Protein AF-0000000071224621 (afdb_homodimer)

Secondary structure (DSSP, 8-state):
-HHHHHHHHHT--STT-TT-HHHHHHHHHHTT--SEEEE--GGGGGGHHHHHHHHHHHHTS-EEEE---SS-SSS--HHHHHHTT-SEEEEES--------SS-EEEE-------HHHHHHHHHHH---TTS-EEEEE-GGGHHHHHHHHHHHHTT-TTEEE-EESS-BS-GGGB---TTSEEETTEEE---TT--GGGSEEEEEB-SSHHHHHHHHHS--SEEEEEETTEEEEE--TT-HHHHHHHHHHHHHHH-SEEEEEE--SSSTTHHHHHHHHHHHHHHTT-EEEEEE-SS--HHHHHT-TT-SEEEEE--TT-GGGG-S--SS-EE-HHHHHHHHBTTS---S----SGGGGSTTSTT-----B----SB-TTT-SB----TTS------------SS------------TTS------------------------------------------/-HHHHHHHHHT--STT-TT-HHHHHHHHHHTT--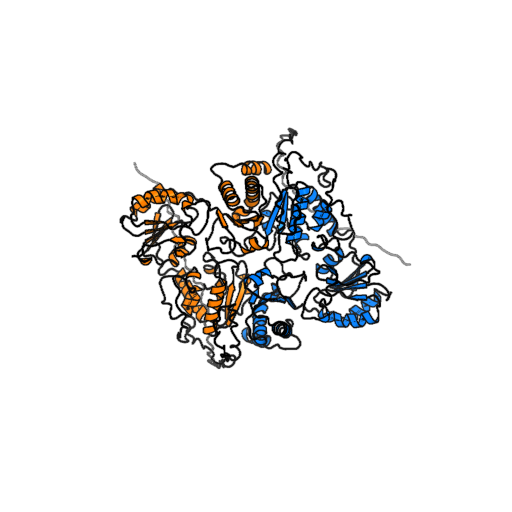SEEEE--GGGGGGHHHHHHHHHHHHTS-EEEE---SS-SSS--HHHHHHTT-SEEEEES----PPP-SS-EEEE-------HHHHHHHHHHH---TTS-EEEEE-GGGHHHHHHHHHHHHTT-TTEEE-EESS-BS-GGGB---TTSEEETTEEE---TT--GGGSEEEEEB-SSHHHHHHHHHS--SEEEEEETTEEEEE--TT-HHHHHHHHHHHHHHH-SEEEEEE--SSSTTHHHHHHHHHHHHHHTT-EEEEEE-SS--HHHHHT-TT-SEEEEE--TT-GGGG-S--SS-EE-HHHHHHHHBTTS---S----SGGGGSTTSTT-----B----SB-TTT--B------S------------SS----------S-TTS------------------------------S-----------

pLDDT: mean 77.57, std 27.31, range [17.22, 98.44]

Solvent-accessible surface area (backbone atoms only — not comparable to full-atom values): 54372 Å² total; per-residue (Å²): 115,72,66,62,53,46,53,61,58,53,66,49,76,50,100,74,45,86,73,42,52,66,60,51,32,50,54,36,60,77,65,69,62,68,36,39,27,37,38,48,33,80,93,46,41,61,52,43,62,58,52,47,51,42,32,24,69,67,60,44,40,61,59,33,37,44,63,54,69,65,52,48,72,36,59,77,62,58,59,67,36,47,69,74,64,33,65,28,36,39,39,40,43,69,61,53,37,64,60,72,87,85,55,58,58,40,35,38,57,43,83,53,90,74,62,62,66,59,52,51,51,52,48,48,70,71,50,69,63,43,71,49,42,33,37,41,43,63,43,65,36,43,49,84,51,42,64,63,51,47,60,58,48,52,73,64,24,76,41,56,42,72,48,25,34,49,47,48,46,79,44,63,88,40,27,54,84,62,88,82,40,50,74,55,84,23,33,26,46,77,74,58,90,90,56,58,64,51,69,21,34,34,37,32,48,38,56,90,44,71,69,44,52,52,48,60,37,38,46,60,41,60,42,40,34,31,37,48,93,91,38,80,43,78,57,76,74,75,88,32,72,66,56,53,52,50,52,51,47,32,53,49,50,67,68,39,56,28,36,30,38,34,38,33,59,84,51,59,71,62,52,68,57,52,52,52,51,52,52,49,52,41,48,73,69,72,34,48,72,43,43,30,37,30,61,57,79,48,51,70,66,60,59,38,43,76,81,43,51,25,32,36,47,46,56,64,68,82,56,62,69,75,75,52,83,74,47,92,49,52,70,36,48,65,48,42,53,41,68,57,38,21,59,66,56,68,94,57,92,49,47,52,58,50,58,63,32,54,32,92,92,24,92,61,42,69,74,82,34,77,48,76,74,75,37,53,32,90,84,78,65,42,66,53,74,74,69,75,47,24,55,54,54,64,83,69,74,80,75,71,83,56,93,68,91,82,77,82,83,70,73,58,22,75,76,51,48,74,74,69,87,76,82,72,81,68,81,79,85,77,86,85,78,78,83,79,77,88,78,79,85,80,92,79,86,88,77,94,93,90,74,90,81,88,75,90,86,81,92,85,132,116,71,66,60,55,48,56,58,59,53,67,50,76,49,99,74,44,86,72,42,50,66,60,52,33,52,53,36,60,76,65,68,63,66,37,39,28,38,38,50,33,81,92,48,40,62,50,43,62,57,52,47,50,40,34,25,68,67,59,48,40,65,61,33,37,42,63,54,68,65,51,45,71,37,58,76,62,58,58,67,36,47,70,74,62,32,64,29,36,38,40,40,44,69,62,52,37,65,62,72,86,85,55,58,60,39,34,38,54,42,84,53,89,74,64,62,66,59,50,52,51,54,47,50,69,72,49,68,64,44,70,50,41,34,38,40,44,62,42,62,36,43,48,84,50,42,64,63,50,47,59,58,48,52,74,66,25,78,40,56,42,70,48,25,34,48,48,48,45,78,45,63,86,40,27,53,83,60,87,83,40,49,74,55,82,22,33,26,46,77,73,58,90,89,55,57,63,52,67,21,35,33,37,31,48,36,57,90,44,71,72,44,51,51,48,59,37,38,47,59,40,61,42,42,32,32,37,48,93,93,37,80,44,79,56,74,76,75,88,34,73,64,56,53,52,51,53,52,46,31,54,50,50,66,66,38,57,28,37,30,38,33,37,31,57,84,51,59,71,63,52,70,56,51,51,50,51,53,52,49,53,40,47,74,69,71,34,48,73,42,43,30,36,30,58,57,80,49,51,70,66,60,59,36,43,77,80,42,51,25,33,37,45,48,56,63,69,82,55,62,68,76,74,54,83,72,48,91,51,50,69,36,48,66,47,42,54,42,67,56,38,20,60,64,55,66,92,58,90,50,47,52,60,51,58,64,32,56,32,92,90,24,91,61,43,68,73,83,36,78,49,77,73,76,38,53,32,91,86,76,66,43,66,53,74,76,67,74,53,24,59,53,62,65,88,68,74,79,76,74,80,58,91,68,90,80,77,82,84,67,75,54,25,77,76,43,48,76,71,70,85,67,85,66,86,68,86,82,83,84,82,83,80,77,84,83,82,86,79,84,84,75,89,75,82,88,70,85,79,82,63,67,85,75,80,88,72,86,92,79,141

InterPro domains:
  IPR010014 Diphthamide synthesis DHP2 [TIGR00272] (17-436)
  IPR016435 Diphthamide synthesis DPH1/DPH2 [PF01866] (40-347)
  IPR016435 Diphthamide synthesis DPH1/DPH2 [PTHR10762] (16-449)
  IPR016435 Diphthamide synthesis DPH1/DPH2 [SFLDS00032] (8-452)
  IPR016435 Diphthamide synthesis DPH1/DPH2 [TIGR00322] (19-341)
  IPR042263 Diphthamide synthesis DPH1/DPH2, domain 1 [G3DSA:3.40.50.11840] (21-112)
  IPR042265 Diphthamide synthesis DPH1/DPH2, domain 3 [G3DSA:3.40.50.11860] (241-341)

Radius of gyration: 35.36 Å; Cα contacts (8 Å, |Δi|>4): 1538; chains: 2; bounding box: 97×129×121 Å

Foldseek 3Di:
DVVVVLVVVLPCPDPDDQQPLLVVQVVCVVVVFAEEEEEAAPVCLVCVVSSQVSNCVSNVHHYHYDNDDWQDRADDDVPVCVVVPGQEYEYEEHHLQFDFDRHAYEYEYAADDDDLVLVLVQVCVVCVPLAAAAEEAEGSNHLQVVVVNCVVSVVRHVRYWYKAFDHHYPRNVRHDDDPPFDAASRITTDHDPVDDQQRYEYEYEDDCDLSNLLCPQAGNYVWYWYADPSHIDTDDPPPDPLVVVQVVQLLQVLLWQEEEEEESDDTRPCLVVLVVVLVVQCVVVVGHYYYHYHIPDDQVVCVVCVVGQAYEYRGRLSDCVQVDPSHPHHYHYSQSSCVNFAPQDDPDSHDNSPCQQCGVVHVNHDDGDGDPDFQARPVVRGGVPPQPPQAQVPPPPDPDPDPDDCPRDRDDGGPDSPDDDPPPDPDDPDDDDDDDDDDDPDDDDDDDDDDDDDDDDDDDD/DVVVVLVVVLPCPDPDPQQPLLVVQVVCVVVVFAEEEEEAAPVCLVCQVSSQVSNCVSNVHHYHYDNDDWQDRADDDVPVCVVVPGQEYEYEEHHLQFDFDRHAYEYEYAADDDDLVLVLVQVCVVCVPLAAAEEEAEGSNHLQVVVVSCVVSVVRHVRYWYKAFDHHYPRNVRHDDDPPFDAASRITTDHDPVDDQQRYEYEYEDDCDLSVLLCPQAGNYVWYWYADPSHIDTDDLPPDPLVVVQVVQLLQVLLWQEEEEEESDDTRPCLVVLVVVLVVQCVVVVGHYYYHYDIPDDQVVCVVCVVGQAYEYRGRLSDCVQVDPSHPHHYHYSQSSCVNFAPQDDPDSHDNSPCQLCGVVHVNHDDGDGDPDFQARPVVRGGVPPQPPQAQPPPPPDPPPDPDDRPRPRDDGGPTRPDDDPPPDPDDPDDDDDDDDPDDPPDDPDDPDPPDPDPPDDDDD

Sequence (922 aa):
MTNRNIEDKMNDTSKDDPYEVEKCGKWINERNLNKVCLQFPDNLLPDSVEIALRLENCINKKVYILGDTSYGNCCVDEIAAQHINADSIIHFGHACLNPTTRLPVFHVLPKQDIDTSELISKFKLNFVDQTEKILFFYDIAYAHKIEKICKILNAVYKNLIFTSLNCISNVEFTDVKDDASTIILGRCFKLDKEYKIEDYIAFFLGNGGNTFTRLAMTISAKK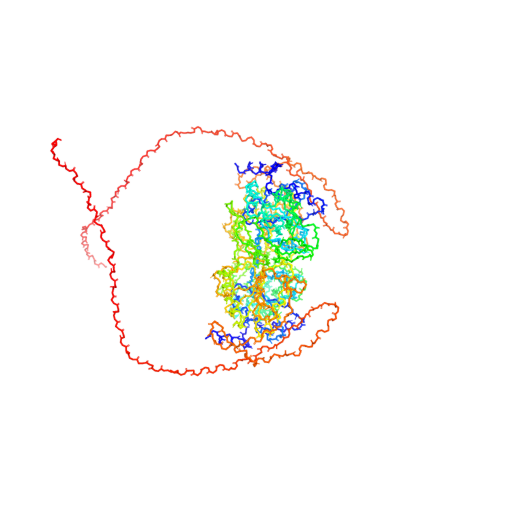WYYFENNSIVEYEILNTPWLKRRRFVVEKLKDARVVGIVVATLGIKDYLKIITMVKNIIKEKKKKSYILSVGKINPTKLANFPEIDAFVVITCPESEIFDSREFLKPLLMPYEVELAFNSSRECYTQYCMDFRQILPGGVNYVDFKPSTDSDVSLITGELRNCDENIPCTDKMNALAINNSSDVVAIGKAGAEFLYNRSWKGVEQRLGKDAVHAAEIGRCGLPSCYENEPISREDNNEMTNRNIEDKMNDTSKDDPYEVEKCGKWINERNLNKVCLQFPDNLLPDSVEIALRLENCINKKVYILGDTSYGNCCVDEIAAQHINADSIIHFGHACLNPTTRLPVFHVLPKQDIDTSELISKFKLNFVDQTEKILFFYDIAYAHKIEKICKILNAVYKNLIFTSLNCISNVEFTDVKDDASTIILGRCFKLDKEYKIEDYIAFFLGNGGNTFTRLAMTISAKKWYYFENNSIVEYEILNTPWLKRRRFVVEKLKDARVVGIVVATLGIKDYLKIITMVKNIIKEKKKKSYILSVGKINPTKLANFPEIDAFVVITCPESEIFDSREFLKPLLMPYEVELAFNSSRECYTQYCMDFRQILPGGVNYVDFKPSTDSDVSLITGELRNCDENIPCTDKMNALAINNSSDVVAIGKAGAEFLYNRSWKGVEQRLGKDAVHAAEIGRCGLPSCYENEPISREDNNE

Organism: Bombus terrestris (NCBI:txid30195)

Structure (mmCIF, N/CA/C/O backbone):
data_AF-0000000071224621-model_v1
#
loop_
_entity.id
_entity.type
_entity.pdbx_description
1 polymer '2-(3-amino-3-carboxypropyl)histidine synthase subunit 2'
#
loop_
_atom_site.group_PDB
_atom_site.id
_atom_site.type_symbol
_atom_site.label_atom_id
_atom_site.label_alt_id
_atom_site.label_comp_id
_atom_site.label_asym_id
_atom_site.label_entity_id
_atom_site.label_seq_id
_atom_site.pdbx_PDB_ins_code
_atom_site.Cartn_x
_atom_site.Cartn_y
_atom_site.Cartn_z
_atom_site.occupancy
_atom_site.B_iso_or_equiv
_atom_site.auth_seq_id
_atom_site.auth_comp_id
_atom_site.auth_asym_id
_atom_site.auth_atom_id
_atom_site.pdbx_PDB_model_num
ATOM 1 N N . MET A 1 1 ? -34.75 -1.934 -12.102 1 26.02 1 MET A N 1
ATOM 2 C CA . MET A 1 1 ? -34.188 -3.145 -12.703 1 26.02 1 MET A CA 1
ATOM 3 C C . MET A 1 1 ? -32.938 -3.582 -11.977 1 26.02 1 MET A C 1
ATOM 5 O O . MET A 1 1 ? -32.562 -4.758 -12 1 26.02 1 MET A O 1
ATOM 9 N N . THR A 1 2 ? -32.281 -2.5 -11.43 1 31.12 2 THR A N 1
ATOM 10 C CA . THR A 1 2 ? -30.938 -2.723 -10.914 1 31.12 2 THR A CA 1
ATOM 11 C C . THR A 1 2 ? -30.984 -3.379 -9.539 1 31.12 2 THR A C 1
ATOM 13 O O . THR A 1 2 ? -30.141 -4.203 -9.203 1 31.12 2 THR A O 1
ATOM 16 N N . ASN A 1 3 ? -32.031 -2.992 -8.719 1 33.28 3 ASN A N 1
ATOM 17 C CA . ASN A 1 3 ? -32.156 -3.566 -7.383 1 33.28 3 ASN A CA 1
ATOM 18 C C . ASN A 1 3 ? -32.594 -5.027 -7.445 1 33.28 3 ASN A C 1
ATOM 20 O O . ASN A 1 3 ? -32.312 -5.805 -6.535 1 33.28 3 ASN A O 1
ATOM 24 N N . ARG A 1 4 ? -33.656 -5.312 -8.297 1 34.44 4 ARG A N 1
ATOM 25 C CA . ARG A 1 4 ? -34.188 -6.652 -8.516 1 34.44 4 ARG A CA 1
ATOM 26 C C . ARG A 1 4 ? -33.094 -7.625 -8.922 1 34.44 4 ARG A C 1
ATOM 28 O O . ARG A 1 4 ? -33.125 -8.805 -8.547 1 34.44 4 ARG A O 1
ATOM 35 N N . ASN A 1 5 ? -32.094 -7.148 -9.688 1 35.16 5 ASN A N 1
ATOM 36 C CA . ASN A 1 5 ? -31.047 -8.031 -10.188 1 35.16 5 ASN A CA 1
ATOM 37 C C . ASN A 1 5 ? -30.078 -8.438 -9.078 1 35.16 5 ASN A C 1
ATOM 39 O O . ASN A 1 5 ? -29.391 -9.453 -9.188 1 35.16 5 ASN A O 1
ATOM 43 N N . ILE A 1 6 ? -29.969 -7.59 -8.039 1 38.84 6 ILE A N 1
ATOM 44 C CA . ILE A 1 6 ? -29.109 -7.934 -6.922 1 38.84 6 ILE A CA 1
ATOM 45 C C . ILE A 1 6 ? -29.797 -8.969 -6.035 1 38.84 6 ILE A C 1
ATOM 47 O O . ILE A 1 6 ? -29.156 -9.938 -5.598 1 38.84 6 ILE A O 1
ATOM 51 N N . GLU A 1 7 ? -31.078 -8.766 -5.684 1 37.69 7 GLU A N 1
ATOM 52 C CA . GLU A 1 7 ? -31.797 -9.75 -4.883 1 37.69 7 GLU A CA 1
ATOM 53 C C . GLU A 1 7 ? -31.797 -11.117 -5.551 1 37.69 7 GLU A C 1
ATOM 55 O O . GLU A 1 7 ? -31.672 -12.141 -4.879 1 37.69 7 GLU A O 1
ATOM 60 N N . ASP A 1 8 ? -32.094 -11.156 -6.719 1 40.03 8 ASP A N 1
ATOM 61 C CA . ASP A 1 8 ? -32.062 -12.422 -7.445 1 40.03 8 ASP A CA 1
ATOM 62 C C . ASP A 1 8 ? -30.672 -13.047 -7.441 1 40.03 8 ASP A C 1
ATOM 64 O O . ASP A 1 8 ? -30.531 -14.273 -7.473 1 40.03 8 ASP A O 1
ATOM 68 N N . LYS A 1 9 ? -29.781 -12.164 -7.48 1 44.88 9 LYS A N 1
ATOM 69 C CA . LYS A 1 9 ? -28.406 -12.641 -7.453 1 44.88 9 LYS A CA 1
ATOM 70 C C . LYS A 1 9 ? -27.984 -13.008 -6.035 1 44.88 9 LYS A C 1
ATOM 72 O O . LYS A 1 9 ? -27 -13.742 -5.844 1 44.88 9 LYS A O 1
ATOM 77 N N . MET A 1 10 ? -28.562 -12.43 -4.938 1 46.56 10 MET A N 1
ATOM 78 C CA . MET A 1 10 ? -28.25 -12.664 -3.529 1 46.56 10 MET A CA 1
ATOM 79 C C . MET A 1 10 ? -28.641 -14.086 -3.121 1 46.56 10 MET A C 1
ATOM 81 O O . MET A 1 10 ? -27.969 -14.703 -2.291 1 46.56 10 MET A O 1
ATOM 85 N N . ASN A 1 11 ? -29.828 -14.516 -3.553 1 42.38 11 ASN A N 1
ATOM 86 C CA . ASN A 1 11 ? -30.375 -15.812 -3.154 1 42.38 11 ASN A CA 1
ATOM 87 C C . ASN A 1 11 ? -29.859 -16.938 -4.055 1 42.38 11 ASN A C 1
ATOM 89 O O . ASN A 1 11 ? -30.469 -18 -4.125 1 42.38 11 ASN A O 1
ATOM 93 N N . ASP A 1 12 ? -29.047 -16.594 -4.949 1 44.78 12 ASP A N 1
ATOM 94 C CA . ASP A 1 12 ? -28.625 -17.703 -5.801 1 44.78 12 ASP A CA 1
ATOM 95 C C . ASP A 1 12 ? -27.828 -18.734 -5.012 1 44.78 12 ASP A C 1
ATOM 97 O O . ASP A 1 12 ? -26.594 -18.641 -4.934 1 44.78 12 ASP A O 1
ATOM 101 N N . THR A 1 13 ? -28.359 -19.234 -3.992 1 48.66 13 THR A N 1
ATOM 102 C CA . THR A 1 13 ? -27.859 -20.422 -3.303 1 48.66 13 THR A CA 1
ATOM 103 C C . THR A 1 13 ? -27.734 -21.594 -4.27 1 48.66 13 THR A C 1
ATOM 105 O O . THR A 1 13 ? -27.609 -22.75 -3.846 1 48.66 13 THR A O 1
ATOM 108 N N . SER A 1 14 ? -27.859 -21.328 -5.488 1 50.12 14 SER A N 1
ATOM 109 C CA . SER A 1 14 ? -27.938 -22.453 -6.426 1 50.12 14 SER A CA 1
ATOM 110 C C . SER A 1 14 ? -26.594 -23.156 -6.574 1 50.12 14 SER A C 1
ATOM 112 O O . SER A 1 14 ? -25.547 -22.578 -6.305 1 50.12 14 SER A O 1
ATOM 114 N N . LYS A 1 15 ? -26.703 -24.484 -6.727 1 53.56 15 LYS A N 1
ATOM 115 C CA . LYS A 1 15 ? -25.688 -25.484 -7.035 1 53.56 15 LYS A CA 1
ATOM 116 C C . LYS A 1 15 ? -24.641 -24.922 -7.992 1 53.56 15 LYS A C 1
ATOM 118 O O . LYS A 1 15 ? -23.5 -25.406 -8.023 1 53.56 15 LYS A O 1
ATOM 123 N N . ASP A 1 16 ? -24.859 -23.609 -8.516 1 72.56 16 ASP A N 1
ATOM 124 C CA . ASP A 1 16 ? -23.969 -23.141 -9.562 1 72.56 16 ASP A CA 1
ATOM 125 C C . ASP A 1 16 ? -23.391 -21.766 -9.211 1 72.56 16 ASP A C 1
ATOM 127 O O . ASP A 1 16 ? -23.125 -20.953 -10.102 1 72.56 16 ASP A O 1
ATOM 131 N N . ASP A 1 17 ? -23.109 -21.438 -7.957 1 85.38 17 ASP A N 1
ATOM 132 C CA . ASP A 1 17 ? -22.531 -20.156 -7.535 1 85.38 17 ASP A CA 1
ATOM 133 C C . ASP A 1 17 ? -21.047 -20.094 -7.902 1 85.38 17 ASP A C 1
ATOM 135 O O . ASP A 1 17 ? -20.234 -20.812 -7.34 1 85.38 17 ASP A O 1
ATOM 139 N N . PRO A 1 18 ? -20.781 -19.234 -8.859 1 87.31 18 PRO A N 1
ATOM 140 C CA . PRO A 1 18 ? -19.375 -19.125 -9.273 1 87.31 18 PRO A CA 1
ATOM 141 C C . PRO A 1 18 ? -18.453 -18.656 -8.148 1 87.31 18 PRO A C 1
ATOM 143 O O . PRO A 1 18 ? -17.25 -18.859 -8.211 1 87.31 18 PRO A O 1
ATOM 146 N N . TYR A 1 19 ? -19.031 -18.094 -7.105 1 93.12 19 TYR A N 1
ATOM 147 C CA . TYR A 1 19 ? -18.203 -17.547 -6.039 1 93.12 19 TYR A CA 1
ATOM 148 C C . TYR A 1 19 ? -18.188 -18.469 -4.832 1 93.12 19 TYR A C 1
ATOM 150 O O . TYR A 1 19 ? -17.469 -18.219 -3.859 1 93.12 19 TYR A O 1
ATOM 158 N N . GLU A 1 20 ? -18.906 -19.562 -4.855 1 95.19 20 GLU A N 1
ATOM 159 C CA . GLU A 1 20 ? -18.891 -20.609 -3.83 1 95.19 20 GLU A CA 1
ATOM 160 C C . GLU A 1 20 ? -19.047 -20.016 -2.434 1 95.19 20 GLU A C 1
ATOM 162 O O . GLU A 1 20 ? -18.266 -20.328 -1.53 1 95.19 20 GLU A O 1
ATOM 167 N N . VAL A 1 21 ? -20 -19.172 -2.254 1 96.25 21 VAL A N 1
ATOM 168 C CA . VAL A 1 21 ? -20.188 -18.422 -1.021 1 96.25 21 VAL A CA 1
ATOM 169 C C . VAL A 1 21 ? -20.453 -19.391 0.137 1 96.25 21 VAL A C 1
ATOM 171 O O . VAL A 1 21 ? -19.969 -19.172 1.252 1 96.25 21 VAL A O 1
ATOM 174 N N . GLU A 1 22 ? -21.141 -20.453 -0.111 1 95.19 22 GLU A N 1
ATOM 175 C CA . GLU A 1 22 ? -21.438 -21.438 0.934 1 95.19 22 GLU A CA 1
ATOM 176 C C . GLU A 1 22 ? -20.156 -22.094 1.455 1 95.19 22 GLU A C 1
ATOM 178 O O . GLU A 1 22 ? -20 -22.266 2.664 1 95.19 22 GLU A O 1
ATOM 183 N N . LYS A 1 23 ? -19.312 -22.453 0.551 1 96.5 23 LYS A N 1
ATOM 184 C CA . LYS A 1 23 ? -18.047 -23.062 0.946 1 96.5 23 LYS A CA 1
ATOM 185 C C . LYS A 1 23 ? -17.203 -22.062 1.744 1 96.5 23 LYS A C 1
ATOM 187 O O . LYS A 1 23 ? -16.5 -22.453 2.684 1 96.5 23 LYS A O 1
ATOM 192 N N . CYS A 1 24 ? -17.234 -20.844 1.318 1 97.62 24 CYS A N 1
ATOM 193 C CA . CYS A 1 24 ? -16.547 -19.797 2.07 1 97.62 24 CYS A CA 1
ATOM 194 C C . CYS A 1 24 ? -17.062 -19.719 3.498 1 97.62 24 CYS A C 1
ATOM 196 O O . CYS A 1 24 ? -16.281 -19.672 4.449 1 97.62 24 CYS A O 1
ATOM 198 N N . GLY A 1 25 ? -18.359 -19.719 3.605 1 97.31 25 GLY A N 1
ATOM 199 C CA . GLY A 1 25 ? -18.969 -19.672 4.922 1 97.31 25 GLY A CA 1
ATOM 200 C C . GLY A 1 25 ? -18.594 -20.844 5.801 1 97.31 25 GLY A C 1
ATOM 201 O O . GLY A 1 25 ? -18.297 -20.672 6.984 1 97.31 25 GLY A O 1
ATOM 202 N N . LYS A 1 26 ? -18.625 -22 5.219 1 96.81 26 LYS A N 1
ATOM 203 C CA . LYS A 1 26 ? -18.25 -23.203 5.953 1 96.81 26 LYS A CA 1
ATOM 204 C C . LYS A 1 26 ? -16.812 -23.094 6.469 1 96.81 26 LYS A C 1
ATOM 206 O O . LYS A 1 26 ? -16.531 -23.438 7.621 1 96.81 26 LYS A O 1
ATOM 211 N N . TRP A 1 27 ? -15.914 -22.641 5.637 1 97.38 27 TRP A N 1
ATOM 212 C CA . TRP A 1 27 ? -14.516 -22.469 6 1 97.38 27 TRP A CA 1
ATOM 213 C C . TRP A 1 27 ? -14.367 -21.484 7.16 1 97.38 27 TRP A C 1
ATOM 215 O O . TRP A 1 27 ? -13.609 -21.75 8.102 1 97.38 27 TRP A O 1
ATOM 225 N N . ILE A 1 28 ? -15.07 -20.375 7.098 1 97.62 28 ILE A N 1
ATOM 226 C CA . ILE A 1 28 ? -15.023 -19.359 8.133 1 97.62 28 ILE A CA 1
ATOM 227 C C . ILE A 1 28 ? -15.523 -19.938 9.453 1 97.62 28 ILE A C 1
ATOM 229 O O . ILE A 1 28 ? -14.883 -19.75 10.5 1 97.62 28 ILE A O 1
ATOM 233 N N . ASN A 1 29 ? -16.609 -20.656 9.422 1 96.75 29 ASN A N 1
ATOM 234 C CA . ASN A 1 29 ? -17.234 -21.203 10.625 1 96.75 29 ASN A CA 1
ATOM 235 C C . ASN A 1 29 ? -16.375 -22.297 11.258 1 96.75 29 ASN A C 1
ATOM 237 O O . ASN A 1 29 ? -16.203 -22.328 12.477 1 96.75 29 ASN A O 1
ATOM 241 N N . GLU A 1 30 ? -15.883 -23.156 10.438 1 96.5 30 GLU A N 1
ATOM 242 C CA . GLU A 1 30 ? -15.062 -24.266 10.93 1 96.5 30 GLU A CA 1
ATOM 243 C C . GLU A 1 30 ? -13.812 -23.766 11.641 1 96.5 30 GLU A C 1
ATOM 245 O O . GLU A 1 30 ? -13.32 -24.391 12.57 1 96.5 30 GLU A O 1
ATOM 250 N N . ARG A 1 31 ? -13.344 -22.641 11.25 1 96.06 31 ARG A N 1
ATOM 251 C CA . ARG A 1 31 ? -12.102 -22.125 11.812 1 96.06 31 ARG A CA 1
ATOM 252 C C . ARG A 1 31 ? -12.375 -21 12.805 1 96.06 31 ARG A C 1
ATOM 254 O O . ARG A 1 31 ? -11.445 -20.406 13.344 1 96.06 31 ARG A O 1
ATOM 261 N N . ASN A 1 32 ? -13.57 -20.625 13.008 1 95.5 32 ASN A N 1
ATOM 262 C CA . ASN A 1 32 ? -14.008 -19.609 13.961 1 95.5 32 ASN A CA 1
ATOM 263 C C . ASN A 1 32 ? -13.359 -18.25 13.664 1 95.5 32 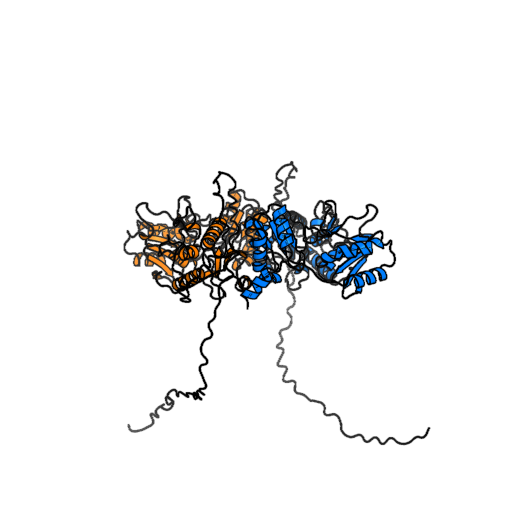ASN A C 1
ATOM 265 O O . ASN A 1 32 ? -12.805 -17.625 14.562 1 95.5 32 ASN A O 1
ATOM 269 N N . LEU A 1 33 ? -13.359 -17.969 12.398 1 96.12 33 LEU A N 1
ATOM 270 C CA . LEU A 1 33 ? -12.805 -16.688 11.961 1 96.12 33 LEU A CA 1
ATOM 271 C C . LEU A 1 33 ? -13.812 -15.555 12.188 1 96.12 33 LEU A C 1
ATOM 273 O O . LEU A 1 33 ? -15.016 -15.75 12.023 1 96.12 33 LEU A O 1
ATOM 277 N N . ASN A 1 34 ? -13.344 -14.352 12.5 1 93.06 34 ASN A N 1
ATOM 278 C CA . ASN A 1 34 ? -14.227 -13.266 12.906 1 93.06 34 ASN A CA 1
ATOM 279 C C . ASN A 1 34 ? -14.125 -12.078 11.953 1 93.06 34 ASN A C 1
ATOM 281 O O . ASN A 1 34 ? -15.133 -11.484 11.578 1 93.06 34 ASN A O 1
ATOM 285 N N . LYS A 1 35 ? -12.93 -11.672 11.633 1 92.81 35 LYS A N 1
ATOM 286 C CA . LYS A 1 35 ? -12.703 -10.539 10.75 1 92.81 35 LYS A CA 1
ATOM 287 C C . LYS A 1 35 ? -12.102 -10.984 9.422 1 92.81 35 LYS A C 1
ATOM 289 O O . LYS A 1 35 ? -10.883 -10.984 9.25 1 92.81 35 LYS A O 1
ATOM 294 N N . VAL A 1 36 ? -13 -11.219 8.508 1 96.06 36 VAL A N 1
ATOM 295 C CA . VAL A 1 36 ? -12.57 -11.828 7.254 1 96.06 36 VAL A CA 1
ATOM 296 C C . VAL A 1 36 ? -12.477 -10.758 6.168 1 96.06 36 VAL A C 1
ATOM 298 O O . VAL A 1 36 ? -13.406 -9.969 5.988 1 96.06 36 VAL A O 1
ATOM 301 N N . CYS A 1 37 ? -11.391 -10.742 5.465 1 95.81 37 CYS A N 1
ATOM 302 C CA . CYS A 1 37 ? -11.219 -9.852 4.324 1 95.81 37 CYS A CA 1
ATOM 303 C C . CYS A 1 37 ? -11.484 -10.578 3.014 1 95.81 37 CYS A C 1
ATOM 305 O O . CYS A 1 37 ? -11.102 -11.734 2.852 1 95.81 37 CYS A O 1
ATOM 307 N N . LEU A 1 38 ? -12.156 -9.883 2.174 1 96.5 38 LEU A N 1
ATOM 308 C CA . LEU A 1 38 ? -12.406 -10.391 0.828 1 96.5 38 LEU A CA 1
ATOM 309 C C . LEU A 1 38 ? -11.547 -9.656 -0.195 1 96.5 38 LEU A C 1
ATOM 311 O O . LEU A 1 38 ? -11.586 -8.43 -0.284 1 96.5 38 LEU A O 1
ATOM 315 N N . GLN A 1 39 ? -10.742 -10.375 -0.899 1 95.31 39 GLN A N 1
ATOM 316 C CA . GLN A 1 39 ? -9.875 -9.805 -1.923 1 95.31 39 GLN A CA 1
ATOM 317 C C . GLN A 1 39 ? -10.336 -10.211 -3.32 1 95.31 39 GLN A C 1
ATOM 319 O O . GLN A 1 39 ? -10.555 -11.391 -3.592 1 95.31 39 GLN A O 1
ATOM 324 N N . PHE A 1 40 ? -10.477 -9.195 -4.176 1 93.06 40 PHE A N 1
ATOM 325 C CA . PHE A 1 40 ? -10.938 -9.398 -5.543 1 93.06 40 PHE A CA 1
ATOM 326 C C . PHE A 1 40 ? -9.945 -8.805 -6.543 1 93.06 40 PHE A C 1
ATOM 328 O O . PHE A 1 40 ? -9.336 -7.766 -6.273 1 93.06 40 PHE A O 1
ATOM 335 N N . PRO A 1 41 ? -9.789 -9.531 -7.668 1 90.81 41 PRO A N 1
ATOM 336 C CA . PRO A 1 41 ? -9.141 -8.805 -8.766 1 90.81 41 PRO A CA 1
ATOM 337 C C . PRO A 1 41 ? -10 -7.656 -9.297 1 90.81 41 PRO A C 1
ATOM 339 O O . PRO A 1 41 ? -11.188 -7.582 -8.992 1 90.81 41 PRO A O 1
ATOM 342 N N . ASP A 1 42 ? -9.469 -6.812 -10.07 1 83.88 42 ASP A N 1
ATOM 343 C CA . ASP A 1 42 ? -10.133 -5.609 -10.555 1 83.88 42 ASP A CA 1
ATOM 344 C C . ASP A 1 42 ? -11.414 -5.957 -11.305 1 83.88 42 ASP A C 1
ATOM 346 O O . ASP A 1 42 ? -12.438 -5.293 -11.133 1 83.88 42 ASP A O 1
ATOM 350 N N . ASN A 1 43 ? -11.398 -7.016 -12.094 1 87.38 43 ASN A N 1
ATOM 351 C CA . ASN A 1 43 ? -12.531 -7.352 -12.953 1 87.38 43 ASN A CA 1
ATOM 352 C C . ASN A 1 43 ? -13.688 -7.938 -12.148 1 87.38 43 ASN A C 1
ATOM 354 O O . ASN A 1 43 ? -14.812 -8.016 -12.648 1 87.38 43 ASN A O 1
ATOM 358 N N . LEU A 1 44 ? -13.453 -8.312 -10.859 1 90.75 44 LEU A N 1
ATOM 359 C CA . LEU A 1 44 ? -14.508 -8.891 -10.031 1 90.75 44 LEU A CA 1
ATOM 360 C C . LEU A 1 44 ? -14.945 -7.918 -8.945 1 90.75 44 LEU A C 1
ATOM 362 O O . LEU A 1 44 ? -15.883 -8.195 -8.195 1 90.75 44 LEU A O 1
ATOM 366 N N . LEU A 1 45 ? -14.344 -6.75 -8.875 1 88.88 45 LEU A N 1
ATOM 367 C CA . LEU A 1 45 ? -14.617 -5.781 -7.82 1 88.88 45 LEU A CA 1
ATOM 368 C C . LEU A 1 45 ? -16.062 -5.316 -7.879 1 88.88 45 LEU A C 1
ATOM 370 O O . LEU A 1 45 ? -16.703 -5.113 -6.84 1 88.88 45 LEU A O 1
ATOM 374 N N . PRO A 1 46 ? -16.641 -5.184 -9.039 1 88.69 46 PRO A N 1
ATOM 375 C CA . PRO A 1 46 ? -18.047 -4.758 -9.102 1 88.69 46 PRO A CA 1
ATOM 376 C C . PRO A 1 46 ? -19 -5.742 -8.422 1 88.69 46 PRO A C 1
ATOM 378 O O . PRO A 1 46 ? -20.078 -5.355 -7.984 1 88.69 46 PRO A O 1
ATOM 381 N N . ASP A 1 47 ? -18.594 -7.035 -8.297 1 92 47 ASP A N 1
ATOM 382 C CA . ASP A 1 47 ? -19.422 -8.055 -7.676 1 92 47 ASP A CA 1
ATOM 383 C C . ASP A 1 47 ? -19.141 -8.164 -6.176 1 92 47 ASP A C 1
ATOM 385 O O . ASP A 1 47 ? -19.828 -8.906 -5.465 1 92 47 ASP A O 1
ATOM 389 N N . SER A 1 48 ? -18.172 -7.426 -5.699 1 92.56 48 SER A N 1
ATOM 390 C CA . SER A 1 48 ? -17.641 -7.625 -4.359 1 92.56 48 SER A CA 1
ATOM 391 C C . SER A 1 48 ? -18.688 -7.371 -3.291 1 92.56 48 SER A C 1
ATOM 393 O O . SER A 1 48 ? -18.828 -8.156 -2.35 1 92.56 48 SER A O 1
ATOM 395 N N . VAL A 1 49 ? -19.469 -6.359 -3.453 1 89 49 VAL A N 1
ATOM 396 C CA . VAL A 1 49 ? -20.453 -5.984 -2.445 1 89 49 VAL A CA 1
ATOM 397 C C . VAL A 1 49 ? -21.531 -7.059 -2.354 1 89 49 VAL A C 1
ATOM 399 O O . VAL A 1 49 ? -21.922 -7.465 -1.255 1 89 49 VAL A O 1
ATOM 402 N N . GLU A 1 50 ? -21.984 -7.504 -3.459 1 89.81 50 GLU A N 1
ATOM 403 C CA . GLU A 1 50 ? -22.984 -8.57 -3.48 1 89.81 50 GLU A CA 1
ATOM 404 C C . GLU A 1 50 ? -22.469 -9.828 -2.785 1 89.81 50 GLU A C 1
ATOM 406 O O . GLU A 1 50 ? -23.188 -10.445 -2 1 89.81 50 GLU A O 1
ATOM 411 N N . ILE A 1 51 ? -21.312 -10.172 -3.121 1 94 51 ILE A N 1
ATOM 412 C CA . ILE A 1 51 ? -20.703 -11.359 -2.531 1 94 51 ILE A CA 1
ATOM 413 C C . ILE A 1 51 ? -20.562 -11.172 -1.023 1 94 51 ILE A C 1
ATOM 415 O O . ILE A 1 51 ? -20.828 -12.086 -0.246 1 94 51 ILE A O 1
ATOM 419 N N . ALA A 1 52 ? -20.125 -10.016 -0.635 1 93 52 ALA A N 1
ATOM 420 C CA . ALA A 1 52 ? -19.984 -9.703 0.785 1 93 52 ALA A CA 1
ATOM 421 C C . ALA A 1 52 ? -21.312 -9.852 1.517 1 93 52 ALA A C 1
ATOM 423 O O . ALA A 1 52 ? -21.375 -10.445 2.598 1 93 52 ALA A O 1
ATOM 424 N N . LEU A 1 53 ? -22.328 -9.406 0.933 1 87.5 53 LEU A N 1
ATOM 425 C CA . LEU A 1 53 ? -23.656 -9.477 1.537 1 87.5 53 LEU A CA 1
ATOM 426 C C . LEU A 1 53 ? -24.094 -10.93 1.693 1 87.5 53 LEU A C 1
ATOM 428 O O . LEU A 1 53 ? -24.594 -11.32 2.756 1 87.5 53 LEU A O 1
ATOM 432 N N . ARG A 1 54 ? -23.953 -11.672 0.627 1 91.81 54 ARG A N 1
ATOM 433 C CA . ARG A 1 54 ? -24.312 -13.078 0.668 1 91.81 54 ARG A CA 1
ATOM 434 C C . ARG A 1 54 ? -23.547 -13.82 1.754 1 91.81 54 ARG A C 1
ATOM 436 O O . ARG A 1 54 ? -24.109 -14.633 2.482 1 91.81 54 ARG A O 1
ATOM 443 N N . LEU A 1 55 ? -22.328 -13.492 1.808 1 94.94 55 LEU A N 1
ATOM 444 C CA . LEU A 1 55 ? -21.484 -14.156 2.789 1 94.94 55 LEU A CA 1
ATOM 445 C C . LEU A 1 55 ? -21.875 -13.758 4.207 1 94.94 55 LEU A C 1
ATOM 447 O O . LEU A 1 55 ? -21.938 -14.602 5.098 1 94.94 55 LEU A O 1
ATOM 451 N N . GLU A 1 56 ? -22.062 -12.484 4.41 1 91.38 56 GLU A N 1
ATOM 452 C CA . GLU A 1 56 ? -22.469 -12.008 5.727 1 91.38 56 GLU A CA 1
ATOM 453 C C . GLU A 1 56 ? -23.766 -12.688 6.184 1 91.38 56 GLU A C 1
ATOM 455 O O . GLU A 1 56 ? -23.922 -13 7.363 1 91.38 56 GLU A O 1
ATOM 460 N N . ASN A 1 57 ? -24.594 -12.891 5.27 1 88.56 57 ASN A N 1
ATOM 461 C CA . ASN A 1 57 ? -25.844 -13.594 5.586 1 88.56 57 ASN A CA 1
ATOM 462 C C . ASN A 1 57 ? -25.578 -15.039 5.984 1 88.56 57 ASN A C 1
ATOM 464 O O . ASN A 1 57 ? -26.281 -15.594 6.832 1 88.56 57 ASN A O 1
ATOM 468 N N . CYS A 1 58 ? -24.641 -15.609 5.348 1 90.44 58 CYS A N 1
ATOM 469 C CA . CYS A 1 58 ? -24.297 -17 5.605 1 90.44 58 CYS A CA 1
ATOM 470 C C . CYS A 1 58 ? -23.641 -17.156 6.973 1 90.44 58 CYS A C 1
ATOM 472 O O . CYS A 1 58 ? -23.859 -18.141 7.668 1 90.44 58 CYS A O 1
ATOM 474 N N . ILE A 1 59 ? -22.891 -16.172 7.391 1 93.5 59 ILE A N 1
ATOM 475 C CA . ILE A 1 59 ? -22.047 -16.391 8.562 1 93.5 59 ILE A CA 1
ATOM 476 C C . ILE A 1 59 ? -22.516 -15.492 9.703 1 93.5 59 ILE A C 1
ATOM 478 O O . ILE A 1 59 ? -22.094 -15.656 10.852 1 93.5 59 ILE A O 1
ATOM 482 N N . ASN A 1 60 ? -23.344 -14.562 9.492 1 89.69 60 ASN A N 1
ATOM 483 C CA . ASN A 1 60 ? -23.875 -13.617 10.469 1 89.69 60 ASN A CA 1
ATOM 484 C C . ASN A 1 60 ? -22.766 -12.789 11.102 1 89.69 60 ASN A C 1
ATOM 486 O O . ASN A 1 60 ? -22.719 -12.625 12.328 1 89.69 60 ASN A O 1
ATOM 490 N N . LYS A 1 61 ? -21.766 -12.445 10.414 1 88.19 61 LYS A N 1
ATOM 491 C CA . LYS A 1 61 ? -20.641 -11.578 10.773 1 88.19 61 LYS A CA 1
ATOM 492 C C . LYS A 1 61 ? -20.328 -10.586 9.656 1 88.19 61 LYS A C 1
ATOM 494 O O . LYS A 1 61 ? -20.719 -10.805 8.508 1 88.19 61 LYS A O 1
ATOM 499 N N . LYS A 1 62 ? -19.672 -9.531 9.992 1 83.94 62 LYS A N 1
ATOM 500 C CA . LYS A 1 62 ? -19.266 -8.555 8.984 1 83.94 62 LYS A CA 1
ATOM 501 C C . LYS A 1 62 ? -17.969 -8.977 8.305 1 83.94 62 LYS A C 1
ATOM 503 O O . LYS A 1 62 ? -17.125 -9.609 8.922 1 83.94 62 LYS A O 1
ATOM 508 N N . VAL A 1 63 ? -17.906 -8.617 7.059 1 92 63 VAL A N 1
ATOM 509 C CA . VAL A 1 63 ? -16.703 -8.898 6.281 1 92 63 VAL A CA 1
ATOM 510 C C . VAL A 1 63 ? -16.156 -7.594 5.699 1 92 63 VAL A C 1
ATOM 512 O O . VAL A 1 63 ? -16.859 -6.582 5.652 1 92 63 VAL A O 1
ATOM 515 N N . TYR A 1 64 ? -14.922 -7.645 5.285 1 92.44 64 TYR A N 1
ATOM 516 C CA . TYR A 1 64 ? -14.219 -6.469 4.785 1 92.44 64 TYR A CA 1
ATOM 517 C C . TYR A 1 64 ? -13.734 -6.688 3.359 1 92.44 64 TYR A C 1
ATOM 519 O O . TYR A 1 64 ? -13.25 -7.77 3.023 1 92.44 64 TYR A O 1
ATOM 527 N N . ILE A 1 65 ? -13.875 -5.664 2.531 1 93.81 65 ILE A N 1
ATOM 528 C CA . ILE A 1 65 ? -13.484 -5.789 1.133 1 93.81 65 ILE A CA 1
ATOM 529 C C . ILE A 1 65 ? -12.172 -5.035 0.897 1 93.81 65 ILE A C 1
ATOM 531 O O . ILE A 1 65 ? -12.062 -3.855 1.239 1 93.81 65 ILE A O 1
ATOM 535 N N . LEU A 1 66 ? -11.195 -5.672 0.392 1 91.44 66 LEU A N 1
ATOM 536 C CA . LEU A 1 66 ? -9.984 -5.008 -0.092 1 91.44 66 LEU A CA 1
ATOM 537 C C . LEU A 1 66 ? -10.211 -4.418 -1.479 1 91.44 66 LEU A C 1
ATOM 539 O O . LEU A 1 66 ? -10.336 -5.152 -2.461 1 91.44 66 LEU A O 1
ATOM 543 N N . GLY A 1 67 ? -10.305 -3.127 -1.616 1 82.06 67 GLY A N 1
ATOM 544 C CA . GLY A 1 67 ? -10.797 -2.449 -2.803 1 82.06 67 GLY A CA 1
ATOM 545 C C . GLY A 1 67 ? -9.719 -2.189 -3.838 1 82.06 67 GLY A C 1
ATOM 546 O O . GLY A 1 67 ? -9.977 -1.556 -4.863 1 82.06 67 GLY A O 1
ATOM 547 N N . ASP A 1 68 ? -8.539 -2.43 -3.562 1 76.06 68 ASP A N 1
ATOM 548 C CA . ASP A 1 68 ? -7.5 -2.271 -4.574 1 76.06 68 ASP A CA 1
ATOM 549 C C . ASP A 1 68 ? -6.297 -3.164 -4.273 1 76.06 68 ASP A C 1
ATOM 551 O O . ASP A 1 68 ? -6.16 -3.672 -3.158 1 76.06 68 ASP A O 1
ATOM 555 N N . THR A 1 69 ? -5.676 -3.516 -5.41 1 69.06 69 THR A N 1
ATOM 556 C CA . THR A 1 69 ? -4.453 -4.293 -5.27 1 69.06 69 THR A CA 1
ATOM 557 C C . THR A 1 69 ? -3.229 -3.381 -5.258 1 69.06 69 THR A C 1
ATOM 559 O O . THR A 1 69 ? -3.154 -2.424 -6.035 1 69.06 69 THR A O 1
ATOM 562 N N . SER A 1 70 ? -2.369 -3.416 -4.25 1 63.69 70 SER A N 1
ATOM 563 C CA . SER A 1 70 ? -1.244 -2.496 -4.117 1 63.69 70 SER A CA 1
ATOM 564 C C . SER A 1 70 ? -0.012 -3.021 -4.844 1 63.69 70 SER A C 1
ATOM 566 O O . SER A 1 70 ? 0.833 -2.242 -5.289 1 63.69 70 SER A O 1
ATOM 568 N N . TYR A 1 71 ? 0.227 -4.238 -5.094 1 64.56 71 TYR A N 1
ATOM 569 C CA . TYR A 1 71 ? 1.488 -4.73 -5.637 1 64.56 71 TYR A CA 1
ATOM 570 C C . TYR A 1 71 ? 1.246 -5.707 -6.781 1 64.56 71 TYR A C 1
ATOM 572 O O . TYR A 1 71 ? 2.051 -5.797 -7.711 1 64.56 71 TYR A O 1
ATOM 580 N N . GLY A 1 72 ? 0.14 -6.52 -6.723 1 66.69 72 GLY A N 1
ATOM 581 C CA . GLY A 1 72 ? -0.169 -7.496 -7.754 1 66.69 72 GLY A CA 1
ATOM 582 C C . GLY A 1 72 ? -1.614 -7.957 -7.727 1 66.69 72 GLY A C 1
ATOM 583 O O . GLY A 1 72 ? -2.318 -7.754 -6.738 1 66.69 72 GLY A O 1
ATOM 584 N N . ASN A 1 73 ? -1.88 -8.484 -8.891 1 74.38 73 ASN A N 1
ATOM 585 C CA . ASN A 1 73 ? -3.281 -8.875 -9 1 74.38 73 ASN A CA 1
ATOM 586 C C . ASN A 1 73 ? -3.492 -10.32 -8.57 1 74.38 73 ASN A C 1
ATOM 588 O O . ASN A 1 73 ? -4.621 -10.734 -8.289 1 74.38 73 ASN A O 1
ATOM 592 N N . CYS A 1 74 ? -2.424 -11.055 -8.461 1 89.94 74 CYS A N 1
ATOM 593 C CA . CYS A 1 74 ? -2.637 -12.469 -8.195 1 89.94 74 CYS A CA 1
ATOM 594 C C . CYS A 1 74 ? -2.184 -12.844 -6.789 1 89.94 74 CYS A C 1
ATOM 596 O O . CYS A 1 74 ? -2.518 -13.914 -6.285 1 89.94 74 CYS A O 1
ATOM 598 N N . CYS A 1 75 ? -1.453 -11.984 -6.141 1 91.44 75 CYS A N 1
ATOM 599 C CA . CYS A 1 75 ? -0.918 -12.281 -4.816 1 91.44 75 CYS A CA 1
ATOM 600 C C . CYS A 1 75 ? -1.944 -11.969 -3.73 1 91.44 75 CYS A C 1
ATOM 602 O O . CYS A 1 75 ? -2.766 -11.062 -3.889 1 91.44 75 CYS A O 1
ATOM 604 N N . VAL A 1 76 ? -1.847 -12.727 -2.684 1 92.5 76 VAL A N 1
ATOM 605 C CA . VAL A 1 76 ? -2.656 -12.438 -1.506 1 92.5 76 VAL A CA 1
ATOM 606 C C . VAL A 1 76 ? -2.102 -11.211 -0.786 1 92.5 76 VAL A C 1
ATOM 608 O O . VAL A 1 76 ? -0.896 -11.109 -0.55 1 92.5 76 VAL A O 1
ATOM 611 N N . ASP A 1 77 ? -2.941 -10.289 -0.466 1 88.88 77 ASP A N 1
ATOM 612 C CA . ASP A 1 77 ? -2.521 -9.055 0.194 1 88.88 77 ASP A CA 1
ATOM 613 C C . ASP A 1 77 ? -2.656 -9.164 1.71 1 88.88 77 ASP A C 1
ATOM 615 O O . ASP A 1 77 ? -3.486 -8.484 2.318 1 88.88 77 ASP A O 1
ATOM 619 N N . GLU A 1 78 ? -1.791 -9.867 2.35 1 89.31 78 GLU A N 1
ATOM 620 C CA . GLU A 1 78 ? -1.823 -10.094 3.791 1 89.31 78 GLU A CA 1
ATOM 621 C C . GLU A 1 78 ? -1.568 -8.805 4.562 1 89.31 78 GLU A C 1
ATOM 623 O O . GLU A 1 78 ? -2.086 -8.625 5.668 1 89.31 78 GLU A O 1
ATOM 628 N N . ILE A 1 79 ? -0.837 -7.973 3.963 1 83.19 79 ILE A N 1
ATOM 629 C CA . ILE A 1 79 ? -0.433 -6.758 4.66 1 83.19 79 ILE A CA 1
ATOM 630 C C . ILE A 1 79 ? -1.635 -5.828 4.816 1 83.19 79 ILE A C 1
ATOM 632 O O . ILE A 1 79 ? -1.917 -5.348 5.918 1 83.19 79 ILE A O 1
ATOM 636 N N . ALA A 1 80 ? -2.314 -5.566 3.773 1 84.44 80 ALA A N 1
ATOM 637 C CA . ALA A 1 80 ? -3.518 -4.742 3.852 1 84.44 80 ALA A CA 1
ATOM 638 C C . ALA A 1 80 ? -4.527 -5.336 4.828 1 84.44 80 ALA A C 1
ATOM 640 O O . ALA A 1 80 ? -5.141 -4.609 5.613 1 84.44 80 ALA A O 1
ATOM 641 N N . ALA A 1 81 ? -4.668 -6.637 4.773 1 89.62 81 ALA A N 1
ATOM 642 C CA . ALA A 1 81 ? -5.609 -7.312 5.664 1 89.62 81 ALA A CA 1
ATOM 643 C C . ALA A 1 81 ? -5.203 -7.148 7.125 1 89.62 81 ALA A C 1
ATOM 645 O O . ALA A 1 81 ? -6.047 -6.887 7.984 1 89.62 81 ALA A O 1
ATOM 646 N N . GLN A 1 82 ? -3.951 -7.277 7.336 1 86.44 82 GLN A N 1
ATOM 647 C CA . GLN A 1 82 ? -3.465 -7.148 8.703 1 86.44 82 GLN A CA 1
ATOM 648 C C . GLN A 1 82 ? -3.689 -5.738 9.242 1 86.44 82 GLN A C 1
ATOM 650 O O . GLN A 1 82 ? -3.953 -5.551 10.43 1 86.44 82 GLN A O 1
ATOM 655 N N . HIS A 1 83 ? -3.617 -4.844 8.453 1 79.5 83 HIS A N 1
ATOM 656 C CA . HIS A 1 83 ? -3.711 -3.455 8.891 1 79.5 83 HIS A CA 1
ATOM 657 C C . HIS A 1 83 ? -5.145 -3.086 9.258 1 79.5 83 HIS A C 1
ATOM 659 O O . HIS A 1 83 ? -5.375 -2.111 9.977 1 79.5 83 HIS A O 1
ATOM 665 N N . ILE A 1 84 ? -6.082 -3.811 8.805 1 82.38 84 ILE A N 1
ATOM 666 C CA . ILE A 1 84 ? -7.445 -3.588 9.266 1 82.38 84 ILE A CA 1
ATOM 667 C C . ILE A 1 84 ? -7.793 -4.594 10.359 1 82.38 84 ILE A C 1
ATOM 669 O O . ILE A 1 84 ? -8.961 -4.773 10.703 1 82.38 84 ILE A O 1
ATOM 673 N N . ASN A 1 85 ? -6.77 -5.336 10.805 1 87.25 85 ASN A N 1
ATOM 674 C CA . ASN A 1 85 ? -6.863 -6.309 11.891 1 87.25 85 ASN A CA 1
ATOM 675 C C . ASN A 1 85 ? -7.707 -7.512 11.492 1 87.25 85 ASN A C 1
ATOM 677 O O . ASN A 1 85 ? -8.469 -8.039 12.312 1 87.25 85 ASN A O 1
ATOM 681 N N . ALA A 1 86 ? -7.613 -7.824 10.258 1 92.62 86 ALA A N 1
ATOM 682 C CA . ALA A 1 86 ? -8.281 -9.039 9.805 1 92.62 86 ALA A CA 1
ATOM 683 C C . ALA A 1 86 ? -7.559 -10.281 10.297 1 92.62 86 ALA A C 1
ATOM 685 O O . ALA A 1 86 ? -6.352 -10.25 10.555 1 92.62 86 ALA A O 1
ATOM 686 N N . ASP A 1 87 ? -8.305 -11.344 10.445 1 95.81 87 ASP A N 1
ATOM 687 C CA . ASP A 1 87 ? -7.691 -12.586 10.914 1 95.81 87 ASP A CA 1
ATOM 688 C C . ASP A 1 87 ? -7.652 -13.633 9.797 1 95.81 87 ASP A C 1
ATOM 690 O O . ASP A 1 87 ? -7.148 -14.734 9.992 1 95.81 87 ASP A O 1
ATOM 694 N N . SER A 1 88 ? -8.141 -13.266 8.648 1 97 88 SER A N 1
ATOM 695 C CA . SER A 1 88 ? -8.125 -14.18 7.516 1 97 88 SER A CA 1
ATOM 696 C C . SER A 1 88 ? -8.445 -13.453 6.215 1 97 88 SER A C 1
ATOM 698 O O . SER A 1 88 ? -8.875 -12.297 6.23 1 97 88 SER A O 1
ATOM 700 N N . ILE A 1 89 ? -8.219 -14.18 5.086 1 96.62 89 ILE A N 1
ATOM 701 C CA . ILE A 1 89 ? -8.484 -13.609 3.77 1 96.62 89 ILE A CA 1
ATOM 702 C C . ILE A 1 89 ? -9.125 -14.664 2.873 1 96.62 89 ILE A C 1
ATOM 704 O O . ILE A 1 89 ? -8.703 -15.828 2.873 1 96.62 89 ILE A O 1
ATOM 708 N N . ILE A 1 90 ? -10.148 -14.328 2.217 1 97.62 90 ILE A N 1
ATOM 709 C CA . ILE A 1 90 ? -10.656 -15.102 1.094 1 97.62 90 ILE A CA 1
ATOM 710 C C . ILE A 1 90 ? -10.25 -14.445 -0.221 1 97.62 90 ILE A C 1
ATOM 712 O O . ILE A 1 90 ? -10.57 -13.281 -0.465 1 97.62 90 ILE A O 1
ATOM 716 N N . HIS A 1 91 ? -9.508 -15.109 -0.992 1 96.56 91 HIS A N 1
ATOM 717 C CA . HIS A 1 91 ? -8.984 -14.609 -2.26 1 96.56 91 HIS A CA 1
ATOM 718 C C . HIS A 1 91 ? -9.789 -15.141 -3.438 1 96.56 91 HIS A C 1
ATOM 720 O O . HIS A 1 91 ? -9.875 -16.359 -3.635 1 96.56 91 HIS A O 1
ATOM 726 N N . PHE A 1 92 ? -10.352 -14.258 -4.219 1 96.12 92 PHE A N 1
ATOM 727 C CA . PHE A 1 92 ? -11.141 -14.641 -5.379 1 96.12 92 PHE A CA 1
ATOM 728 C C . PHE A 1 92 ? -10.352 -14.43 -6.668 1 96.12 92 PHE A C 1
ATOM 730 O O . PHE A 1 92 ? -9.625 -13.445 -6.797 1 96.12 92 PHE A O 1
ATOM 737 N N . GLY A 1 93 ? -10.508 -15.344 -7.609 1 94.75 93 GLY A N 1
ATOM 738 C CA . GLY A 1 93 ? -9.922 -15.18 -8.93 1 94.75 93 GLY A CA 1
ATOM 739 C C . GLY A 1 93 ? -8.578 -15.867 -9.078 1 94.75 93 GLY A C 1
ATOM 740 O O . GLY A 1 93 ? -8.266 -16.797 -8.328 1 94.75 93 GLY A O 1
ATOM 741 N N . HIS A 1 94 ? -7.863 -15.43 -10.125 1 94.62 94 HIS A N 1
ATOM 742 C CA . HIS A 1 94 ? -6.555 -16.016 -10.406 1 94.62 94 HIS A CA 1
ATOM 743 C C . HIS A 1 94 ? -5.586 -15.773 -9.25 1 94.62 94 HIS A C 1
ATOM 745 O O . HIS A 1 94 ? -5.594 -14.703 -8.641 1 94.62 94 HIS A O 1
ATOM 751 N N . ALA A 1 95 ? -4.762 -16.75 -8.977 1 94.88 95 ALA A N 1
ATOM 752 C CA . ALA A 1 95 ? -3.781 -16.672 -7.902 1 94.88 95 ALA A CA 1
ATOM 753 C C . ALA A 1 95 ? -2.465 -17.328 -8.305 1 94.88 95 ALA A C 1
ATOM 755 O O . ALA A 1 95 ? -2.461 -18.375 -8.945 1 94.88 95 ALA A O 1
ATOM 756 N N . CYS A 1 96 ? -1.396 -16.688 -7.941 1 93.38 96 CYS A N 1
ATOM 757 C CA . CYS A 1 96 ? -0.076 -17.25 -8.188 1 93.38 96 CYS A CA 1
ATOM 758 C C . CYS A 1 96 ? 0.238 -18.359 -7.188 1 93.38 96 CYS A C 1
ATOM 760 O O . CYS A 1 96 ? 1.11 -19.203 -7.434 1 93.38 96 CYS A O 1
ATOM 762 N N . LEU A 1 97 ? -0.356 -18.344 -6.031 1 95 97 LEU A N 1
ATOM 763 C CA . LEU A 1 97 ? -0.3 -19.359 -4.988 1 95 97 LEU A CA 1
ATOM 764 C C . LEU A 1 97 ? 1.078 -19.406 -4.336 1 95 97 LEU A C 1
ATOM 766 O O . LEU A 1 97 ? 1.549 -20.469 -3.924 1 95 97 LEU A O 1
ATOM 770 N N . ASN A 1 98 ? 1.694 -18.25 -4.379 1 90.06 98 ASN A N 1
ATOM 771 C CA . ASN A 1 98 ? 2.891 -18.125 -3.551 1 90.06 98 ASN A CA 1
ATOM 772 C C . ASN A 1 98 ? 2.574 -18.359 -2.074 1 90.06 98 ASN A C 1
ATOM 774 O O . ASN A 1 98 ? 1.513 -17.953 -1.594 1 90.06 98 ASN A O 1
ATOM 778 N N . PRO A 1 99 ? 3.498 -18.969 -1.405 1 89.19 99 PRO A N 1
ATOM 779 C CA . PRO A 1 99 ? 3.215 -19.25 0.004 1 89.19 99 PRO A CA 1
ATOM 780 C C . PRO A 1 99 ? 2.936 -17.969 0.811 1 89.19 99 PRO A C 1
ATOM 782 O O . PRO A 1 99 ? 3.58 -16.953 0.592 1 89.19 99 PRO A O 1
ATOM 785 N N . THR A 1 100 ? 1.965 -18.062 1.662 1 86.44 100 THR A N 1
ATOM 786 C CA . THR A 1 100 ? 1.614 -16.984 2.598 1 86.44 100 THR A CA 1
ATOM 787 C C . THR A 1 100 ? 2.088 -17.328 4.008 1 86.44 100 THR A C 1
ATOM 789 O O . THR A 1 100 ? 2.242 -18.516 4.348 1 86.44 100 THR A O 1
ATOM 792 N N . THR A 1 101 ? 2.299 -16.344 4.867 1 85.25 101 THR A N 1
ATOM 793 C CA . THR A 1 101 ? 2.926 -16.656 6.148 1 85.25 101 THR A CA 1
ATOM 794 C C . THR A 1 101 ? 2.162 -16 7.293 1 85.25 101 THR A C 1
ATOM 796 O O . THR A 1 101 ? 2.336 -16.375 8.453 1 85.25 101 THR A O 1
ATOM 799 N N . ARG A 1 102 ? 1.229 -15.188 7.062 1 86 102 ARG A N 1
ATOM 800 C CA . ARG A 1 102 ? 0.752 -14.336 8.148 1 86 102 ARG A CA 1
ATOM 801 C C . ARG A 1 102 ? -0.68 -14.688 8.531 1 86 102 ARG A C 1
ATOM 803 O O . ARG A 1 102 ? -1.024 -14.711 9.711 1 86 102 ARG A O 1
ATOM 810 N N . LEU A 1 103 ? -1.505 -14.953 7.543 1 93.62 103 LEU A N 1
ATOM 811 C CA . LEU A 1 103 ? -2.928 -15.172 7.781 1 93.62 103 LEU A CA 1
ATOM 812 C C . LEU A 1 103 ? -3.422 -16.406 7.035 1 93.62 103 LEU A C 1
ATOM 814 O O . LEU A 1 103 ? -2.904 -16.75 5.973 1 93.62 103 LEU A O 1
ATOM 818 N N . PRO A 1 104 ? -4.43 -17.109 7.664 1 95.94 104 PRO A N 1
ATOM 819 C CA . PRO A 1 104 ? -5.109 -18.141 6.883 1 95.94 104 PRO A CA 1
ATOM 820 C C . PRO A 1 104 ? -5.766 -17.594 5.617 1 95.94 104 PRO A C 1
ATOM 822 O O . PRO A 1 104 ? -6.363 -16.516 5.648 1 95.94 104 PRO A O 1
ATOM 825 N N . VAL A 1 105 ? -5.613 -18.328 4.594 1 96.88 105 VAL A N 1
ATOM 826 C CA . VAL A 1 105 ? -6.148 -17.875 3.312 1 96.88 105 VAL A CA 1
ATOM 827 C C . VAL A 1 105 ? -7.008 -18.984 2.695 1 96.88 105 VAL A C 1
ATOM 829 O O . VAL A 1 105 ? -6.645 -20.156 2.74 1 96.88 105 VAL A O 1
ATOM 832 N N . PHE A 1 106 ? -8.156 -18.672 2.225 1 98 106 PHE A N 1
ATOM 833 C CA . PHE A 1 106 ? -9.008 -19.547 1.424 1 98 106 PHE A CA 1
ATOM 834 C C . PHE A 1 106 ? -9.125 -19.016 -0.004 1 98 106 PHE A C 1
ATOM 836 O O . PHE A 1 106 ? -9.531 -17.875 -0.224 1 98 106 PHE A O 1
ATOM 843 N N . HIS A 1 107 ? -8.789 -19.859 -0.926 1 98 107 HIS A N 1
ATOM 844 C CA . HIS A 1 107 ? -8.836 -19.469 -2.328 1 98 107 HIS A CA 1
ATOM 845 C C . HIS A 1 107 ? -10.117 -19.953 -2.998 1 98 107 HIS A C 1
ATOM 847 O O . HIS A 1 107 ? -10.438 -21.156 -2.936 1 98 107 HIS A O 1
ATOM 853 N N . VAL A 1 108 ? -10.812 -19.047 -3.574 1 98 108 VAL A N 1
ATOM 854 C CA . VAL A 1 108 ? -11.883 -19.422 -4.488 1 98 108 VAL A CA 1
ATOM 855 C C . VAL A 1 108 ? -11.367 -19.406 -5.926 1 98 108 VAL A C 1
ATOM 857 O O . VAL A 1 108 ? -11.359 -18.359 -6.578 1 98 108 VAL A O 1
ATOM 860 N N . LEU A 1 109 ? -11.055 -20.578 -6.383 1 97.81 109 LEU A N 1
ATOM 861 C CA . LEU A 1 109 ? -10.438 -20.703 -7.699 1 97.81 109 LEU A CA 1
ATOM 862 C C . LEU A 1 109 ? -11.469 -20.5 -8.805 1 97.81 109 LEU A C 1
ATOM 864 O O . LEU A 1 109 ? -12.617 -20.938 -8.68 1 97.81 109 LEU A O 1
ATOM 868 N N . PRO A 1 110 ? -10.992 -19.812 -9.852 1 96.12 110 PRO A N 1
ATOM 869 C CA . PRO A 1 110 ? -11.914 -19.672 -10.984 1 96.12 110 PRO A CA 1
ATOM 870 C C . PRO A 1 110 ? -12.234 -21.016 -11.648 1 96.12 110 PRO A C 1
ATOM 872 O O . PRO A 1 110 ? -11.531 -22 -11.43 1 96.12 110 PRO A O 1
ATOM 875 N N . LYS A 1 111 ? -13.344 -20.969 -12.438 1 95.5 111 LYS A N 1
ATOM 876 C CA . LYS A 1 111 ? -13.773 -22.188 -13.141 1 95.5 111 LYS A CA 1
ATOM 877 C C . LYS A 1 111 ? -13.859 -21.953 -14.641 1 95.5 111 LYS A C 1
ATOM 879 O O . LYS A 1 111 ? -14.547 -21.031 -15.094 1 95.5 111 LYS A O 1
ATOM 884 N N . GLN A 1 112 ? -13.109 -22.719 -15.297 1 94.19 112 GLN A N 1
ATOM 885 C CA . GLN A 1 112 ? -13.188 -22.75 -16.75 1 94.19 112 GLN A CA 1
ATOM 886 C C . GLN A 1 112 ? -13.578 -24.141 -17.25 1 94.19 112 GLN A C 1
ATOM 888 O O . GLN A 1 112 ? -13.125 -25.141 -16.719 1 94.19 112 GLN A O 1
ATOM 893 N N . ASP A 1 113 ? -14.367 -24.156 -18.266 1 92.81 113 ASP A N 1
ATOM 894 C CA . ASP A 1 113 ? -14.836 -25.438 -18.781 1 92.81 113 ASP A CA 1
ATOM 895 C C . ASP A 1 113 ? -13.859 -26 -19.828 1 92.81 113 ASP A C 1
ATOM 897 O O . ASP A 1 113 ? -13.172 -25.25 -20.516 1 92.81 113 ASP A O 1
ATOM 901 N N . ILE A 1 114 ? -13.812 -27.312 -19.875 1 93.88 114 ILE A N 1
ATOM 902 C CA . ILE A 1 114 ? -12.992 -28.031 -20.844 1 93.88 114 ILE A CA 1
ATOM 903 C C . ILE A 1 114 ? -13.648 -29.359 -21.188 1 93.88 114 ILE A C 1
ATOM 905 O O . ILE A 1 114 ? -14.359 -29.953 -20.375 1 93.88 114 ILE A O 1
ATOM 909 N N . ASP A 1 115 ? -13.492 -29.734 -22.422 1 94.56 115 ASP A N 1
ATOM 910 C CA . ASP A 1 115 ? -13.953 -31.047 -22.812 1 94.56 115 ASP A CA 1
ATOM 911 C C . ASP A 1 115 ? -13 -32.125 -22.328 1 94.56 115 ASP A C 1
ATOM 913 O O . ASP A 1 115 ? -12.016 -32.469 -23 1 94.56 115 ASP A O 1
ATOM 917 N N . THR A 1 116 ? -13.352 -32.812 -21.312 1 95.69 116 THR A N 1
ATOM 918 C CA . THR A 1 116 ? -12.492 -33.781 -20.656 1 95.69 116 THR A CA 1
ATOM 919 C C . THR A 1 116 ? -12.281 -35.031 -21.547 1 95.69 116 THR A C 1
ATOM 921 O O . THR A 1 116 ? -11.195 -35.594 -21.578 1 95.69 116 THR A O 1
ATOM 924 N N . SER A 1 117 ? -13.305 -35.375 -22.266 1 95.62 117 SER A N 1
ATOM 925 C CA . SER A 1 117 ? -13.195 -36.531 -23.141 1 95.62 117 SER A CA 1
ATOM 926 C C . SER A 1 117 ? -12.195 -36.281 -24.266 1 95.62 117 SER A C 1
ATOM 928 O O . SER A 1 117 ? -11.383 -37.156 -24.594 1 95.62 117 SER A O 1
ATOM 930 N N . GLU A 1 118 ? -12.352 -35.188 -24.781 1 96 118 GLU A N 1
ATOM 931 C CA . GLU A 1 118 ? -11.422 -34.812 -25.844 1 96 118 GLU A CA 1
ATOM 932 C C . GLU A 1 118 ? -9.984 -34.719 -25.328 1 96 118 GLU A C 1
ATOM 934 O O . GLU A 1 118 ? -9.055 -35.188 -25.984 1 96 118 GLU A O 1
ATOM 939 N N . LEU A 1 119 ? -9.828 -34.156 -24.203 1 97.12 119 LEU A N 1
ATOM 940 C CA . LEU A 1 119 ? -8.516 -34.062 -23.578 1 97.12 119 LEU A CA 1
ATOM 941 C C . LEU A 1 119 ? -7.906 -35.438 -23.359 1 97.12 119 LEU A C 1
ATOM 943 O O . LEU A 1 119 ? -6.746 -35.688 -23.703 1 97.12 119 LEU A O 1
ATOM 947 N N . ILE A 1 120 ? -8.688 -36.406 -22.828 1 97.31 120 ILE A N 1
ATOM 948 C CA . ILE A 1 120 ? -8.219 -37.75 -22.5 1 97.31 120 ILE A CA 1
ATOM 949 C C . ILE A 1 120 ? -7.832 -38.5 -23.797 1 97.31 120 ILE A C 1
ATOM 951 O O . ILE A 1 120 ? -6.793 -39.156 -23.844 1 97.31 120 ILE A O 1
ATOM 955 N N . SER A 1 121 ? -8.656 -38.281 -24.766 1 96.81 121 SER A N 1
ATOM 956 C CA . SER A 1 121 ? -8.383 -38.906 -26.047 1 96.81 121 SER A CA 1
ATOM 957 C C . SER A 1 121 ? -7.066 -38.406 -26.641 1 96.81 121 SER A C 1
ATOM 959 O O . SER A 1 121 ? -6.223 -39.219 -27.047 1 96.81 121 SER A O 1
ATOM 961 N N . LYS A 1 122 ? -6.902 -37.125 -26.656 1 97.06 122 LYS A N 1
ATOM 962 C CA . LYS A 1 122 ? -5.684 -36.531 -27.203 1 97.06 122 LYS A CA 1
ATOM 963 C C . LYS A 1 122 ? -4.469 -36.906 -26.359 1 97.06 122 LYS A C 1
ATOM 965 O O . LYS A 1 122 ? -3.375 -37.094 -26.891 1 97.06 122 LYS A O 1
ATOM 970 N N . PHE A 1 123 ? -4.648 -36.969 -25.078 1 98 123 PHE A N 1
ATOM 971 C CA . PHE A 1 123 ? -3.576 -37.375 -24.156 1 98 123 PHE A CA 1
ATOM 972 C C . PHE A 1 123 ? -3.086 -38.781 -24.469 1 98 123 PHE A C 1
ATOM 974 O O . PHE A 1 123 ? -1.882 -39 -24.578 1 98 123 PHE A O 1
ATOM 981 N N . LYS A 1 124 ? -3.996 -39.688 -24.688 1 96.94 124 LYS A N 1
ATOM 982 C CA . LYS A 1 124 ? -3.662 -41.094 -24.984 1 96.94 124 LYS A CA 1
ATOM 983 C C . LYS A 1 124 ? -3 -41.219 -26.344 1 96.94 124 LYS A C 1
ATOM 985 O O . LYS A 1 124 ? -2.113 -42.062 -26.531 1 96.94 124 LYS A O 1
ATOM 990 N N . LEU A 1 125 ? -3.434 -40.375 -27.234 1 96.25 125 LEU A N 1
ATOM 991 C CA . LEU A 1 125 ? -2.873 -40.406 -28.578 1 96.25 125 LEU A CA 1
ATOM 992 C C . LEU A 1 125 ? -1.443 -39.875 -28.594 1 96.25 125 LEU A C 1
ATOM 994 O O . LEU A 1 125 ? -0.612 -40.344 -29.375 1 96.25 125 LEU A O 1
ATOM 998 N N . ASN A 1 126 ? -1.159 -38.938 -27.75 1 96.44 126 ASN A N 1
ATOM 999 C CA . ASN A 1 126 ? 0.152 -38.281 -27.719 1 96.44 126 ASN A CA 1
ATOM 1000 C C . ASN A 1 126 ? 1.147 -39.094 -26.891 1 96.44 126 ASN A C 1
ATOM 1002 O O . ASN A 1 126 ? 2.342 -39.125 -27.203 1 96.44 126 ASN A O 1
ATOM 1006 N N . PHE A 1 127 ? 0.643 -39.594 -25.797 1 97.38 127 PHE A N 1
ATOM 1007 C CA . PHE A 1 127 ? 1.493 -40.406 -24.922 1 97.38 127 PHE A CA 1
ATOM 1008 C C . PHE A 1 127 ? 1.114 -41.875 -24.984 1 97.38 127 PHE A C 1
ATOM 1010 O O . PHE A 1 127 ? 0.459 -42.375 -24.078 1 97.38 127 PHE A O 1
ATOM 1017 N N . VAL A 1 128 ? 1.695 -42.531 -25.891 1 96.25 128 VAL A N 1
ATOM 1018 C CA . VAL A 1 128 ? 1.323 -43.906 -26.203 1 96.25 128 VAL A CA 1
ATOM 1019 C C . VAL A 1 128 ? 1.91 -44.875 -25.172 1 96.25 128 VAL A C 1
ATOM 1021 O O . VAL A 1 128 ? 1.267 -45.844 -24.781 1 96.25 128 VAL A O 1
ATOM 1024 N N . ASP A 1 129 ? 3.201 -44.531 -24.766 1 96.19 129 ASP A N 1
ATOM 1025 C CA . ASP A 1 129 ? 3.846 -45.344 -23.75 1 96.19 129 ASP A CA 1
ATOM 1026 C C . ASP A 1 129 ? 3.229 -45.094 -22.375 1 96.19 129 ASP A C 1
ATOM 1028 O O . ASP A 1 129 ? 3.5 -44.062 -21.734 1 96.19 129 ASP A O 1
ATOM 1032 N N . GLN A 1 130 ? 2.51 -46.031 -21.859 1 96.06 130 GLN A N 1
ATOM 1033 C CA . GLN A 1 130 ? 1.743 -45.906 -20.625 1 96.06 130 GLN A CA 1
ATOM 1034 C C . GLN A 1 130 ? 2.643 -46.031 -19.406 1 96.06 130 GLN A C 1
ATOM 1036 O O . GLN A 1 130 ? 2.193 -45.844 -18.281 1 96.06 130 GLN A O 1
ATOM 1041 N N . THR A 1 131 ? 3.891 -46.312 -19.609 1 94.88 131 THR A N 1
ATOM 1042 C CA . THR A 1 131 ? 4.836 -46.438 -18.5 1 94.88 131 THR A CA 1
ATOM 1043 C C . THR A 1 131 ? 5.699 -45.188 -18.391 1 94.88 131 THR A C 1
ATOM 1045 O O . THR A 1 131 ? 6.531 -45.062 -17.484 1 94.88 131 THR A O 1
ATOM 1048 N N . GLU A 1 132 ? 5.477 -44.281 -19.328 1 95.19 132 GLU A N 1
ATOM 1049 C CA . GLU A 1 132 ? 6.227 -43.031 -19.312 1 95.19 132 GLU A CA 1
ATOM 1050 C C . GLU A 1 132 ? 5.988 -42.25 -18.016 1 95.19 132 GLU A C 1
ATOM 1052 O O . GLU A 1 132 ? 4.875 -42.25 -17.484 1 95.19 132 GLU A O 1
ATOM 1057 N N . LYS A 1 133 ? 7.035 -41.719 -17.5 1 97.12 133 LYS A N 1
ATOM 1058 C CA . LYS A 1 133 ? 6.898 -40.844 -16.312 1 97.12 133 LYS A CA 1
ATOM 1059 C C . LYS A 1 133 ? 6.426 -39.469 -16.703 1 97.12 133 LYS A C 1
ATOM 1061 O O . LYS A 1 133 ? 7.164 -38.688 -17.328 1 97.12 133 LYS A O 1
ATOM 1066 N N . ILE A 1 134 ? 5.215 -39.094 -16.281 1 97.88 134 ILE A N 1
ATOM 1067 C CA . ILE A 1 134 ? 4.602 -37.844 -16.672 1 97.88 134 ILE A CA 1
ATOM 1068 C C . ILE A 1 134 ? 4.18 -37.062 -15.438 1 97.88 134 ILE A C 1
ATOM 1070 O O . ILE A 1 134 ? 3.588 -37.625 -14.516 1 97.88 134 ILE A O 1
ATOM 1074 N N . LEU A 1 135 ? 4.582 -35.875 -15.383 1 97.5 135 LEU A N 1
ATOM 1075 C CA . LEU A 1 135 ? 4.098 -34.906 -14.391 1 97.5 135 LEU A CA 1
ATOM 1076 C C . LEU A 1 135 ? 3.002 -34.031 -14.977 1 97.5 135 LEU A C 1
ATOM 1078 O O . LEU A 1 135 ? 3.227 -33.312 -15.961 1 97.5 135 LEU A O 1
ATOM 1082 N N . PHE A 1 136 ? 1.851 -34.031 -14.375 1 98.44 136 PHE A N 1
ATOM 1083 C CA . PHE A 1 136 ? 0.667 -33.375 -14.891 1 98.44 136 PHE A CA 1
ATOM 1084 C C . PHE A 1 136 ? 0.42 -32.062 -14.148 1 98.44 136 PHE A C 1
ATOM 1086 O O . PHE A 1 136 ? 0.019 -32.062 -12.977 1 98.44 136 PHE A O 1
ATOM 1093 N N . PHE A 1 137 ? 0.692 -30.922 -14.836 1 98.31 137 PHE A N 1
ATOM 1094 C CA . PHE A 1 137 ? 0.39 -29.594 -14.344 1 98.31 137 PHE A CA 1
ATOM 1095 C C . PHE A 1 137 ? -0.9 -29.062 -14.953 1 98.31 137 PHE A C 1
ATOM 1097 O O . PHE A 1 137 ? -1.356 -29.562 -15.984 1 98.31 137 PHE A O 1
ATOM 1104 N N . TYR A 1 138 ? -1.44 -28.078 -14.352 1 98.19 138 TYR A N 1
ATOM 1105 C CA . TYR A 1 138 ? -2.682 -27.516 -14.883 1 98.19 138 TYR A CA 1
ATOM 1106 C C . TYR A 1 138 ? -2.896 -26.094 -14.383 1 98.19 138 TYR A C 1
ATOM 1108 O O . TYR A 1 138 ? -2.373 -25.703 -13.336 1 98.19 138 TYR A O 1
ATOM 1116 N N . ASP A 1 139 ? -3.59 -25.312 -15.18 1 97.56 139 ASP A N 1
ATOM 1117 C CA . ASP A 1 139 ? -4.066 -24 -14.75 1 97.56 139 ASP A CA 1
ATOM 1118 C C . ASP A 1 139 ? -5.098 -24.125 -13.633 1 97.56 139 ASP A C 1
ATOM 1120 O O . ASP A 1 139 ? -5.949 -25.016 -13.664 1 97.56 139 ASP A O 1
ATOM 1124 N N . ILE A 1 140 ? -5.055 -23.219 -12.719 1 97.5 140 ILE A N 1
ATOM 1125 C CA . ILE A 1 140 ? -5.906 -23.312 -11.531 1 97.5 140 ILE A CA 1
ATOM 1126 C C . ILE A 1 140 ? -7.375 -23.25 -11.945 1 97.5 140 ILE A C 1
ATOM 1128 O O . ILE A 1 140 ? -8.25 -23.734 -11.219 1 97.5 140 ILE A O 1
ATOM 1132 N N . ALA A 1 141 ? -7.629 -22.703 -13.07 1 96.5 141 ALA A N 1
ATOM 1133 C CA . ALA A 1 141 ? -8.992 -22.562 -13.562 1 96.5 141 ALA A CA 1
ATOM 1134 C C . ALA A 1 141 ? -9.602 -23.938 -13.875 1 96.5 141 ALA A C 1
ATOM 1136 O O . ALA A 1 141 ? -10.82 -24.062 -13.969 1 96.5 141 ALA A O 1
ATOM 1137 N N . TYR A 1 142 ? -8.805 -24.969 -14.031 1 97.38 142 TYR A N 1
ATOM 1138 C CA . TYR A 1 142 ? -9.297 -26.312 -14.375 1 97.38 142 TYR A CA 1
ATOM 1139 C C . TYR A 1 142 ? -9.258 -27.234 -13.164 1 97.38 142 TYR A C 1
ATOM 1141 O O . TYR A 1 142 ? -9.523 -28.438 -13.281 1 97.38 142 TYR A O 1
ATOM 1149 N N . ALA A 1 143 ? -8.977 -26.688 -12.039 1 97.88 143 ALA A N 1
ATOM 1150 C CA . ALA A 1 143 ? -8.852 -27.484 -10.828 1 97.88 143 ALA A CA 1
ATOM 1151 C C . ALA A 1 143 ? -10.109 -28.328 -10.586 1 97.88 143 ALA A C 1
ATOM 1153 O O . ALA A 1 143 ? -10.023 -29.484 -10.203 1 97.88 143 ALA A O 1
ATOM 1154 N N . HIS A 1 144 ? -11.258 -27.797 -10.875 1 96.38 144 HIS A N 1
ATOM 1155 C CA . HIS A 1 144 ? -12.531 -28.438 -10.578 1 96.38 144 HIS A CA 1
ATOM 1156 C C . HIS A 1 144 ? -12.734 -29.672 -11.461 1 96.38 144 HIS A C 1
ATOM 1158 O O . HIS A 1 144 ? -13.586 -30.516 -11.164 1 96.38 144 HIS A O 1
ATOM 1164 N N . LYS A 1 145 ? -11.938 -29.875 -12.469 1 97.38 145 LYS A N 1
ATOM 1165 C CA . LYS A 1 145 ? -12.07 -31 -13.391 1 97.38 145 LYS A CA 1
ATOM 1166 C C . LYS A 1 145 ? -11 -32.062 -13.133 1 97.38 145 LYS A C 1
ATOM 1168 O O . LYS A 1 145 ? -11.062 -33.156 -13.672 1 97.38 145 LYS A O 1
ATOM 1173 N N . ILE A 1 146 ? -10.055 -31.812 -12.312 1 98.19 146 ILE A N 1
ATOM 1174 C CA . ILE A 1 146 ? -8.836 -32.625 -12.203 1 98.19 146 ILE A CA 1
ATOM 1175 C C . ILE A 1 146 ? -9.148 -33.938 -11.547 1 98.19 146 ILE A C 1
ATOM 1177 O O . ILE A 1 146 ? -8.57 -34.969 -11.906 1 98.19 146 ILE A O 1
ATOM 1181 N N . GLU A 1 147 ? -10.055 -33.938 -10.586 1 97.81 147 GLU A N 1
ATOM 1182 C CA . GLU A 1 147 ? -10.391 -35.188 -9.93 1 97.81 147 GLU A CA 1
ATOM 1183 C C . GLU A 1 147 ? -10.859 -36.219 -10.938 1 97.81 147 GLU A C 1
ATOM 1185 O O . GLU A 1 147 ? -10.391 -37.375 -10.93 1 97.81 147 GLU A O 1
ATOM 1190 N N . LYS A 1 148 ? -11.75 -35.812 -11.781 1 97.38 148 LYS A N 1
ATOM 1191 C CA . LYS A 1 148 ? -12.281 -36.688 -12.812 1 97.38 148 LYS A CA 1
ATOM 1192 C C . LYS A 1 148 ? -11.188 -37.125 -13.781 1 97.38 148 LYS A C 1
ATOM 1194 O O . LYS A 1 148 ? -11.078 -38.312 -14.109 1 97.38 148 LYS A O 1
ATOM 1199 N N . ILE A 1 149 ? -10.398 -36.25 -14.219 1 98.06 149 ILE A N 1
ATOM 1200 C CA . ILE A 1 149 ? -9.328 -36.531 -15.164 1 98.06 149 ILE A CA 1
ATOM 1201 C C . ILE A 1 149 ? -8.32 -37.5 -14.531 1 98.06 149 ILE A C 1
ATOM 1203 O O . ILE A 1 149 ? -7.875 -38.438 -15.172 1 98.06 149 ILE A O 1
ATOM 1207 N N . CYS A 1 150 ? -7.961 -37.219 -13.328 1 97.88 150 CYS A N 1
ATOM 1208 C CA . CYS A 1 150 ? -6.996 -38.031 -12.586 1 97.88 150 CYS A CA 1
ATOM 1209 C C . CYS A 1 150 ? -7.461 -39.469 -12.477 1 97.88 150 CYS A C 1
ATOM 1211 O O . CYS A 1 150 ? -6.68 -40.406 -12.703 1 97.88 150 CYS A O 1
ATOM 1213 N N . LYS A 1 151 ? -8.711 -39.688 -12.148 1 97.44 151 LYS A N 1
ATOM 1214 C CA . LYS A 1 151 ? -9.266 -41.031 -12 1 97.44 151 LYS A CA 1
ATOM 1215 C C . LYS A 1 151 ? -9.164 -41.812 -13.312 1 97.44 151 LYS A C 1
ATOM 1217 O O . LYS A 1 151 ? -8.789 -43 -13.312 1 97.44 151 LYS A O 1
ATOM 1222 N N . ILE A 1 152 ? -9.43 -41.188 -14.352 1 97.69 152 ILE A N 1
ATOM 1223 C CA . ILE A 1 152 ? -9.453 -41.844 -15.664 1 97.69 152 ILE A CA 1
ATOM 1224 C C . ILE A 1 152 ? -8.023 -42.125 -16.125 1 97.69 152 ILE A C 1
ATOM 1226 O O . ILE A 1 152 ? -7.719 -43.25 -16.516 1 97.69 152 ILE A O 1
ATOM 1230 N N . LEU A 1 153 ? -7.137 -41.188 -16.047 1 98.12 153 LEU A N 1
ATOM 1231 C CA . LEU A 1 153 ? -5.793 -41.344 -16.594 1 98.12 153 LEU A CA 1
ATOM 1232 C C . LEU A 1 153 ? -4.93 -42.219 -15.703 1 98.12 153 LEU A C 1
ATOM 1234 O O . LEU A 1 153 ? -4.059 -42.938 -16.188 1 98.12 153 LEU A O 1
ATOM 1238 N N . ASN A 1 154 ? -5.156 -42.125 -14.438 1 97.06 154 ASN A N 1
ATOM 1239 C CA . ASN A 1 154 ? -4.355 -42.938 -13.523 1 97.06 154 ASN A CA 1
ATOM 1240 C C . ASN A 1 154 ? -4.68 -44.438 -13.672 1 97.06 154 ASN A C 1
ATOM 1242 O O . ASN A 1 154 ? -3.875 -45.281 -13.289 1 97.06 154 ASN A O 1
ATOM 1246 N N . ALA A 1 155 ? -5.832 -44.719 -14.156 1 96.62 155 ALA A N 1
ATOM 1247 C CA . ALA A 1 155 ? -6.188 -46.094 -14.438 1 96.62 155 ALA A CA 1
ATOM 1248 C C . ALA A 1 155 ? -5.391 -46.656 -15.617 1 96.62 155 ALA A C 1
ATOM 1250 O O . ALA A 1 155 ? -5.207 -47.875 -15.742 1 96.62 155 ALA A O 1
ATOM 1251 N N . VAL A 1 156 ? -4.871 -45.812 -16.406 1 96.38 156 VAL A N 1
ATOM 1252 C CA . VAL A 1 156 ? -4.195 -46.188 -17.641 1 96.38 156 VAL A CA 1
ATOM 1253 C C . VAL A 1 156 ? -2.689 -46.031 -17.484 1 96.38 156 VAL A C 1
ATOM 1255 O O . VAL A 1 156 ? -1.907 -46.875 -17.906 1 96.38 156 VAL A O 1
ATOM 1258 N N . TYR A 1 157 ? -2.289 -44.938 -16.875 1 97.44 157 TYR A N 1
ATOM 1259 C CA . TYR A 1 157 ? -0.874 -44.594 -16.766 1 97.44 157 TYR A CA 1
ATOM 1260 C C . TYR A 1 157 ? -0.341 -44.906 -15.375 1 97.44 157 TYR A C 1
ATOM 1262 O O . TYR A 1 157 ? -0.794 -44.312 -14.383 1 97.44 157 TYR A O 1
ATOM 1270 N N . LYS A 1 158 ? 0.716 -45.656 -15.273 1 94 158 LYS A N 1
ATOM 1271 C CA . LYS A 1 158 ? 1.224 -46.156 -14 1 94 158 LYS A CA 1
ATOM 1272 C C . LYS A 1 158 ? 2.111 -45.125 -13.32 1 94 158 LYS A C 1
ATOM 1274 O O . LYS A 1 158 ? 2.195 -45.062 -12.094 1 94 158 LYS A O 1
ATOM 1279 N N . ASN A 1 159 ? 2.801 -44.344 -14.078 1 96 159 ASN A N 1
ATOM 1280 C CA . ASN A 1 159 ? 3.777 -43.375 -13.531 1 96 159 ASN A CA 1
ATOM 1281 C C . ASN A 1 159 ? 3.342 -41.938 -13.75 1 96 159 ASN A C 1
ATOM 1283 O O . ASN A 1 159 ? 4.172 -41.062 -14.031 1 96 159 ASN A O 1
ATOM 1287 N N . LEU A 1 160 ? 2.037 -41.719 -13.766 1 97.38 160 LEU A N 1
ATOM 1288 C CA . LEU A 1 160 ? 1.475 -40.406 -13.922 1 97.38 160 LEU A CA 1
ATOM 1289 C C . LEU A 1 160 ? 1.264 -39.719 -12.57 1 97.38 160 LEU A C 1
ATOM 1291 O O . LEU A 1 160 ? 0.586 -40.281 -11.695 1 97.38 160 LEU A O 1
ATOM 1295 N N . ILE A 1 161 ? 1.931 -38.594 -12.398 1 96.31 161 ILE A N 1
ATOM 1296 C CA . ILE A 1 161 ? 1.812 -37.875 -11.141 1 96.31 161 ILE A CA 1
ATOM 1297 C C . ILE A 1 161 ? 1.088 -36.562 -11.375 1 96.31 161 ILE A C 1
ATOM 1299 O O . ILE A 1 161 ? 1.526 -35.719 -12.188 1 96.31 161 ILE A O 1
ATOM 1303 N N . PHE A 1 162 ? -0.021 -36.344 -10.734 1 97.12 162 PHE A N 1
ATOM 1304 C CA . PHE A 1 162 ? -0.722 -35.062 -10.766 1 97.12 162 PHE A CA 1
ATOM 1305 C C . PHE A 1 162 ? -0.18 -34.125 -9.688 1 97.12 162 PHE A C 1
ATOM 1307 O O . PHE A 1 162 ? -0.015 -34.5 -8.539 1 97.12 162 PHE A O 1
ATOM 1314 N N . THR A 1 163 ? 0.107 -32.938 -10.117 1 97.19 163 THR A N 1
ATOM 1315 C CA . THR A 1 163 ? 0.577 -31.938 -9.156 1 97.19 163 THR A CA 1
ATOM 1316 C C . THR A 1 163 ? -0.588 -31.375 -8.344 1 97.19 163 THR A C 1
ATOM 1318 O O . THR A 1 163 ? -1.737 -31.422 -8.781 1 97.19 163 THR A O 1
ATOM 1321 N N . SER A 1 164 ? -0.283 -30.938 -7.176 1 97.38 164 SER A N 1
ATOM 1322 C CA . SER A 1 164 ? -1.255 -30.266 -6.324 1 97.38 164 SER A CA 1
ATOM 1323 C C . SER A 1 164 ? -0.993 -28.766 -6.27 1 97.38 164 SER A C 1
ATOM 1325 O O . SER A 1 164 ? 0.031 -28.281 -6.766 1 97.38 164 SER A O 1
ATOM 1327 N N . LEU A 1 165 ? -1.935 -28.062 -5.82 1 97.88 165 LEU A N 1
ATOM 1328 C CA . LEU A 1 165 ? -1.844 -26.609 -5.691 1 97.88 165 LEU A CA 1
ATOM 1329 C C . LEU A 1 165 ? -1.509 -26.203 -4.258 1 97.88 165 LEU A C 1
ATOM 1331 O O . LEU A 1 165 ? -2.035 -26.797 -3.309 1 97.88 165 LEU A O 1
ATOM 1335 N N . ASN A 1 166 ? -0.635 -25.266 -4.121 1 95.81 166 ASN A N 1
ATOM 1336 C CA . ASN A 1 166 ? -0.216 -24.797 -2.805 1 95.81 166 ASN A CA 1
ATOM 1337 C C . ASN A 1 166 ? -1.249 -23.859 -2.188 1 95.81 166 ASN A C 1
ATOM 1339 O O . ASN A 1 166 ? -0.984 -22.672 -2.01 1 95.81 166 ASN A O 1
ATOM 1343 N N . CYS A 1 167 ? -2.365 -24.438 -1.785 1 96.31 167 CYS A N 1
ATOM 1344 C CA . CYS A 1 167 ? -3.404 -23.594 -1.203 1 96.31 167 CYS A CA 1
ATOM 1345 C C . CYS A 1 167 ? -4.473 -24.453 -0.517 1 96.31 167 CYS A C 1
ATOM 1347 O O . CYS A 1 167 ? -4.441 -25.672 -0.601 1 96.31 167 CYS A O 1
ATOM 1349 N N . ILE A 1 168 ? -5.281 -23.828 0.27 1 96.5 168 ILE A N 1
ATOM 1350 C CA . ILE A 1 168 ? -6.594 -24.297 0.701 1 96.5 168 ILE A CA 1
ATOM 1351 C C . ILE A 1 168 ? -7.684 -23.609 -0.129 1 96.5 168 ILE A C 1
ATOM 1353 O O . ILE A 1 168 ? -7.773 -22.391 -0.159 1 96.5 168 ILE A O 1
ATOM 1357 N N . SER A 1 169 ? -8.438 -24.422 -0.839 1 97.88 169 SER A N 1
ATOM 1358 C CA . SER A 1 169 ? -9.32 -23.812 -1.823 1 97.88 169 SER A CA 1
ATOM 1359 C C . SER A 1 169 ? -10.695 -24.469 -1.822 1 97.88 169 SER A C 1
ATOM 1361 O O . SER A 1 169 ? -10.977 -25.328 -0.983 1 97.88 169 SER A O 1
ATOM 1363 N N . ASN A 1 170 ? -11.539 -23.953 -2.725 1 96.75 170 ASN A N 1
ATOM 1364 C CA . ASN A 1 170 ? -12.875 -24.516 -2.93 1 96.75 170 ASN A CA 1
ATOM 1365 C C . ASN A 1 170 ? -12.82 -25.859 -3.633 1 96.75 170 ASN A C 1
ATOM 1367 O O . ASN A 1 170 ? -13.844 -26.531 -3.777 1 96.75 170 ASN A O 1
ATOM 1371 N N . VAL A 1 171 ? -11.703 -26.297 -4.094 1 97.5 171 VAL A N 1
ATOM 1372 C CA . VAL A 1 171 ? -11.5 -27.594 -4.715 1 97.5 171 VAL A CA 1
ATOM 1373 C C . VAL A 1 171 ? -10.531 -28.422 -3.877 1 97.5 171 VAL A C 1
ATOM 1375 O O . VAL A 1 171 ? -9.336 -28.484 -4.184 1 97.5 171 VAL A O 1
ATOM 1378 N N . GLU A 1 172 ? -10.984 -29.156 -2.979 1 96.25 172 GLU A N 1
ATOM 1379 C CA . GLU A 1 172 ? -10.188 -29.828 -1.956 1 96.25 172 GLU A CA 1
ATOM 1380 C C . GLU A 1 172 ? -9.258 -30.859 -2.576 1 96.25 172 GLU A C 1
ATOM 1382 O O . GLU A 1 172 ? -8.125 -31.047 -2.117 1 96.25 172 GLU A O 1
ATOM 1387 N N . PHE A 1 173 ? -9.672 -31.484 -3.586 1 97.06 173 PHE A N 1
ATOM 1388 C CA . PHE A 1 173 ? -8.914 -32.562 -4.215 1 97.06 173 PHE A CA 1
ATOM 1389 C C . PHE A 1 173 ? -7.547 -32.062 -4.668 1 97.06 173 PHE A C 1
ATOM 1391 O O . PHE A 1 173 ? -6.566 -32.812 -4.621 1 97.06 173 PHE A O 1
ATOM 1398 N N . THR A 1 174 ? -7.492 -30.797 -5.098 1 97.62 174 THR A N 1
ATOM 1399 C CA . THR A 1 174 ? -6.262 -30.297 -5.699 1 97.62 174 THR A CA 1
ATOM 1400 C C . THR A 1 174 ? -5.406 -29.578 -4.66 1 97.62 174 THR A C 1
ATOM 1402 O O . THR A 1 174 ? -4.277 -29.172 -4.949 1 97.62 174 THR A O 1
ATOM 1405 N N . ASP A 1 175 ? -5.863 -29.438 -3.447 1 97.12 175 ASP A N 1
ATOM 1406 C CA . ASP A 1 175 ? -5.113 -28.766 -2.396 1 97.12 175 ASP A CA 1
ATOM 1407 C C . ASP A 1 175 ? -3.906 -29.594 -1.961 1 97.12 175 ASP A C 1
ATOM 1409 O O . ASP A 1 175 ? -3.957 -30.828 -1.967 1 97.12 175 ASP A O 1
ATOM 1413 N N . VAL A 1 176 ? -2.916 -28.891 -1.64 1 93.56 176 VAL A N 1
ATOM 1414 C CA . VAL A 1 176 ? -1.737 -29.594 -1.127 1 93.56 176 VAL A CA 1
ATOM 1415 C C . VAL A 1 176 ? -2.08 -30.297 0.184 1 93.56 176 VAL A C 1
ATOM 1417 O O . VAL A 1 176 ? -2.793 -29.734 1.025 1 93.56 176 VAL A O 1
ATOM 1420 N N . LYS A 1 177 ? -1.733 -31.516 0.303 1 84.62 177 LYS A N 1
ATOM 1421 C CA . LYS A 1 177 ? -2.002 -32.312 1.509 1 84.62 177 LYS A CA 1
ATOM 1422 C C . LYS A 1 177 ? -0.711 -32.594 2.266 1 84.62 177 LYS A C 1
ATOM 1424 O O . LYS A 1 177 ? -0.729 -32.781 3.484 1 84.62 177 LYS A O 1
ATOM 1429 N N . ASP A 1 178 ? 0.38 -32.656 1.498 1 77.62 178 ASP A N 1
ATOM 1430 C CA . ASP A 1 178 ? 1.642 -33.094 2.084 1 77.62 178 ASP A CA 1
ATOM 1431 C C . ASP A 1 178 ? 2.621 -31.922 2.223 1 77.62 178 ASP A C 1
ATOM 1433 O O . ASP A 1 178 ? 2.955 -31.266 1.235 1 77.62 178 ASP A O 1
ATOM 1437 N N . ASP A 1 179 ? 3.113 -31.797 3.406 1 72.31 179 ASP A N 1
ATOM 1438 C CA . ASP A 1 179 ? 4.055 -30.719 3.693 1 72.31 179 ASP A CA 1
ATOM 1439 C C . ASP A 1 179 ? 5.426 -31.016 3.084 1 72.31 179 ASP A C 1
ATOM 1441 O O . ASP A 1 179 ? 6.234 -30.094 2.904 1 72.31 179 ASP A O 1
ATOM 1445 N N . ALA A 1 180 ? 5.609 -32.219 2.693 1 71.38 180 ALA A N 1
ATOM 1446 C CA . ALA A 1 180 ? 6.949 -32.562 2.246 1 71.38 180 ALA A CA 1
ATOM 1447 C C . ALA A 1 180 ? 7.094 -32.406 0.738 1 71.38 180 ALA A C 1
ATOM 1449 O O . ALA A 1 180 ? 8.18 -32.562 0.187 1 71.38 180 ALA A O 1
ATOM 1450 N N . SER A 1 181 ? 6.223 -31.828 0.187 1 81.94 181 SER A N 1
ATOM 1451 C CA . SER A 1 181 ? 6.262 -31.688 -1.264 1 81.94 181 SER A CA 1
ATOM 1452 C C . SER A 1 181 ? 7.113 -30.484 -1.676 1 81.94 181 SER A C 1
ATOM 1454 O O . SER A 1 181 ? 7.297 -29.547 -0.894 1 81.94 181 SER A O 1
ATOM 1456 N N . THR A 1 182 ? 7.789 -30.734 -2.807 1 87.94 182 THR A N 1
ATOM 1457 C CA . THR A 1 182 ? 8.453 -29.594 -3.443 1 87.94 182 THR A CA 1
ATOM 1458 C C . THR A 1 182 ? 7.434 -28.578 -3.918 1 87.94 182 THR A C 1
ATOM 1460 O O . THR A 1 182 ? 6.402 -28.922 -4.496 1 87.94 182 THR A O 1
ATOM 1463 N N . ILE A 1 183 ? 7.734 -27.344 -3.586 1 92.06 183 ILE A N 1
ATOM 1464 C CA . ILE A 1 183 ? 6.836 -26.281 -4.008 1 92.06 183 ILE A CA 1
ATOM 1465 C C . ILE A 1 183 ? 7.562 -25.359 -4.988 1 92.06 183 ILE A C 1
ATOM 1467 O O . ILE A 1 183 ? 8.594 -24.766 -4.652 1 92.06 183 ILE A O 1
ATOM 1471 N N . ILE A 1 184 ? 7.059 -25.312 -6.168 1 92.75 184 ILE A N 1
ATOM 1472 C CA . ILE A 1 184 ? 7.609 -24.406 -7.172 1 92.75 184 ILE A CA 1
ATOM 1473 C C . ILE A 1 184 ? 6.477 -23.641 -7.84 1 92.75 184 ILE A C 1
ATOM 1475 O O . ILE A 1 184 ? 5.566 -24.219 -8.422 1 92.75 184 ILE A O 1
ATOM 1479 N N . LEU A 1 185 ? 6.516 -22.344 -7.762 1 94.5 185 LEU A N 1
ATOM 1480 C CA . LEU A 1 185 ? 5.547 -21.469 -8.414 1 94.5 185 LEU A CA 1
ATOM 1481 C C . LEU A 1 185 ? 4.121 -21.891 -8.062 1 94.5 185 LEU A C 1
ATOM 1483 O O . LEU A 1 185 ? 3.271 -22.016 -8.945 1 94.5 185 LEU A O 1
ATOM 1487 N N . GLY A 1 186 ? 3.939 -22.234 -6.859 1 94.44 186 GLY A N 1
ATOM 1488 C CA . GLY A 1 186 ? 2.609 -22.516 -6.34 1 94.44 186 GLY A CA 1
ATOM 1489 C C . GLY A 1 186 ? 2.148 -23.938 -6.629 1 94.44 186 GLY A C 1
ATOM 1490 O O . GLY A 1 186 ? 1.003 -24.297 -6.34 1 94.44 186 GLY A O 1
ATOM 1491 N N . ARG A 1 187 ? 2.986 -24.734 -7.258 1 96.25 187 ARG A N 1
ATOM 1492 C CA . ARG A 1 187 ? 2.676 -26.141 -7.547 1 96.25 187 ARG A CA 1
ATOM 1493 C C . ARG A 1 187 ? 3.471 -27.078 -6.641 1 96.25 187 ARG A C 1
ATOM 1495 O O . ARG A 1 187 ? 4.641 -26.812 -6.348 1 96.25 187 ARG A O 1
ATOM 1502 N N . CYS A 1 188 ? 2.818 -28.141 -6.258 1 95.88 188 CYS A N 1
ATOM 1503 C CA . CYS A 1 188 ? 3.436 -29.109 -5.359 1 95.88 188 CYS A CA 1
ATOM 1504 C C . CYS A 1 188 ? 3.453 -30.5 -5.98 1 95.88 188 CYS A C 1
ATOM 1506 O O . CYS A 1 188 ? 2.475 -30.922 -6.602 1 95.88 188 CYS A O 1
ATOM 1508 N N . PHE A 1 189 ? 4.547 -31.188 -5.848 1 94.69 189 PHE A N 1
ATOM 1509 C CA . PHE A 1 189 ? 4.641 -32.562 -6.34 1 94.69 189 PHE A CA 1
ATOM 1510 C C . PHE A 1 189 ? 5.73 -33.312 -5.602 1 94.69 189 PHE A C 1
ATOM 1512 O O . PHE A 1 189 ? 6.625 -32.719 -5 1 94.69 189 PHE A O 1
ATOM 1519 N N . LYS A 1 190 ? 5.559 -34.562 -5.559 1 92.94 190 LYS A N 1
ATOM 1520 C CA . LYS A 1 190 ? 6.523 -35.5 -4.992 1 92.94 190 LYS A CA 1
ATOM 1521 C C . LYS A 1 190 ? 6.961 -36.531 -6.027 1 92.94 190 LYS A C 1
ATOM 1523 O O . LYS A 1 190 ? 6.129 -37.25 -6.602 1 92.94 190 LYS A O 1
ATOM 1528 N N . LEU A 1 191 ? 8.172 -36.562 -6.273 1 92.44 191 LEU A N 1
ATOM 1529 C CA . LEU A 1 191 ? 8.719 -37.5 -7.238 1 92.44 191 LEU A CA 1
ATOM 1530 C C . LEU A 1 191 ? 9.141 -38.812 -6.551 1 92.44 191 LEU A C 1
ATOM 1532 O O . LEU A 1 191 ? 9.383 -38.812 -5.344 1 92.44 191 LEU A O 1
ATOM 1536 N N . ASP A 1 192 ? 9.172 -39.75 -7.352 1 88.56 192 ASP A N 1
ATOM 1537 C CA . ASP A 1 192 ? 9.742 -41 -6.852 1 88.56 192 ASP A CA 1
ATOM 1538 C C . ASP A 1 192 ? 11.227 -40.844 -6.523 1 88.56 192 ASP A C 1
ATOM 1540 O O . ASP A 1 192 ? 11.953 -40.156 -7.254 1 88.56 192 ASP A O 1
ATOM 1544 N N . LYS A 1 193 ? 11.68 -41.438 -5.477 1 87.69 193 LYS A N 1
ATOM 1545 C CA . LYS A 1 193 ? 13.039 -41.281 -4.961 1 87.69 193 LYS A CA 1
ATOM 1546 C C . LYS A 1 193 ? 14.078 -41.75 -5.984 1 87.69 193 LYS A C 1
ATOM 1548 O O . LYS A 1 193 ? 15.211 -41.281 -5.977 1 87.69 193 LYS A O 1
ATOM 1553 N N . GLU A 1 194 ? 13.656 -42.531 -6.891 1 91 194 GLU A N 1
ATOM 1554 C CA . GLU A 1 194 ? 14.594 -43.125 -7.832 1 91 194 GLU A CA 1
ATOM 1555 C C . GLU A 1 194 ? 14.812 -42.219 -9.047 1 91 194 GLU A C 1
ATOM 1557 O O . GLU A 1 194 ? 15.734 -42.438 -9.828 1 91 194 GLU A O 1
ATOM 1562 N N . TYR A 1 195 ? 13.977 -41.219 -9.133 1 92.19 195 TYR A N 1
ATOM 1563 C CA . TYR A 1 195 ? 14.031 -40.438 -10.352 1 92.19 195 TYR A CA 1
ATOM 1564 C C . TYR A 1 195 ? 14.156 -38.938 -10.039 1 92.19 195 TYR A C 1
ATOM 1566 O O . TYR A 1 195 ? 13.789 -38.5 -8.953 1 92.19 195 TYR A O 1
ATOM 1574 N N . LYS A 1 196 ? 14.711 -38.25 -11.016 1 91.94 196 LYS A N 1
ATOM 1575 C CA . LYS A 1 196 ? 14.828 -36.781 -10.953 1 91.94 196 LYS A CA 1
ATOM 1576 C C . LYS A 1 196 ? 13.812 -36.125 -11.875 1 91.94 196 LYS A C 1
ATOM 1578 O O . LYS A 1 196 ? 13.172 -36.781 -12.688 1 91.94 196 LYS A O 1
ATOM 1583 N N . ILE A 1 197 ? 13.648 -34.875 -11.742 1 92 197 ILE A N 1
ATOM 1584 C CA . ILE A 1 197 ? 12.641 -34.125 -12.484 1 92 197 ILE A CA 1
ATOM 1585 C C . ILE A 1 197 ? 12.945 -34.188 -13.984 1 92 197 ILE A C 1
ATOM 1587 O O . ILE A 1 197 ? 12.031 -34.219 -14.805 1 92 197 ILE A O 1
ATOM 1591 N N . GLU A 1 198 ? 14.227 -34.344 -14.352 1 91.81 198 GLU A N 1
ATOM 1592 C CA . GLU A 1 198 ? 14.664 -34.406 -15.742 1 91.81 198 GLU A CA 1
ATOM 1593 C C . GLU A 1 198 ? 14.227 -35.719 -16.406 1 91.81 198 GLU A C 1
ATOM 1595 O O . GLU A 1 198 ? 14.273 -35.812 -17.625 1 91.81 198 GLU A O 1
ATOM 1600 N N . ASP A 1 199 ? 13.789 -36.594 -15.625 1 95.38 199 ASP A N 1
ATOM 1601 C CA . ASP A 1 199 ? 13.352 -37.875 -16.141 1 95.38 199 ASP A CA 1
ATOM 1602 C C . ASP A 1 199 ? 11.859 -37.844 -16.484 1 95.38 199 ASP A C 1
ATOM 1604 O O . ASP A 1 199 ? 11.344 -38.781 -17.109 1 95.38 199 ASP A O 1
ATOM 1608 N N . TYR A 1 200 ? 11.234 -36.812 -16.109 1 96.56 200 TYR A N 1
ATOM 1609 C CA . TYR A 1 200 ? 9.789 -36.75 -16.297 1 96.56 200 TYR A CA 1
ATOM 1610 C C . TYR A 1 200 ? 9.438 -35.844 -17.484 1 96.56 200 TYR A C 1
ATOM 1612 O O . TYR A 1 200 ? 10.086 -34.812 -17.703 1 96.56 200 TYR A O 1
ATOM 1620 N N . ILE A 1 201 ? 8.43 -36.281 -18.203 1 97.19 201 ILE A N 1
ATOM 1621 C CA . ILE A 1 201 ? 7.754 -35.406 -19.156 1 97.19 201 ILE A CA 1
ATOM 1622 C C . ILE A 1 201 ? 6.727 -34.531 -18.422 1 97.19 201 ILE A C 1
ATOM 1624 O O . ILE A 1 201 ? 5.98 -35.031 -17.578 1 97.19 201 ILE A O 1
ATOM 1628 N N . ALA A 1 202 ? 6.746 -33.25 -18.734 1 97.5 202 ALA A N 1
ATOM 1629 C CA . ALA A 1 202 ? 5.793 -32.344 -18.094 1 97.5 202 ALA A CA 1
ATOM 1630 C C . ALA A 1 202 ? 4.656 -31.969 -19.031 1 97.5 202 ALA A C 1
ATOM 1632 O O . ALA A 1 202 ? 4.895 -31.609 -20.188 1 97.5 202 ALA A O 1
ATOM 1633 N N . PHE A 1 203 ? 3.455 -32.125 -18.562 1 98.38 203 PHE A N 1
ATOM 1634 C CA . PHE A 1 203 ? 2.252 -31.734 -19.297 1 98.38 203 PHE A CA 1
ATOM 1635 C C . PHE A 1 203 ? 1.473 -30.656 -18.547 1 98.38 203 PHE A C 1
ATOM 1637 O O . PHE A 1 203 ? 1.273 -30.766 -17.328 1 98.38 203 PHE A O 1
ATOM 1644 N N . PHE A 1 204 ? 1.067 -29.656 -19.312 1 98.38 204 PHE A N 1
ATOM 1645 C CA . PHE A 1 204 ? 0.307 -28.562 -18.703 1 98.38 204 PHE A CA 1
ATOM 1646 C C . PHE A 1 204 ? -1.063 -28.438 -19.359 1 98.38 204 PHE A C 1
ATOM 1648 O O . PHE A 1 204 ? -1.162 -28.156 -20.562 1 98.38 204 PHE A O 1
ATOM 1655 N N . LEU A 1 205 ? -2.07 -28.672 -18.516 1 98.12 205 LEU A N 1
ATOM 1656 C CA . LEU A 1 205 ? -3.426 -28.406 -18.984 1 98.12 205 LEU A CA 1
ATOM 1657 C C . LEU A 1 205 ? -3.742 -26.906 -18.891 1 98.12 205 LEU A C 1
ATOM 1659 O O . LEU A 1 205 ? -4.074 -26.406 -17.812 1 98.12 205 LEU A O 1
ATOM 1663 N N . GLY A 1 206 ? -3.756 -26.219 -19.938 1 96.25 206 GLY A N 1
ATOM 1664 C CA . GLY A 1 206 ? -3.949 -24.781 -20.078 1 96.25 206 GLY A CA 1
ATOM 1665 C C . GLY A 1 206 ? -3.236 -24.188 -21.281 1 96.25 206 GLY A C 1
ATOM 1666 O O . GLY A 1 206 ? -2.443 -24.875 -21.938 1 96.25 206 GLY A O 1
ATOM 1667 N N . ASN A 1 207 ? -3.477 -22.922 -21.5 1 91.19 207 ASN A N 1
ATOM 1668 C CA . ASN A 1 207 ? -2.865 -22.281 -22.656 1 91.19 207 ASN A CA 1
ATOM 1669 C C . ASN A 1 207 ? -1.395 -21.953 -22.422 1 91.19 207 ASN A C 1
ATOM 1671 O O . ASN A 1 207 ? -0.91 -22.078 -21.281 1 91.19 207 ASN A O 1
ATOM 1675 N N . GLY A 1 208 ? -0.688 -21.641 -23.484 1 89.5 208 GLY A N 1
ATOM 1676 C CA . GLY A 1 208 ? 0.722 -21.297 -23.391 1 89.5 208 GLY A CA 1
ATOM 1677 C C . GLY A 1 208 ? 0.965 -19.891 -22.891 1 89.5 208 GLY A C 1
ATOM 1678 O O . GLY A 1 208 ? 1.802 -19.156 -23.438 1 89.5 208 GLY A O 1
ATOM 1679 N N . GLY A 1 209 ? 0.238 -19.547 -21.906 1 89.56 209 GLY A N 1
ATOM 1680 C CA . GLY A 1 209 ? 0.331 -18.188 -21.375 1 89.56 209 GLY A CA 1
ATOM 1681 C C . GLY A 1 209 ? 1.396 -18.047 -20.312 1 89.56 209 GLY A C 1
ATOM 1682 O O . GLY A 1 209 ? 2.371 -18.797 -20.281 1 89.56 209 GLY A O 1
ATOM 1683 N N . ASN A 1 210 ? 1.259 -17.094 -19.516 1 90.88 210 ASN A N 1
ATOM 1684 C CA . ASN A 1 210 ? 2.256 -16.656 -18.531 1 90.88 210 ASN A CA 1
ATOM 1685 C C . ASN A 1 210 ? 2.564 -17.766 -17.531 1 90.88 210 ASN A C 1
ATOM 1687 O O . ASN A 1 210 ? 3.732 -18.062 -17.266 1 90.88 210 ASN A O 1
ATOM 1691 N N . THR A 1 211 ? 1.551 -18.422 -17.016 1 93.25 211 THR A N 1
ATOM 1692 C CA . THR A 1 211 ? 1.745 -19.469 -16.016 1 93.25 211 THR A CA 1
ATOM 1693 C C . THR A 1 211 ? 2.551 -20.625 -16.609 1 93.25 211 THR A C 1
ATOM 1695 O O . THR A 1 211 ? 3.523 -21.078 -16 1 93.25 211 THR A O 1
ATOM 1698 N N . PHE A 1 212 ? 2.16 -21.016 -17.781 1 94.94 212 PHE A N 1
ATOM 1699 C CA . PHE A 1 212 ? 2.834 -22.125 -18.438 1 94.94 212 PHE A CA 1
ATOM 1700 C C . PHE A 1 212 ? 4.301 -21.797 -18.703 1 94.94 212 PHE A C 1
ATOM 1702 O O . PHE A 1 212 ? 5.188 -22.578 -18.359 1 94.94 212 PHE A O 1
ATOM 1709 N N . THR A 1 213 ? 4.52 -20.703 -19.219 1 91.38 213 THR A N 1
ATOM 1710 C CA . THR A 1 213 ? 5.879 -20.344 -19.609 1 91.38 213 THR A CA 1
ATOM 1711 C C . THR A 1 213 ? 6.785 -20.25 -18.391 1 91.38 213 THR A C 1
ATOM 1713 O O . THR A 1 213 ? 7.945 -20.672 -18.438 1 91.38 213 THR A O 1
ATOM 1716 N N . ARG A 1 214 ? 6.281 -19.781 -17.344 1 92.12 214 ARG A N 1
ATOM 1717 C CA . ARG A 1 214 ? 7.07 -19.672 -16.109 1 92.12 214 ARG A CA 1
ATOM 1718 C C . ARG A 1 214 ? 7.387 -21.047 -15.547 1 92.12 214 ARG A C 1
ATOM 1720 O O . ARG A 1 214 ? 8.508 -21.312 -15.109 1 92.12 214 ARG A O 1
ATOM 1727 N N . LEU A 1 215 ? 6.441 -21.906 -15.594 1 94.38 215 LEU A N 1
ATOM 1728 C CA . LEU A 1 215 ? 6.664 -23.266 -15.117 1 94.38 215 LEU A CA 1
ATOM 1729 C C . LEU A 1 215 ? 7.695 -23.984 -15.984 1 94.38 215 LEU A C 1
ATOM 1731 O O . LEU A 1 215 ? 8.641 -24.594 -15.461 1 94.38 215 LEU A O 1
ATOM 1735 N N . ALA A 1 216 ? 7.512 -23.844 -17.25 1 92.75 216 ALA A N 1
ATOM 1736 C CA . ALA A 1 216 ? 8.391 -24.531 -18.203 1 92.75 216 ALA A CA 1
ATOM 1737 C C . ALA A 1 216 ? 9.828 -24.047 -18.062 1 92.75 216 ALA A C 1
ATOM 1739 O O . ALA A 1 216 ? 10.773 -24.828 -18.188 1 92.75 216 ALA A O 1
ATOM 1740 N N . MET A 1 217 ? 9.953 -22.812 -17.766 1 89.06 217 MET A N 1
ATOM 1741 C CA . MET A 1 217 ? 11.289 -22.234 -17.656 1 89.06 217 MET A CA 1
ATOM 1742 C C . MET A 1 217 ? 11.938 -22.625 -16.328 1 89.06 217 MET A C 1
ATOM 1744 O O . MET A 1 217 ? 13.156 -22.797 -16.25 1 89.06 217 MET A O 1
ATOM 1748 N N . THR A 1 218 ? 11.18 -22.766 -15.352 1 91.44 218 THR A N 1
ATOM 1749 C CA . THR A 1 218 ? 11.695 -22.953 -14 1 91.44 218 THR A CA 1
ATOM 1750 C C . THR A 1 218 ? 11.953 -24.422 -13.719 1 91.44 218 THR A C 1
ATOM 1752 O O . THR A 1 218 ? 12.891 -24.766 -12.992 1 91.44 218 THR A O 1
ATOM 1755 N N . ILE A 1 219 ? 11.117 -25.297 -14.258 1 91.69 219 ILE A N 1
ATOM 1756 C CA . ILE A 1 219 ? 11.211 -26.719 -13.992 1 91.69 219 ILE A CA 1
ATOM 1757 C C . ILE A 1 219 ? 11.891 -27.422 -15.172 1 91.69 219 ILE A C 1
ATOM 1759 O O . ILE A 1 219 ? 11.359 -27.422 -16.281 1 91.69 219 ILE A O 1
ATOM 1763 N N . SER A 1 220 ? 12.992 -28.031 -14.922 1 89.25 220 SER A N 1
ATOM 1764 C CA . SER A 1 220 ? 13.797 -28.672 -15.961 1 89.25 220 SER A CA 1
ATOM 1765 C C . SER A 1 220 ? 13.312 -30.094 -16.234 1 89.25 220 SER A C 1
ATOM 1767 O O . SER A 1 220 ? 14.062 -31.047 -16.047 1 89.25 220 SER A O 1
ATOM 1769 N N . ALA A 1 221 ? 12.133 -30.219 -16.797 1 93.38 221 ALA A N 1
ATOM 1770 C CA . ALA A 1 221 ? 11.602 -31.531 -17.188 1 93.38 221 ALA A CA 1
ATOM 1771 C C . ALA A 1 221 ? 12.234 -32 -18.484 1 93.38 221 ALA A C 1
ATOM 1773 O O . ALA A 1 221 ? 12.906 -31.234 -19.172 1 93.38 221 ALA A O 1
ATOM 1774 N N . LYS A 1 222 ? 12.086 -33.25 -18.75 1 93.62 222 LYS A N 1
ATOM 1775 C CA . LYS A 1 222 ? 12.609 -33.844 -19.984 1 93.62 222 LYS A CA 1
ATOM 1776 C C . LYS A 1 222 ? 12.047 -33.156 -21.219 1 93.62 222 LYS A C 1
ATOM 1778 O O . LYS A 1 222 ? 12.789 -32.844 -22.141 1 93.62 222 LYS A O 1
ATOM 1783 N N . LYS A 1 223 ? 10.789 -33.031 -21.25 1 94.44 223 LYS A N 1
ATOM 1784 C CA . LYS A 1 223 ? 10.031 -32.312 -22.266 1 94.44 223 LYS A CA 1
ATOM 1785 C C . LYS A 1 223 ? 8.812 -31.625 -21.672 1 94.44 223 LYS A C 1
ATOM 1787 O O . LYS A 1 223 ? 8.312 -32.031 -20.625 1 94.44 223 LYS A O 1
ATOM 1792 N N . TRP A 1 224 ? 8.398 -30.547 -22.359 1 95.69 224 TRP A N 1
ATOM 1793 C CA . TRP A 1 224 ? 7.203 -29.844 -21.922 1 95.69 224 TRP A CA 1
ATOM 1794 C C . TRP A 1 224 ? 6.129 -29.844 -23 1 95.69 224 TRP A C 1
ATOM 1796 O O . TRP A 1 224 ? 6.43 -29.625 -24.188 1 95.69 224 TRP A O 1
ATOM 1806 N N . TYR A 1 225 ? 4.914 -30.156 -22.609 1 96.94 225 TYR A N 1
ATOM 1807 C CA . TYR A 1 225 ? 3.736 -30.094 -23.469 1 96.94 225 TYR A CA 1
ATOM 1808 C C . TYR A 1 225 ? 2.631 -29.266 -22.812 1 96.94 225 TYR A C 1
ATOM 1810 O O . TYR A 1 225 ? 2.529 -29.219 -21.594 1 96.94 225 TYR A O 1
ATOM 1818 N N . TYR A 1 226 ? 1.861 -28.578 -23.609 1 97 226 TYR A N 1
ATOM 1819 C CA . TYR A 1 226 ? 0.665 -27.938 -23.094 1 97 226 TYR A CA 1
ATOM 1820 C C . TYR A 1 226 ? -0.524 -28.156 -24.016 1 97 226 TYR A C 1
ATOM 1822 O O . TYR A 1 226 ? -0.357 -28.594 -25.156 1 97 226 TYR A O 1
ATOM 1830 N N . PHE A 1 227 ? -1.692 -27.984 -23.469 1 96.81 227 PHE A N 1
ATOM 1831 C CA . PHE A 1 227 ? -2.934 -28.25 -24.172 1 96.81 227 PHE A CA 1
ATOM 1832 C C . PHE A 1 227 ? -3.631 -26.953 -24.562 1 96.81 227 PHE A C 1
ATOM 1834 O O . PHE A 1 227 ? -4.051 -26.188 -23.688 1 96.81 227 PHE A O 1
ATOM 1841 N N . GLU A 1 228 ? -3.771 -26.672 -25.828 1 90.31 228 GLU A N 1
ATOM 1842 C CA . GLU A 1 228 ? -4.43 -25.469 -26.344 1 90.31 228 GLU A CA 1
ATOM 1843 C C . GLU A 1 228 ? -5.242 -25.797 -27.594 1 90.31 228 GLU A C 1
ATOM 1845 O O . GLU A 1 228 ? -4.777 -26.531 -28.469 1 90.31 228 GLU A O 1
ATOM 1850 N N . ASN A 1 229 ? -6.414 -25.281 -27.688 1 90.5 229 ASN A N 1
ATOM 1851 C CA . ASN A 1 229 ? -7.27 -25.453 -28.844 1 90.5 229 ASN A CA 1
ATOM 1852 C C . ASN A 1 229 ? -7.43 -26.922 -29.203 1 90.5 229 ASN A C 1
ATOM 1854 O O . ASN A 1 229 ? -7.25 -27.312 -30.359 1 90.5 229 ASN A O 1
ATOM 1858 N N . ASN A 1 230 ? -7.527 -27.766 -28.312 1 91.06 230 ASN A N 1
ATOM 1859 C CA . ASN A 1 230 ? -7.809 -29.188 -28.453 1 91.06 230 ASN A CA 1
ATOM 1860 C C . ASN A 1 230 ? -6.633 -29.938 -29.078 1 91.06 230 ASN A C 1
ATOM 1862 O O . ASN A 1 230 ? -6.828 -30.891 -29.828 1 91.06 230 ASN A O 1
ATOM 1866 N N . SER A 1 231 ? -5.527 -29.391 -28.844 1 94.12 231 SER A N 1
ATOM 1867 C CA . SER A 1 231 ? -4.316 -30.047 -29.312 1 94.12 231 SER A CA 1
ATOM 1868 C C . SER A 1 231 ? -3.203 -29.969 -28.266 1 94.12 231 SER A C 1
ATOM 1870 O O . SER A 1 231 ? -3.182 -29.047 -27.453 1 94.12 231 SER A O 1
ATOM 1872 N N . ILE A 1 232 ? -2.383 -30.984 -28.344 1 96.31 232 ILE A N 1
ATOM 1873 C CA . ILE A 1 232 ? -1.207 -31 -27.484 1 96.31 232 ILE A CA 1
ATOM 1874 C C . ILE A 1 232 ? 0.003 -30.469 -28.25 1 96.31 232 ILE A C 1
ATOM 1876 O O . ILE A 1 232 ? 0.328 -30.953 -29.328 1 96.31 232 ILE A O 1
ATOM 1880 N N . VAL A 1 233 ? 0.615 -29.438 -27.703 1 95.12 233 VAL A N 1
ATOM 1881 C CA . VAL A 1 233 ? 1.735 -28.766 -28.344 1 95.12 233 VAL A CA 1
ATOM 1882 C C . VAL A 1 233 ? 3.01 -28.969 -27.531 1 95.12 233 VAL A C 1
ATOM 1884 O O . VAL A 1 233 ? 3.006 -28.797 -26.312 1 95.12 233 VAL A O 1
ATOM 1887 N N . GLU A 1 234 ? 4.062 -29.422 -28.156 1 94.62 234 GLU A N 1
ATOM 1888 C CA . GLU A 1 234 ? 5.367 -29.531 -27.5 1 94.62 234 GLU A CA 1
ATOM 1889 C C . GLU A 1 234 ? 6.062 -28.172 -27.438 1 94.62 234 GLU A C 1
ATOM 1891 O O . GLU A 1 234 ? 6.07 -27.422 -28.406 1 94.62 234 GLU A O 1
ATOM 1896 N N . TYR A 1 235 ? 6.5 -27.844 -26.25 1 91.88 235 TYR A N 1
ATOM 1897 C CA . TYR A 1 235 ? 7.16 -26.562 -26.047 1 91.88 235 TYR A CA 1
ATOM 1898 C C . TYR A 1 235 ? 8.672 -26.719 -26 1 91.88 235 TYR A C 1
ATOM 1900 O O . TYR A 1 235 ? 9.203 -27.531 -25.25 1 91.88 235 TYR A O 1
ATOM 1908 N N . GLU A 1 236 ? 9.414 -25.969 -26.828 1 83.94 236 GLU A N 1
ATOM 1909 C CA . GLU A 1 236 ? 10.875 -25.969 -26.844 1 83.94 236 GLU A CA 1
ATOM 1910 C C . GLU A 1 236 ? 11.43 -24.719 -26.188 1 83.94 236 GLU A C 1
ATOM 1912 O O . GLU A 1 236 ? 11.211 -23.594 -26.656 1 83.94 236 GLU A O 1
ATOM 1917 N N . ILE A 1 237 ? 12.031 -24.938 -25.141 1 75.31 237 ILE A N 1
ATOM 1918 C CA . ILE A 1 237 ? 12.508 -23.844 -24.297 1 75.31 237 ILE A CA 1
ATOM 1919 C C . ILE A 1 237 ? 13.766 -23.234 -24.906 1 75.31 237 ILE A C 1
ATOM 1921 O O . ILE A 1 237 ? 13.969 -22.016 -24.844 1 75.31 237 ILE A O 1
ATOM 1925 N N . LEU A 1 238 ? 14.5 -24.016 -25.578 1 67.19 238 LEU A N 1
ATOM 1926 C CA . LEU A 1 238 ? 15.828 -23.578 -26.016 1 67.19 238 LEU A CA 1
ATOM 1927 C C . LEU A 1 238 ? 15.711 -22.562 -27.141 1 67.19 238 LEU A C 1
ATOM 1929 O O . LEU A 1 238 ? 14.852 -22.688 -28.016 1 67.19 238 LEU A O 1
ATOM 1933 N N . ASN A 1 239 ? 16.438 -21.562 -26.969 1 67.56 239 ASN A N 1
ATOM 1934 C CA . ASN A 1 239 ? 16.703 -20.562 -28 1 67.56 239 ASN A CA 1
ATOM 1935 C C . ASN A 1 239 ? 15.461 -19.719 -28.297 1 67.56 239 ASN A C 1
ATOM 1937 O O . ASN A 1 239 ? 15.141 -19.453 -29.453 1 67.56 239 ASN A O 1
ATOM 1941 N N . THR A 1 240 ? 14.812 -19.406 -27.219 1 78.12 240 THR A N 1
ATOM 1942 C CA . THR A 1 240 ? 13.664 -18.531 -27.406 1 78.12 240 THR A CA 1
ATOM 1943 C C . THR A 1 240 ? 14.094 -17.062 -27.406 1 78.12 240 THR A C 1
ATOM 1945 O O . THR A 1 240 ? 15.109 -16.719 -26.797 1 78.12 240 THR A O 1
ATOM 1948 N N . PRO A 1 241 ? 13.398 -16.266 -28.219 1 82.75 241 PRO A N 1
ATOM 1949 C CA . PRO A 1 241 ? 13.688 -14.828 -28.172 1 82.75 241 PRO A CA 1
ATOM 1950 C C . PRO A 1 241 ? 13.672 -14.258 -26.766 1 82.75 241 PRO A C 1
ATOM 1952 O O . PRO A 1 241 ? 14.445 -13.352 -26.453 1 82.75 241 PRO A O 1
ATOM 1955 N N . TRP A 1 242 ? 12.906 -14.812 -25.984 1 85.25 242 TRP A N 1
ATOM 1956 C CA . TRP A 1 242 ? 12.828 -14.367 -24.594 1 85.25 242 TRP A CA 1
ATOM 1957 C C . TRP A 1 242 ? 14.141 -14.617 -23.875 1 85.25 242 TRP A C 1
ATOM 1959 O O . TRP A 1 242 ? 14.664 -13.727 -23.203 1 85.25 242 TRP A O 1
ATOM 1969 N N . LEU A 1 243 ? 14.664 -15.75 -24.031 1 84.81 243 LEU A N 1
ATOM 1970 C CA . LEU A 1 243 ? 15.906 -16.109 -23.359 1 84.81 243 LEU A CA 1
ATOM 1971 C C . LEU A 1 243 ? 17.062 -15.258 -23.875 1 84.81 243 LEU A C 1
ATOM 1973 O O . LEU A 1 243 ? 17.953 -14.883 -23.094 1 84.81 243 LEU A O 1
ATOM 1977 N N . LYS A 1 244 ? 17.047 -15 -25.156 1 86.38 244 LYS A N 1
ATOM 1978 C CA . LYS A 1 244 ? 18.078 -14.141 -25.719 1 86.38 244 LYS A CA 1
ATOM 1979 C C . LYS A 1 244 ? 18.031 -12.75 -25.109 1 86.38 244 LYS A C 1
ATOM 1981 O O . LYS A 1 244 ? 19.078 -12.188 -24.75 1 86.38 244 LYS A O 1
ATOM 1986 N N . ARG A 1 245 ? 16.891 -12.312 -24.969 1 89.88 245 ARG A N 1
ATOM 1987 C CA . ARG A 1 245 ? 16.719 -11 -24.359 1 89.88 245 ARG A CA 1
ATOM 1988 C C . ARG A 1 245 ? 17.203 -11.008 -22.906 1 89.88 245 ARG A C 1
ATOM 1990 O O . ARG A 1 245 ? 17.828 -10.055 -22.453 1 89.88 245 ARG A O 1
ATOM 1997 N N . ARG A 1 246 ? 16.875 -12.055 -22.266 1 90.81 246 ARG A N 1
ATOM 1998 C CA . ARG A 1 246 ? 17.297 -12.156 -20.859 1 90.81 246 ARG A CA 1
ATOM 1999 C C . ARG A 1 246 ? 18.812 -12.188 -20.734 1 90.81 246 ARG A C 1
ATOM 2001 O O . ARG A 1 246 ? 19.375 -11.562 -19.828 1 90.81 246 ARG A O 1
ATOM 2008 N N . ARG A 1 247 ? 19.469 -12.875 -21.625 1 88.25 247 ARG A N 1
ATOM 2009 C CA . ARG A 1 247 ? 20.938 -12.906 -21.625 1 88.25 247 ARG A CA 1
ATOM 2010 C C . ARG A 1 247 ? 21.516 -11.516 -21.844 1 88.25 247 ARG A C 1
ATOM 2012 O O . ARG A 1 247 ? 22.516 -11.148 -21.234 1 88.25 247 ARG A O 1
ATOM 2019 N N . PHE A 1 248 ? 20.812 -10.859 -22.719 1 91.5 248 PHE A N 1
ATOM 2020 C CA . PHE A 1 248 ? 21.25 -9.492 -23.016 1 91.5 248 PHE A CA 1
ATOM 2021 C C . PHE A 1 248 ? 21.188 -8.625 -21.766 1 91.5 248 PHE A C 1
ATOM 2023 O O . PHE A 1 248 ? 22.125 -7.867 -21.484 1 91.5 248 PHE A O 1
ATOM 2030 N N . VAL A 1 249 ? 20.141 -8.734 -21 1 94.25 249 VAL A N 1
ATOM 2031 C CA . VAL A 1 249 ? 19.984 -7.875 -19.828 1 94.25 249 VAL A CA 1
ATOM 2032 C C . VAL A 1 249 ? 20.969 -8.297 -18.734 1 94.25 249 VAL A C 1
ATOM 2034 O O . VAL A 1 249 ? 21.438 -7.461 -17.969 1 94.25 249 VAL A O 1
ATOM 2037 N N . VAL A 1 250 ? 21.281 -9.562 -18.656 1 93.31 250 VAL A N 1
ATOM 2038 C CA . VAL A 1 250 ? 22.297 -10.031 -17.703 1 93.31 250 VAL A CA 1
ATOM 2039 C C . VAL A 1 250 ? 23.625 -9.367 -18 1 93.31 250 VAL A C 1
ATOM 2041 O O . VAL A 1 250 ? 24.344 -8.938 -17.078 1 93.31 250 VAL A O 1
ATOM 2044 N N . GLU A 1 251 ? 24 -9.258 -19.25 1 93.94 251 GLU A N 1
ATOM 2045 C CA . GLU A 1 251 ? 25.234 -8.594 -19.656 1 93.94 251 GLU A CA 1
ATOM 2046 C C . GLU A 1 251 ? 25.203 -7.113 -19.281 1 93.94 251 GLU A C 1
ATOM 2048 O O . GLU A 1 251 ? 26.219 -6.559 -18.844 1 93.94 251 GLU A O 1
ATOM 2053 N N . LYS A 1 252 ? 24.062 -6.555 -19.438 1 94.69 252 LYS A N 1
ATOM 2054 C CA . LYS A 1 252 ? 23.906 -5.152 -19.062 1 94.69 252 LYS A CA 1
ATOM 2055 C C . LYS A 1 252 ? 24.141 -4.957 -17.562 1 94.69 252 LYS A C 1
ATOM 2057 O O . LYS A 1 252 ? 24.703 -3.943 -17.156 1 94.69 252 LYS A O 1
ATOM 2062 N N . LEU A 1 253 ? 23.672 -5.906 -16.812 1 96.12 253 LEU A N 1
ATOM 2063 C CA . LEU A 1 253 ? 23.891 -5.844 -15.375 1 96.12 253 LEU A CA 1
ATOM 2064 C C . LEU A 1 253 ? 25.375 -5.914 -15.047 1 96.12 253 LEU A C 1
ATOM 2066 O O . LEU A 1 253 ? 25.859 -5.203 -14.156 1 96.12 253 LEU A O 1
ATOM 2070 N N . LYS A 1 254 ? 26.062 -6.762 -15.742 1 93.88 254 LYS A N 1
ATOM 2071 C CA . LYS A 1 254 ? 27.5 -6.883 -15.523 1 93.88 254 LYS A CA 1
ATOM 2072 C C . LYS A 1 254 ? 28.203 -5.547 -15.75 1 93.88 254 LYS A C 1
ATOM 2074 O O . LYS A 1 254 ? 29.156 -5.215 -15.047 1 93.88 254 LYS A O 1
ATOM 2079 N N . ASP A 1 255 ? 27.672 -4.766 -16.625 1 93.31 255 ASP A N 1
ATOM 2080 C CA . ASP A 1 255 ? 28.266 -3.486 -17 1 93.31 255 ASP A CA 1
ATOM 2081 C C . ASP A 1 255 ? 27.781 -2.371 -16.078 1 93.31 255 ASP A C 1
ATOM 2083 O O . ASP A 1 255 ? 28.375 -1.287 -16.047 1 93.31 255 ASP A O 1
ATOM 2087 N N . ALA A 1 256 ? 26.75 -2.602 -15.383 1 95.25 256 ALA A N 1
ATOM 2088 C CA . ALA A 1 256 ? 26.125 -1.564 -14.562 1 95.25 256 ALA A CA 1
ATOM 2089 C C . ALA A 1 256 ? 27.031 -1.166 -13.406 1 95.25 256 ALA A C 1
ATOM 2091 O O . ALA A 1 256 ? 27.688 -2.02 -12.797 1 95.25 256 ALA A O 1
ATOM 2092 N N . ARG A 1 257 ? 27.094 0.11 -13.125 1 92.56 257 ARG A N 1
ATOM 2093 C CA . ARG A 1 257 ? 27.844 0.619 -11.977 1 92.56 257 ARG A CA 1
ATOM 2094 C C . ARG A 1 257 ? 26.922 0.83 -10.773 1 92.56 257 ARG A C 1
ATOM 2096 O O . ARG A 1 257 ? 27.297 0.516 -9.641 1 92.56 257 ARG A O 1
ATOM 2103 N N . VAL A 1 258 ? 25.734 1.364 -11.031 1 93.06 258 VAL A N 1
ATOM 2104 C CA . VAL A 1 258 ? 24.734 1.625 -10.008 1 93.06 258 VAL A CA 1
ATOM 2105 C C . VAL A 1 258 ? 23.516 0.73 -10.234 1 93.06 258 VAL A C 1
ATOM 2107 O O . VAL A 1 258 ? 22.922 0.744 -11.312 1 93.06 258 VAL A O 1
ATOM 2110 N N . VAL A 1 259 ? 23.203 -0.049 -9.211 1 96.38 259 VAL A N 1
ATOM 2111 C CA . VAL A 1 259 ? 22.109 -1.005 -9.328 1 96.38 259 VAL A CA 1
ATOM 2112 C C . VAL A 1 259 ? 21 -0.649 -8.336 1 96.38 259 VAL A C 1
ATOM 2114 O O . VAL A 1 259 ? 21.281 -0.403 -7.16 1 96.38 259 VAL A O 1
ATOM 2117 N N . GLY A 1 260 ? 19.781 -0.493 -8.844 1 96.12 260 GLY A N 1
ATOM 2118 C CA . GLY A 1 260 ? 18.625 -0.316 -7.965 1 96.12 260 GLY A CA 1
ATOM 2119 C C . GLY A 1 260 ? 17.922 -1.616 -7.645 1 96.12 260 GLY A C 1
ATOM 2120 O O . GLY A 1 260 ? 17.547 -2.365 -8.555 1 96.12 260 GLY A O 1
ATOM 2121 N N . ILE A 1 261 ? 17.797 -1.936 -6.402 1 96.44 261 ILE A N 1
ATOM 2122 C CA . ILE A 1 261 ? 17 -3.076 -5.957 1 96.44 261 ILE A CA 1
ATOM 2123 C C . ILE A 1 261 ? 15.57 -2.625 -5.652 1 96.44 261 ILE A C 1
ATOM 2125 O O . ILE A 1 261 ? 15.328 -1.938 -4.66 1 96.44 261 ILE A O 1
ATOM 2129 N N . VAL A 1 262 ? 14.672 -3.025 -6.465 1 95.25 262 VAL A N 1
ATOM 2130 C CA . VAL A 1 262 ? 13.281 -2.594 -6.363 1 95.25 262 VAL A CA 1
ATOM 2131 C C . VAL A 1 262 ? 12.461 -3.65 -5.629 1 95.25 262 VAL A C 1
ATOM 2133 O O . VAL A 1 262 ? 12.328 -4.781 -6.105 1 95.25 262 VAL A O 1
ATOM 2136 N N . VAL A 1 263 ? 11.992 -3.258 -4.531 1 92.5 263 VAL A N 1
ATOM 2137 C CA . VAL A 1 263 ? 11.117 -4.129 -3.758 1 92.5 263 VAL A CA 1
ATOM 2138 C C . VAL A 1 263 ? 9.656 -3.854 -4.117 1 92.5 263 VAL A C 1
ATOM 2140 O O . VAL A 1 263 ? 9.086 -2.852 -3.684 1 92.5 263 VAL A O 1
ATOM 2143 N N . ALA A 1 264 ? 9.062 -4.699 -4.867 1 89.81 264 ALA A N 1
ATOM 2144 C CA . ALA A 1 264 ? 7.703 -4.52 -5.375 1 89.81 264 ALA A CA 1
ATOM 2145 C C . ALA A 1 264 ? 6.75 -5.547 -4.766 1 89.81 264 ALA A C 1
ATOM 2147 O O . ALA A 1 264 ? 5.891 -6.094 -5.461 1 89.81 264 ALA A O 1
ATOM 2148 N N . THR A 1 265 ? 6.949 -5.883 -3.545 1 83.19 265 THR A N 1
ATOM 2149 C CA . THR A 1 265 ? 6.109 -6.789 -2.771 1 83.19 265 THR A CA 1
ATOM 2150 C C . THR A 1 265 ? 6.25 -6.516 -1.276 1 83.19 265 THR A C 1
ATOM 2152 O O . THR A 1 265 ? 7.289 -6.02 -0.827 1 83.19 265 THR A O 1
ATOM 2155 N N . LEU A 1 266 ? 5.207 -6.762 -0.579 1 74.25 266 LEU A N 1
ATOM 2156 C CA . LEU A 1 266 ? 5.285 -6.656 0.874 1 74.25 266 LEU A CA 1
ATOM 2157 C C . LEU A 1 266 ? 4.922 -7.98 1.536 1 74.25 266 LEU A C 1
ATOM 2159 O O . LEU A 1 266 ? 4.961 -8.102 2.764 1 74.25 266 LEU A O 1
ATOM 2163 N N . GLY A 1 267 ? 4.758 -9.023 0.717 1 76.62 267 GLY A N 1
ATOM 2164 C CA . GLY A 1 267 ? 4.152 -10.156 1.401 1 76.62 267 GLY A CA 1
ATOM 2165 C C . GLY A 1 267 ? 4.672 -11.5 0.91 1 76.62 267 GLY A C 1
ATOM 2166 O O . GLY A 1 267 ? 4.336 -12.539 1.474 1 76.62 267 GLY A O 1
ATOM 2167 N N . ILE A 1 268 ? 5.473 -11.523 -0.13 1 86.62 268 ILE A N 1
ATOM 2168 C CA . ILE A 1 268 ? 5.977 -12.805 -0.615 1 86.62 268 ILE A CA 1
ATOM 2169 C C . ILE A 1 268 ? 6.945 -13.398 0.404 1 86.62 268 ILE A C 1
ATOM 2171 O O . ILE A 1 268 ? 7.785 -12.688 0.96 1 86.62 268 ILE A O 1
ATOM 2175 N N . LYS A 1 269 ? 6.801 -14.625 0.625 1 90.19 269 LYS A N 1
ATOM 2176 C CA . LYS A 1 269 ? 7.648 -15.297 1.608 1 90.19 269 LYS A CA 1
ATOM 2177 C C . LYS A 1 269 ? 9.125 -15.141 1.262 1 90.19 269 LYS A C 1
ATOM 2179 O O . LYS A 1 269 ? 9.516 -15.297 0.104 1 90.19 269 LYS A O 1
ATOM 2184 N N . ASP A 1 270 ? 9.953 -14.703 2.207 1 92.44 270 ASP A N 1
ATOM 2185 C CA . ASP A 1 270 ? 11.414 -14.656 2.164 1 92.44 270 ASP A CA 1
ATOM 2186 C C . ASP A 1 270 ? 11.898 -13.516 1.275 1 92.44 270 ASP A C 1
ATOM 2188 O O . ASP A 1 270 ? 13.031 -13.547 0.787 1 92.44 270 ASP A O 1
ATOM 2192 N N . TYR A 1 271 ? 11.047 -12.57 1.011 1 90.94 271 TYR A N 1
ATOM 2193 C CA . TYR A 1 271 ? 11.484 -11.477 0.156 1 90.94 271 TYR A CA 1
ATOM 2194 C C . TYR A 1 271 ? 12.594 -10.672 0.824 1 90.94 271 TYR A C 1
ATOM 2196 O O . TYR A 1 271 ? 13.453 -10.109 0.145 1 90.94 271 TYR A O 1
ATOM 2204 N N . LEU A 1 272 ? 12.648 -10.617 2.148 1 91 272 LEU A N 1
ATOM 2205 C CA . LEU A 1 272 ? 13.711 -9.906 2.859 1 91 272 LEU A CA 1
ATOM 2206 C C . LEU A 1 272 ? 15.047 -10.625 2.705 1 91 272 LEU A C 1
ATOM 2208 O O . LEU A 1 272 ? 16.094 -9.984 2.596 1 91 272 LEU A O 1
ATOM 2212 N N . LYS A 1 273 ? 14.992 -11.914 2.643 1 94.88 273 LYS A N 1
ATOM 2213 C CA . LYS A 1 273 ? 16.203 -12.703 2.475 1 94.88 273 LYS A CA 1
ATOM 2214 C C . LYS A 1 273 ? 16.828 -12.469 1.1 1 94.88 273 LYS A C 1
ATOM 2216 O O . LYS A 1 273 ? 18.047 -12.336 0.976 1 94.88 273 LYS A O 1
ATOM 2221 N N . ILE A 1 274 ? 15.977 -12.461 0.113 1 96.69 274 ILE A N 1
ATOM 2222 C CA . ILE A 1 274 ? 16.5 -12.289 -1.237 1 96.69 274 ILE A CA 1
ATOM 2223 C C . ILE A 1 274 ? 17.047 -10.875 -1.406 1 96.69 274 ILE A C 1
ATOM 2225 O O . ILE A 1 274 ? 18.016 -10.664 -2.129 1 96.69 274 ILE A O 1
ATOM 2229 N N . ILE A 1 275 ? 16.391 -9.914 -0.778 1 94.06 275 ILE A N 1
ATOM 2230 C CA . ILE A 1 275 ? 16.891 -8.547 -0.805 1 94.06 275 ILE A CA 1
ATOM 2231 C C . ILE A 1 275 ? 18.312 -8.516 -0.253 1 94.06 275 ILE A C 1
ATOM 2233 O O . ILE A 1 275 ? 19.219 -7.945 -0.873 1 94.06 275 ILE A O 1
ATOM 2237 N N . THR A 1 276 ? 18.531 -9.156 0.84 1 93.56 276 THR A N 1
ATOM 2238 C CA . THR A 1 276 ? 19.844 -9.195 1.501 1 93.56 276 THR A CA 1
ATOM 2239 C C . THR A 1 276 ? 20.859 -9.914 0.63 1 93.56 276 THR A C 1
ATOM 2241 O O . THR A 1 276 ? 22 -9.445 0.479 1 93.56 276 THR A O 1
ATOM 2244 N N . MET A 1 277 ? 20.438 -10.992 0.065 1 96.44 277 MET A N 1
ATOM 2245 C CA . MET A 1 277 ? 21.344 -11.758 -0.791 1 96.44 277 MET A CA 1
ATOM 2246 C C . MET A 1 277 ? 21.797 -10.93 -1.984 1 96.44 277 MET A C 1
ATOM 2248 O O . MET A 1 277 ? 23 -10.852 -2.271 1 96.44 277 MET A O 1
ATOM 2252 N N . VAL A 1 278 ? 20.844 -10.32 -2.639 1 97.06 278 VAL A N 1
ATOM 2253 C CA . VAL A 1 278 ? 21.141 -9.516 -3.818 1 97.06 278 VAL A CA 1
ATOM 2254 C C . VAL A 1 278 ? 22.062 -8.344 -3.434 1 97.06 278 VAL A C 1
ATOM 2256 O O . VAL A 1 278 ? 23.047 -8.07 -4.117 1 97.06 278 VAL A O 1
ATOM 2259 N N . LYS A 1 279 ? 21.734 -7.707 -2.369 1 93.56 279 LYS A N 1
ATOM 2260 C CA . LYS A 1 279 ? 22.531 -6.598 -1.869 1 93.56 279 LYS A CA 1
ATOM 2261 C C . LYS A 1 279 ? 23.984 -7.035 -1.626 1 93.56 279 LYS A C 1
ATOM 2263 O O . LYS A 1 279 ? 24.922 -6.352 -2.041 1 93.56 279 LYS A O 1
ATOM 2268 N N . ASN A 1 280 ? 24.172 -8.148 -0.993 1 94.75 280 ASN A N 1
ATOM 2269 C CA . ASN A 1 280 ? 25.5 -8.656 -0.664 1 94.75 280 ASN A CA 1
ATOM 2270 C C . ASN A 1 280 ? 26.297 -8.992 -1.92 1 94.75 280 ASN A C 1
ATOM 2272 O O . ASN A 1 280 ? 27.5 -8.711 -1.992 1 94.75 280 ASN A O 1
ATOM 2276 N N . ILE A 1 281 ? 25.656 -9.586 -2.877 1 96.56 281 ILE A N 1
ATOM 2277 C CA . ILE A 1 281 ? 26.328 -9.945 -4.121 1 96.56 281 ILE A CA 1
ATOM 2278 C C . ILE A 1 281 ? 26.812 -8.688 -4.832 1 96.56 281 ILE A C 1
ATOM 2280 O O . ILE A 1 281 ? 27.953 -8.617 -5.277 1 96.56 281 ILE A O 1
ATOM 2284 N N . ILE A 1 282 ? 25.891 -7.727 -4.918 1 95.19 282 ILE A N 1
ATOM 2285 C CA . ILE A 1 282 ? 26.234 -6.48 -5.598 1 95.19 282 ILE A CA 1
ATOM 2286 C C . ILE A 1 282 ? 27.391 -5.789 -4.859 1 95.19 282 ILE A C 1
ATOM 2288 O O . ILE A 1 282 ? 28.297 -5.254 -5.488 1 95.19 282 ILE A O 1
ATOM 2292 N N . LYS A 1 283 ? 27.344 -5.859 -3.547 1 91.81 283 LYS A N 1
ATOM 2293 C CA . LYS A 1 283 ? 28.406 -5.293 -2.727 1 91.81 283 LYS A CA 1
ATOM 2294 C C . LYS A 1 283 ? 29.734 -6.004 -2.984 1 91.81 283 LYS A C 1
ATOM 2296 O O . LYS A 1 283 ? 30.781 -5.355 -3.098 1 91.81 283 LYS A O 1
ATOM 2301 N N . GLU A 1 284 ? 29.688 -7.27 -3.061 1 93.44 284 GLU A N 1
ATOM 2302 C CA . GLU A 1 284 ? 30.891 -8.062 -3.309 1 93.44 284 GLU A CA 1
ATOM 2303 C C . GLU A 1 284 ? 31.516 -7.727 -4.664 1 93.44 284 GLU A C 1
ATOM 2305 O O . GLU A 1 284 ? 32.719 -7.82 -4.84 1 93.44 284 GLU A O 1
ATOM 2310 N N . LYS A 1 285 ? 30.703 -7.312 -5.555 1 93.94 285 LYS A N 1
ATOM 2311 C CA . LYS A 1 285 ? 31.172 -6.938 -6.883 1 93.94 285 LYS A CA 1
ATOM 2312 C C . LYS A 1 285 ? 31.547 -5.461 -6.938 1 93.94 285 LYS A C 1
ATOM 2314 O O . LYS A 1 285 ? 31.828 -4.926 -8.008 1 93.94 285 LYS A O 1
ATOM 2319 N N . LYS A 1 286 ? 31.453 -4.785 -5.711 1 90.56 286 LYS A N 1
ATOM 2320 C CA . LYS A 1 286 ? 31.875 -3.398 -5.527 1 90.56 286 LYS A CA 1
ATOM 2321 C C . LYS A 1 286 ? 31.016 -2.453 -6.367 1 90.56 286 LYS A C 1
ATOM 2323 O O . LYS A 1 286 ? 31.531 -1.497 -6.949 1 90.56 286 LYS A O 1
ATOM 2328 N N . LYS A 1 287 ? 29.812 -2.859 -6.613 1 92.12 287 LYS A N 1
ATOM 2329 C CA . LYS A 1 287 ? 28.844 -1.99 -7.27 1 92.12 287 LYS A CA 1
ATOM 2330 C C . LYS A 1 287 ? 27.984 -1.255 -6.242 1 92.12 287 LYS A C 1
ATOM 2332 O O . LYS A 1 287 ? 27.75 -1.76 -5.141 1 92.12 287 LYS A O 1
ATOM 2337 N N . LYS A 1 288 ? 27.594 -0.069 -6.629 1 88 288 LYS A N 1
ATOM 2338 C CA . LYS A 1 288 ? 26.719 0.697 -5.762 1 88 288 LYS A CA 1
ATOM 2339 C C . LYS A 1 288 ? 25.266 0.215 -5.887 1 88 288 LYS A C 1
ATOM 2341 O O . LYS A 1 288 ? 24.797 -0.081 -6.988 1 88 288 LYS A O 1
ATOM 2346 N N . SER A 1 289 ? 24.625 0.087 -4.773 1 92 289 SER A N 1
ATOM 2347 C CA . SER A 1 289 ? 23.234 -0.376 -4.828 1 92 289 SER A CA 1
ATOM 2348 C C . SER A 1 289 ? 22.344 0.473 -3.938 1 92 289 SER A C 1
ATOM 2350 O O . SER A 1 289 ? 22.797 1.027 -2.934 1 92 289 SER A O 1
ATOM 2352 N N . TYR A 1 290 ? 21.125 0.589 -4.355 1 88.62 290 TYR A N 1
ATOM 2353 C CA . TYR A 1 290 ? 20.078 1.273 -3.611 1 88.62 290 TYR A CA 1
ATOM 2354 C C . TYR A 1 290 ? 18.797 0.439 -3.572 1 88.62 290 TYR A C 1
ATOM 2356 O O . TYR A 1 290 ? 18.438 -0.196 -4.566 1 88.62 290 TYR A O 1
ATOM 2364 N N . ILE A 1 291 ? 18.203 0.464 -2.449 1 91.5 291 ILE A N 1
ATOM 2365 C CA . ILE A 1 291 ? 16.953 -0.274 -2.307 1 91.5 291 ILE A CA 1
ATOM 2366 C C . ILE A 1 291 ? 15.766 0.684 -2.434 1 91.5 291 ILE A C 1
ATOM 2368 O O . ILE A 1 291 ? 15.711 1.702 -1.739 1 91.5 291 ILE A O 1
ATOM 2372 N N . LEU A 1 292 ? 14.883 0.373 -3.277 1 91.75 292 LEU A N 1
ATOM 2373 C CA . LEU A 1 292 ? 13.688 1.166 -3.562 1 91.75 292 LEU A CA 1
ATOM 2374 C C . LEU A 1 292 ? 12.422 0.359 -3.297 1 91.75 292 LEU A C 1
ATOM 2376 O O . LEU A 1 292 ? 12.289 -0.766 -3.781 1 91.75 292 LEU A O 1
ATOM 2380 N N . SER A 1 293 ? 11.578 0.829 -2.514 1 89.06 293 SER A N 1
ATOM 2381 C CA . SER A 1 293 ? 10.258 0.23 -2.35 1 89.06 293 SER A CA 1
ATOM 2382 C C . SER A 1 293 ? 9.227 0.918 -3.236 1 89.06 293 SER A C 1
ATOM 2384 O O . SER A 1 293 ? 8.984 2.119 -3.096 1 89.06 293 SER A O 1
ATOM 2386 N N . VAL A 1 294 ? 8.695 0.204 -4.145 1 85.69 294 VAL A N 1
ATOM 2387 C CA . VAL A 1 294 ? 7.773 0.784 -5.121 1 85.69 294 VAL A CA 1
ATOM 2388 C C . VAL A 1 294 ? 6.562 -0.128 -5.297 1 85.69 294 VAL A C 1
ATOM 2390 O O . VAL A 1 294 ? 6.707 -1.314 -5.598 1 85.69 294 VAL A O 1
ATOM 2393 N N . GLY A 1 295 ? 5.402 0.443 -5.043 1 78.56 295 GLY A N 1
ATOM 2394 C CA . GLY A 1 295 ? 4.191 -0.295 -5.371 1 78.56 295 GLY A CA 1
ATOM 2395 C C . GLY A 1 295 ? 3.781 -0.152 -6.824 1 78.56 295 GLY A C 1
ATOM 2396 O O . GLY A 1 295 ? 4.008 0.893 -7.438 1 78.56 295 GLY A O 1
ATOM 2397 N N . LYS A 1 296 ? 3.242 -1.112 -7.438 1 79.38 296 LYS A N 1
ATOM 2398 C CA . LYS A 1 296 ? 2.736 -1.122 -8.805 1 79.38 296 LYS A CA 1
ATOM 2399 C C . LYS A 1 296 ? 3.732 -0.471 -9.766 1 79.38 296 LYS A C 1
ATOM 2401 O O . LYS A 1 296 ? 3.422 0.542 -10.398 1 79.38 296 LYS A O 1
ATOM 2406 N N . ILE A 1 297 ? 4.785 -1.053 -9.961 1 88.56 297 ILE A N 1
ATOM 2407 C CA . ILE A 1 297 ? 5.902 -0.561 -10.758 1 88.56 297 ILE A CA 1
ATOM 2408 C C . ILE A 1 297 ? 5.418 -0.197 -12.156 1 88.56 297 ILE A C 1
ATOM 2410 O O . ILE A 1 297 ? 4.629 -0.931 -12.758 1 88.56 297 ILE A O 1
ATOM 2414 N N . ASN A 1 298 ? 5.781 0.945 -12.633 1 88 298 ASN A N 1
ATOM 2415 C CA . ASN A 1 298 ? 5.559 1.363 -14.016 1 88 298 ASN A CA 1
ATOM 2416 C C . ASN A 1 298 ? 6.738 2.166 -14.555 1 88 298 ASN A C 1
ATOM 2418 O O . ASN A 1 298 ? 7.641 2.535 -13.805 1 88 298 ASN A O 1
ATOM 2422 N N . PRO A 1 299 ? 6.828 2.338 -15.844 1 92.38 299 PRO A N 1
ATOM 2423 C CA . PRO A 1 299 ? 7.988 2.992 -16.453 1 92.38 299 PRO A CA 1
ATOM 2424 C C . PRO A 1 299 ? 8.219 4.402 -15.922 1 92.38 299 PRO A C 1
ATOM 2426 O O . PRO A 1 299 ? 9.367 4.809 -15.719 1 92.38 299 PRO A O 1
ATOM 2429 N N . THR A 1 300 ? 7.23 5.098 -15.633 1 88.19 300 THR A N 1
ATOM 2430 C CA . THR A 1 300 ? 7.348 6.473 -15.164 1 88.19 300 THR A CA 1
ATOM 2431 C C . THR A 1 300 ? 7.973 6.516 -13.773 1 88.19 300 THR A C 1
ATOM 2433 O O . THR A 1 300 ? 8.82 7.363 -13.5 1 88.19 300 THR A O 1
ATOM 2436 N N . LYS A 1 301 ? 7.559 5.641 -12.938 1 87.44 301 LYS A N 1
ATOM 2437 C CA . LYS A 1 301 ? 8.086 5.598 -11.578 1 87.44 301 LYS A CA 1
ATOM 2438 C C . LYS A 1 301 ? 9.586 5.316 -11.57 1 87.44 301 LYS A C 1
ATOM 2440 O O . LYS A 1 301 ? 10.336 5.961 -10.844 1 87.44 301 LYS A O 1
ATOM 2445 N N . LEU A 1 302 ? 10.031 4.395 -12.383 1 92.56 302 LEU A N 1
ATOM 2446 C CA . LEU A 1 302 ? 11.438 4.012 -12.375 1 92.56 302 LEU A CA 1
ATOM 2447 C C . LEU A 1 302 ? 12.289 5.031 -13.133 1 92.56 302 LEU A C 1
ATOM 2449 O O . LEU A 1 302 ? 13.508 5.086 -12.953 1 92.56 302 LEU A O 1
ATOM 2453 N N . ALA A 1 303 ? 11.656 5.789 -14 1 91.56 303 ALA A N 1
ATOM 2454 C CA . ALA A 1 303 ? 12.359 6.836 -14.734 1 91.56 303 ALA A CA 1
ATOM 2455 C C . ALA A 1 303 ? 12.797 7.961 -13.805 1 91.56 303 ALA A C 1
ATOM 2457 O O . ALA A 1 303 ? 13.641 8.781 -14.164 1 91.56 303 ALA A O 1
ATOM 2458 N N . ASN A 1 304 ? 12.258 7.965 -12.656 1 87.62 304 ASN A N 1
ATOM 2459 C CA . ASN A 1 304 ? 12.609 8.977 -11.672 1 87.62 304 ASN A CA 1
ATOM 2460 C C . ASN A 1 304 ? 14.016 8.758 -11.117 1 87.62 304 ASN A C 1
ATOM 2462 O O . ASN A 1 304 ? 14.531 9.594 -10.375 1 87.62 304 ASN A O 1
ATOM 2466 N N . PHE A 1 305 ? 14.656 7.703 -11.5 1 90.12 305 PHE A N 1
ATOM 2467 C CA . PHE A 1 305 ? 15.969 7.363 -10.984 1 90.12 305 PHE A CA 1
ATOM 2468 C C . PHE A 1 305 ? 16.984 7.223 -12.109 1 90.12 305 PHE A C 1
ATOM 2470 O O . PHE A 1 305 ? 17.547 6.145 -12.32 1 90.12 305 PHE A O 1
ATOM 2477 N N . PRO A 1 306 ? 17.297 8.273 -12.703 1 89.31 306 PRO A N 1
ATOM 2478 C CA . PRO A 1 306 ? 18.156 8.219 -13.883 1 89.31 306 PRO A CA 1
ATOM 2479 C C . PRO A 1 306 ? 19.578 7.781 -13.539 1 89.31 306 PRO A C 1
ATOM 2481 O O . PRO A 1 306 ? 20.312 7.309 -14.414 1 89.31 306 PRO A O 1
ATOM 2484 N N . GLU A 1 307 ? 19.984 7.891 -12.289 1 88.81 307 GLU A N 1
ATOM 2485 C CA . GLU A 1 307 ? 21.328 7.535 -11.852 1 88.81 307 GLU A CA 1
ATOM 2486 C C . GLU A 1 307 ? 21.516 6.023 -11.828 1 88.81 307 GLU A C 1
ATOM 2488 O O . GLU A 1 307 ? 22.656 5.535 -11.773 1 88.81 307 GLU A O 1
ATOM 2493 N N . ILE A 1 308 ? 20.438 5.289 -11.867 1 93.5 308 ILE A N 1
ATOM 2494 C CA . ILE A 1 308 ? 20.5 3.836 -11.773 1 93.5 308 ILE A CA 1
ATOM 2495 C C . ILE A 1 308 ? 20.688 3.238 -13.172 1 93.5 308 ILE A C 1
ATOM 2497 O O . ILE A 1 308 ? 19.984 3.621 -14.109 1 93.5 308 ILE A O 1
ATOM 2501 N N . ASP A 1 309 ? 21.578 2.281 -13.336 1 95.94 309 ASP A N 1
ATOM 2502 C CA . ASP A 1 309 ? 21.891 1.677 -14.625 1 95.94 309 ASP A CA 1
ATOM 2503 C C . ASP A 1 309 ? 21.016 0.454 -14.891 1 95.94 309 ASP A C 1
ATOM 2505 O O . ASP A 1 309 ? 20.719 0.122 -16.047 1 95.94 309 ASP A O 1
ATOM 2509 N N . ALA A 1 310 ? 20.703 -0.204 -13.859 1 97.31 310 ALA A N 1
ATOM 2510 C CA . ALA A 1 310 ? 19.906 -1.428 -13.945 1 97.31 310 ALA A CA 1
ATOM 2511 C C . ALA A 1 310 ? 19.109 -1.656 -12.664 1 97.31 310 ALA A C 1
ATOM 2513 O O . ALA A 1 310 ? 19.531 -1.26 -11.578 1 97.31 310 ALA A O 1
ATOM 2514 N N . PHE A 1 311 ? 18.016 -2.256 -12.852 1 97.69 311 PHE A N 1
ATOM 2515 C CA . PHE A 1 311 ? 17.172 -2.557 -11.703 1 97.69 311 PHE A CA 1
ATOM 2516 C C . PHE A 1 311 ? 17.062 -4.062 -11.5 1 97.69 311 PHE A C 1
ATOM 2518 O O . PHE A 1 311 ? 16.922 -4.816 -12.461 1 97.69 311 PHE A O 1
ATOM 2525 N N . VAL A 1 312 ? 17.219 -4.52 -10.305 1 98.06 312 VAL A N 1
ATOM 2526 C CA . VAL A 1 312 ? 16.797 -5.855 -9.891 1 98.06 312 VAL A CA 1
ATOM 2527 C C . VAL A 1 312 ? 15.453 -5.781 -9.18 1 98.06 312 VAL A C 1
ATOM 2529 O O . VAL A 1 312 ? 15.32 -5.109 -8.156 1 98.06 312 VAL A O 1
ATOM 2532 N N . VAL A 1 313 ? 14.523 -6.461 -9.688 1 96.88 313 VAL A N 1
ATOM 2533 C CA . VAL A 1 313 ? 13.164 -6.301 -9.195 1 96.88 313 VAL A CA 1
ATOM 2534 C C . VAL A 1 313 ? 12.742 -7.547 -8.422 1 96.88 313 VAL A C 1
ATOM 2536 O O . VAL A 1 313 ? 12.758 -8.656 -8.961 1 96.88 313 VAL A O 1
ATOM 2539 N N . ILE A 1 314 ? 12.445 -7.367 -7.184 1 95.25 314 ILE A N 1
ATOM 2540 C CA . ILE A 1 314 ? 11.906 -8.422 -6.336 1 95.25 314 ILE A CA 1
ATOM 2541 C C . ILE A 1 314 ? 10.383 -8.359 -6.336 1 95.25 314 ILE A C 1
ATOM 2543 O O . ILE A 1 314 ? 9.797 -7.469 -5.715 1 95.25 314 ILE A O 1
ATOM 2547 N N . THR A 1 315 ? 9.766 -9.219 -7.008 1 93.62 315 THR A N 1
ATOM 2548 C CA . THR A 1 315 ? 8.312 -9.219 -7.191 1 93.62 315 THR A CA 1
ATOM 2549 C C . THR A 1 315 ? 7.789 -10.641 -7.379 1 93.62 315 THR A C 1
ATOM 2551 O O . THR A 1 315 ? 8.547 -11.602 -7.27 1 93.62 315 THR A O 1
ATOM 2554 N N . CYS A 1 316 ? 6.512 -10.742 -7.559 1 92.44 316 CYS A N 1
ATOM 2555 C CA . CYS A 1 316 ? 5.871 -12.016 -7.852 1 92.44 316 CYS A CA 1
ATOM 2556 C C . CYS A 1 316 ? 6.414 -12.617 -9.141 1 92.44 316 CYS A C 1
ATOM 2558 O O . CYS A 1 316 ? 6.602 -11.898 -10.133 1 92.44 316 CYS A O 1
ATOM 2560 N N . PRO A 1 317 ? 6.668 -13.898 -9.172 1 91.44 317 PRO A N 1
ATOM 2561 C CA . PRO A 1 317 ? 7.184 -14.547 -10.383 1 91.44 317 PRO A CA 1
ATOM 2562 C C . PRO A 1 317 ? 6.25 -14.398 -11.578 1 91.44 317 PRO A C 1
ATOM 2564 O O . PRO A 1 317 ? 6.691 -14.492 -12.727 1 91.44 317 PRO A O 1
ATOM 2567 N N . GLU A 1 318 ? 5.035 -14.148 -11.367 1 90.75 318 GLU A N 1
ATOM 2568 C CA . GLU A 1 318 ? 4.086 -14.039 -12.469 1 90.75 318 GLU A CA 1
ATOM 2569 C C . GLU A 1 318 ? 4 -12.602 -12.984 1 90.75 318 GLU A C 1
ATOM 2571 O O . GLU A 1 318 ? 3.246 -12.312 -13.914 1 90.75 318 GLU A O 1
ATOM 2576 N N . SER A 1 319 ? 4.832 -11.758 -12.414 1 90.19 319 SER A N 1
ATOM 2577 C CA . SER A 1 319 ? 4.809 -10.367 -12.859 1 90.19 319 SER A CA 1
ATOM 2578 C C . SER A 1 319 ? 5.18 -10.258 -14.336 1 90.19 319 SER A C 1
ATOM 2580 O O . SER A 1 319 ? 6.121 -10.906 -14.797 1 90.19 319 SER A O 1
ATOM 2582 N N . GLU A 1 320 ? 4.535 -9.398 -15.055 1 88.88 320 GLU A N 1
ATOM 2583 C CA . GLU A 1 320 ? 4.766 -9.242 -16.484 1 88.88 320 GLU A CA 1
ATOM 2584 C C . GLU A 1 320 ? 5.793 -8.148 -16.766 1 88.88 320 GLU A C 1
ATOM 2586 O O . GLU A 1 320 ? 6.117 -7.883 -17.922 1 88.88 320 GLU A O 1
ATOM 2591 N N . ILE A 1 321 ? 6.328 -7.59 -15.766 1 90.31 321 ILE A N 1
ATOM 2592 C CA . ILE A 1 321 ? 7.207 -6.441 -15.945 1 90.31 321 ILE A CA 1
ATOM 2593 C C . ILE A 1 321 ? 8.477 -6.879 -16.672 1 90.31 321 ILE A C 1
ATOM 2595 O O . ILE A 1 321 ? 9.109 -6.082 -17.359 1 90.31 321 ILE A O 1
ATOM 2599 N N . PHE A 1 322 ? 8.859 -8.109 -16.562 1 91.44 322 PHE A N 1
ATOM 2600 C CA . PHE A 1 322 ? 10.109 -8.602 -17.125 1 91.44 322 PHE A CA 1
ATOM 2601 C C . PHE A 1 322 ? 9.977 -8.781 -18.641 1 91.44 322 PHE A C 1
ATOM 2603 O O . PHE A 1 322 ? 10.984 -8.914 -19.344 1 91.44 322 PHE A O 1
ATOM 2610 N N . ASP A 1 323 ? 8.758 -8.773 -19.062 1 88.75 323 ASP A N 1
ATOM 2611 C CA . ASP A 1 323 ? 8.5 -8.93 -20.484 1 88.75 323 ASP A CA 1
ATOM 2612 C C . ASP A 1 323 ? 8.266 -7.574 -21.156 1 88.75 323 ASP A C 1
ATOM 2614 O O . ASP A 1 323 ? 8.18 -7.484 -22.375 1 88.75 323 ASP A O 1
ATOM 2618 N N . SER A 1 324 ? 8.25 -6.539 -20.359 1 88.69 324 SER A N 1
ATOM 2619 C CA . SER A 1 324 ? 7.953 -5.211 -20.875 1 88.69 324 SER A CA 1
ATOM 2620 C C . SER A 1 324 ? 9.18 -4.594 -21.547 1 88.69 324 SER A C 1
ATOM 2622 O O . SER A 1 324 ? 10.297 -4.75 -21.062 1 88.69 324 SER A O 1
ATOM 2624 N N . ARG A 1 325 ? 8.914 -3.877 -22.672 1 89.06 325 ARG A N 1
ATOM 2625 C CA . ARG A 1 325 ? 9.969 -3.166 -23.375 1 89.06 325 ARG A CA 1
ATOM 2626 C C . ARG A 1 325 ? 9.859 -1.66 -23.156 1 89.06 325 ARG A C 1
ATOM 2628 O O . ARG A 1 325 ? 10.539 -0.878 -23.828 1 89.06 325 ARG A O 1
ATOM 2635 N N . GLU A 1 326 ? 9.047 -1.304 -22.234 1 92.12 326 GLU A N 1
ATOM 2636 C CA . GLU A 1 326 ? 8.719 0.107 -22.047 1 92.12 326 GLU A CA 1
ATOM 2637 C C . GLU A 1 326 ? 9.664 0.767 -21.047 1 92.12 326 GLU A C 1
ATOM 2639 O O . GLU A 1 326 ? 9.742 1.995 -20.984 1 92.12 326 GLU A O 1
ATOM 2644 N N . PHE A 1 327 ? 10.367 -0.026 -20.391 1 94.19 327 PHE A N 1
ATOM 2645 C CA . PHE A 1 327 ? 11.234 0.532 -19.359 1 94.19 327 PHE A CA 1
ATOM 2646 C C . PHE A 1 327 ? 12.547 1.017 -19.969 1 94.19 327 PHE A C 1
ATOM 2648 O O . PHE A 1 327 ? 13.102 0.371 -20.859 1 94.19 327 PHE A O 1
ATOM 2655 N N . LEU A 1 328 ? 13.07 2.129 -19.5 1 93.06 328 LEU A N 1
ATOM 2656 C CA . LEU A 1 328 ? 14.273 2.764 -20.031 1 93.06 328 LEU A CA 1
ATOM 2657 C C . LEU A 1 328 ? 15.523 1.975 -19.641 1 93.06 328 LEU A C 1
ATOM 2659 O O . LEU A 1 328 ? 16.484 1.926 -20.406 1 93.06 328 LEU A O 1
ATOM 2663 N N . LYS A 1 329 ? 15.5 1.45 -18.453 1 95.81 329 LYS A N 1
ATOM 2664 C CA . LYS A 1 329 ? 16.625 0.681 -17.922 1 95.81 329 LYS A CA 1
ATOM 2665 C C . LYS A 1 329 ? 16.266 -0.8 -17.812 1 95.81 329 LYS A C 1
ATOM 2667 O O . LYS A 1 329 ? 15.094 -1.155 -17.688 1 95.81 329 LYS A O 1
ATOM 2672 N N . PRO A 1 330 ? 17.219 -1.673 -17.875 1 96.56 330 PRO A N 1
ATOM 2673 C CA . PRO A 1 330 ? 16.922 -3.107 -17.812 1 96.56 330 PRO A CA 1
ATOM 2674 C C . PRO A 1 330 ? 16.375 -3.527 -16.438 1 96.56 330 PRO A C 1
ATOM 2676 O O . PRO A 1 330 ? 16.844 -3.021 -15.414 1 96.56 330 PRO A O 1
ATOM 2679 N N . LEU A 1 331 ? 15.461 -4.402 -16.469 1 97.5 331 LEU A N 1
ATOM 2680 C CA . LEU A 1 331 ? 14.891 -5.023 -15.281 1 97.5 331 LEU A CA 1
ATOM 2681 C C . LEU A 1 331 ? 15.344 -6.477 -15.164 1 97.5 331 LEU A C 1
ATOM 2683 O O . LEU A 1 331 ? 15.133 -7.273 -16.078 1 97.5 331 LEU A O 1
ATOM 2687 N N . LEU A 1 332 ? 15.914 -6.801 -14.031 1 97.31 332 LEU A N 1
ATOM 2688 C CA . LEU A 1 332 ? 16.453 -8.141 -13.844 1 97.31 332 LEU A CA 1
ATOM 2689 C C . LEU A 1 332 ? 15.734 -8.875 -12.719 1 97.31 332 LEU A C 1
ATOM 2691 O O . LEU A 1 332 ? 15.266 -8.25 -11.766 1 97.31 332 LEU A O 1
ATOM 2695 N N . MET A 1 333 ? 15.734 -10.172 -12.859 1 96.5 333 MET A N 1
ATOM 2696 C CA . MET A 1 333 ? 15.281 -11.062 -11.789 1 96.5 333 MET A CA 1
ATOM 2697 C C . MET A 1 333 ? 16.422 -11.398 -10.844 1 96.5 333 MET A C 1
ATOM 2699 O O . MET A 1 333 ? 17.594 -11.367 -11.234 1 96.5 333 MET A O 1
ATOM 2703 N N . PRO A 1 334 ? 16.078 -11.734 -9.602 1 96.81 334 PRO A N 1
ATOM 2704 C CA . PRO A 1 334 ? 17.141 -12.117 -8.664 1 96.81 334 PRO A CA 1
ATOM 2705 C C . PRO A 1 334 ? 18.031 -13.234 -9.195 1 96.81 334 PRO A C 1
ATOM 2707 O O . PRO A 1 334 ? 19.25 -13.195 -9.023 1 96.81 334 PRO A O 1
ATOM 2710 N N . TYR A 1 335 ? 17.469 -14.172 -9.914 1 95.75 335 TYR A N 1
ATOM 2711 C CA . TYR A 1 335 ? 18.234 -15.281 -10.477 1 95.75 335 TYR A CA 1
ATOM 2712 C C . TYR A 1 335 ? 19.312 -14.766 -11.43 1 95.75 335 TYR A C 1
ATOM 2714 O O . TYR A 1 335 ? 20.406 -15.328 -11.5 1 95.75 335 TYR A O 1
ATOM 2722 N N . GLU A 1 336 ? 19 -13.758 -12.07 1 95.12 336 GLU A N 1
ATOM 2723 C CA . GLU A 1 336 ? 19.906 -13.219 -13.086 1 95.12 336 GLU A CA 1
ATOM 2724 C C . GLU A 1 336 ? 21.109 -12.523 -12.445 1 95.12 336 GLU A C 1
ATOM 2726 O O . GLU A 1 336 ? 22.141 -12.359 -13.086 1 95.12 336 GLU A O 1
ATOM 2731 N N . VAL A 1 337 ? 20.922 -12.078 -11.234 1 96.38 337 VAL A N 1
ATOM 2732 C CA . VAL A 1 337 ? 22.062 -11.57 -10.477 1 96.38 337 VAL A CA 1
ATOM 2733 C C . VAL A 1 337 ? 23.062 -12.688 -10.227 1 96.38 337 VAL A C 1
ATOM 2735 O O . VAL A 1 337 ? 24.281 -12.484 -10.352 1 96.38 337 VAL A O 1
ATOM 2738 N N . GLU A 1 338 ? 22.531 -13.852 -9.914 1 93.62 338 GLU A N 1
ATOM 2739 C CA . GLU A 1 338 ? 23.375 -15.023 -9.742 1 93.62 338 GLU A CA 1
ATOM 2740 C C . GLU A 1 338 ? 24.094 -15.391 -11.039 1 93.62 338 GLU A C 1
ATOM 2742 O O . GLU A 1 338 ? 25.281 -15.727 -11.023 1 93.62 338 GLU A O 1
ATOM 2747 N N . LEU A 1 339 ? 23.375 -15.359 -12.062 1 92.25 339 LEU A N 1
ATOM 2748 C CA . LEU A 1 339 ? 23.969 -15.695 -13.359 1 92.25 339 LEU A CA 1
ATOM 2749 C C . LEU A 1 339 ? 25.094 -14.727 -13.711 1 92.25 339 LEU A C 1
ATOM 2751 O O . LEU A 1 339 ? 26.094 -15.125 -14.312 1 92.25 339 LEU A O 1
ATOM 2755 N N . ALA A 1 340 ? 24.891 -13.539 -13.375 1 92.94 340 ALA A N 1
ATOM 2756 C CA . ALA A 1 340 ? 25.844 -12.5 -13.742 1 92.94 340 ALA A CA 1
ATOM 2757 C C . ALA A 1 340 ? 27.125 -12.594 -12.906 1 92.94 340 ALA A C 1
ATOM 2759 O O . ALA A 1 340 ? 28.219 -12.383 -13.414 1 92.94 340 ALA A O 1
ATOM 2760 N N . PHE A 1 341 ? 26.984 -13.016 -11.609 1 94.94 341 PHE A N 1
ATOM 2761 C CA . PHE A 1 341 ? 28.109 -12.695 -10.734 1 94.94 341 PHE A CA 1
ATOM 2762 C C . PHE A 1 341 ? 28.562 -13.93 -9.969 1 94.94 341 PHE A C 1
ATOM 2764 O O . PHE A 1 341 ? 29.609 -13.906 -9.312 1 94.94 341 PHE A O 1
ATOM 2771 N N . ASN A 1 342 ? 27.734 -15 -9.977 1 92.44 342 ASN A N 1
ATOM 2772 C CA . ASN A 1 342 ? 28.094 -16.219 -9.266 1 92.44 342 ASN A CA 1
ATOM 2773 C C . ASN A 1 342 ? 28.766 -17.234 -10.195 1 92.44 342 ASN A C 1
ATOM 2775 O O . ASN A 1 342 ? 28.109 -17.875 -11.008 1 92.44 342 ASN A O 1
ATOM 2779 N N . SER A 1 343 ? 30.016 -17.5 -10.023 1 89 343 SER A N 1
ATOM 2780 C CA . SER A 1 343 ? 30.766 -18.406 -10.891 1 89 343 SER A CA 1
ATOM 2781 C C . SER A 1 343 ? 30.438 -19.859 -10.594 1 89 343 SER A C 1
ATOM 2783 O O . SER A 1 343 ? 30.688 -20.734 -11.422 1 89 343 SER A O 1
ATOM 2785 N N . SER A 1 344 ? 29.922 -20.047 -9.414 1 88.38 344 SER A N 1
ATOM 2786 C CA . SER A 1 344 ? 29.578 -21.422 -9.039 1 88.38 344 SER A CA 1
ATOM 2787 C C . SER A 1 344 ? 28.328 -21.891 -9.789 1 88.38 344 SER A C 1
ATOM 2789 O O . SER A 1 344 ? 28.047 -23.094 -9.82 1 88.38 344 SER A O 1
ATOM 2791 N N . ARG A 1 345 ? 27.641 -20.969 -10.312 1 86.69 345 ARG A N 1
ATOM 2792 C CA . ARG A 1 345 ? 26.406 -21.328 -11.008 1 86.69 345 ARG A CA 1
ATOM 2793 C C . ARG A 1 345 ? 26.672 -21.641 -12.477 1 86.69 345 ARG A C 1
ATOM 2795 O O . ARG A 1 345 ? 27.234 -20.812 -13.195 1 86.69 345 ARG A O 1
ATOM 2802 N N . GLU A 1 346 ? 26.578 -22.891 -12.703 1 73.38 346 GLU A N 1
ATOM 2803 C CA . GLU A 1 346 ? 26.734 -23.312 -14.094 1 73.38 346 GLU A CA 1
ATOM 2804 C C . GLU A 1 346 ? 25.547 -22.875 -14.945 1 73.38 346 GLU A C 1
ATOM 2806 O O . GLU A 1 346 ? 24.422 -22.75 -14.438 1 73.38 346 GLU A O 1
ATOM 2811 N N . CYS A 1 347 ? 25.875 -22.156 -16.078 1 60 347 CYS A N 1
ATOM 2812 C CA . CYS A 1 347 ? 24.844 -21.672 -16.984 1 60 347 CYS A CA 1
ATOM 2813 C C . CYS A 1 347 ? 23.812 -22.75 -17.25 1 60 347 CYS A C 1
ATOM 2815 O O . CYS A 1 347 ? 24.078 -23.719 -17.953 1 60 347 CYS A O 1
ATOM 2817 N N . TYR A 1 348 ? 23.078 -23.125 -16.234 1 59.03 348 TYR A N 1
ATOM 2818 C CA . TYR A 1 348 ? 22.172 -24.25 -16.406 1 59.03 348 TYR A CA 1
ATOM 2819 C C . TYR A 1 348 ? 20.938 -23.828 -17.188 1 59.03 348 TYR A C 1
ATOM 2821 O O . TYR A 1 348 ? 20.656 -22.625 -17.328 1 59.03 348 TYR A O 1
ATOM 2829 N N . THR A 1 349 ? 20.266 -24.812 -17.797 1 60.19 349 THR A N 1
ATOM 2830 C CA . THR A 1 349 ? 19.047 -24.906 -18.578 1 60.19 349 THR A CA 1
ATOM 2831 C C . THR A 1 349 ? 17.859 -24.359 -17.797 1 60.19 349 THR A C 1
ATOM 2833 O O . THR A 1 349 ? 16.922 -23.797 -18.375 1 60.19 349 THR A O 1
ATOM 2836 N N . GLN A 1 350 ? 17.953 -24.312 -16.438 1 75.44 350 GLN A N 1
ATOM 2837 C CA . GLN A 1 350 ? 16.781 -23.891 -15.68 1 75.44 350 GLN A CA 1
ATOM 2838 C C . GLN A 1 350 ? 16.859 -22.406 -15.305 1 75.44 350 GLN A C 1
ATOM 2840 O O . GLN A 1 350 ? 17.938 -21.922 -14.945 1 75.44 350 GLN A O 1
ATOM 2845 N N . TYR A 1 351 ? 15.836 -21.734 -15.594 1 87.5 351 TYR A N 1
ATOM 2846 C CA . TYR A 1 351 ? 15.727 -20.328 -15.219 1 87.5 351 TYR A CA 1
ATOM 2847 C C . TYR A 1 351 ? 14.859 -20.172 -13.977 1 87.5 351 TYR A C 1
ATOM 2849 O O . TYR A 1 351 ? 13.625 -20.141 -14.07 1 87.5 351 TYR A O 1
ATOM 2857 N N . CYS A 1 352 ? 15.398 -19.984 -12.82 1 91.5 352 CYS A N 1
ATOM 2858 C CA . CYS A 1 352 ? 14.68 -19.969 -11.547 1 91.5 352 CYS A CA 1
ATOM 2859 C C . CYS A 1 352 ? 13.906 -18.672 -11.375 1 91.5 352 CYS A C 1
ATOM 2861 O O . CYS A 1 352 ? 14.43 -17.688 -10.828 1 91.5 352 CYS A O 1
ATOM 2863 N N . MET A 1 353 ? 12.727 -18.719 -11.711 1 91.5 353 MET A N 1
ATOM 2864 C CA . MET A 1 353 ? 11.891 -17.516 -11.617 1 91.5 353 MET A CA 1
ATOM 2865 C C . MET A 1 353 ? 11.383 -17.312 -10.195 1 91.5 353 MET A C 1
ATOM 2867 O O . MET A 1 353 ? 11.078 -16.188 -9.789 1 91.5 353 MET A O 1
ATOM 2871 N N . ASP A 1 354 ? 11.242 -18.344 -9.477 1 92.19 354 ASP A N 1
ATOM 2872 C CA . ASP A 1 354 ? 10.977 -18.281 -8.047 1 92.19 354 ASP A CA 1
ATOM 2873 C C . ASP A 1 354 ? 12.273 -18.109 -7.254 1 92.19 354 ASP A C 1
ATOM 2875 O O . ASP A 1 354 ? 13.047 -19.047 -7.105 1 92.19 354 ASP A O 1
ATOM 2879 N N . PHE A 1 355 ? 12.438 -16.922 -6.688 1 94.62 355 PHE A N 1
ATOM 2880 C CA . PHE A 1 355 ? 13.727 -16.609 -6.082 1 94.62 355 PHE A CA 1
ATOM 2881 C C . PHE A 1 355 ? 13.969 -17.453 -4.84 1 94.62 355 PHE A C 1
ATOM 2883 O O . PHE A 1 355 ? 15.102 -17.547 -4.355 1 94.62 355 PHE A O 1
ATOM 2890 N N . ARG A 1 356 ? 12.977 -18.078 -4.281 1 92.69 356 ARG A N 1
ATOM 2891 C CA . ARG A 1 356 ? 13.156 -18.922 -3.105 1 92.69 356 ARG A CA 1
ATOM 2892 C C . ARG A 1 356 ? 14 -20.156 -3.428 1 92.69 356 ARG A C 1
ATOM 2894 O O . ARG A 1 356 ? 14.609 -20.75 -2.535 1 92.69 356 ARG A O 1
ATOM 2901 N N . GLN A 1 357 ? 14.047 -20.5 -4.676 1 92.88 357 GLN A N 1
ATOM 2902 C CA . GLN A 1 357 ? 14.812 -21.656 -5.117 1 92.88 357 GLN A CA 1
ATOM 2903 C C . GLN A 1 357 ? 16.312 -21.422 -4.953 1 92.88 357 GLN A C 1
ATOM 2905 O O . GLN A 1 357 ? 17.094 -22.359 -4.793 1 92.88 357 GLN A O 1
ATOM 2910 N N . ILE A 1 358 ? 16.719 -20.156 -4.988 1 94.38 358 ILE A N 1
ATOM 2911 C CA . ILE A 1 358 ? 18.156 -19.875 -5.023 1 94.38 358 ILE A CA 1
ATOM 2912 C C . ILE A 1 358 ? 18.625 -19.391 -3.652 1 94.38 358 ILE A C 1
ATOM 2914 O O . ILE A 1 358 ? 19.797 -19.078 -3.465 1 94.38 358 ILE A O 1
ATOM 2918 N N . LEU A 1 359 ? 17.719 -19.312 -2.709 1 95.94 359 LEU A N 1
ATOM 2919 C CA . LEU A 1 359 ? 18.062 -18.953 -1.335 1 95.94 359 LEU A CA 1
ATOM 2920 C C . LEU A 1 359 ? 18.609 -20.156 -0.58 1 95.94 359 LEU A C 1
ATOM 2922 O O . LEU A 1 359 ? 18.422 -21.297 -0.993 1 95.94 359 LEU A O 1
ATOM 2926 N N . PRO A 1 360 ? 19.359 -19.906 0.523 1 93.5 360 PRO A N 1
ATOM 2927 C CA . PRO A 1 360 ? 19.781 -21.031 1.342 1 93.5 360 PRO A CA 1
ATOM 2928 C C . PRO A 1 360 ? 18.625 -21.922 1.777 1 93.5 360 PRO A C 1
ATOM 2930 O O . PRO A 1 360 ? 17.625 -21.422 2.303 1 93.5 360 PRO A O 1
ATOM 2933 N N . GLY A 1 361 ? 18.703 -23.188 1.492 1 90.19 361 GLY A N 1
ATOM 2934 C CA . GLY A 1 361 ? 17.625 -24.109 1.782 1 90.19 361 GLY A CA 1
ATOM 2935 C C . GLY A 1 361 ? 16.734 -24.375 0.584 1 90.19 361 GLY A C 1
ATOM 2936 O O . GLY A 1 361 ? 15.906 -25.297 0.613 1 90.19 361 GLY A O 1
ATOM 2937 N N . GLY A 1 362 ? 16.969 -23.609 -0.47 1 90.06 362 GLY A N 1
ATOM 2938 C CA . GLY A 1 362 ? 16.188 -23.812 -1.683 1 90.06 362 GLY A CA 1
ATOM 2939 C C . GLY A 1 362 ? 16.688 -24.953 -2.539 1 90.06 362 GLY A C 1
ATOM 2940 O O . GLY A 1 362 ? 17.828 -25.406 -2.377 1 90.06 362 GLY A O 1
ATOM 2941 N N . VAL A 1 363 ? 15.898 -25.406 -3.453 1 87.25 363 VAL A N 1
ATOM 2942 C CA . VAL A 1 363 ? 16.156 -26.609 -4.246 1 87.25 363 VAL A CA 1
ATOM 2943 C C . VAL A 1 363 ? 17.344 -26.359 -5.188 1 87.25 363 VAL A C 1
ATOM 2945 O O . VAL A 1 363 ? 18.062 -27.281 -5.551 1 87.25 363 VAL A O 1
ATOM 2948 N N . ASN A 1 364 ? 17.562 -25.062 -5.531 1 90.19 364 ASN A N 1
ATOM 2949 C CA . ASN A 1 364 ? 18.641 -24.75 -6.477 1 90.19 364 ASN A CA 1
ATOM 2950 C C . ASN A 1 364 ? 19.672 -23.812 -5.859 1 90.19 364 ASN A C 1
ATOM 2952 O O . ASN A 1 364 ? 20.281 -23 -6.559 1 90.19 364 ASN A O 1
ATOM 2956 N N . TYR A 1 365 ? 19.844 -23.891 -4.602 1 92.25 365 TYR A N 1
ATOM 2957 C CA . TYR A 1 365 ? 20.812 -23.047 -3.918 1 92.25 365 TYR A CA 1
ATOM 2958 C C . TYR A 1 365 ? 22.234 -23.453 -4.27 1 92.25 365 TYR A C 1
ATOM 2960 O O . TYR A 1 365 ? 22.547 -24.641 -4.363 1 92.25 365 TYR A O 1
ATOM 2968 N N . VAL A 1 366 ? 23.109 -22.562 -4.543 1 92.25 366 VAL A N 1
ATOM 2969 C CA . VAL A 1 366 ? 24.547 -22.75 -4.719 1 92.25 366 VAL A CA 1
ATOM 2970 C C . VAL A 1 366 ? 25.312 -21.656 -3.971 1 92.25 366 VAL A C 1
ATOM 2972 O O . VAL A 1 366 ? 24.875 -20.5 -3.941 1 92.25 366 VAL A O 1
ATOM 2975 N N . ASP A 1 367 ? 26.375 -22.016 -3.406 1 93 367 ASP A N 1
ATOM 2976 C CA . ASP A 1 367 ? 27.188 -21.031 -2.707 1 93 367 ASP A CA 1
ATOM 2977 C C . ASP A 1 367 ? 27.672 -19.938 -3.666 1 93 367 ASP A C 1
ATOM 2979 O O . ASP A 1 367 ? 28 -20.234 -4.824 1 93 367 ASP A O 1
ATOM 2983 N N . PHE A 1 368 ? 27.781 -18.781 -3.139 1 93.44 368 PHE A N 1
ATOM 2984 C CA . PHE A 1 368 ? 28.188 -17.656 -3.977 1 93.44 368 PHE A CA 1
ATOM 2985 C C . PHE A 1 368 ? 29.719 -17.578 -4.066 1 93.44 368 PHE A C 1
ATOM 2987 O O . PHE A 1 368 ? 30.406 -17.531 -3.041 1 93.44 368 PHE A O 1
ATOM 2994 N N . LYS A 1 369 ? 30.219 -17.656 -5.195 1 92.62 369 LYS A N 1
ATOM 2995 C CA . LYS A 1 369 ? 31.609 -17.359 -5.531 1 92.62 369 LYS A CA 1
ATOM 2996 C C . LYS A 1 369 ? 31.719 -16.234 -6.559 1 92.62 369 LYS A C 1
ATOM 2998 O O . LYS A 1 369 ? 31.281 -16.391 -7.703 1 92.62 369 LYS A O 1
ATOM 3003 N N . PRO A 1 370 ? 32.25 -15.117 -6.156 1 90.69 370 PRO A N 1
ATOM 3004 C CA . PRO A 1 370 ? 32.281 -13.977 -7.074 1 90.69 370 PRO A CA 1
ATOM 3005 C C . PRO A 1 370 ? 33.031 -14.289 -8.375 1 90.69 370 PRO A C 1
ATOM 3007 O O . PRO A 1 370 ? 34.094 -14.906 -8.359 1 90.69 370 PRO A O 1
ATOM 3010 N N . SER A 1 371 ? 32.375 -14.078 -9.43 1 83.38 371 SER A N 1
ATOM 3011 C CA . SER A 1 371 ? 33 -14.289 -10.734 1 83.38 371 SER A CA 1
ATOM 3012 C C . SER A 1 371 ? 34.156 -13.336 -10.961 1 83.38 371 SER A C 1
ATOM 3014 O O . SER A 1 371 ? 34.156 -12.211 -10.461 1 83.38 371 SER A O 1
ATOM 3016 N N . THR A 1 372 ? 35.312 -13.945 -11.43 1 64.94 372 THR A N 1
ATOM 3017 C CA . THR A 1 372 ? 36.469 -13.156 -11.766 1 64.94 372 THR A CA 1
ATOM 3018 C C . THR A 1 372 ? 36.375 -12.594 -13.188 1 64.94 372 THR A C 1
ATOM 3020 O O . THR A 1 372 ? 37.344 -12.094 -13.742 1 64.94 372 THR A O 1
ATOM 3023 N N . ASP A 1 373 ? 35.25 -12.781 -13.812 1 55.38 373 ASP A N 1
ATOM 3024 C CA . ASP A 1 373 ? 35.156 -12.547 -15.25 1 55.38 373 ASP A CA 1
ATOM 3025 C C . ASP A 1 373 ? 35.938 -11.312 -15.672 1 55.38 373 ASP A C 1
ATOM 3027 O O . ASP A 1 373 ? 36 -10.336 -14.93 1 55.38 373 ASP A O 1
ATOM 3031 N N . SER A 1 374 ? 36.781 -11.492 -16.672 1 52.19 374 SER A N 1
ATOM 3032 C CA . SER A 1 374 ? 37.594 -10.586 -17.453 1 52.19 374 SER A CA 1
ATOM 3033 C C . SER A 1 374 ? 36.844 -9.336 -17.844 1 52.19 374 SER A C 1
ATOM 3035 O O . SER A 1 374 ? 35.625 -9.359 -17.938 1 52.19 374 SER A O 1
ATOM 3037 N N . ASP A 1 375 ? 37.312 -8.086 -17.672 1 55.81 375 ASP A N 1
ATOM 3038 C CA . ASP A 1 375 ? 37.094 -6.648 -17.75 1 55.81 375 ASP A CA 1
ATOM 3039 C C . ASP A 1 375 ? 36.406 -6.27 -19.062 1 55.81 375 ASP A C 1
ATOM 3041 O O . ASP A 1 375 ? 36.25 -5.086 -19.359 1 55.81 375 ASP A O 1
ATOM 3045 N N . VAL A 1 376 ? 36.094 -7.289 -20.094 1 53.53 376 VAL A N 1
ATOM 3046 C CA . VAL A 1 376 ? 35.656 -6.676 -21.328 1 53.53 376 VAL A CA 1
ATOM 3047 C C . VAL A 1 376 ? 34.125 -6.789 -21.453 1 53.53 376 VAL A C 1
ATOM 3049 O O . VAL A 1 376 ? 33.562 -7.875 -21.297 1 53.53 376 VAL A O 1
ATOM 3052 N N . SER A 1 377 ? 33.406 -5.781 -21.562 1 57.88 377 SER A N 1
ATOM 3053 C CA . SER A 1 377 ? 31.953 -5.711 -21.828 1 57.88 377 SER A CA 1
ATOM 3054 C C . SER A 1 377 ? 31.609 -6.402 -23.141 1 57.88 377 SER A C 1
ATOM 3056 O O . SER A 1 377 ? 32.125 -6.043 -24.203 1 57.88 377 SER A O 1
ATOM 3058 N N . LEU A 1 378 ? 30.859 -7.484 -23.188 1 54.41 378 LEU A N 1
ATOM 3059 C CA . LEU A 1 378 ? 30.453 -8.141 -24.422 1 54.41 378 LEU A CA 1
ATOM 3060 C C . LEU A 1 378 ? 29.531 -7.238 -25.234 1 54.41 378 LEU A C 1
ATOM 3062 O O . LEU A 1 378 ? 29.281 -7.488 -26.422 1 54.41 378 LEU A O 1
ATOM 3066 N N . ILE A 1 379 ? 29.016 -6.219 -24.531 1 57.5 379 ILE A N 1
ATOM 3067 C CA . ILE A 1 379 ? 28.141 -5.285 -25.219 1 57.5 379 ILE A CA 1
ATOM 3068 C C . ILE A 1 379 ? 28.953 -4.16 -25.844 1 57.5 379 ILE A C 1
ATOM 3070 O O . ILE A 1 379 ? 28.797 -3.861 -27.031 1 57.5 379 ILE A O 1
ATOM 3074 N N . THR A 1 380 ? 29.875 -3.602 -25.016 1 56.69 380 THR A N 1
ATOM 3075 C CA . THR A 1 380 ? 30.609 -2.428 -25.469 1 56.69 380 THR A CA 1
ATOM 3076 C C . THR A 1 380 ? 32.031 -2.812 -25.906 1 56.69 380 THR A C 1
ATOM 3078 O O . THR A 1 380 ? 32.688 -2.047 -26.609 1 56.69 380 THR A O 1
ATOM 3081 N N . GLY A 1 381 ? 32.5 -4.078 -25.672 1 52.88 381 GLY A N 1
ATOM 3082 C CA . GLY A 1 381 ? 33.875 -4.496 -25.953 1 52.88 381 GLY A CA 1
ATOM 3083 C C . GLY A 1 381 ? 34.906 -3.836 -25.047 1 52.88 381 GLY A C 1
ATOM 3084 O O . GLY A 1 381 ? 36.094 -4.094 -25.156 1 52.88 381 GLY A O 1
ATOM 3085 N N . GLU A 1 382 ? 34.469 -2.865 -24.188 1 53.84 382 GLU A N 1
ATOM 3086 C CA . GLU A 1 382 ? 35.375 -2.121 -23.312 1 53.84 382 GLU A CA 1
ATOM 3087 C C . GLU A 1 382 ? 35.656 -2.902 -22.031 1 53.84 382 GLU A C 1
ATOM 3089 O O . GLU A 1 382 ? 34.875 -3.771 -21.641 1 53.84 382 GLU A O 1
ATOM 3094 N N . LEU A 1 383 ? 36.969 -2.748 -21.531 1 52.38 383 LEU A N 1
ATOM 3095 C CA . LEU A 1 383 ? 37.375 -3.354 -20.25 1 52.38 383 LEU A CA 1
ATOM 3096 C C . LEU A 1 383 ? 36.469 -2.861 -19.125 1 52.38 383 LEU A C 1
ATOM 3098 O O . LEU A 1 383 ? 36.188 -1.661 -19.016 1 52.38 383 LEU A O 1
ATOM 3102 N N . ARG A 1 384 ? 35.781 -3.68 -18.453 1 55.66 384 ARG A N 1
ATOM 3103 C CA . ARG A 1 384 ? 34.969 -3.316 -17.297 1 55.66 384 ARG A CA 1
ATOM 3104 C C . ARG A 1 384 ? 35.844 -2.799 -16.156 1 55.66 384 ARG A C 1
ATOM 3106 O O . ARG A 1 384 ? 36.75 -3.48 -15.703 1 55.66 384 ARG A O 1
ATOM 3113 N N . ASN A 1 385 ? 36.625 -1.67 -16.172 1 46.34 385 ASN A N 1
ATOM 3114 C CA . ASN A 1 385 ? 37.5 -1.121 -15.156 1 46.34 385 ASN A CA 1
ATOM 3115 C C . ASN A 1 385 ? 36.875 -1.147 -13.773 1 46.34 385 ASN A C 1
ATOM 3117 O O . ASN A 1 385 ? 35.812 -0.554 -13.562 1 46.34 385 ASN A O 1
ATOM 3121 N N . CYS A 1 386 ? 36.969 -2.275 -13.031 1 42 386 CYS A N 1
ATOM 3122 C CA . CYS A 1 386 ? 36.656 -2.129 -11.609 1 42 386 CYS A CA 1
ATOM 3123 C C . CYS A 1 386 ? 37.5 -1.037 -10.977 1 42 386 CYS A C 1
ATOM 3125 O O . CYS A 1 386 ? 38.719 -1.137 -10.953 1 42 386 CYS A O 1
ATOM 3127 N N . ASP A 1 387 ? 37.406 0.1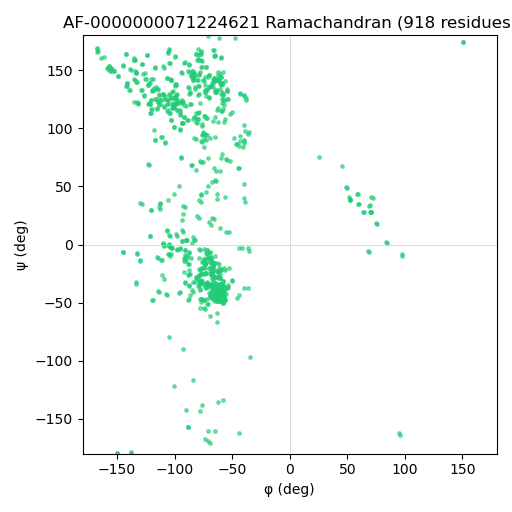34 -11.109 1 37.91 387 ASP A N 1
ATOM 3128 C CA . ASP A 1 387 ? 38.188 1.178 -10.453 1 37.91 387 ASP A CA 1
ATOM 3129 C C . ASP A 1 387 ? 38.438 0.823 -8.992 1 37.91 387 ASP A C 1
ATOM 3131 O O . ASP A 1 387 ? 37.5 0.68 -8.195 1 37.91 387 ASP A O 1
ATOM 3135 N N . GLU A 1 388 ? 39.594 0.039 -8.539 1 35.41 388 GLU A N 1
ATOM 3136 C CA . GLU A 1 388 ? 40.219 -0.267 -7.25 1 35.41 388 GLU A CA 1
ATOM 3137 C C . GLU A 1 388 ? 40.156 0.932 -6.309 1 35.41 388 GLU A C 1
ATOM 3139 O O . GLU A 1 388 ? 40.375 0.796 -5.109 1 35.41 388 GLU A O 1
ATOM 3144 N N . ASN A 1 389 ? 40.312 2.152 -6.758 1 33.09 389 ASN A N 1
ATOM 3145 C CA . ASN A 1 389 ? 40.719 3.197 -5.824 1 33.09 389 ASN A CA 1
ATOM 3146 C C . ASN A 1 389 ? 39.594 3.523 -4.828 1 33.09 389 ASN A C 1
ATOM 3148 O O . ASN A 1 389 ? 39.656 4.555 -4.156 1 33.09 389 ASN A O 1
ATOM 3152 N N . ILE A 1 390 ? 38.438 3.016 -4.938 1 32.41 390 ILE A N 1
ATOM 3153 C CA . ILE A 1 390 ? 37.625 3.469 -3.828 1 32.41 390 ILE A CA 1
ATOM 3154 C C . ILE A 1 390 ? 37.875 2.615 -2.594 1 32.41 390 ILE A C 1
ATOM 3156 O O . ILE A 1 390 ? 37.75 1.39 -2.637 1 32.41 390 ILE A O 1
ATOM 3160 N N . PRO A 1 391 ? 38.875 3.012 -1.657 1 26.81 391 PRO A N 1
ATOM 3161 C CA . PRO A 1 391 ? 39.188 2.264 -0.437 1 26.81 391 PRO A CA 1
ATOM 3162 C C . PRO A 1 391 ? 37.938 1.633 0.197 1 26.81 391 PRO A C 1
ATOM 3164 O O . PRO A 1 391 ? 36.938 2.311 0.388 1 26.81 391 PRO A O 1
ATOM 3167 N N . CYS A 1 392 ? 37.719 0.458 -0.124 1 27.83 392 CYS A N 1
ATOM 3168 C CA . CYS A 1 392 ? 36.75 -0.37 0.594 1 27.83 392 CYS A CA 1
ATOM 3169 C C . CYS A 1 392 ? 37.125 -0.474 2.07 1 27.83 392 CYS A C 1
ATOM 3171 O O . CYS A 1 392 ? 38.188 -0.944 2.416 1 27.83 392 CYS A O 1
ATOM 3173 N N . THR A 1 393 ? 36.906 0.497 2.99 1 26.86 393 THR A N 1
ATOM 3174 C CA . THR A 1 393 ? 37.156 0.269 4.41 1 26.86 393 THR A CA 1
ATOM 3175 C C . THR A 1 393 ? 36.625 -1.095 4.836 1 26.86 393 THR A C 1
ATOM 3177 O O . THR A 1 393 ? 35.406 -1.348 4.758 1 26.86 393 THR A O 1
ATOM 3180 N N . ASP A 1 394 ? 37.438 -2.16 4.742 1 24.23 394 ASP A N 1
ATOM 3181 C CA . ASP A 1 394 ? 37.344 -3.59 5.016 1 24.23 394 ASP A CA 1
ATOM 3182 C C . ASP A 1 394 ? 37.031 -3.848 6.488 1 24.23 394 ASP A C 1
ATOM 3184 O O . ASP A 1 394 ? 37.062 -4.992 6.941 1 24.23 394 ASP A O 1
ATOM 3188 N N . LYS A 1 395 ? 37.344 -2.988 7.469 1 25.41 395 LYS A N 1
ATOM 3189 C CA . LYS A 1 395 ? 37.531 -3.68 8.742 1 25.41 395 LYS A CA 1
ATOM 3190 C C . LYS A 1 395 ? 36.219 -4.352 9.188 1 25.41 395 LYS A C 1
ATOM 3192 O O . LYS A 1 395 ? 35.406 -3.729 9.836 1 25.41 395 LYS A O 1
ATOM 3197 N N . MET A 1 396 ? 35.406 -4.957 8.352 1 22.94 396 MET A N 1
ATOM 3198 C CA . MET A 1 396 ? 34.281 -5.547 9.031 1 22.94 396 MET A CA 1
ATOM 3199 C C . MET A 1 396 ? 34.688 -6.738 9.883 1 22.94 396 MET A C 1
ATOM 3201 O O . MET A 1 396 ? 35.344 -7.664 9.383 1 22.94 396 MET A O 1
ATOM 3205 N N . ASN A 1 397 ? 35 -6.52 11.164 1 23.59 397 ASN A N 1
ATOM 3206 C CA . ASN A 1 397 ? 35.156 -7.59 12.148 1 23.59 397 ASN A CA 1
ATOM 3207 C C . ASN A 1 397 ? 34.125 -8.695 11.938 1 23.59 397 ASN A C 1
ATOM 3209 O O . ASN A 1 397 ? 33 -8.43 11.5 1 23.59 397 ASN A O 1
ATOM 3213 N N . ALA A 1 398 ? 34.594 -9.938 11.781 1 23.88 398 ALA A N 1
ATOM 3214 C CA . ALA A 1 398 ? 33.906 -11.227 11.789 1 23.88 398 ALA A CA 1
ATOM 3215 C C . ALA A 1 398 ? 32.844 -11.273 12.883 1 23.88 398 ALA A C 1
ATOM 3217 O O . ALA A 1 398 ? 33.156 -11.172 14.07 1 23.88 398 ALA A O 1
ATOM 3218 N N . LEU A 1 399 ? 31.625 -10.758 12.625 1 24.09 399 LEU A N 1
ATOM 3219 C CA . LEU A 1 399 ? 30.531 -11.055 13.547 1 24.09 399 LEU A CA 1
ATOM 3220 C C . LEU A 1 399 ? 30.469 -12.547 13.859 1 24.09 399 LEU A C 1
ATOM 3222 O O . LEU A 1 399 ? 30.406 -13.375 12.945 1 24.09 399 LEU A O 1
ATOM 3226 N N . ALA A 1 400 ? 31.109 -12.93 14.852 1 24.08 400 ALA A N 1
ATOM 3227 C CA . ALA A 1 400 ? 30.844 -14.195 15.539 1 24.08 400 ALA A CA 1
ATOM 3228 C C . ALA A 1 400 ? 29.344 -14.461 15.633 1 24.08 400 ALA A C 1
ATOM 3230 O O . ALA A 1 400 ? 28.578 -13.586 16.062 1 24.08 400 ALA A O 1
ATOM 3231 N N . ILE A 1 401 ? 28.875 -15.336 14.797 1 25.53 401 ILE A N 1
ATOM 3232 C CA . ILE A 1 401 ? 27.578 -15.984 14.75 1 25.53 401 ILE A CA 1
ATOM 3233 C C . ILE A 1 401 ? 27.125 -16.344 16.172 1 25.53 401 ILE A C 1
ATOM 3235 O O . ILE A 1 401 ? 27.547 -17.359 16.719 1 25.53 401 ILE A O 1
ATOM 3239 N N . ASN A 1 402 ? 27.391 -15.422 17.141 1 24.48 402 ASN A N 1
ATOM 3240 C CA . ASN A 1 402 ? 26.703 -16.031 18.266 1 24.48 402 ASN A CA 1
ATOM 3241 C C . ASN A 1 402 ? 25.203 -16.203 17.984 1 24.48 402 ASN A C 1
ATOM 3243 O O . ASN A 1 402 ? 24.641 -15.531 17.125 1 24.48 402 ASN A O 1
ATOM 3247 N N . ASN A 1 403 ? 24.406 -17.047 18.672 1 24.75 403 ASN A N 1
ATOM 3248 C CA . ASN A 1 403 ? 23.031 -17.516 18.625 1 24.75 403 ASN A CA 1
ATOM 3249 C C . ASN A 1 403 ? 22.047 -16.359 18.375 1 24.75 403 ASN A C 1
ATOM 3251 O O . ASN A 1 403 ? 20.891 -16.594 18.047 1 24.75 403 ASN A O 1
ATOM 3255 N N . SER A 1 404 ? 22.219 -15.125 19.078 1 24.09 404 SER A N 1
ATOM 3256 C CA . SER A 1 404 ? 21.062 -14.234 19.109 1 24.09 404 SER A CA 1
ATOM 3257 C C . SER A 1 404 ? 20.906 -13.492 17.781 1 24.09 404 SER A C 1
ATOM 3259 O O . SER A 1 404 ? 21.766 -13.602 16.906 1 24.09 404 SER A O 1
ATOM 3261 N N . SER A 1 405 ? 20.422 -12 17.797 1 23.44 405 SER A N 1
ATOM 3262 C CA . SER A 1 405 ? 19.75 -11.102 16.859 1 23.44 405 SER A CA 1
ATOM 3263 C C . SER A 1 405 ? 20.719 -10.586 15.797 1 23.44 405 SER A C 1
ATOM 3265 O O . SER A 1 405 ? 21.688 -9.891 16.109 1 23.44 405 SER A O 1
ATOM 3267 N N . ASP A 1 406 ? 20.938 -11.211 14.664 1 23.17 406 ASP A N 1
ATOM 3268 C CA . ASP A 1 406 ? 21.984 -11.258 13.641 1 23.17 406 ASP A CA 1
ATOM 3269 C C . ASP A 1 406 ? 22.016 -9.961 12.836 1 23.17 406 ASP A C 1
ATOM 3271 O O . ASP A 1 406 ? 21.328 -9.844 11.812 1 23.17 406 ASP A O 1
ATOM 3275 N N . VAL A 1 407 ? 22.062 -8.688 13.438 1 22.81 407 VAL A N 1
ATOM 3276 C CA . VAL A 1 407 ? 22.016 -7.461 12.656 1 22.81 407 VAL A CA 1
ATOM 3277 C C . VAL A 1 407 ? 23.344 -7.262 11.938 1 22.81 407 VAL A C 1
ATOM 3279 O O . VAL A 1 407 ? 24.406 -7.234 12.57 1 22.81 407 VAL A O 1
ATOM 3282 N N . VAL A 1 408 ? 23.578 -7.75 10.719 1 23.05 408 VAL A N 1
ATOM 3283 C CA . VAL A 1 408 ? 24.812 -7.645 9.953 1 23.05 408 VAL A CA 1
ATOM 3284 C C . VAL A 1 408 ? 24.984 -6.223 9.422 1 23.05 408 VAL A C 1
ATOM 3286 O O . VAL A 1 408 ? 24.125 -5.723 8.695 1 23.05 408 VAL A O 1
ATOM 3289 N N . ALA A 1 409 ? 25.734 -5.277 10.141 1 22.61 409 ALA A N 1
ATOM 3290 C CA . ALA A 1 409 ? 26 -3.889 9.766 1 22.61 409 ALA A CA 1
ATOM 3291 C C . ALA A 1 409 ? 27.047 -3.807 8.672 1 22.61 409 ALA A C 1
ATOM 3293 O O . ALA A 1 409 ? 28.141 -4.359 8.812 1 22.61 409 ALA A O 1
ATOM 3294 N N . ILE A 1 410 ? 26.781 -3.68 7.34 1 21.97 410 ILE A N 1
ATOM 3295 C CA . ILE A 1 410 ? 27.672 -3.703 6.18 1 21.97 410 ILE A CA 1
ATOM 3296 C C . ILE A 1 410 ? 28.312 -2.332 6 1 21.97 410 ILE A C 1
ATOM 3298 O O . ILE A 1 410 ? 27.625 -1.312 5.961 1 21.97 410 ILE A O 1
ATOM 3302 N N . GLY A 1 411 ? 29.656 -2.16 6.191 1 20.83 411 GLY A N 1
ATOM 3303 C CA . GLY A 1 411 ? 30.562 -1.037 6.266 1 20.83 411 GLY A CA 1
ATOM 3304 C C . GLY A 1 411 ? 30.781 -0.349 4.93 1 20.83 411 GLY A C 1
ATOM 3305 O O . GLY A 1 411 ? 30.391 -0.871 3.887 1 20.83 411 GLY A O 1
ATOM 3306 N N . LYS A 1 412 ? 31.766 0.957 4.809 1 22.83 412 LYS A N 1
ATOM 3307 C CA . LYS A 1 412 ? 32 2.291 4.266 1 22.83 412 LYS A CA 1
ATOM 3308 C C . LYS A 1 412 ? 32.938 2.238 3.057 1 22.83 412 LYS A C 1
ATOM 3310 O O . LYS A 1 412 ? 34.125 2.566 3.166 1 22.83 412 LYS A O 1
ATOM 3315 N N . ALA A 1 413 ? 33.031 1.423 1.977 1 21.8 413 ALA A N 1
ATOM 3316 C CA . ALA A 1 413 ? 34.25 1.356 1.164 1 21.8 413 ALA A CA 1
ATOM 3317 C C . ALA A 1 413 ? 34.344 2.541 0.204 1 21.8 413 ALA A C 1
ATOM 3319 O O . ALA A 1 413 ? 35.406 2.889 -0.271 1 21.8 413 ALA A O 1
ATOM 3320 N N . GLY A 1 414 ? 33.438 3.318 -0.467 1 22.22 414 GLY A N 1
ATOM 3321 C CA . GLY A 1 414 ? 33.5 3.717 -1.863 1 22.22 414 GLY A CA 1
ATOM 3322 C C . GLY A 1 414 ? 34.188 5.062 -2.066 1 22.22 414 GLY A C 1
ATOM 3323 O O . GLY A 1 414 ? 34.031 5.684 -3.119 1 22.22 414 GLY A O 1
ATOM 3324 N N . ALA A 1 415 ? 35.188 5.688 -1.438 1 21.08 415 ALA A N 1
ATOM 3325 C CA . ALA A 1 415 ? 35.438 7.09 -1.764 1 21.08 415 ALA A CA 1
ATOM 3326 C C . ALA A 1 415 ? 36.188 7.223 -3.076 1 21.08 415 ALA A C 1
ATOM 3328 O O . ALA A 1 415 ? 35.906 8.109 -3.883 1 21.08 415 ALA A O 1
ATOM 3329 N N . GLU A 1 416 ? 37.406 6.602 -3.4 1 23.14 416 GLU A N 1
ATOM 3330 C CA . GLU A 1 416 ? 38.531 7.297 -4.02 1 23.14 416 GLU A CA 1
ATOM 3331 C C . GLU A 1 416 ? 38.438 7.277 -5.543 1 23.14 416 GLU A C 1
ATOM 3333 O O . GLU A 1 416 ? 39.125 8.031 -6.23 1 23.14 416 GLU A O 1
ATOM 3338 N N . PHE A 1 417 ? 37.875 6.461 -6.242 1 22.14 417 PHE A N 1
ATOM 3339 C CA . PHE A 1 417 ? 38.312 6.168 -7.598 1 22.14 417 PHE A CA 1
ATOM 3340 C C . PHE A 1 417 ? 38.094 7.359 -8.516 1 22.14 417 PHE A C 1
ATOM 3342 O O . PHE A 1 417 ? 38.156 7.23 -9.742 1 22.14 417 PHE A O 1
ATOM 3349 N N . LEU A 1 418 ? 38 8.57 -8.078 1 22.94 418 LEU A N 1
ATOM 3350 C CA . LEU A 1 418 ? 37.562 9.539 -9.07 1 22.94 418 LEU A CA 1
ATOM 3351 C C . LEU A 1 418 ? 38.656 9.82 -10.094 1 22.94 418 LEU A C 1
ATOM 3353 O O . LEU A 1 418 ? 38.5 10.695 -10.945 1 22.94 418 LEU A O 1
ATOM 3357 N N . TYR A 1 419 ? 39.875 9.383 -9.961 1 21.27 419 TYR A N 1
ATOM 3358 C CA . TYR A 1 419 ? 40.844 10.234 -10.633 1 21.27 419 TYR A CA 1
ATOM 3359 C C . TYR A 1 419 ? 40.781 10.039 -12.141 1 21.27 419 TYR A C 1
ATOM 3361 O O . TYR A 1 419 ? 41 10.984 -12.898 1 21.27 419 TYR A O 1
ATOM 3369 N N . ASN A 1 420 ? 40.906 8.82 -12.672 1 20.75 420 ASN A N 1
ATOM 3370 C CA . ASN A 1 420 ? 41.875 8.656 -13.75 1 20.75 420 ASN A CA 1
ATOM 3371 C C . ASN A 1 420 ? 41.344 9.211 -15.062 1 20.75 420 ASN A C 1
ATOM 3373 O O . ASN A 1 420 ? 42.094 9.367 -16.031 1 20.75 420 ASN A O 1
ATOM 3377 N N . ARG A 1 421 ? 40.156 8.992 -15.664 1 19.45 421 ARG A N 1
ATOM 3378 C CA . ARG A 1 421 ? 40.188 8.805 -17.109 1 19.45 421 ARG A CA 1
ATOM 3379 C C . ARG A 1 421 ? 40.375 10.133 -17.828 1 19.45 421 ARG A C 1
ATOM 3381 O O . ARG A 1 421 ? 39.562 11.047 -17.688 1 19.45 421 ARG A O 1
ATOM 3388 N N . SER A 1 422 ? 41.594 10.555 -18.188 1 22.28 422 SER A N 1
ATOM 3389 C CA . SER A 1 422 ? 42.125 11.586 -19.078 1 22.28 422 SER A CA 1
ATOM 3390 C C . SER A 1 422 ? 41.5 11.477 -20.469 1 22.28 422 SER A C 1
ATOM 3392 O O . SER A 1 422 ? 41.688 10.469 -21.156 1 22.28 422 SER A O 1
ATOM 3394 N N . TRP A 1 423 ? 40.281 11.82 -20.656 1 19 423 TRP A N 1
ATOM 3395 C CA . TRP A 1 423 ? 39.781 11.766 -22.031 1 19 423 TRP A CA 1
ATOM 3396 C C . TRP A 1 423 ? 40.656 12.633 -22.953 1 19 423 TRP A C 1
ATOM 3398 O O . TRP A 1 423 ? 40.906 13.805 -22.641 1 19 423 TRP A O 1
ATOM 3408 N N . LYS A 1 424 ? 41.438 12.125 -23.797 1 21.8 424 LYS A N 1
ATOM 3409 C CA . LYS A 1 424 ? 42.344 12.617 -24.844 1 21.8 424 LYS A CA 1
ATOM 3410 C C . LYS A 1 424 ? 41.531 13.32 -25.938 1 21.8 424 LYS A C 1
ATOM 3412 O O . LYS A 1 424 ? 42.062 14.227 -26.609 1 21.8 424 LYS A O 1
ATOM 3417 N N . GLY A 1 425 ? 40.406 12.836 -26.359 1 18.72 425 GLY A N 1
ATOM 3418 C CA . GLY A 1 425 ? 40.312 12.852 -27.812 1 18.72 425 GLY A CA 1
ATOM 3419 C C . GLY A 1 425 ? 40.062 14.242 -28.375 1 18.72 425 GLY A C 1
ATOM 3420 O O . GLY A 1 425 ? 39.062 14.891 -28.016 1 18.72 425 GLY A O 1
ATOM 3421 N N . VAL A 1 426 ? 40.875 15.133 -28.75 1 21.27 426 VAL A N 1
ATOM 3422 C CA . VAL A 1 426 ? 40.625 16.375 -29.469 1 21.27 426 VAL A CA 1
ATOM 3423 C C . VAL A 1 426 ? 39.906 16.078 -30.781 1 21.27 426 VAL A C 1
ATOM 3425 O O . VAL A 1 426 ? 40.5 15.508 -31.703 1 21.27 426 VAL A O 1
ATOM 3428 N N . GLU A 1 427 ? 39.031 15.297 -30.984 1 21.55 427 GLU A N 1
ATOM 3429 C CA . GLU A 1 427 ? 39.031 15.023 -32.438 1 21.55 427 GLU A CA 1
ATOM 3430 C C . GLU A 1 427 ? 39.188 16.312 -33.219 1 21.55 427 GLU A C 1
ATOM 3432 O O . GLU A 1 427 ? 39.062 17.406 -32.688 1 21.55 427 GLU A O 1
ATOM 3437 N N . GLN A 1 428 ? 38.781 16.203 -34.688 1 19.77 428 GLN A N 1
ATOM 3438 C CA . GLN A 1 428 ? 38.812 16.547 -36.094 1 19.77 428 GLN A CA 1
ATOM 3439 C C . GLN A 1 428 ? 38.031 17.828 -36.375 1 19.77 428 GLN A C 1
ATOM 3441 O O . GLN A 1 428 ? 36.938 18.016 -35.844 1 19.77 428 GLN A O 1
ATOM 3446 N N . ARG A 1 429 ? 38.75 18.797 -36.938 1 23.3 429 ARG A N 1
ATOM 3447 C CA . ARG A 1 429 ? 38.375 20.141 -37.344 1 23.3 429 ARG A CA 1
ATOM 3448 C C . ARG A 1 429 ? 37.281 20.109 -38.406 1 23.3 429 ARG A C 1
ATOM 3450 O O . ARG A 1 429 ? 37.312 20.859 -39.375 1 23.3 429 ARG A O 1
ATOM 3457 N N . LEU A 1 430 ? 36.594 18.922 -38.625 1 18.89 430 LEU A N 1
ATOM 3458 C CA . LEU A 1 430 ? 36.062 18.875 -39.969 1 18.89 430 LEU A CA 1
ATOM 3459 C C . LEU A 1 430 ? 35.344 20.172 -40.344 1 18.89 430 LEU A C 1
ATOM 3461 O O . LEU A 1 430 ? 34.969 20.938 -39.438 1 18.89 430 LEU A O 1
ATOM 3465 N N . GLY A 1 431 ? 34.812 20.312 -41.656 1 21.53 431 GLY A N 1
ATOM 3466 C CA . GLY A 1 431 ? 34.438 21.078 -42.844 1 21.53 431 GLY A CA 1
ATOM 3467 C C . GLY A 1 431 ? 33.219 21.922 -42.625 1 21.53 431 GLY A C 1
ATOM 3468 O O . GLY A 1 431 ? 32.312 21.562 -41.844 1 21.53 431 GLY A O 1
ATOM 3469 N N . LYS A 1 432 ? 33.344 23.156 -42.938 1 24.06 432 LYS A N 1
ATOM 3470 C CA . LYS A 1 432 ? 32.75 24.484 -42.906 1 24.06 432 LYS A CA 1
ATOM 3471 C C . LYS A 1 432 ? 31.375 24.453 -43.594 1 24.06 432 LYS A C 1
ATOM 3473 O O . LYS A 1 432 ? 30.516 25.312 -43.312 1 24.06 432 LYS A O 1
ATOM 3478 N N . ASP A 1 433 ? 31.219 23.797 -44.781 1 21.67 433 ASP A N 1
ATOM 3479 C CA . ASP A 1 433 ? 30.578 24.484 -45.906 1 21.67 433 ASP A CA 1
ATOM 3480 C C . ASP A 1 433 ? 29.047 24.438 -45.781 1 21.67 433 ASP A C 1
ATOM 3482 O O . ASP A 1 433 ? 28.5 23.562 -45.094 1 21.67 433 ASP A O 1
ATOM 3486 N N . ALA A 1 434 ? 28.375 25.359 -46.594 1 22.73 434 ALA A N 1
ATOM 3487 C CA . ALA A 1 434 ? 27.125 26.078 -46.75 1 22.73 434 ALA A CA 1
ATOM 3488 C C . ALA A 1 434 ? 26.031 25.172 -47.312 1 22.73 434 ALA A C 1
ATOM 3490 O O . ALA A 1 434 ? 24.906 25.609 -47.594 1 22.73 434 ALA A O 1
ATOM 3491 N N . VAL A 1 435 ? 25.797 23.859 -47.062 1 22.11 435 VAL A N 1
ATOM 3492 C CA . VAL A 1 435 ? 25.078 23.125 -48.125 1 22.11 435 VAL A CA 1
ATOM 3493 C C . VAL A 1 435 ? 23.75 23.797 -48.406 1 22.11 435 VAL A C 1
ATOM 3495 O O . VAL A 1 435 ? 22.984 24.109 -47.5 1 22.11 435 VAL A O 1
ATOM 3498 N N . HIS A 1 436 ? 23.484 24.219 -49.719 1 19.8 436 HIS A N 1
ATOM 3499 C CA . HIS A 1 436 ? 22.484 25 -50.469 1 19.8 436 HIS A CA 1
ATOM 3500 C C . HIS A 1 436 ? 21.125 24.312 -50.438 1 19.8 436 HIS A C 1
ATOM 3502 O O . HIS A 1 436 ? 21.031 23.125 -50.094 1 19.8 436 HIS A O 1
ATOM 3508 N N . ALA A 1 437 ? 20.188 24.719 -51.469 1 20.94 437 ALA A N 1
ATOM 3509 C CA . ALA A 1 437 ? 18.75 25 -51.625 1 20.94 437 ALA A CA 1
ATOM 3510 C C . ALA A 1 437 ? 18 23.75 -52.094 1 20.94 437 ALA A C 1
ATOM 3512 O O . ALA A 1 437 ? 16.766 23.734 -52.094 1 20.94 437 ALA A O 1
ATOM 3513 N N . ALA A 1 438 ? 18.25 22.391 -52.062 1 20.42 438 ALA A N 1
ATOM 3514 C CA . ALA A 1 438 ? 17.656 21.672 -53.219 1 20.42 438 ALA A CA 1
ATOM 3515 C C . ALA A 1 438 ? 16.141 21.859 -53.25 1 20.42 438 ALA A C 1
ATOM 3517 O O . ALA A 1 438 ? 15.469 21.75 -52.219 1 20.42 438 ALA A O 1
ATOM 3518 N N . GLU A 1 439 ? 15.539 22.281 -54.469 1 20.78 439 GLU A N 1
ATOM 3519 C CA . GLU A 1 439 ? 14.328 22.734 -55.125 1 20.78 439 GLU A CA 1
ATOM 3520 C C . GLU A 1 439 ? 13.305 21.609 -55.25 1 20.78 439 GLU A C 1
ATOM 3522 O O . GLU A 1 439 ? 13.656 20.438 -55.094 1 20.78 439 GLU A O 1
ATOM 3527 N N . ILE A 1 440 ? 12.242 21.812 -56.031 1 21.47 440 ILE A N 1
ATOM 3528 C CA . ILE A 1 440 ? 10.859 21.406 -56.25 1 21.47 440 ILE A CA 1
ATOM 3529 C C . ILE A 1 440 ? 10.828 20.109 -57.031 1 21.47 440 ILE A C 1
ATOM 3531 O O . ILE A 1 440 ? 11.266 20.078 -58.188 1 21.47 440 ILE A O 1
ATOM 3535 N N . GLY A 1 441 ? 11.305 18.922 -56.625 1 18.16 441 GLY A N 1
ATOM 3536 C CA . GLY A 1 441 ? 11.367 18.031 -57.75 1 18.16 441 GLY A CA 1
ATOM 3537 C C . GLY A 1 441 ? 10.008 17.75 -58.375 1 18.16 441 GLY A C 1
ATOM 3538 O O . GLY A 1 441 ? 9.039 17.484 -57.656 1 18.16 441 GLY A O 1
ATOM 3539 N N . ARG A 1 442 ? 9.633 18.094 -59.75 1 19.44 442 ARG A N 1
ATOM 3540 C CA . ARG A 1 442 ? 8.43 18.219 -60.562 1 19.44 442 ARG A CA 1
ATOM 3541 C C . ARG A 1 442 ? 7.812 16.844 -60.812 1 19.44 442 ARG A C 1
ATOM 3543 O O . ARG A 1 442 ? 6.605 16.656 -60.625 1 19.44 442 ARG A O 1
ATOM 3550 N N . CYS A 1 443 ? 8.438 15.68 -61.531 1 17.22 443 CYS A N 1
ATOM 3551 C CA . CYS A 1 443 ? 7.922 15.414 -62.875 1 17.22 443 CYS A CA 1
ATOM 3552 C C . CYS A 1 443 ? 6.742 14.445 -62.812 1 17.22 443 CYS A C 1
ATOM 3554 O O . CYS A 1 443 ? 6.488 13.828 -61.781 1 17.22 443 CYS A O 1
ATOM 3556 N N . GLY A 1 444 ? 6.625 13.344 -64 1 17.95 444 GLY A N 1
ATOM 3557 C CA . GLY A 1 444 ? 5.891 12.953 -65.188 1 17.95 444 GLY A CA 1
ATOM 3558 C C . GLY A 1 444 ? 5.211 11.602 -65.062 1 17.95 444 GLY A C 1
ATOM 3559 O O . GLY A 1 444 ? 5.746 10.688 -64.438 1 17.95 444 GLY A O 1
ATOM 3560 N N . LEU A 1 445 ? 3.918 11.453 -64.75 1 18.5 445 LEU A N 1
ATOM 3561 C CA . LEU A 1 445 ? 3.189 10.203 -64.938 1 18.5 445 LEU A CA 1
ATOM 3562 C C . LEU A 1 445 ? 3.396 9.672 -66.375 1 18.5 445 LEU A C 1
ATOM 3564 O O . LEU A 1 445 ? 3.244 10.422 -67.312 1 18.5 445 LEU A O 1
ATOM 3568 N N . PRO A 1 446 ? 4.105 8.438 -66.688 1 17.36 446 PRO A N 1
ATOM 3569 C CA . PRO A 1 446 ? 4.199 7.887 -68.062 1 17.36 446 PRO A CA 1
ATOM 3570 C C . PRO A 1 446 ? 2.852 7.406 -68.625 1 17.36 446 PRO A C 1
ATOM 3572 O O . PRO A 1 446 ? 2.002 6.953 -67.812 1 17.36 446 PRO A O 1
ATOM 3575 N N . SER A 1 447 ? 2.27 7.629 -70 1 17.81 447 SER A N 1
ATOM 3576 C CA . SER A 1 447 ? 1.13 7.52 -70.875 1 17.81 447 SER A CA 1
ATOM 3577 C C . SER A 1 447 ? 1.123 6.172 -71.625 1 17.81 447 SER A C 1
ATOM 3579 O O . SER A 1 447 ? 0.289 5.934 -72.5 1 17.81 447 SER A O 1
ATOM 3581 N N . CYS A 1 448 ? 1.584 4.887 -71.25 1 17.64 448 CYS A N 1
ATOM 3582 C CA . CYS A 1 448 ? 1.66 4.012 -72.438 1 17.64 448 CYS A CA 1
ATOM 3583 C C . CYS A 1 448 ? 0.287 3.832 -73.062 1 17.64 448 CYS A C 1
ATOM 3585 O O . CYS A 1 448 ? -0.737 4.02 -72.375 1 17.64 448 CYS A O 1
ATOM 3587 N N . TYR A 1 449 ? 0.182 2.877 -74.5 1 18.33 449 TYR A N 1
ATOM 3588 C CA . TYR A 1 449 ? -0.115 2.936 -75.938 1 18.33 449 TYR A CA 1
ATOM 3589 C C . TYR A 1 449 ? -1.342 2.098 -76.25 1 18.33 449 TYR A C 1
ATOM 3591 O O . TYR A 1 449 ? -1.575 1.053 -75.625 1 18.33 449 TYR A O 1
ATOM 3599 N N . GLU A 1 450 ? -2.396 2.461 -77.062 1 19.55 450 GLU A N 1
ATOM 3600 C CA . GLU A 1 450 ? -3.695 2.109 -77.625 1 19.55 450 GLU A CA 1
ATOM 3601 C C . GLU A 1 450 ? -3.586 0.892 -78.5 1 19.55 450 GLU A C 1
ATOM 3603 O O . GLU A 1 450 ? -4.492 0.059 -78.562 1 19.55 450 GLU A O 1
ATOM 3608 N N . ASN A 1 451 ? -2.787 0.749 -79.625 1 18.38 451 ASN A N 1
ATOM 3609 C CA . ASN A 1 451 ? -3.145 0.344 -81 1 18.38 451 ASN A CA 1
ATOM 3610 C C . ASN A 1 451 ? -3.107 -1.174 -81.125 1 18.38 451 ASN A C 1
ATOM 3612 O O . ASN A 1 451 ? -3.34 -1.692 -82.25 1 18.38 451 ASN A O 1
ATOM 3616 N N . GLU A 1 452 ? -2.334 -2.141 -80.75 1 21.66 452 GLU A N 1
ATOM 3617 C CA . GLU A 1 452 ? -1.983 -3.016 -81.812 1 21.66 452 GLU A CA 1
ATOM 3618 C C . GLU A 1 452 ? -3.064 -4.066 -82.062 1 21.66 452 GLU A C 1
ATOM 3620 O O . GLU A 1 452 ? -3.689 -4.547 -81.125 1 21.66 452 GLU A O 1
ATOM 3625 N N . PRO A 1 453 ? -3.404 -4.633 -83.438 1 23.67 453 PRO A N 1
ATOM 3626 C CA . PRO A 1 453 ? -4.422 -5.309 -84.25 1 23.67 453 PRO A CA 1
ATOM 3627 C C . PRO A 1 453 ? -4.496 -6.809 -84 1 23.67 453 PRO A C 1
ATOM 3629 O O . PRO A 1 453 ? -5.559 -7.414 -84.125 1 23.67 453 PRO A O 1
ATOM 3632 N N . ILE A 1 454 ? -3.77 -7.719 -83.375 1 23.02 454 ILE A N 1
ATOM 3633 C CA . ILE A 1 454 ? -3.377 -8.898 -84.125 1 23.02 454 ILE A CA 1
ATOM 3634 C C . ILE A 1 454 ? -4.586 -9.812 -84.312 1 23.02 454 ILE A C 1
ATOM 3636 O O . ILE A 1 454 ? -5.344 -10.062 -83.375 1 23.02 454 ILE A O 1
ATOM 3640 N N . SER A 1 455 ? -4.852 -10.469 -85.625 1 21.78 455 SER A N 1
ATOM 3641 C CA . SER A 1 455 ? -5.578 -11.328 -86.562 1 21.78 455 SER A CA 1
ATOM 3642 C C . SER A 1 455 ? -5.445 -12.797 -86.188 1 21.78 455 SER A C 1
ATOM 3644 O O . SER A 1 455 ? -6.156 -13.648 -86.688 1 21.78 455 SER A O 1
ATOM 3646 N N . ARG A 1 456 ? -4.723 -13.406 -85.375 1 22.75 456 ARG A N 1
ATOM 3647 C CA . ARG A 1 456 ? -4.277 -14.703 -85.875 1 22.75 456 ARG A CA 1
ATOM 3648 C C . ARG A 1 456 ? -5.461 -15.625 -86.125 1 22.75 456 ARG A C 1
ATOM 3650 O O . ARG A 1 456 ? -6.457 -15.586 -85.438 1 22.75 456 ARG A O 1
ATOM 3657 N N . GLU A 1 457 ? -5.305 -16.484 -87.188 1 21.67 457 GLU A N 1
ATOM 3658 C CA . GLU A 1 457 ? -5.66 -17.453 -88.25 1 21.67 457 GLU A CA 1
ATOM 3659 C C . GLU A 1 457 ? -6.211 -18.734 -87.625 1 21.67 457 GLU A C 1
ATOM 3661 O O . GLU A 1 457 ? -6.086 -18.969 -86.438 1 21.67 457 GLU A O 1
ATOM 3666 N N . ASP A 1 458 ? -5.699 -19.938 -88.188 1 22.22 458 ASP A N 1
ATOM 3667 C CA . ASP A 1 458 ? -6.07 -21.031 -89.125 1 22.22 458 ASP A CA 1
ATOM 3668 C C . ASP A 1 458 ? -6.406 -22.297 -88.312 1 22.22 458 ASP A C 1
ATOM 3670 O O . ASP A 1 458 ? -7.414 -22.953 -88.562 1 22.22 458 ASP A O 1
ATOM 3674 N N . ASN A 1 459 ? -5.301 -23.109 -87.812 1 23.2 459 ASN A N 1
ATOM 3675 C CA . ASN A 1 459 ? -5.156 -24.484 -88.312 1 23.2 459 ASN A CA 1
ATOM 3676 C C . ASN A 1 459 ? -6.102 -25.438 -87.625 1 23.2 459 ASN A C 1
ATOM 3678 O O . ASN A 1 459 ? -6.484 -25.203 -86.438 1 23.2 459 ASN A O 1
ATOM 3682 N N . ASN A 1 460 ? -6.223 -26.812 -88.25 1 26.42 460 ASN A N 1
ATOM 3683 C CA . ASN A 1 460 ? -6.758 -28.141 -88.5 1 26.42 460 ASN A CA 1
ATOM 3684 C C . ASN A 1 460 ? -6.652 -29.047 -87.25 1 26.42 460 ASN A C 1
ATOM 3686 O O . ASN A 1 460 ? -7.57 -29.812 -86.938 1 26.42 460 ASN A O 1
ATOM 3690 N N . GLU A 1 461 ? -5.391 -29.453 -86.75 1 22.38 461 GLU A N 1
ATOM 3691 C CA . GLU A 1 461 ? -5.305 -30.859 -86.375 1 22.38 461 GLU A CA 1
ATOM 3692 C C . GLU A 1 461 ? -6.074 -31.125 -85.062 1 22.38 461 GLU A C 1
ATOM 3694 O O . GLU A 1 461 ? -6.031 -30.312 -84.125 1 22.38 461 GLU A O 1
ATOM 3699 N N . MET B 1 1 ? 28.312 15.438 -18.844 1 26.3 1 MET B N 1
ATOM 3700 C CA . MET B 1 1 ? 27.781 16.594 -18.125 1 26.3 1 MET B CA 1
ATOM 3701 C C . MET B 1 1 ? 26.953 16.156 -16.922 1 26.3 1 MET B C 1
ATOM 3703 O O . MET B 1 1 ? 26.766 16.922 -15.984 1 26.3 1 MET B O 1
ATOM 3707 N N . THR B 1 2 ? 26.438 14.906 -17.141 1 32.88 2 THR B N 1
ATOM 3708 C CA . THR B 1 2 ? 25.422 14.453 -16.188 1 32.88 2 THR B CA 1
ATOM 3709 C C . THR B 1 2 ? 26.078 13.945 -14.914 1 32.88 2 THR B C 1
ATOM 3711 O O . THR B 1 2 ? 25.547 14.141 -13.82 1 32.88 2 THR B O 1
ATOM 3714 N N . ASN B 1 3 ? 27.219 13.312 -15.062 1 32.97 3 ASN B N 1
ATOM 3715 C CA . ASN B 1 3 ? 27.938 12.758 -13.922 1 32.97 3 ASN B CA 1
ATOM 3716 C C . ASN B 1 3 ? 28.531 13.852 -13.047 1 32.97 3 ASN B C 1
ATOM 3718 O O . ASN B 1 3 ? 28.641 13.688 -11.828 1 32.97 3 ASN B O 1
ATOM 3722 N N . ARG B 1 4 ? 29.078 14.867 -13.641 1 35.62 4 ARG B N 1
ATOM 3723 C CA . ARG B 1 4 ? 29.703 15.992 -12.953 1 35.62 4 ARG B CA 1
ATOM 3724 C C . ARG B 1 4 ? 28.719 16.703 -12.039 1 35.62 4 ARG B C 1
ATOM 3726 O O . ARG B 1 4 ? 29.078 17.156 -10.953 1 35.62 4 ARG B O 1
ATOM 3733 N N . ASN B 1 5 ? 27.484 16.812 -12.516 1 37.03 5 ASN B N 1
ATOM 3734 C CA . ASN B 1 5 ? 26.516 17.562 -11.734 1 37.03 5 ASN B CA 1
ATOM 3735 C C . ASN B 1 5 ? 26.109 16.797 -10.477 1 37.03 5 ASN B C 1
ATOM 3737 O O . ASN B 1 5 ? 25.641 17.406 -9.508 1 37.03 5 ASN B O 1
ATOM 3741 N N . ILE B 1 6 ? 26.25 15.492 -10.531 1 40.81 6 ILE B N 1
ATOM 3742 C CA . ILE B 1 6 ? 25.922 14.727 -9.328 1 40.81 6 ILE B CA 1
ATOM 3743 C C . ILE B 1 6 ? 27.062 14.875 -8.312 1 40.81 6 ILE B C 1
ATOM 3745 O O . ILE B 1 6 ? 26.797 15.062 -7.117 1 40.81 6 ILE B O 1
ATOM 3749 N N . GLU B 1 7 ? 28.297 14.727 -8.719 1 37.91 7 GLU B N 1
ATOM 3750 C CA . GLU B 1 7 ? 29.438 14.898 -7.816 1 37.91 7 GLU B CA 1
ATOM 3751 C C . GLU B 1 7 ? 29.438 16.297 -7.191 1 37.91 7 GLU B C 1
ATOM 3753 O O . GLU B 1 7 ? 29.75 16.438 -6.008 1 37.91 7 GLU B O 1
ATOM 3758 N N . ASP B 1 8 ? 29.234 17.172 -7.914 1 39.66 8 ASP B N 1
ATOM 3759 C CA . ASP B 1 8 ? 29.188 18.547 -7.418 1 39.66 8 ASP B CA 1
ATOM 3760 C C . ASP B 1 8 ? 28.016 18.734 -6.461 1 39.66 8 ASP B C 1
ATOM 3762 O O . ASP B 1 8 ? 28.125 19.484 -5.484 1 39.66 8 ASP B O 1
ATOM 3766 N N . LYS B 1 9 ? 26.969 18.031 -6.75 1 45.62 9 LYS B N 1
ATOM 3767 C CA . LYS B 1 9 ? 25.797 18.109 -5.891 1 45.62 9 LYS B CA 1
ATOM 3768 C C . LYS B 1 9 ? 25.984 17.281 -4.621 1 45.62 9 LYS B C 1
ATOM 3770 O O . LYS B 1 9 ? 25.281 17.484 -3.627 1 45.62 9 LYS B O 1
ATOM 3775 N N . MET B 1 10 ? 26.781 16.25 -4.59 1 44.91 10 MET B N 1
ATOM 3776 C CA . MET B 1 10 ? 27.078 15.352 -3.473 1 44.91 10 MET B CA 1
ATOM 3777 C C . MET B 1 10 ? 27.844 16.078 -2.375 1 44.91 10 MET B C 1
ATOM 3779 O O . MET B 1 10 ? 27.656 15.789 -1.189 1 44.91 10 MET B O 1
ATOM 3783 N N . ASN B 1 11 ? 28.906 16.859 -2.781 1 42.03 11 ASN B N 1
ATOM 3784 C CA . ASN B 1 11 ? 29.766 17.531 -1.818 1 42.03 11 ASN B CA 1
ATOM 3785 C C . ASN B 1 11 ? 29.188 18.859 -1.35 1 42.03 11 ASN B C 1
ATOM 3787 O O . ASN B 1 11 ? 29.906 19.719 -0.857 1 42.03 11 ASN B O 1
ATOM 3791 N N . ASP B 1 12 ? 28 19.156 -1.805 1 43.94 12 ASP B N 1
ATOM 3792 C CA . ASP B 1 12 ? 27.484 20.438 -1.363 1 43.94 12 ASP B CA 1
ATOM 3793 C C . ASP B 1 12 ? 27.203 20.438 0.138 1 43.94 12 ASP B C 1
ATOM 3795 O O . ASP B 1 12 ? 26.094 20.141 0.566 1 43.94 12 ASP B O 1
ATOM 3799 N N . THR B 1 13 ? 28.172 20.078 0.898 1 48.62 13 THR B N 1
ATOM 3800 C CA . THR B 1 13 ? 28.172 20.297 2.342 1 48.62 13 THR B CA 1
ATOM 3801 C C . THR B 1 13 ? 27.891 21.766 2.67 1 48.62 13 THR B C 1
ATOM 3803 O O . THR B 1 13 ? 28.141 22.203 3.795 1 48.62 13 THR B O 1
ATOM 3806 N N . SER B 1 14 ? 27.5 22.516 1.748 1 50.03 14 SER B N 1
ATOM 3807 C CA . SER B 1 14 ? 27.438 23.953 1.97 1 50.03 14 SER B CA 1
ATOM 3808 C C . SER B 1 14 ? 26.266 24.312 2.883 1 50.03 14 SER B C 1
ATOM 3810 O O . SER B 1 14 ? 25.297 23.562 2.994 1 50.03 14 SER B O 1
ATOM 3812 N N . LYS B 1 15 ? 26.516 25.328 3.721 1 53.06 15 LYS B N 1
ATOM 3813 C CA . LYS B 1 15 ? 25.656 26.047 4.645 1 53.06 15 LYS B CA 1
ATOM 3814 C C . LYS B 1 15 ? 24.25 26.219 4.07 1 53.06 15 LYS B C 1
ATOM 3816 O O . LYS B 1 15 ? 23.281 26.359 4.82 1 53.06 15 LYS B O 1
ATOM 3821 N N . ASP B 1 16 ? 24.047 25.719 2.729 1 72.38 16 ASP B N 1
ATOM 3822 C CA . ASP B 1 16 ? 22.75 26 2.096 1 72.38 16 ASP B CA 1
ATOM 3823 C C . ASP B 1 16 ? 22.141 24.734 1.519 1 72.38 16 ASP B C 1
ATOM 3825 O O . ASP B 1 16 ? 21.422 24.797 0.51 1 72.38 16 ASP B O 1
ATOM 3829 N N . ASP B 1 17 ? 22.281 23.562 2.113 1 85.38 17 ASP B N 1
ATOM 3830 C CA . ASP B 1 17 ? 21.703 22.312 1.66 1 85.38 17 ASP B CA 1
ATOM 3831 C C . ASP B 1 17 ? 20.188 22.281 1.935 1 85.38 17 ASP B C 1
ATOM 3833 O O . ASP B 1 17 ? 19.766 22.219 3.09 1 85.38 17 ASP B O 1
ATOM 3837 N N . PRO B 1 18 ? 19.453 22.344 0.858 1 87.31 18 PRO B N 1
ATOM 3838 C CA . PRO B 1 18 ? 18 22.344 1.056 1 87.31 18 PRO B CA 1
ATOM 3839 C C . PRO B 1 18 ? 17.484 21.062 1.701 1 87.31 18 PRO B C 1
ATOM 3841 O O . PRO B 1 18 ? 16.391 21.047 2.264 1 87.31 18 PRO B O 1
ATOM 3844 N N . TYR B 1 19 ? 18.312 20.031 1.69 1 93.12 19 TYR B N 1
ATOM 3845 C CA . TYR B 1 19 ? 17.859 18.75 2.217 1 93.12 19 TYR B CA 1
ATOM 3846 C C . TYR B 1 19 ? 18.438 18.484 3.604 1 93.12 19 TYR B C 1
ATOM 3848 O O . TYR B 1 19 ? 18.094 17.5 4.25 1 93.12 19 TYR B O 1
ATOM 3856 N N . GLU B 1 20 ? 19.266 19.359 4.125 1 95.12 20 GLU B N 1
ATOM 3857 C CA . GLU B 1 20 ? 19.797 19.312 5.484 1 95.12 20 GLU B CA 1
ATOM 3858 C C . GLU B 1 20 ? 20.344 17.922 5.809 1 95.12 20 GLU B C 1
ATOM 3860 O O . GLU B 1 20 ? 20.016 17.344 6.848 1 95.12 20 GLU B O 1
ATOM 3865 N N . VAL B 1 21 ? 21.141 17.391 4.953 1 96.25 21 VAL B N 1
ATOM 3866 C CA . VAL B 1 21 ? 21.656 16.031 5.055 1 96.25 21 VAL B CA 1
ATOM 3867 C C . VAL B 1 21 ? 22.469 15.875 6.332 1 96.25 21 VAL B C 1
ATOM 3869 O O . VAL B 1 21 ? 22.406 14.844 7 1 96.25 21 VAL B O 1
ATOM 3872 N N . GLU B 1 22 ? 23.188 16.891 6.711 1 95.12 22 GLU B N 1
ATOM 3873 C CA . GLU B 1 22 ? 24.016 16.844 7.918 1 95.12 22 GLU B CA 1
ATOM 3874 C C . GLU B 1 22 ? 23.141 16.688 9.164 1 95.12 22 GLU B C 1
ATOM 3876 O O . GLU B 1 22 ? 23.469 15.906 10.062 1 95.12 22 GLU B O 1
ATOM 3881 N N . LYS B 1 23 ? 22.109 17.453 9.211 1 96.5 23 LYS B N 1
ATOM 3882 C CA . LYS B 1 23 ? 21.188 17.344 10.344 1 96.5 23 LYS B CA 1
ATOM 3883 C C . LYS B 1 23 ? 20.531 15.969 10.406 1 96.5 23 LYS B C 1
ATOM 3885 O O . LYS B 1 23 ? 20.312 15.438 11.492 1 96.5 23 LYS B O 1
ATOM 3890 N N . CYS B 1 24 ? 20.203 15.453 9.25 1 97.62 24 CYS B N 1
ATOM 3891 C CA . CYS B 1 24 ? 19.672 14.094 9.188 1 97.62 24 CYS B CA 1
ATOM 3892 C C . CYS B 1 24 ? 20.656 13.094 9.773 1 97.62 24 CYS B C 1
ATOM 3894 O O . CYS B 1 24 ? 20.281 12.242 10.586 1 97.62 24 CYS B O 1
ATOM 3896 N N . GLY B 1 25 ? 21.891 13.234 9.359 1 97.31 25 GLY B N 1
ATOM 3897 C CA . GLY B 1 25 ? 22.922 12.352 9.867 1 97.31 25 GLY B CA 1
ATOM 3898 C C . GLY B 1 25 ? 23.094 12.438 11.375 1 97.31 25 GLY B C 1
ATOM 3899 O O . GLY B 1 25 ? 23.234 11.414 12.047 1 97.31 25 GLY B O 1
ATOM 3900 N N . LYS B 1 26 ? 23.109 13.641 11.867 1 96.81 26 LYS B N 1
ATOM 3901 C CA . LYS B 1 26 ? 23.219 13.844 13.312 1 96.81 26 LYS B CA 1
ATOM 3902 C C . LYS B 1 26 ? 22.078 13.164 14.062 1 96.81 26 LYS B C 1
ATOM 3904 O O . LYS B 1 26 ? 22.312 12.508 15.078 1 96.81 26 LYS B O 1
ATOM 3909 N N . TRP B 1 27 ? 20.875 13.305 13.562 1 97.38 27 TRP B N 1
ATOM 3910 C CA . TRP B 1 27 ? 19.703 12.688 14.172 1 97.38 27 TRP B CA 1
ATOM 3911 C C . TRP B 1 27 ? 19.828 11.172 14.195 1 97.38 27 TRP B C 1
ATOM 3913 O O . TRP B 1 27 ? 19.516 10.531 15.203 1 97.38 27 TRP B O 1
ATOM 3923 N N . ILE B 1 28 ? 20.266 10.602 13.094 1 97.62 28 ILE B N 1
ATOM 3924 C CA . ILE B 1 28 ? 20.438 9.156 12.969 1 97.62 28 ILE B CA 1
ATOM 3925 C C . ILE B 1 28 ? 21.469 8.664 13.977 1 97.62 28 ILE B C 1
ATOM 3927 O O . ILE B 1 28 ? 21.25 7.688 14.688 1 97.62 28 ILE B O 1
ATOM 3931 N N . ASN B 1 29 ? 22.578 9.352 14.078 1 96.75 29 ASN B N 1
ATOM 3932 C CA . ASN B 1 29 ? 23.672 8.953 14.938 1 96.75 29 ASN B CA 1
ATOM 3933 C C . ASN B 1 29 ? 23.312 9.086 16.422 1 96.75 29 ASN B C 1
ATOM 3935 O O . ASN B 1 29 ? 23.609 8.195 17.219 1 96.75 29 ASN B O 1
ATOM 3939 N N . GLU B 1 30 ? 22.703 10.172 16.75 1 96.38 30 GLU B N 1
ATOM 3940 C CA . GLU B 1 30 ? 22.312 10.422 18.141 1 96.38 30 GLU B CA 1
ATOM 3941 C C . GLU B 1 30 ? 21.344 9.359 18.656 1 96.38 30 GLU B C 1
ATOM 3943 O O . GLU B 1 30 ? 21.359 9.023 19.828 1 96.38 30 GLU B O 1
ATOM 3948 N N . ARG B 1 31 ? 20.594 8.812 17.781 1 96.06 31 ARG B N 1
ATOM 3949 C CA . ARG B 1 31 ? 19.578 7.848 18.188 1 96.06 31 ARG B CA 1
ATOM 3950 C C . ARG B 1 31 ? 20 6.422 17.859 1 96.06 31 ARG B C 1
ATOM 3952 O O . ARG B 1 31 ? 19.25 5.473 18.078 1 96.06 31 ARG B O 1
ATOM 3959 N N . ASN B 1 32 ? 21.125 6.234 17.266 1 95.5 32 ASN B N 1
ATOM 3960 C CA . ASN B 1 32 ? 21.688 4.938 16.922 1 95.5 32 ASN B CA 1
ATOM 3961 C C . ASN B 1 32 ? 20.766 4.137 16.016 1 95.5 32 ASN B C 1
ATOM 3963 O O . ASN B 1 32 ? 20.484 2.971 16.281 1 95.5 32 ASN B O 1
ATOM 3967 N N . LEU B 1 33 ? 20.234 4.852 15.055 1 96.12 33 LEU B N 1
ATOM 3968 C CA . LEU B 1 33 ? 19.359 4.219 14.078 1 96.12 33 LEU B CA 1
ATOM 3969 C C . LEU B 1 33 ? 20.172 3.465 13.023 1 96.12 33 LEU B C 1
ATOM 3971 O O . LEU B 1 33 ? 21.25 3.914 12.625 1 96.12 33 LEU B O 1
ATOM 3975 N N . ASN B 1 34 ? 19.656 2.359 12.523 1 93 34 ASN B N 1
ATOM 3976 C CA . ASN B 1 34 ? 20.438 1.486 11.648 1 93 34 ASN B CA 1
ATOM 3977 C C . ASN B 1 34 ? 19.781 1.368 10.266 1 93 34 ASN B C 1
ATOM 3979 O O . ASN B 1 34 ? 20.484 1.406 9.25 1 93 34 ASN B O 1
ATOM 3983 N N . LYS B 1 35 ? 18.516 1.118 10.211 1 92.81 35 LYS B N 1
ATOM 3984 C CA . LYS B 1 35 ? 17.797 0.966 8.953 1 92.81 35 LYS B CA 1
ATOM 3985 C C . LYS B 1 35 ? 16.828 2.127 8.727 1 92.81 35 LYS B C 1
ATOM 3987 O O . LYS B 1 35 ? 15.648 2.041 9.078 1 92.81 35 LYS B O 1
ATOM 3992 N N . VAL B 1 36 ? 17.359 3.1 8.039 1 96.06 36 VAL B N 1
ATOM 3993 C CA . VAL B 1 36 ? 16.609 4.344 7.906 1 96.06 36 VAL B CA 1
ATOM 3994 C C . VAL B 1 36 ? 15.945 4.402 6.531 1 96.06 36 VAL B C 1
ATOM 3996 O O . VAL B 1 36 ? 16.594 4.148 5.512 1 96.06 36 VAL B O 1
ATOM 3999 N N . CYS B 1 37 ? 14.695 4.723 6.508 1 95.81 37 CYS B N 1
ATOM 4000 C CA . CYS B 1 37 ? 13.961 4.918 5.258 1 95.81 37 CYS B CA 1
ATOM 4001 C C . CYS B 1 37 ? 13.852 6.402 4.926 1 95.81 37 CYS B C 1
ATOM 4003 O O . CYS B 1 37 ? 13.633 7.23 5.812 1 95.81 37 CYS B O 1
ATOM 4005 N N . LEU B 1 38 ? 14.039 6.656 3.684 1 96.5 38 LEU B N 1
ATOM 4006 C CA . LEU B 1 38 ? 13.859 8.008 3.172 1 96.5 38 LEU B CA 1
ATOM 4007 C C . LEU B 1 38 ? 12.57 8.117 2.363 1 96.5 38 LEU B C 1
ATOM 4009 O O . LEU B 1 38 ? 12.359 7.363 1.41 1 96.5 38 LEU B O 1
ATOM 4013 N N . GLN B 1 39 ? 11.695 8.977 2.764 1 95.31 39 GLN B N 1
ATOM 4014 C CA . GLN B 1 39 ? 10.43 9.188 2.072 1 95.31 39 GLN B CA 1
ATOM 4015 C C . GLN B 1 39 ? 10.406 10.555 1.382 1 95.31 39 GLN B C 1
ATOM 4017 O O . GLN B 1 39 ? 10.711 11.57 2 1 95.31 39 GLN B O 1
ATOM 4022 N N . PHE B 1 40 ? 10.055 10.516 0.09 1 93.06 40 PHE B N 1
ATOM 4023 C CA . PHE B 1 40 ? 10.008 11.727 -0.725 1 93.06 40 PHE B CA 1
ATOM 4024 C C . PHE B 1 40 ? 8.641 11.883 -1.378 1 93.06 40 PHE B C 1
ATOM 4026 O O . PHE B 1 40 ? 8.008 10.898 -1.753 1 93.06 40 PHE B O 1
ATOM 4033 N N . PRO B 1 41 ? 8.203 13.164 -1.438 1 90.81 41 PRO B N 1
ATOM 4034 C CA . PRO B 1 41 ? 7.086 13.367 -2.369 1 90.81 41 PRO B CA 1
ATOM 4035 C C . PRO B 1 41 ? 7.484 13.125 -3.824 1 90.81 41 PRO B C 1
ATOM 4037 O O . PRO B 1 41 ? 8.672 13.062 -4.141 1 90.81 41 PRO B O 1
ATOM 4040 N N . ASP B 1 42 ? 6.57 13.023 -4.695 1 84 42 ASP B N 1
ATOM 4041 C CA . ASP B 1 42 ? 6.801 12.68 -6.098 1 84 42 ASP B CA 1
ATOM 4042 C C . ASP B 1 42 ? 7.762 13.672 -6.75 1 84 42 ASP B C 1
ATOM 4044 O O . ASP B 1 42 ? 8.648 13.281 -7.512 1 84 42 ASP B O 1
ATOM 4048 N N . ASN B 1 43 ? 7.637 14.961 -6.438 1 87.44 43 ASN B N 1
ATOM 4049 C CA . ASN B 1 43 ? 8.414 15.992 -7.109 1 87.44 43 ASN B CA 1
ATOM 4050 C C . ASN B 1 43 ? 9.867 16 -6.645 1 87.44 43 ASN B C 1
ATOM 4052 O O . ASN B 1 43 ? 10.727 16.594 -7.285 1 87.44 43 ASN B O 1
ATOM 4056 N N . LEU B 1 44 ? 10.18 15.273 -5.531 1 90.81 44 LEU B N 1
ATOM 4057 C CA . LEU B 1 44 ? 11.547 15.242 -5.02 1 90.81 44 LEU B CA 1
ATOM 4058 C C . LEU B 1 44 ? 12.18 13.875 -5.25 1 90.81 44 LEU B C 1
ATOM 4060 O O . LEU B 1 44 ? 13.359 13.672 -4.953 1 90.81 44 LEU B O 1
ATOM 4064 N N . LEU B 1 45 ? 11.461 12.938 -5.832 1 89 45 LEU B N 1
ATOM 4065 C CA . LEU B 1 45 ? 11.93 11.57 -6.016 1 89 45 LEU B CA 1
ATOM 4066 C C . LEU B 1 45 ? 13.164 11.539 -6.918 1 89 45 LEU B C 1
ATOM 4068 O O . LEU B 1 45 ? 14.086 10.75 -6.691 1 89 45 LEU B O 1
ATOM 4072 N N . PRO B 1 46 ? 13.25 12.398 -7.902 1 88.75 46 PRO B N 1
ATOM 4073 C CA . PRO B 1 46 ? 14.43 12.391 -8.766 1 88.75 46 PRO B CA 1
ATOM 4074 C C . PRO B 1 46 ? 15.719 12.711 -8 1 88.75 46 PRO B C 1
ATOM 4076 O O . PRO B 1 46 ? 16.812 12.305 -8.422 1 88.75 46 PRO B O 1
ATOM 4079 N N . ASP B 1 47 ? 15.617 13.414 -6.836 1 92.12 47 ASP B N 1
ATOM 4080 C CA . ASP B 1 47 ? 16.781 13.781 -6.039 1 92.12 47 ASP B CA 1
ATOM 4081 C C . ASP B 1 47 ? 17.094 12.719 -4.988 1 92.12 47 ASP B C 1
ATOM 4083 O O . ASP B 1 47 ? 18.094 12.812 -4.277 1 92.12 47 ASP B O 1
ATOM 4087 N N . SER B 1 48 ? 16.25 11.719 -4.895 1 92.62 48 SER B N 1
ATOM 4088 C CA . SER B 1 48 ? 16.266 10.789 -3.77 1 92.62 48 SER B CA 1
ATOM 4089 C C . SER B 1 48 ? 17.594 10.016 -3.719 1 92.62 48 SER B C 1
ATOM 4091 O O . SER B 1 48 ? 18.188 9.875 -2.654 1 92.62 48 SER B O 1
ATOM 4093 N N . VAL B 1 49 ? 18.078 9.594 -4.832 1 89.19 49 VAL B N 1
ATOM 4094 C CA . VAL B 1 49 ? 19.281 8.773 -4.879 1 89.19 49 VAL B CA 1
ATOM 4095 C C . VAL B 1 49 ? 20.484 9.609 -4.441 1 89.19 49 VAL B C 1
ATOM 4097 O O . VAL B 1 49 ? 21.312 9.148 -3.648 1 89.19 49 VAL B O 1
ATOM 4100 N N . GLU B 1 50 ? 20.578 10.781 -4.926 1 89.94 50 GLU B N 1
ATOM 4101 C CA . GLU B 1 50 ? 21.672 11.672 -4.535 1 89.94 50 GLU B CA 1
ATOM 4102 C C . GLU B 1 50 ? 21.656 11.922 -3.029 1 89.94 50 GLU B C 1
ATOM 4104 O O . GLU B 1 50 ? 22.703 11.891 -2.385 1 89.94 50 GLU B O 1
ATOM 4109 N N . ILE B 1 51 ? 20.516 12.211 -2.549 1 94.06 51 ILE B N 1
ATOM 4110 C CA . ILE B 1 51 ? 20.375 12.477 -1.121 1 94.06 51 ILE B CA 1
ATOM 4111 C C . ILE B 1 51 ? 20.766 11.234 -0.323 1 94.06 51 ILE B C 1
ATOM 4113 O O . ILE B 1 51 ? 21.453 11.328 0.694 1 94.06 51 ILE B O 1
ATOM 4117 N N . ALA B 1 52 ? 20.328 10.102 -0.784 1 93.06 52 ALA B N 1
ATOM 4118 C CA . ALA B 1 52 ? 20.656 8.844 -0.128 1 93.06 52 ALA B CA 1
ATOM 4119 C C . ALA B 1 52 ? 22.172 8.633 -0.081 1 93.06 52 ALA B C 1
ATOM 4121 O O . ALA B 1 52 ? 22.719 8.258 0.956 1 93.06 52 ALA B O 1
ATOM 4122 N N . LEU B 1 53 ? 22.812 8.938 -1.115 1 87.62 53 LEU B N 1
ATOM 4123 C CA . LEU B 1 53 ? 24.266 8.773 -1.196 1 87.62 53 LEU B CA 1
ATOM 4124 C C . LEU B 1 53 ? 24.969 9.703 -0.219 1 87.62 53 LEU B C 1
ATOM 4126 O O . LEU B 1 53 ? 25.875 9.281 0.503 1 87.62 53 LEU B O 1
ATOM 4130 N N . ARG B 1 54 ? 24.562 10.938 -0.247 1 91.94 54 ARG B N 1
ATOM 4131 C CA . ARG B 1 54 ? 25.141 11.914 0.665 1 91.94 54 ARG B CA 1
ATOM 4132 C C . ARG B 1 54 ? 24.953 11.492 2.117 1 91.94 54 ARG B C 1
ATOM 4134 O O . ARG B 1 54 ? 25.875 11.609 2.928 1 91.94 54 ARG B O 1
ATOM 4141 N N . LEU B 1 55 ? 23.812 11.031 2.354 1 94.88 55 LEU B N 1
ATOM 4142 C CA . LEU B 1 55 ? 23.516 10.633 3.721 1 94.88 55 LEU B CA 1
ATOM 4143 C C . LEU B 1 55 ? 24.312 9.398 4.113 1 94.88 55 LEU B C 1
ATOM 4145 O O . LEU B 1 55 ? 24.859 9.328 5.223 1 94.88 55 LEU B O 1
ATOM 4149 N N . GLU B 1 56 ? 24.375 8.43 3.244 1 91.56 56 GLU B N 1
ATOM 4150 C CA . GLU B 1 56 ? 25.141 7.227 3.514 1 91.56 56 GLU B CA 1
ATOM 4151 C C . GLU B 1 56 ? 26.609 7.562 3.795 1 91.56 56 GLU B C 1
ATOM 4153 O O . GLU B 1 56 ? 27.234 6.941 4.652 1 91.56 56 GLU B O 1
ATOM 4158 N N . ASN B 1 57 ? 27.062 8.508 3.098 1 88.88 57 ASN B N 1
ATOM 4159 C CA . ASN B 1 57 ? 28.438 8.953 3.328 1 88.88 57 ASN B CA 1
ATOM 4160 C C . ASN B 1 57 ? 28.594 9.594 4.703 1 88.88 57 ASN B C 1
ATOM 4162 O O . ASN B 1 57 ? 29.641 9.469 5.336 1 88.88 57 ASN B O 1
ATOM 4166 N N . CYS B 1 58 ? 27.578 10.273 5.094 1 90.44 58 CYS B N 1
ATOM 4167 C CA . CYS B 1 58 ? 27.594 10.969 6.379 1 90.44 58 CYS B CA 1
ATOM 4168 C C . CYS B 1 58 ? 27.516 9.977 7.535 1 90.44 58 CYS B C 1
ATOM 4170 O O . CYS B 1 58 ? 28.156 10.164 8.57 1 90.44 58 CYS B O 1
ATOM 4172 N N . ILE B 1 59 ? 26.828 8.891 7.352 1 93.5 59 ILE B N 1
ATOM 4173 C CA . ILE B 1 59 ? 26.531 8.047 8.5 1 93.5 59 ILE B CA 1
ATOM 4174 C C . ILE B 1 59 ? 27.219 6.695 8.344 1 93.5 59 ILE B C 1
ATOM 4176 O O . ILE B 1 59 ? 27.281 5.906 9.289 1 93.5 59 ILE B O 1
ATOM 4180 N N . ASN B 1 60 ? 27.75 6.363 7.246 1 89.69 60 ASN B N 1
ATOM 4181 C CA . ASN B 1 60 ? 28.422 5.113 6.938 1 89.69 60 ASN B CA 1
ATOM 4182 C C . ASN B 1 60 ? 27.5 3.912 7.121 1 89.69 60 ASN B C 1
ATOM 4184 O O . ASN B 1 60 ? 27.875 2.912 7.73 1 89.69 60 ASN B O 1
ATOM 4188 N N . LYS B 1 61 ? 26.266 4.023 6.84 1 88.25 61 LYS B N 1
ATOM 4189 C CA . LYS B 1 61 ? 25.234 2.996 6.836 1 88.25 61 LYS B CA 1
ATOM 4190 C C . LYS B 1 61 ? 24.375 3.088 5.578 1 88.25 61 LYS B C 1
ATOM 4192 O O . LYS B 1 61 ? 24.328 4.129 4.918 1 88.25 61 LYS B O 1
ATOM 4197 N N . LYS B 1 62 ? 23.719 2.033 5.242 1 84.06 62 LYS B N 1
ATOM 4198 C CA . LYS B 1 62 ? 22.812 2.039 4.094 1 84.06 62 LYS B CA 1
ATOM 4199 C C . LYS B 1 62 ? 21.453 2.6 4.473 1 84.06 62 LYS B C 1
ATOM 4201 O O . LYS B 1 62 ? 21 2.43 5.605 1 84.06 62 LYS B O 1
ATOM 4206 N N . VAL B 1 63 ? 20.875 3.236 3.516 1 92 63 VAL B N 1
ATOM 4207 C CA . VAL B 1 63 ? 19.531 3.783 3.699 1 92 63 VAL B CA 1
ATOM 4208 C C . VAL B 1 63 ? 18.594 3.242 2.617 1 92 63 VAL B C 1
ATOM 4210 O O . VAL B 1 63 ? 19.062 2.715 1.602 1 92 63 VAL B O 1
ATOM 4213 N N . TYR B 1 64 ? 17.328 3.371 2.863 1 92.56 64 TYR B N 1
ATOM 4214 C CA . TYR B 1 64 ? 16.312 2.828 1.978 1 92.56 64 TYR B CA 1
ATOM 4215 C C . TYR B 1 64 ? 15.375 3.928 1.484 1 92.56 64 TYR B C 1
ATOM 4217 O O . TYR B 1 64 ? 14.984 4.812 2.25 1 92.56 64 TYR B O 1
ATOM 4225 N N . ILE B 1 65 ? 15.023 3.861 0.211 1 93.88 65 ILE B N 1
ATOM 4226 C CA . ILE B 1 65 ? 14.172 4.891 -0.366 1 93.88 65 ILE B CA 1
ATOM 4227 C C . ILE B 1 65 ? 12.766 4.336 -0.573 1 93.88 65 ILE B C 1
ATOM 4229 O O . ILE B 1 65 ? 12.586 3.279 -1.188 1 93.88 65 ILE B O 1
ATOM 4233 N N . LEU B 1 66 ? 11.789 4.957 -0.043 1 91.5 66 LEU B N 1
ATOM 4234 C CA . LEU B 1 66 ? 10.398 4.664 -0.368 1 91.5 66 LEU B CA 1
ATOM 4235 C C . LEU B 1 66 ? 10 5.312 -1.689 1 91.5 66 LEU B C 1
ATOM 4237 O O . LEU B 1 66 ? 9.867 6.535 -1.771 1 91.5 66 LEU B O 1
ATOM 4241 N N . GLY B 1 67 ? 9.812 4.574 -2.746 1 82.25 67 GLY B N 1
ATOM 4242 C CA . GLY B 1 67 ? 9.727 5.066 -4.113 1 82.25 67 GLY B CA 1
ATOM 4243 C C . GLY B 1 67 ? 8.328 5.469 -4.52 1 82.25 67 GLY B C 1
ATOM 4244 O O . GLY B 1 67 ? 8.086 5.816 -5.676 1 82.25 67 GLY B O 1
ATOM 4245 N N . ASP B 1 68 ? 7.375 5.242 -3.75 1 75.94 68 ASP B N 1
ATOM 4246 C CA . ASP B 1 68 ? 6.035 5.727 -4.082 1 75.94 68 ASP B CA 1
ATOM 4247 C C . ASP B 1 68 ? 5.188 5.898 -2.822 1 75.94 68 ASP B C 1
ATOM 4249 O O . ASP B 1 68 ? 5.543 5.395 -1.755 1 75.94 68 ASP B O 1
ATOM 4253 N N . THR B 1 69 ? 4.258 6.859 -2.99 1 68.75 69 THR B N 1
ATOM 4254 C CA . THR B 1 69 ? 3.318 7.078 -1.896 1 68.75 69 THR B CA 1
ATOM 4255 C C . THR B 1 69 ? 2.051 6.254 -2.1 1 68.75 69 THR B C 1
ATOM 4257 O O . THR B 1 69 ? 1.527 6.172 -3.213 1 68.75 69 THR B O 1
ATOM 4260 N N . SER B 1 70 ? 1.656 5.375 -1.172 1 63.5 70 SER B N 1
ATOM 4261 C CA . SER B 1 70 ? 0.522 4.473 -1.348 1 63.5 70 SER B CA 1
ATOM 4262 C C . SER B 1 70 ? -0.784 5.141 -0.93 1 63.5 70 SER B C 1
ATOM 4264 O O . SER B 1 70 ? -1.854 4.797 -1.437 1 63.5 70 SER B O 1
ATOM 4266 N N . TYR B 1 71 ? -0.895 6.094 -0.098 1 64.69 71 TYR B N 1
ATOM 4267 C CA . TYR B 1 71 ? -2.162 6.598 0.42 1 64.69 71 TYR B CA 1
ATOM 4268 C C . TYR B 1 71 ? -2.205 8.117 0.37 1 64.69 71 TYR B C 1
ATOM 4270 O O . TYR B 1 71 ? -3.275 8.711 0.221 1 64.69 71 TYR B O 1
ATOM 4278 N N . GLY B 1 72 ? -1.028 8.812 0.547 1 66.19 72 GLY B N 1
ATOM 4279 C CA . GLY B 1 72 ? -0.96 10.266 0.542 1 66.19 72 GLY B CA 1
ATOM 4280 C C . GLY B 1 72 ? 0.45 10.797 0.366 1 66.19 72 GLY B C 1
ATOM 4281 O O . GLY B 1 72 ? 1.423 10.07 0.569 1 66.19 72 GLY B O 1
ATOM 4282 N N . ASN B 1 73 ? 0.354 12.023 -0.042 1 74.19 73 ASN B N 1
ATOM 4283 C CA . ASN B 1 73 ? 1.663 12.602 -0.331 1 74.19 73 ASN B CA 1
ATOM 4284 C C . ASN B 1 73 ? 2.256 13.289 0.896 1 74.19 73 ASN B C 1
ATOM 4286 O O . ASN B 1 73 ? 3.461 13.539 0.949 1 74.19 73 ASN B O 1
ATOM 4290 N N . CYS B 1 74 ? 1.432 13.508 1.882 1 89.69 74 CYS B N 1
ATOM 4291 C CA . CYS B 1 74 ? 1.96 14.305 2.986 1 89.69 74 CYS B CA 1
ATOM 4292 C C . CYS B 1 74 ? 2.121 13.453 4.242 1 89.69 74 CYS B C 1
ATOM 4294 O O . CYS B 1 74 ? 2.787 13.859 5.191 1 89.69 74 CYS B O 1
ATOM 4296 N N . CYS B 1 75 ? 1.545 12.281 4.27 1 91.31 75 CYS B N 1
ATOM 4297 C CA . CYS B 1 75 ? 1.589 11.43 5.453 1 91.31 75 CYS B CA 1
ATOM 4298 C C . CYS B 1 75 ? 2.873 10.609 5.488 1 91.31 75 CYS B C 1
ATOM 4300 O O . CYS B 1 75 ? 3.412 10.25 4.441 1 91.31 75 CYS B O 1
ATOM 4302 N N . VAL B 1 76 ? 3.299 10.344 6.688 1 92.38 76 VAL B N 1
ATOM 4303 C CA . VAL B 1 76 ? 4.426 9.438 6.867 1 92.38 76 VAL B CA 1
ATOM 4304 C C . VAL B 1 76 ? 3.975 8 6.605 1 92.38 76 VAL B C 1
ATOM 4306 O O . VAL B 1 76 ? 2.941 7.562 7.121 1 92.38 76 VAL B O 1
ATOM 4309 N N . ASP B 1 77 ? 4.703 7.285 5.812 1 88.81 77 ASP B N 1
ATOM 4310 C CA . ASP B 1 77 ? 4.352 5.91 5.461 1 88.81 77 ASP B CA 1
ATOM 4311 C C . ASP B 1 77 ? 5.051 4.914 6.383 1 88.81 77 ASP B C 1
ATOM 4313 O O . ASP B 1 77 ? 5.918 4.16 5.945 1 88.81 77 ASP B O 1
ATOM 4317 N N . GLU B 1 78 ? 4.613 4.77 7.578 1 89.19 78 GLU B N 1
ATOM 4318 C CA . GLU B 1 78 ? 5.207 3.887 8.578 1 89.19 78 GLU B CA 1
ATOM 4319 C C . GLU B 1 78 ? 5.039 2.422 8.188 1 89.19 78 GLU B C 1
ATOM 4321 O O . GLU B 1 78 ? 5.887 1.585 8.508 1 89.19 78 GLU B O 1
ATOM 4326 N N . ILE B 1 79 ? 4.012 2.178 7.496 1 83.12 79 ILE B N 1
ATOM 4327 C CA . ILE B 1 79 ? 3.691 0.793 7.172 1 83.12 79 ILE B CA 1
ATOM 4328 C C . ILE B 1 79 ? 4.691 0.26 6.148 1 83.12 79 ILE B C 1
ATOM 4330 O O . ILE B 1 79 ? 5.273 -0.812 6.34 1 83.12 79 ILE B O 1
ATOM 4334 N N . ALA B 1 80 ? 4.895 0.951 5.098 1 84.44 80 ALA B N 1
ATOM 4335 C CA . ALA B 1 80 ? 5.883 0.541 4.105 1 84.44 80 ALA B CA 1
ATOM 4336 C C . ALA B 1 80 ? 7.266 0.398 4.734 1 84.44 80 ALA B C 1
ATOM 4338 O O . ALA B 1 80 ? 7.992 -0.555 4.445 1 84.44 80 ALA B O 1
ATOM 4339 N N . ALA B 1 81 ? 7.59 1.328 5.598 1 89.62 81 ALA B N 1
ATOM 4340 C CA . ALA B 1 81 ? 8.891 1.298 6.258 1 89.62 81 ALA B CA 1
ATOM 4341 C C . ALA B 1 81 ? 9.023 0.062 7.145 1 89.62 81 ALA B C 1
ATOM 4343 O O . ALA B 1 81 ? 10.07 -0.596 7.148 1 89.62 81 ALA B O 1
ATOM 4344 N N . GLN B 1 82 ? 7.977 -0.22 7.816 1 86.44 82 GLN B N 1
ATOM 4345 C CA . GLN B 1 82 ? 8.016 -1.378 8.703 1 86.44 82 GLN B CA 1
ATOM 4346 C C . GLN B 1 82 ? 8.172 -2.672 7.914 1 86.44 82 GLN B C 1
ATOM 4348 O O . GLN B 1 82 ? 8.82 -3.613 8.383 1 86.44 82 GLN B O 1
ATOM 4353 N N . HIS B 1 83 ? 7.668 -2.707 6.84 1 79.62 83 HIS B N 1
ATOM 4354 C CA . HIS B 1 83 ? 7.68 -3.936 6.055 1 79.62 83 HIS B CA 1
ATOM 4355 C C . HIS B 1 83 ? 9.062 -4.207 5.477 1 79.62 83 HIS B C 1
ATOM 4357 O O . HIS B 1 83 ? 9.375 -5.344 5.105 1 79.62 83 HIS B O 1
ATOM 4363 N N . ILE B 1 84 ? 9.883 -3.24 5.379 1 82.5 84 ILE B N 1
ATOM 4364 C CA . ILE B 1 84 ? 11.266 -3.492 4.984 1 82.5 84 ILE B CA 1
ATOM 4365 C C . ILE B 1 84 ? 12.148 -3.557 6.227 1 82.5 84 ILE B C 1
ATOM 4367 O O . ILE B 1 84 ? 13.375 -3.498 6.125 1 82.5 84 ILE B O 1
ATOM 4371 N N . ASN B 1 85 ? 11.508 -3.537 7.406 1 87.31 85 ASN B N 1
ATOM 4372 C CA . ASN B 1 85 ? 12.156 -3.662 8.711 1 87.31 85 ASN B CA 1
ATOM 4373 C C . ASN B 1 85 ? 12.992 -2.428 9.039 1 87.31 85 ASN B C 1
ATOM 4375 O O . ASN B 1 85 ? 14.07 -2.541 9.617 1 87.31 85 ASN B O 1
ATOM 4379 N N . ALA B 1 86 ? 12.5 -1.34 8.578 1 92.69 86 ALA B N 1
ATOM 4380 C CA . ALA B 1 86 ? 13.156 -0.087 8.945 1 92.69 86 ALA B CA 1
ATOM 4381 C C . ALA B 1 86 ? 12.883 0.265 10.406 1 92.69 86 ALA B C 1
ATOM 4383 O O . ALA B 1 86 ? 11.875 -0.15 10.969 1 92.69 86 ALA B O 1
ATOM 4384 N N . ASP B 1 87 ? 13.797 0.991 10.984 1 95.75 87 ASP B N 1
ATOM 4385 C CA . ASP B 1 87 ? 13.617 1.382 12.383 1 95.75 87 ASP B CA 1
ATOM 4386 C C . ASP B 1 87 ? 13.352 2.881 12.5 1 95.75 87 ASP B C 1
ATOM 4388 O O . ASP B 1 87 ? 13.148 3.395 13.602 1 95.75 87 ASP B O 1
ATOM 4392 N N . SER B 1 88 ? 13.305 3.551 11.383 1 97 88 SER B N 1
ATOM 4393 C CA . SER B 1 88 ? 13.031 4.984 11.391 1 97 88 SER B CA 1
ATOM 4394 C C . SER B 1 88 ? 12.719 5.496 9.984 1 97 88 SER B C 1
ATOM 4396 O O . SER B 1 88 ? 12.938 4.785 9 1 97 88 SER B O 1
ATOM 4398 N N . ILE B 1 89 ? 12.219 6.754 9.938 1 96.62 89 ILE B N 1
ATOM 4399 C CA . ILE B 1 89 ? 11.883 7.375 8.656 1 96.62 89 ILE B CA 1
ATOM 4400 C C . ILE B 1 89 ? 12.32 8.836 8.664 1 96.62 89 ILE B C 1
ATOM 4402 O O . ILE B 1 89 ? 12.133 9.539 9.656 1 96.62 89 ILE B O 1
ATOM 4406 N N . ILE B 1 90 ? 12.953 9.25 7.656 1 97.62 90 ILE B N 1
ATOM 4407 C CA . ILE B 1 90 ? 13.141 10.672 7.375 1 97.62 90 ILE B CA 1
ATOM 4408 C C . ILE B 1 90 ? 12.172 11.117 6.281 1 97.62 90 ILE B C 1
ATOM 4410 O O . ILE B 1 90 ? 12.188 10.57 5.176 1 97.62 90 ILE B O 1
ATOM 4414 N N . HIS B 1 91 ? 11.328 11.992 6.586 1 96.5 91 HIS B N 1
ATOM 4415 C CA . HIS B 1 91 ? 10.305 12.492 5.672 1 96.5 91 HIS B CA 1
ATOM 4416 C C . HIS B 1 91 ? 10.695 13.836 5.078 1 96.5 91 HIS B C 1
ATOM 4418 O O . HIS B 1 91 ? 10.914 14.805 5.812 1 96.5 91 HIS B O 1
ATOM 4424 N N . PHE B 1 92 ? 10.781 13.906 3.781 1 96.12 92 PHE B N 1
ATOM 4425 C CA . PHE B 1 92 ? 11.141 15.141 3.094 1 96.12 92 PHE B CA 1
ATOM 4426 C C . PHE B 1 92 ? 9.914 15.797 2.479 1 96.12 92 PHE B C 1
ATOM 4428 O O . PHE B 1 92 ? 9.031 15.117 1.955 1 96.12 92 PHE B O 1
ATOM 4435 N N . GLY B 1 93 ? 9.859 17.125 2.535 1 94.75 93 GLY B N 1
ATOM 4436 C CA . GLY B 1 93 ? 8.812 17.859 1.86 1 94.75 93 GLY B CA 1
ATOM 4437 C C . GLY B 1 93 ? 7.645 18.203 2.768 1 94.75 93 GLY B C 1
ATOM 4438 O O . GLY B 1 93 ? 7.789 18.234 3.99 1 94.75 93 GLY B O 1
ATOM 4439 N N . HIS B 1 94 ? 6.531 18.562 2.098 1 94.5 94 HIS B N 1
ATOM 4440 C CA . HIS B 1 94 ? 5.332 18.938 2.84 1 94.5 94 HIS B CA 1
ATOM 4441 C C . HIS B 1 94 ? 4.824 17.781 3.689 1 94.5 94 HIS B C 1
ATOM 4443 O O . HIS B 1 94 ? 4.887 16.625 3.268 1 94.5 94 HIS B O 1
ATOM 4449 N N . ALA B 1 95 ? 4.336 18.094 4.855 1 94.75 95 ALA B N 1
ATOM 4450 C CA . ALA B 1 95 ? 3.816 17.094 5.785 1 94.75 95 ALA B CA 1
ATOM 4451 C C . ALA B 1 95 ? 2.576 17.594 6.508 1 94.75 95 ALA B C 1
ATOM 4453 O O . ALA B 1 95 ? 2.512 18.766 6.895 1 94.75 95 ALA B O 1
ATOM 4454 N N . CYS B 1 96 ? 1.623 16.719 6.648 1 93.25 96 CYS B N 1
ATOM 4455 C CA . CYS B 1 96 ? 0.418 17.062 7.398 1 93.25 96 CYS B CA 1
ATOM 4456 C C . CYS B 1 96 ? 0.682 17.016 8.898 1 93.25 96 CYS B C 1
ATOM 4458 O O . CYS B 1 96 ? -0.066 17.609 9.68 1 93.25 96 CYS B O 1
ATOM 4460 N N . LEU B 1 97 ? 1.648 16.281 9.352 1 94.81 97 LEU B N 1
ATOM 4461 C CA . LEU B 1 97 ? 2.148 16.203 10.719 1 94.81 97 LEU B CA 1
ATOM 4462 C C . LEU B 1 97 ? 1.131 15.516 11.625 1 94.81 97 LEU B C 1
ATOM 4464 O O . LEU B 1 97 ? 1.026 15.852 12.812 1 94.81 97 LEU B O 1
ATOM 4468 N N . ASN B 1 98 ? 0.366 14.664 10.984 1 89.88 98 ASN B N 1
ATOM 4469 C CA . ASN B 1 98 ? -0.446 13.789 11.82 1 89.88 98 ASN B CA 1
ATOM 4470 C C . ASN B 1 98 ? 0.421 12.93 12.734 1 89.88 98 ASN B C 1
ATOM 4472 O O . ASN B 1 98 ? 1.5 12.484 12.336 1 89.88 98 ASN B O 1
ATOM 4476 N N . PRO B 1 99 ? -0.078 12.703 13.914 1 89.06 99 PRO B N 1
ATOM 4477 C CA . PRO B 1 99 ? 0.744 11.914 14.828 1 89.06 99 PRO B CA 1
ATOM 4478 C C . PRO B 1 99 ? 1.081 10.531 14.281 1 89.06 99 PRO B C 1
ATOM 4480 O O . PRO B 1 99 ? 0.239 9.891 13.648 1 89.06 99 PRO B O 1
ATOM 4483 N N . THR B 1 100 ? 2.293 10.125 14.477 1 86.5 100 THR B N 1
ATOM 4484 C CA . THR B 1 100 ? 2.777 8.797 14.125 1 86.5 100 THR B CA 1
ATOM 4485 C C . THR B 1 100 ? 2.912 7.918 15.367 1 86.5 100 THR B C 1
ATOM 4487 O O . THR B 1 100 ? 3.08 8.43 16.469 1 86.5 100 THR B O 1
ATOM 4490 N N . THR B 1 101 ? 2.875 6.605 15.219 1 84.94 101 THR B N 1
ATOM 4491 C CA . THR B 1 101 ? 2.812 5.777 16.422 1 84.94 101 THR B CA 1
ATOM 4492 C C . THR B 1 101 ? 3.83 4.641 16.344 1 84.94 101 THR B C 1
ATOM 4494 O O . THR B 1 101 ? 4.152 4.023 17.359 1 84.94 101 THR B O 1
ATOM 4497 N N . ARG B 1 102 ? 4.473 4.422 15.281 1 85.81 102 ARG B N 1
ATOM 4498 C CA . ARG B 1 102 ? 5.168 3.146 15.133 1 85.81 102 ARG B CA 1
ATOM 4499 C C . ARG B 1 102 ? 6.676 3.346 15.086 1 85.81 102 ARG B C 1
ATOM 4501 O O . ARG B 1 102 ? 7.43 2.562 15.672 1 85.81 102 ARG B O 1
ATOM 4508 N N . LEU B 1 103 ? 7.113 4.383 14.398 1 93.56 103 LEU B N 1
ATOM 4509 C CA . LEU B 1 103 ? 8.539 4.59 14.172 1 93.56 103 LEU B CA 1
ATOM 4510 C C . LEU B 1 103 ? 8.93 6.035 14.453 1 93.56 103 LEU B C 1
ATOM 4512 O O . LEU B 1 103 ? 8.125 6.949 14.266 1 93.56 103 LEU B O 1
ATOM 4516 N N . PRO B 1 104 ? 10.195 6.215 14.953 1 95.88 104 PRO B N 1
ATOM 4517 C CA . PRO B 1 104 ? 10.711 7.586 14.992 1 95.88 104 PRO B CA 1
ATOM 4518 C C . PRO B 1 104 ? 10.75 8.242 13.609 1 95.88 104 PRO B C 1
ATOM 4520 O O . PRO B 1 104 ? 11.133 7.594 12.633 1 95.88 104 PRO B O 1
ATOM 4523 N N . VAL B 1 105 ? 10.367 9.445 13.609 1 96.81 105 VAL B N 1
ATOM 4524 C CA . VAL B 1 105 ? 10.312 10.156 12.344 1 96.81 105 VAL B CA 1
ATOM 4525 C C . VAL B 1 105 ? 11.055 11.492 12.461 1 96.81 105 VAL B C 1
ATOM 4527 O O . VAL B 1 105 ? 10.938 12.18 13.477 1 96.81 105 VAL B O 1
ATOM 4530 N N . PHE B 1 106 ? 11.883 11.812 11.547 1 97.94 106 PHE B N 1
ATOM 4531 C CA . PHE B 1 106 ? 12.516 13.125 11.398 1 97.94 106 PHE B CA 1
ATOM 4532 C C . PHE B 1 106 ? 12.008 13.828 10.141 1 97.94 106 PHE B C 1
ATOM 4534 O O . PHE B 1 106 ? 12.117 13.297 9.039 1 97.94 106 PHE B O 1
ATOM 4541 N N . HIS B 1 107 ? 11.492 15.008 10.336 1 97.94 107 HIS B N 1
ATOM 4542 C CA . HIS B 1 107 ? 10.961 15.766 9.203 1 97.94 107 HIS B CA 1
ATOM 4543 C C . HIS B 1 107 ? 11.969 16.797 8.703 1 97.94 107 HIS B C 1
ATOM 4545 O O . HIS B 1 107 ? 12.484 17.594 9.492 1 97.94 107 HIS B O 1
ATOM 4551 N N . VAL B 1 108 ? 12.242 16.719 7.453 1 98 108 VAL B N 1
ATOM 4552 C CA . VAL B 1 108 ? 12.953 17.812 6.801 1 98 108 VAL B CA 1
ATOM 4553 C C . VAL B 1 108 ? 11.953 18.766 6.141 1 98 108 VAL B C 1
ATOM 4555 O O . VAL B 1 108 ? 11.539 18.531 5.004 1 98 108 VAL B O 1
ATOM 4558 N N . LEU B 1 109 ? 11.688 19.812 6.836 1 97.75 109 LEU B N 1
ATOM 4559 C CA . LEU B 1 109 ? 10.664 20.75 6.383 1 97.75 109 LEU B CA 1
ATOM 4560 C C . LEU B 1 109 ? 11.164 21.594 5.211 1 97.75 109 LEU B C 1
ATOM 4562 O O . LEU B 1 109 ? 12.336 21.984 5.18 1 97.75 109 LEU B O 1
ATOM 4566 N N . PRO B 1 110 ? 10.234 21.812 4.273 1 96.12 110 PRO B N 1
ATOM 4567 C CA . PRO B 1 110 ? 10.641 22.703 3.178 1 96.12 110 PRO B CA 1
ATOM 4568 C C . PRO B 1 110 ? 10.914 24.125 3.639 1 96.12 110 PRO B C 1
ATOM 4570 O O . PRO B 1 110 ? 10.516 24.516 4.742 1 96.12 110 PRO B O 1
ATOM 4573 N N . LYS B 1 111 ? 11.641 24.859 2.75 1 95.44 111 LYS B N 1
ATOM 4574 C CA . LYS B 1 111 ? 11.977 26.25 3.062 1 95.44 111 LYS B CA 1
ATOM 4575 C C . LYS B 1 111 ? 11.461 27.188 1.982 1 95.44 111 LYS B C 1
ATOM 4577 O O . LYS B 1 111 ? 11.766 27.016 0.801 1 95.44 111 LYS B O 1
ATOM 4582 N N . GLN B 1 112 ? 10.672 28.062 2.43 1 94.19 112 GLN B N 1
ATOM 4583 C CA . GLN B 1 112 ? 10.211 29.141 1.567 1 94.19 112 GLN B CA 1
ATOM 4584 C C . GLN B 1 112 ? 10.609 30.5 2.129 1 94.19 112 GLN B C 1
ATOM 4586 O O . GLN B 1 112 ? 10.57 30.719 3.344 1 94.19 112 GLN B O 1
ATOM 4591 N N . ASP B 1 113 ? 10.961 31.375 1.261 1 92.69 113 ASP B N 1
ATOM 4592 C CA . ASP B 1 113 ? 11.414 32.688 1.712 1 92.69 113 ASP B CA 1
ATOM 4593 C C . ASP B 1 113 ? 10.242 33.656 1.875 1 92.69 113 ASP B C 1
ATOM 4595 O O . ASP B 1 113 ? 9.234 33.531 1.175 1 92.69 113 ASP B O 1
ATOM 4599 N N . ILE B 1 114 ? 10.383 34.562 2.812 1 93.69 114 ILE B N 1
ATOM 4600 C CA . ILE B 1 114 ? 9.398 35.594 3.061 1 93.69 114 ILE B CA 1
ATOM 4601 C C . ILE B 1 114 ? 10.102 36.844 3.582 1 93.69 114 ILE B C 1
ATOM 4603 O O . ILE B 1 114 ? 11.148 36.781 4.223 1 93.69 114 ILE B O 1
ATOM 4607 N N . ASP B 1 115 ? 9.578 37.969 3.195 1 94.38 115 ASP B N 1
ATOM 4608 C CA . ASP B 1 115 ? 10.078 39.219 3.752 1 94.38 115 ASP B CA 1
ATOM 4609 C C . ASP B 1 115 ? 9.562 39.438 5.176 1 94.38 115 ASP B C 1
ATOM 4611 O O . ASP B 1 115 ? 8.477 39.969 5.375 1 94.38 115 ASP B O 1
ATOM 4615 N N . THR B 1 116 ? 10.375 39.188 6.129 1 95.56 116 THR B N 1
ATOM 4616 C CA . THR B 1 116 ? 9.992 39.219 7.535 1 95.56 116 THR B CA 1
ATOM 4617 C C . THR B 1 116 ? 9.68 40.656 7.977 1 95.56 116 THR B C 1
ATOM 4619 O O . THR B 1 116 ? 8.766 40.875 8.773 1 95.56 116 THR B O 1
ATOM 4622 N N . SER B 1 117 ? 10.414 41.594 7.441 1 95.44 117 SER B N 1
ATOM 4623 C CA . SER B 1 117 ? 10.188 43 7.809 1 95.44 117 SER B CA 1
ATOM 4624 C C . SER B 1 117 ? 8.82 43.469 7.34 1 95.44 117 SER B C 1
ATOM 4626 O O . SER B 1 117 ? 8.109 44.156 8.078 1 95.44 117 SER B O 1
ATOM 4628 N N . GLU B 1 118 ? 8.57 43.125 6.184 1 95.88 118 GLU B N 1
ATOM 4629 C CA . GLU B 1 118 ? 7.266 43.5 5.641 1 95.88 118 GLU B CA 1
ATOM 4630 C C . GLU B 1 118 ? 6.137 42.812 6.414 1 95.88 118 GLU B C 1
ATOM 4632 O O . GLU B 1 118 ? 5.109 43.438 6.688 1 95.88 118 GLU B O 1
ATOM 4637 N N . LEU B 1 119 ? 6.309 41.594 6.719 1 97.06 119 LEU B N 1
ATOM 4638 C CA . LEU B 1 119 ? 5.316 40.875 7.492 1 97.06 119 LEU B CA 1
ATOM 4639 C C . LEU B 1 119 ? 5.074 41.531 8.844 1 97.06 119 LEU B C 1
ATOM 4641 O O . LEU B 1 119 ? 3.926 41.75 9.242 1 97.06 119 LEU B O 1
ATOM 4645 N N . ILE B 1 120 ? 6.156 41.906 9.57 1 97.19 120 ILE B N 1
ATOM 4646 C CA . ILE B 1 120 ? 6.07 42.5 10.906 1 97.19 120 ILE B CA 1
ATOM 4647 C C . ILE B 1 120 ? 5.363 43.844 10.82 1 97.19 120 ILE B C 1
ATOM 4649 O O . ILE B 1 120 ? 4.508 44.156 11.656 1 97.19 120 ILE B O 1
ATOM 4653 N N . SER B 1 121 ? 5.73 44.562 9.797 1 96.69 121 SER B N 1
ATOM 4654 C CA . SER B 1 121 ? 5.109 45.875 9.602 1 96.69 121 SER B CA 1
ATOM 4655 C C . SER B 1 121 ? 3.607 45.75 9.375 1 96.69 121 SER B C 1
ATOM 4657 O O . SER B 1 121 ? 2.814 46.438 10.016 1 96.69 121 SER B O 1
ATOM 4659 N N . LYS B 1 122 ? 3.234 44.875 8.5 1 96.94 122 LYS B N 1
ATOM 4660 C CA . LYS B 1 122 ? 1.822 44.656 8.195 1 96.94 122 LYS B CA 1
ATOM 4661 C C . LYS B 1 122 ? 1.078 44.094 9.406 1 96.94 122 LYS B C 1
ATOM 4663 O O . LYS B 1 122 ? -0.084 44.438 9.641 1 96.94 122 LYS B O 1
ATOM 4668 N N . PHE B 1 123 ? 1.733 43.25 10.156 1 97.88 123 PHE B N 1
ATOM 4669 C CA . PHE B 1 123 ? 1.149 42.656 11.359 1 97.88 123 PHE B CA 1
ATOM 4670 C C . PHE B 1 123 ? 0.826 43.75 12.383 1 97.88 123 PHE B C 1
ATOM 4672 O O . PHE B 1 123 ? -0.28 43.781 12.922 1 97.88 123 PHE B O 1
ATOM 4679 N N . LYS B 1 124 ? 1.737 44.688 12.578 1 96.75 124 LYS B N 1
ATOM 4680 C CA . LYS B 1 124 ? 1.561 45.75 13.539 1 96.75 124 LYS B CA 1
ATOM 4681 C C . LYS B 1 124 ? 0.474 46.719 13.078 1 96.75 124 LYS B C 1
ATOM 4683 O O . LYS B 1 124 ? -0.264 47.281 13.906 1 96.75 124 LYS B O 1
ATOM 4688 N N . LEU B 1 125 ? 0.392 46.906 11.805 1 96.06 125 LEU B N 1
ATOM 4689 C CA . LEU B 1 125 ? -0.612 47.781 11.242 1 96.06 125 LEU B CA 1
ATOM 4690 C C . LEU B 1 125 ? -2.01 47.188 11.383 1 96.06 125 LEU B C 1
ATOM 4692 O O . LEU B 1 125 ? -2.986 47.938 11.547 1 96.06 125 LEU B O 1
ATOM 4696 N N . ASN B 1 126 ? -2.119 45.906 11.289 1 96.31 126 ASN B N 1
ATOM 4697 C CA . ASN B 1 126 ? -3.416 45.25 11.32 1 96.31 126 ASN B CA 1
ATOM 4698 C C . ASN B 1 126 ? -3.885 45 12.75 1 96.31 126 ASN B C 1
ATOM 4700 O O . ASN B 1 126 ? -5.086 45.031 13.031 1 96.31 126 ASN B O 1
ATOM 4704 N N . PHE B 1 127 ? -2.932 44.625 13.57 1 97.31 127 PHE B N 1
ATOM 4705 C CA . PHE B 1 127 ? -3.252 44.375 14.969 1 97.31 127 PHE B CA 1
ATOM 4706 C C . PHE B 1 127 ? -2.684 45.469 15.859 1 97.31 127 PHE B C 1
ATOM 4708 O O . PHE B 1 127 ? -1.665 45.281 16.516 1 97.31 127 PHE B O 1
ATOM 4715 N N . VAL B 1 128 ? -3.439 46.5 16.031 1 96.06 128 VAL B N 1
ATOM 4716 C CA . VAL B 1 128 ? -2.99 47.688 16.703 1 96.06 128 VAL B CA 1
ATOM 4717 C C . VAL B 1 128 ? -2.988 47.5 18.219 1 96.06 128 VAL B C 1
ATOM 4719 O O . VAL B 1 128 ? -2.096 47.969 18.922 1 96.06 128 VAL B O 1
ATOM 4722 N N . ASP B 1 129 ? -4.082 46.75 18.672 1 96.06 129 ASP B N 1
ATOM 4723 C CA . ASP B 1 129 ? -4.16 46.438 20.094 1 96.06 129 ASP B CA 1
ATOM 4724 C C . ASP B 1 129 ? -3.133 45.406 20.484 1 96.06 129 ASP B C 1
ATOM 4726 O O . ASP B 1 129 ? -3.318 44.219 20.219 1 96.06 129 ASP B O 1
ATOM 4730 N N . GLN B 1 130 ? -2.123 45.781 21.203 1 95.94 130 GLN B N 1
ATOM 4731 C CA . GLN B 1 130 ? -0.991 44.938 21.531 1 95.94 130 GLN B CA 1
ATOM 4732 C C . GLN B 1 130 ? -1.334 43.969 22.688 1 95.94 130 GLN B C 1
ATOM 4734 O O . GLN B 1 130 ? -0.541 43.094 23.047 1 95.94 130 GLN B O 1
ATOM 4739 N N . THR B 1 131 ? -2.51 44.094 23.234 1 94.75 131 THR B N 1
ATOM 4740 C CA . THR B 1 131 ? -2.943 43.219 24.312 1 94.75 131 THR B CA 1
ATOM 4741 C C . THR B 1 131 ? -3.906 42.156 23.797 1 94.75 131 THR B C 1
ATOM 4743 O O . THR B 1 131 ? -4.348 41.281 24.547 1 94.75 131 THR B O 1
ATOM 4746 N N . GLU B 1 132 ? -4.199 42.281 22.516 1 95.12 132 GLU B N 1
ATOM 4747 C CA . GLU B 1 132 ? -5.09 41.281 21.891 1 95.12 132 GLU B CA 1
ATOM 4748 C C . GLU B 1 132 ? -4.523 39.875 22 1 95.12 132 GLU B C 1
ATOM 4750 O O . GLU B 1 132 ? -3.311 39.688 21.891 1 95.12 132 GLU B O 1
ATOM 4755 N N . LYS B 1 133 ? -5.379 38.969 22.297 1 97.06 133 LYS B N 1
ATOM 4756 C CA . LYS B 1 133 ? -4.965 37.562 22.312 1 97.06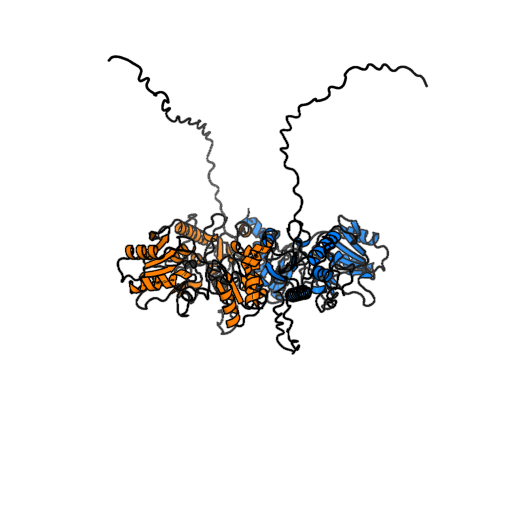 133 LYS B CA 1
ATOM 4757 C C . LYS B 1 133 ? -4.906 36.969 20.906 1 97.06 133 LYS B C 1
ATOM 4759 O O . LYS B 1 133 ? -5.938 36.781 20.266 1 97.06 133 LYS B O 1
ATOM 4764 N N . ILE B 1 134 ? -3.697 36.625 20.453 1 97.88 134 ILE B N 1
ATOM 4765 C CA . ILE B 1 134 ? -3.496 36.188 19.078 1 97.88 134 ILE B CA 1
ATOM 4766 C C . ILE B 1 134 ? -2.791 34.844 19.078 1 97.88 134 ILE B C 1
ATOM 4768 O O . ILE B 1 134 ? -1.815 34.625 19.797 1 97.88 134 ILE B O 1
ATOM 4772 N N . LEU B 1 135 ? -3.338 33.938 18.391 1 97.44 135 LEU B N 1
ATOM 4773 C CA . LEU B 1 135 ? -2.689 32.656 18.094 1 97.44 135 LEU B CA 1
ATOM 4774 C C . LEU B 1 135 ? -2.051 32.688 16.719 1 97.44 135 LEU B C 1
ATOM 4776 O O . LEU B 1 135 ? -2.738 32.875 15.711 1 97.44 135 LEU B O 1
ATOM 4780 N N . PHE B 1 136 ? -0.776 32.438 16.641 1 98.38 136 PHE B N 1
ATOM 4781 C CA . PHE B 1 136 ? 0.002 32.562 15.422 1 98.38 136 PHE B CA 1
ATOM 4782 C C . PHE B 1 136 ? 0.283 31.203 14.812 1 98.38 136 PHE B C 1
ATOM 4784 O O . PHE B 1 136 ? 1.084 30.438 15.352 1 98.38 136 PHE B O 1
ATOM 4791 N N . PHE B 1 137 ? -0.417 30.906 13.688 1 98.25 137 PHE B N 1
ATOM 4792 C CA . PHE B 1 137 ? -0.185 29.688 12.898 1 98.25 137 PHE B CA 1
ATOM 4793 C C . PHE B 1 137 ? 0.677 30 11.68 1 98.25 137 PHE B C 1
ATOM 4795 O O . PHE B 1 137 ? 0.806 31.156 11.281 1 98.25 137 PHE B O 1
ATOM 4802 N N . TYR B 1 138 ? 1.238 29 11.133 1 98.19 138 TYR B N 1
ATOM 4803 C CA . TYR B 1 138 ? 2.086 29.219 9.961 1 98.19 138 TYR B CA 1
ATOM 4804 C C . TYR B 1 138 ? 2.227 27.953 9.141 1 98.19 138 TYR B C 1
ATOM 4806 O O . TYR B 1 138 ? 2.066 26.844 9.672 1 98.19 138 TYR B O 1
ATOM 4814 N N . ASP B 1 139 ? 2.43 28.109 7.855 1 97.5 139 ASP B N 1
ATOM 4815 C CA . ASP B 1 139 ? 2.801 27 6.98 1 97.5 139 ASP B CA 1
ATOM 4816 C C . ASP B 1 139 ? 4.176 26.438 7.348 1 97.5 139 ASP B C 1
ATOM 4818 O O . ASP B 1 139 ? 5.094 27.203 7.66 1 97.5 139 ASP B O 1
ATOM 4822 N N . ILE B 1 140 ? 4.316 25.172 7.246 1 97.44 140 ILE B N 1
ATOM 4823 C CA . ILE B 1 140 ? 5.543 24.516 7.695 1 97.44 140 ILE B CA 1
ATOM 4824 C C . ILE B 1 140 ? 6.727 25.016 6.867 1 97.44 140 ILE B C 1
ATOM 4826 O O . ILE B 1 140 ? 7.875 24.969 7.312 1 97.44 140 ILE B O 1
ATOM 4830 N N . ALA B 1 141 ? 6.461 25.5 5.719 1 96.5 141 ALA B N 1
ATOM 4831 C CA . ALA B 1 141 ? 7.508 26 4.832 1 96.5 141 ALA B CA 1
ATOM 4832 C C . ALA B 1 141 ? 8.18 27.25 5.418 1 96.5 141 ALA B C 1
ATOM 4834 O O . ALA B 1 141 ? 9.289 27.609 5.02 1 96.5 141 ALA B O 1
ATOM 4835 N N . TYR B 1 142 ? 7.562 27.938 6.375 1 97.31 142 TYR B N 1
ATOM 4836 C CA . TYR B 1 142 ? 8.109 29.156 6.961 1 97.31 142 TYR B CA 1
ATOM 4837 C C . TYR B 1 142 ? 8.68 28.891 8.352 1 97.31 142 TYR B C 1
ATOM 4839 O O . TYR B 1 142 ? 9.078 29.828 9.055 1 97.31 142 TYR B O 1
ATOM 4847 N N . ALA B 1 143 ? 8.734 27.656 8.711 1 97.81 143 ALA B N 1
ATOM 4848 C CA . ALA B 1 143 ? 9.203 27.297 10.047 1 97.81 143 ALA B CA 1
ATOM 4849 C C . ALA B 1 143 ? 10.578 27.891 10.328 1 97.81 143 ALA B C 1
ATOM 4851 O O . ALA B 1 143 ? 10.836 28.375 11.43 1 97.81 143 ALA B O 1
ATOM 4852 N N . HIS B 1 144 ? 11.445 27.938 9.359 1 96.31 144 HIS B N 1
ATOM 4853 C CA . HIS B 1 144 ? 12.828 28.375 9.531 1 96.31 144 HIS B CA 1
ATOM 4854 C C . HIS B 1 144 ? 12.898 29.859 9.836 1 96.31 144 HIS B C 1
ATOM 4856 O O . HIS B 1 144 ? 13.93 30.359 10.312 1 96.31 144 HIS B O 1
ATOM 4862 N N . LYS B 1 145 ? 11.836 30.594 9.688 1 97.38 145 LYS B N 1
ATOM 4863 C CA . LYS B 1 145 ? 11.805 32.031 9.914 1 97.38 145 LYS B CA 1
ATOM 4864 C C . LYS B 1 145 ? 11.094 32.375 11.219 1 97.38 145 LYS B C 1
ATOM 4866 O O . LYS B 1 145 ? 11.148 33.531 11.688 1 97.38 145 LYS B O 1
ATOM 4871 N N . ILE B 1 146 ? 10.484 31.453 11.875 1 98.12 146 ILE B N 1
ATOM 4872 C CA . ILE B 1 146 ? 9.539 31.703 12.961 1 98.12 146 ILE B CA 1
ATOM 4873 C C . ILE B 1 146 ? 10.297 32.188 14.203 1 98.12 146 ILE B C 1
ATOM 4875 O O . ILE B 1 146 ? 9.805 33.031 14.945 1 98.12 146 ILE B O 1
ATOM 4879 N N . GLU B 1 147 ? 11.484 31.625 14.414 1 97.69 147 GLU B N 1
ATOM 4880 C CA . GLU B 1 147 ? 12.242 32.062 15.586 1 97.69 147 GLU B CA 1
ATOM 4881 C C . GLU B 1 147 ? 12.477 33.562 15.578 1 97.69 147 GLU B C 1
ATOM 4883 O O . GLU B 1 147 ? 12.25 34.219 16.578 1 97.69 147 GLU B O 1
ATOM 4888 N N . LYS B 1 148 ? 12.914 34.031 14.453 1 97.25 148 LYS B N 1
ATOM 4889 C CA . LYS B 1 148 ? 13.172 35.469 14.305 1 97.25 148 LYS B CA 1
ATOM 4890 C C . LYS B 1 148 ? 11.891 36.281 14.453 1 97.25 148 LYS B C 1
ATOM 4892 O O . LYS B 1 148 ? 11.875 37.281 15.148 1 97.25 148 LYS B O 1
ATOM 4897 N N . ILE B 1 149 ? 10.852 35.844 13.852 1 98 149 ILE B N 1
ATOM 4898 C CA . ILE B 1 149 ? 9.57 36.562 13.891 1 98 149 ILE B CA 1
ATOM 4899 C C . ILE B 1 149 ? 9.039 36.562 15.328 1 98 149 ILE B C 1
ATOM 4901 O O . ILE B 1 149 ? 8.562 37.594 15.805 1 98 149 ILE B O 1
ATOM 4905 N N . CYS B 1 150 ? 9.117 35.469 15.961 1 97.81 150 CYS B N 1
ATOM 4906 C CA . CYS B 1 150 ? 8.641 35.312 17.328 1 97.81 150 CYS B CA 1
ATOM 4907 C C . CYS B 1 150 ? 9.352 36.25 18.266 1 97.81 150 CYS B C 1
ATOM 4909 O O . CYS B 1 150 ? 8.711 36.906 19.094 1 97.81 150 CYS B O 1
ATOM 4911 N N . LYS B 1 151 ? 10.656 36.375 18.172 1 97.31 151 LYS B N 1
ATOM 4912 C CA . LYS B 1 151 ? 11.438 37.25 19.031 1 97.31 151 LYS B CA 1
ATOM 4913 C C . LYS B 1 151 ? 11.008 38.719 18.859 1 97.31 151 LYS B C 1
ATOM 4915 O O . LYS B 1 151 ? 10.867 39.438 19.844 1 97.31 151 LYS B O 1
ATOM 4920 N N . ILE B 1 152 ? 10.75 39.094 17.703 1 97.62 152 ILE B N 1
ATOM 4921 C CA . ILE B 1 152 ? 10.406 40.469 17.391 1 97.62 152 ILE B CA 1
ATOM 4922 C C . ILE B 1 152 ? 8.984 40.781 17.859 1 97.62 152 ILE B C 1
ATOM 4924 O O . ILE B 1 152 ? 8.742 41.781 18.547 1 97.62 152 ILE B O 1
ATOM 4928 N N . LEU B 1 153 ? 8.031 39.938 17.562 1 98.06 153 LEU B N 1
ATOM 4929 C CA . LEU B 1 153 ? 6.621 40.219 17.828 1 98.06 153 LEU B CA 1
ATOM 4930 C C . LEU B 1 153 ? 6.305 40 19.312 1 98.06 153 LEU B C 1
ATOM 4932 O O . LEU B 1 153 ? 5.453 40.719 19.859 1 98.06 153 LEU B O 1
ATOM 4936 N N . ASN B 1 154 ? 6.969 39.062 19.891 1 97 154 ASN B N 1
ATOM 4937 C CA . ASN B 1 154 ? 6.703 38.812 21.312 1 97 154 ASN B CA 1
ATOM 4938 C C . ASN B 1 154 ? 7.195 39.969 22.188 1 97 154 ASN B C 1
ATOM 4940 O O . ASN B 1 154 ? 6.738 40.125 23.312 1 97 154 ASN B O 1
ATOM 4944 N N . ALA B 1 155 ? 8.125 40.719 21.688 1 96.5 155 ALA B N 1
ATOM 4945 C CA . ALA B 1 155 ? 8.586 41.906 22.406 1 96.5 155 ALA B CA 1
ATOM 4946 C C . ALA B 1 155 ? 7.52 42.969 22.406 1 96.5 155 ALA B C 1
ATOM 4948 O O . ALA B 1 155 ? 7.508 43.844 23.281 1 96.5 155 ALA B O 1
ATOM 4949 N N . VAL B 1 156 ? 6.605 42.906 21.531 1 96.31 156 VAL B N 1
ATOM 4950 C CA . VAL B 1 156 ? 5.602 43.938 21.328 1 96.31 156 VAL B CA 1
ATOM 4951 C C . VAL B 1 156 ? 4.25 43.469 21.844 1 96.31 156 VAL B C 1
ATOM 4953 O O . VAL B 1 156 ? 3.521 44.219 22.5 1 96.31 156 VAL B O 1
ATOM 4956 N N . TYR B 1 157 ? 3.916 42.219 21.562 1 97.38 157 TYR B N 1
ATOM 4957 C CA . TYR B 1 157 ? 2.604 41.688 21.906 1 97.38 157 TYR B CA 1
ATOM 4958 C C . TYR B 1 157 ? 2.678 40.781 23.125 1 97.38 157 TYR B C 1
ATOM 4960 O O . TYR B 1 157 ? 3.359 39.75 23.125 1 97.38 157 TYR B O 1
ATOM 4968 N N . LYS B 1 158 ? 1.873 41.062 24.125 1 93.88 158 LYS B N 1
ATOM 4969 C CA . LYS B 1 158 ? 1.961 40.375 25.422 1 93.88 158 LYS B CA 1
ATOM 4970 C C . LYS B 1 158 ? 1.226 39.031 25.391 1 93.88 158 LYS B C 1
ATOM 4972 O O . LYS B 1 158 ? 1.59 38.125 26.125 1 93.88 158 LYS B O 1
ATOM 4977 N N . ASN B 1 159 ? 0.181 38.938 24.641 1 95.94 159 ASN B N 1
ATOM 4978 C CA . ASN B 1 159 ? -0.67 37.75 24.625 1 95.94 159 ASN B CA 1
ATOM 4979 C C . ASN B 1 159 ? -0.596 37.031 23.281 1 95.94 159 ASN B C 1
ATOM 4981 O O . ASN B 1 159 ? -1.604 36.5 22.797 1 95.94 159 ASN B O 1
ATOM 4985 N N . LEU B 1 160 ? 0.562 37.094 22.641 1 97.31 160 LEU B N 1
ATOM 4986 C CA . LEU B 1 160 ? 0.795 36.438 21.375 1 97.31 160 LEU B CA 1
ATOM 4987 C C . LEU B 1 160 ? 1.376 35.031 21.609 1 97.31 160 LEU B C 1
ATOM 4989 O O . LEU B 1 160 ? 2.406 34.875 22.266 1 97.31 160 LEU B O 1
ATOM 4993 N N . ILE B 1 161 ? 0.642 34.031 21.125 1 96.25 161 ILE B N 1
ATOM 4994 C CA . ILE B 1 161 ? 1.09 32.656 21.297 1 96.25 161 ILE B CA 1
ATOM 4995 C C . ILE B 1 161 ? 1.444 32.062 19.938 1 96.25 161 ILE B C 1
ATOM 4997 O O . ILE B 1 161 ? 0.606 32.031 19.031 1 96.25 161 ILE B O 1
ATOM 5001 N N . PHE B 1 162 ? 2.668 31.641 19.75 1 97.06 162 PHE B N 1
ATOM 5002 C CA . PHE B 1 162 ? 3.084 30.938 18.547 1 97.06 162 PHE B CA 1
ATOM 5003 C C . PHE B 1 162 ? 2.824 29.438 18.688 1 97.06 162 PHE B C 1
ATOM 5005 O O . PHE B 1 162 ? 3.164 28.828 19.703 1 97.06 162 PHE B O 1
ATOM 5012 N N . THR B 1 163 ? 2.186 28.906 17.688 1 97.12 163 THR B N 1
ATOM 5013 C CA . THR B 1 163 ? 1.941 27.469 17.703 1 97.12 163 THR B CA 1
ATOM 5014 C C . THR B 1 163 ? 3.209 26.703 17.344 1 97.12 163 THR B C 1
ATOM 5016 O O . THR B 1 163 ? 4.109 27.25 16.703 1 97.12 163 THR B O 1
ATOM 5019 N N . SER B 1 164 ? 3.285 25.516 17.828 1 97.31 164 SER B N 1
ATOM 5020 C CA . SER B 1 164 ? 4.371 24.609 17.469 1 97.31 164 SER B CA 1
ATOM 5021 C C . SER B 1 164 ? 3.898 23.531 16.516 1 97.31 164 SER B C 1
ATOM 5023 O O . SER B 1 164 ? 2.699 23.406 16.25 1 97.31 164 SER B O 1
ATOM 5025 N N . LEU B 1 165 ? 4.809 22.875 15.922 1 97.88 165 LEU B N 1
ATOM 5026 C CA . LEU B 1 165 ? 4.531 21.797 14.977 1 97.88 165 LEU B CA 1
ATOM 5027 C C . LEU B 1 165 ? 4.684 20.438 15.648 1 97.88 165 LEU B C 1
ATOM 5029 O O . LEU B 1 165 ? 5.613 20.219 16.422 1 97.88 165 LEU B O 1
ATOM 5033 N N . ASN B 1 166 ? 3.764 19.578 15.375 1 95.75 166 ASN B N 1
ATOM 5034 C CA . ASN B 1 166 ? 3.783 18.234 15.953 1 95.75 166 ASN B CA 1
ATOM 5035 C C . ASN B 1 166 ? 4.793 17.328 15.258 1 95.75 166 ASN B C 1
ATOM 5037 O O . ASN B 1 166 ? 4.414 16.359 14.609 1 95.75 166 ASN B O 1
ATOM 5041 N N . CYS B 1 167 ? 6.066 17.625 15.5 1 96.31 167 CYS B N 1
ATOM 5042 C CA . CYS B 1 167 ? 7.086 16.812 14.852 1 96.31 167 CYS B CA 1
ATOM 5043 C C . CYS B 1 167 ? 8.453 17.047 15.469 1 96.31 167 CYS B C 1
ATOM 5045 O O . CYS B 1 167 ? 8.609 17.938 16.312 1 96.31 167 CYS B O 1
ATOM 5047 N N . ILE B 1 168 ? 9.391 16.203 15.18 1 96.38 168 ILE B N 1
ATOM 5048 C CA . ILE B 1 168 ? 10.828 16.422 15.297 1 96.38 168 ILE B CA 1
ATOM 5049 C C . ILE B 1 168 ? 11.406 16.75 13.922 1 96.38 168 ILE B C 1
ATOM 5051 O O . ILE B 1 168 ? 11.273 15.969 12.977 1 96.38 168 ILE B O 1
ATOM 5055 N N . SER B 1 169 ? 11.961 17.938 13.812 1 97.81 169 SER B N 1
ATOM 5056 C CA . SER B 1 169 ? 12.312 18.391 12.469 1 97.81 169 SER B CA 1
ATOM 5057 C C . SER B 1 169 ? 13.68 19.062 12.453 1 97.81 169 SER B C 1
ATOM 5059 O O . SER B 1 169 ? 14.383 19.078 13.461 1 97.81 169 SER B O 1
ATOM 5061 N N . ASN B 1 170 ? 14.039 19.516 11.25 1 96.75 170 ASN B N 1
ATOM 5062 C CA . ASN B 1 170 ? 15.281 20.25 11.039 1 96.75 170 ASN B CA 1
ATOM 5063 C C . ASN B 1 170 ? 15.195 21.656 11.625 1 96.75 170 ASN B C 1
ATOM 5065 O O . ASN B 1 170 ? 16.188 22.391 11.648 1 96.75 170 ASN B O 1
ATOM 5069 N N . VAL B 1 171 ? 14.078 22.094 12.078 1 97.44 171 VAL B N 1
ATOM 5070 C CA . VAL B 1 171 ? 13.891 23.391 12.734 1 97.44 171 VAL B CA 1
ATOM 5071 C C . VAL B 1 171 ? 13.438 23.172 14.18 1 97.44 171 VAL B C 1
ATOM 5073 O O . VAL B 1 171 ? 12.242 23.25 14.484 1 97.44 171 VAL B O 1
ATOM 5076 N N . GLU B 1 172 ? 14.305 23.078 15.055 1 96.25 172 GLU B N 1
ATOM 5077 C CA . GLU B 1 172 ? 14.07 22.656 16.438 1 96.25 172 GLU B CA 1
ATOM 5078 C C . GLU B 1 172 ? 13.156 23.641 17.156 1 96.25 172 GLU B C 1
ATOM 5080 O O . GLU B 1 172 ? 12.32 23.234 17.969 1 96.25 172 GLU B O 1
ATOM 5085 N N . PHE B 1 173 ? 13.273 24.859 16.859 1 96.94 173 PHE B N 1
ATOM 5086 C CA . PHE B 1 173 ? 12.531 25.906 17.547 1 96.94 173 PHE B CA 1
ATOM 5087 C C . PHE B 1 173 ? 11.031 25.672 17.422 1 96.94 173 PHE B C 1
ATOM 5089 O O . PHE B 1 173 ? 10.273 25.969 18.344 1 96.94 173 PHE B O 1
ATOM 5096 N N . THR B 1 174 ? 10.602 25.125 16.281 1 97.62 174 THR B N 1
ATOM 5097 C CA . THR B 1 174 ? 9.172 25.016 16.016 1 97.62 174 THR B CA 1
ATOM 5098 C C . THR B 1 174 ? 8.656 23.641 16.422 1 97.62 174 THR B C 1
ATOM 5100 O O . THR B 1 174 ? 7.449 23.375 16.359 1 97.62 174 THR B O 1
ATOM 5103 N N . ASP B 1 175 ? 9.508 22.75 16.859 1 97 175 ASP B N 1
ATOM 5104 C CA . ASP B 1 175 ? 9.094 21.406 17.266 1 97 175 ASP B CA 1
ATOM 5105 C C . ASP B 1 175 ? 8.289 21.438 18.562 1 97 175 ASP B C 1
ATOM 5107 O O . ASP B 1 175 ? 8.539 22.266 19.422 1 97 175 ASP B O 1
ATOM 5111 N N . VAL B 1 176 ? 7.387 20.562 18.594 1 93.25 176 VAL B N 1
ATOM 5112 C CA . VAL B 1 176 ? 6.609 20.469 19.828 1 93.25 176 VAL B CA 1
ATOM 5113 C C . VAL B 1 176 ? 7.523 20.031 20.984 1 93.25 176 VAL B C 1
ATOM 5115 O O . VAL B 1 176 ? 8.391 19.188 20.812 1 93.25 176 VAL B O 1
ATOM 5118 N N . LYS B 1 177 ? 7.449 20.719 22.078 1 84.19 177 LYS B N 1
ATOM 5119 C CA . LYS B 1 177 ? 8.273 20.406 23.234 1 84.19 177 LYS B CA 1
ATOM 5120 C C . LYS B 1 177 ? 7.422 19.844 24.375 1 84.19 177 LYS B C 1
ATOM 5122 O O . LYS B 1 177 ? 7.922 19.094 25.219 1 84.19 177 LYS B O 1
ATOM 5127 N N . ASP B 1 178 ? 6.148 20.234 24.359 1 77.5 178 ASP B N 1
ATOM 5128 C CA . ASP B 1 178 ? 5.293 19.891 25.484 1 77.5 178 ASP B CA 1
ATOM 5129 C C . ASP B 1 178 ? 4.246 18.844 25.078 1 77.5 178 ASP B C 1
ATOM 5131 O O . ASP B 1 178 ? 3.486 19.062 24.141 1 77.5 178 ASP B O 1
ATOM 5135 N N . ASP B 1 179 ? 4.203 17.828 25.875 1 72.12 179 ASP B N 1
ATOM 5136 C CA . ASP B 1 179 ? 3.26 16.734 25.609 1 72.12 179 ASP B CA 1
ATOM 5137 C C . ASP B 1 179 ? 1.834 17.156 25.953 1 72.12 179 ASP B C 1
ATOM 5139 O O . ASP B 1 179 ? 0.871 16.531 25.5 1 72.12 179 ASP B O 1
ATOM 5143 N N . ALA B 1 180 ? 1.729 18.203 26.656 1 70.44 180 ALA B N 1
ATOM 5144 C CA . ALA B 1 180 ? 0.403 18.547 27.156 1 70.44 180 ALA B CA 1
ATOM 5145 C C . ALA B 1 180 ? -0.312 19.5 26.203 1 70.44 180 ALA B C 1
ATOM 5147 O O . ALA B 1 180 ? -1.482 19.828 26.406 1 70.44 180 ALA B O 1
ATOM 5148 N N . SER B 1 181 ? 0.185 19.672 25.141 1 81.81 181 SER B N 1
ATOM 5149 C CA . SER B 1 181 ? -0.407 20.625 24.203 1 81.81 181 SER B CA 1
ATOM 5150 C C . SER B 1 181 ? -1.537 19.984 23.406 1 81.81 181 SER B C 1
ATOM 5152 O O . SER B 1 181 ? -1.574 18.75 23.25 1 81.81 181 SER B O 1
ATOM 5154 N N . THR B 1 182 ? -2.527 20.844 23.188 1 87.69 182 THR B N 1
ATOM 5155 C CA . THR B 1 182 ? -3.561 20.438 22.234 1 87.69 182 THR B CA 1
ATOM 5156 C C . THR B 1 182 ? -2.977 20.266 20.844 1 87.69 182 THR B C 1
ATOM 5158 O O . THR B 1 182 ? -2.195 21.109 20.375 1 87.69 182 THR B O 1
ATOM 5161 N N . ILE B 1 183 ? -3.334 19.172 20.25 1 91.88 183 ILE B N 1
ATOM 5162 C CA . ILE B 1 183 ? -2.852 18.906 18.906 1 91.88 183 ILE B CA 1
ATOM 5163 C C . ILE B 1 183 ? -4.031 18.891 17.938 1 91.88 183 ILE B C 1
ATOM 5165 O O . ILE B 1 183 ? -4.953 18.078 18.078 1 91.88 183 ILE B O 1
ATOM 5169 N N . ILE B 1 184 ? -4.016 19.797 17.031 1 92.5 184 ILE B N 1
ATOM 5170 C CA . ILE B 1 184 ? -5.039 19.828 16 1 92.5 184 ILE B CA 1
ATOM 5171 C C . ILE B 1 184 ? -4.387 19.984 14.625 1 92.5 184 ILE B C 1
ATOM 5173 O O . ILE B 1 184 ? -3.664 20.953 14.383 1 92.5 184 ILE B O 1
ATOM 5177 N N . LEU B 1 185 ? -4.605 19.062 13.758 1 94.31 185 LEU B N 1
ATOM 5178 C CA . LEU B 1 185 ? -4.102 19.109 12.391 1 94.31 185 LEU B CA 1
ATOM 5179 C C . LEU B 1 185 ? -2.6 19.359 12.375 1 94.31 185 LEU B C 1
ATOM 5181 O O . LEU B 1 185 ? -2.121 20.234 11.641 1 94.31 185 LEU B O 1
ATOM 5185 N N . GLY B 1 186 ? -1.936 18.766 13.258 1 94.25 186 GLY B N 1
ATOM 5186 C CA . GLY B 1 186 ? -0.482 18.797 13.281 1 94.25 186 GLY B CA 1
ATOM 5187 C C . GLY B 1 186 ? 0.075 20.031 13.969 1 94.25 186 GLY B C 1
ATOM 5188 O O . GLY B 1 186 ? 1.289 20.25 13.984 1 94.25 186 GLY B O 1
ATOM 5189 N N . ARG B 1 187 ? -0.785 20.891 14.484 1 96.12 187 ARG B N 1
ATOM 5190 C CA . ARG B 1 187 ? -0.371 22.078 15.211 1 96.12 187 ARG B CA 1
ATOM 5191 C C . ARG B 1 187 ? -0.61 21.922 16.703 1 96.12 187 ARG B C 1
ATOM 5193 O O . ARG B 1 187 ? -1.615 21.344 17.125 1 96.12 187 ARG B O 1
ATOM 5200 N N . CYS B 1 188 ? 0.314 22.469 17.469 1 95.75 188 CYS B N 1
ATOM 5201 C CA . CYS B 1 188 ? 0.245 22.359 18.922 1 95.75 188 CYS B CA 1
ATOM 5202 C C . CYS B 1 188 ? 0.232 23.734 19.578 1 95.75 188 CYS B C 1
ATOM 5204 O O . CYS B 1 188 ? 0.968 24.625 19.156 1 95.75 188 CYS B O 1
ATOM 5206 N N . PHE B 1 189 ? -0.608 23.906 20.562 1 94.5 189 PHE B N 1
ATOM 5207 C CA . PHE B 1 189 ? -0.6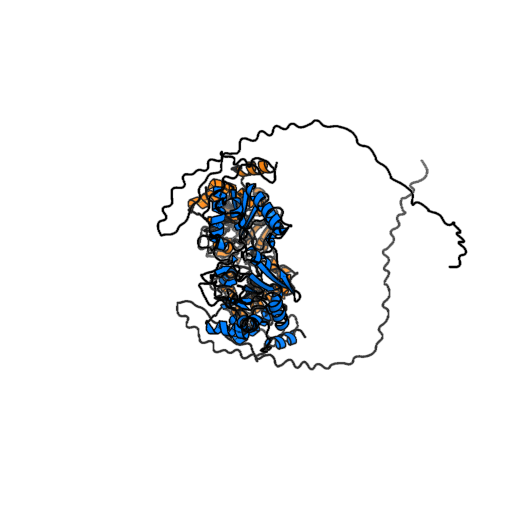44 25.172 21.297 1 94.5 189 PHE B CA 1
ATOM 5208 C C . PHE B 1 189 ? -1.239 24.953 22.688 1 94.5 189 PHE B C 1
ATOM 5210 O O . PHE B 1 189 ? -1.936 23.969 22.922 1 94.5 189 PHE B O 1
ATOM 5217 N N . LYS B 1 190 ? -0.859 25.781 23.547 1 92.81 190 LYS B N 1
ATOM 5218 C CA . LYS B 1 190 ? -1.375 25.828 24.906 1 92.81 190 LYS B CA 1
ATOM 5219 C C . LYS B 1 190 ? -1.984 27.203 25.203 1 92.81 190 LYS B C 1
ATOM 5221 O O . LYS B 1 190 ? -1.318 28.234 25.062 1 92.81 190 LYS B O 1
ATOM 5226 N N . LEU B 1 191 ? -3.176 27.188 25.531 1 92.25 191 LEU B N 1
ATOM 5227 C CA . LEU B 1 191 ? -3.869 28.438 25.859 1 92.25 191 LEU B CA 1
ATOM 5228 C C . LEU B 1 191 ? -3.789 28.734 27.359 1 92.25 191 LEU B C 1
ATOM 5230 O O . LEU B 1 191 ? -3.572 27.828 28.156 1 92.25 191 LEU B O 1
ATOM 5234 N N . ASP B 1 192 ? -3.932 29.938 27.578 1 88.25 192 ASP B N 1
ATOM 5235 C CA . ASP B 1 192 ? -4.066 30.312 28.984 1 88.25 192 ASP B CA 1
ATOM 5236 C C . ASP B 1 192 ? -5.332 29.719 29.594 1 88.25 192 ASP B C 1
ATOM 5238 O O . ASP B 1 192 ? -6.379 29.672 28.953 1 88.25 192 ASP B O 1
ATOM 5242 N N . LYS B 1 193 ? -5.262 29.281 30.812 1 87.56 193 LYS B N 1
ATOM 5243 C CA . LYS B 1 193 ? -6.344 28.578 31.5 1 87.56 193 LYS B CA 1
ATOM 5244 C C . LYS B 1 193 ? -7.586 29.453 31.609 1 87.56 193 LYS B C 1
ATOM 5246 O O . LYS B 1 193 ? -8.703 28.953 31.703 1 87.56 193 LYS B O 1
ATOM 5251 N N . GLU B 1 194 ? -7.402 30.703 31.516 1 90.81 194 GLU B N 1
ATOM 5252 C CA . GLU B 1 194 ? -8.5 31.641 31.734 1 90.81 194 GLU B CA 1
ATOM 5253 C C . GLU B 1 194 ? -9.297 31.875 30.469 1 90.81 194 GLU B C 1
ATOM 5255 O O . GLU B 1 194 ? -10.398 32.438 30.516 1 90.81 194 GLU B O 1
ATOM 5260 N N . TYR B 1 195 ? -8.727 31.406 29.375 1 92.12 195 TYR B N 1
ATOM 5261 C CA . TYR B 1 195 ? -9.359 31.766 28.109 1 92.12 195 TYR B CA 1
ATOM 5262 C C . TYR B 1 195 ? -9.617 30.516 27.266 1 92.12 195 TYR B C 1
ATOM 5264 O O . TYR B 1 195 ? -8.961 29.484 27.453 1 92.12 195 TYR B O 1
ATOM 5272 N N . LYS B 1 196 ? -10.609 30.656 26.391 1 91.81 196 LYS B N 1
ATOM 5273 C CA . LYS B 1 196 ? -10.938 29.625 25.422 1 91.81 196 LYS B CA 1
ATOM 5274 C C . LYS B 1 196 ? -10.461 30 24.016 1 91.81 196 LYS B C 1
ATOM 5276 O O . LYS B 1 196 ? -10.055 31.141 23.781 1 91.81 196 LYS B O 1
ATOM 5281 N N . ILE B 1 197 ? -10.461 29.109 23.141 1 91.81 197 ILE B N 1
ATOM 5282 C C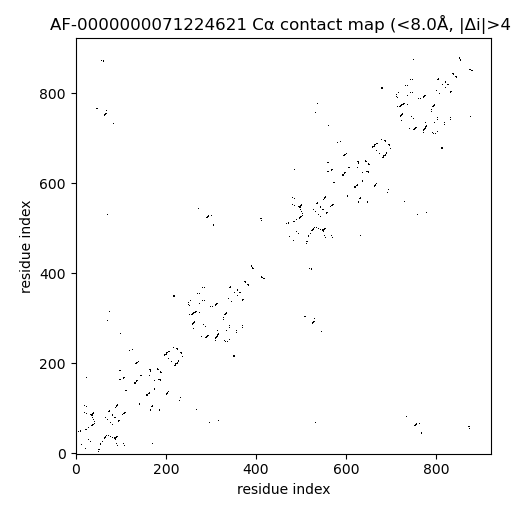A . ILE B 1 197 ? -9.938 29.312 21.781 1 91.81 197 ILE B CA 1
ATOM 5283 C C . ILE B 1 197 ? -10.758 30.391 21.078 1 91.81 197 ILE B C 1
ATOM 5285 O O . ILE B 1 197 ? -10.219 31.156 20.281 1 91.81 197 ILE B O 1
ATOM 5289 N N . GLU B 1 198 ? -12.031 30.547 21.438 1 91.69 198 GLU B N 1
ATOM 5290 C CA . GLU B 1 198 ? -12.938 31.516 20.828 1 91.69 198 GLU B CA 1
ATOM 5291 C C . GLU B 1 198 ? -12.57 32.938 21.219 1 91.69 198 GLU B C 1
ATOM 5293 O O . GLU B 1 198 ? -13.039 33.906 20.609 1 91.69 198 GLU B O 1
ATOM 5298 N N . ASP B 1 199 ? -11.734 33.031 22.156 1 95.25 199 ASP B N 1
ATOM 5299 C CA . ASP B 1 199 ? -11.305 34.344 22.625 1 95.25 199 ASP B CA 1
ATOM 5300 C C . ASP B 1 199 ? -10.07 34.844 21.844 1 95.25 199 ASP B C 1
ATOM 5302 O O . ASP B 1 199 ? -9.68 36 21.969 1 95.25 199 ASP B O 1
ATOM 5306 N N . TYR B 1 200 ? -9.531 33.969 21.094 1 96.5 200 TYR B N 1
ATOM 5307 C CA . TYR B 1 200 ? -8.289 34.312 20.406 1 96.5 200 TYR B CA 1
ATOM 5308 C C . TYR B 1 200 ? -8.555 34.625 18.938 1 96.5 200 TYR B C 1
ATOM 5310 O O . TYR B 1 200 ? -9.398 34 18.297 1 96.5 200 TYR B O 1
ATOM 5318 N N . ILE B 1 201 ? -7.82 35.625 18.453 1 97.12 201 ILE B N 1
ATOM 5319 C CA . ILE B 1 201 ? -7.703 35.812 17.016 1 97.12 201 ILE B CA 1
ATOM 5320 C C . ILE B 1 201 ? -6.637 34.875 16.453 1 97.12 201 ILE B C 1
ATOM 5322 O O . ILE B 1 201 ? -5.559 34.75 17.031 1 97.12 201 ILE B O 1
ATOM 5326 N N . ALA B 1 202 ? -6.992 34.25 15.328 1 97.44 202 ALA B N 1
ATOM 5327 C CA . ALA B 1 202 ? -6.031 33.344 14.711 1 97.44 202 ALA B CA 1
ATOM 5328 C C . ALA B 1 202 ? -5.402 33.969 13.461 1 97.44 202 ALA B C 1
ATOM 5330 O O . ALA B 1 202 ? -6.109 34.531 12.625 1 97.44 202 ALA B O 1
ATOM 5331 N N . PHE B 1 203 ? -4.109 33.938 13.398 1 98.31 203 PHE B N 1
ATOM 5332 C CA . PHE B 1 203 ? -3.344 34.406 12.258 1 98.31 203 PHE B CA 1
ATOM 5333 C C . PHE B 1 203 ? -2.533 33.281 11.625 1 98.31 203 PHE B C 1
ATOM 5335 O O . PHE B 1 203 ? -1.88 32.5 12.336 1 98.31 203 PHE B O 1
ATOM 5342 N N . PHE B 1 204 ? -2.625 33.219 10.289 1 98.31 204 PHE B N 1
ATOM 5343 C CA . PHE B 1 204 ? -1.892 32.188 9.57 1 98.31 204 PHE B CA 1
ATOM 5344 C C . PHE B 1 204 ? -0.898 32.812 8.594 1 98.31 204 PHE B C 1
ATOM 5346 O O . PHE B 1 204 ? -1.294 33.5 7.66 1 98.31 204 PHE B O 1
ATOM 5353 N N . LEU B 1 205 ? 0.38 32.5 8.906 1 98.12 205 LEU B N 1
ATOM 5354 C CA . LEU B 1 205 ? 1.4 32.906 7.934 1 98.12 205 LEU B CA 1
ATOM 5355 C C . LEU B 1 205 ? 1.475 31.891 6.793 1 98.12 205 LEU B C 1
ATOM 5357 O O . LEU B 1 205 ? 2.09 30.828 6.93 1 98.12 205 LEU B O 1
ATOM 5361 N N . GLY B 1 206 ? 0.981 32.188 5.676 1 96.06 206 GLY B N 1
ATOM 5362 C CA . GLY B 1 206 ? 0.869 31.359 4.484 1 96.06 206 GLY B CA 1
ATOM 5363 C C . GLY B 1 206 ? -0.322 31.703 3.617 1 96.06 206 GLY B C 1
ATOM 5364 O O . GLY B 1 206 ? -1.171 32.5 4.02 1 96.06 206 GLY B O 1
ATOM 5365 N N . ASN B 1 207 ? -0.387 31.062 2.484 1 90.88 207 ASN B N 1
ATOM 5366 C CA . ASN B 1 207 ? -1.479 31.375 1.568 1 90.88 207 ASN B CA 1
ATOM 5367 C C . ASN B 1 207 ? -2.789 30.734 2.016 1 90.88 207 ASN B C 1
ATOM 5369 O O . ASN B 1 207 ? -2.803 29.922 2.938 1 90.88 207 ASN B O 1
ATOM 5373 N N . GLY B 1 208 ? -3.881 31.172 1.425 1 89 208 GLY B N 1
ATOM 5374 C CA . GLY B 1 208 ? -5.203 30.656 1.743 1 89 208 GLY B CA 1
ATOM 5375 C C . GLY B 1 208 ? -5.48 29.297 1.111 1 89 208 GLY B C 1
ATOM 5376 O O . GLY B 1 208 ? -6.57 29.078 0.58 1 89 208 GLY B O 1
ATOM 5377 N N . GLY B 1 209 ? -4.512 28.469 1.164 1 89.19 209 GLY B N 1
ATOM 5378 C CA . GLY B 1 209 ? -4.629 27.172 0.532 1 89.19 209 GLY B CA 1
ATOM 5379 C C . GLY B 1 209 ? -5.234 26.125 1.443 1 89.19 209 GLY B C 1
ATOM 5380 O O . GLY B 1 209 ? -5.988 26.453 2.363 1 89.19 209 GLY B O 1
ATOM 5381 N N . ASN B 1 210 ? -4.969 24.922 1.175 1 90.44 210 ASN B N 1
ATOM 5382 C CA . ASN B 1 210 ? -5.594 23.766 1.8 1 90.44 210 ASN B CA 1
ATOM 5383 C C . ASN B 1 210 ? -5.32 23.719 3.301 1 90.44 210 ASN B C 1
ATOM 5385 O O . ASN B 1 210 ? -6.238 23.531 4.098 1 90.44 210 ASN B O 1
ATOM 5389 N N . THR B 1 211 ? -4.098 23.953 3.693 1 93.12 211 THR B N 1
ATOM 5390 C CA . THR B 1 211 ? -3.734 23.906 5.105 1 93.12 211 THR B CA 1
ATOM 5391 C C . THR B 1 211 ? -4.492 24.969 5.895 1 93.12 211 THR B C 1
ATOM 5393 O O . THR B 1 211 ? -5.082 24.672 6.938 1 93.12 211 THR B O 1
ATOM 5396 N N . PHE B 1 212 ? -4.512 26.156 5.355 1 94.62 212 PHE B N 1
ATOM 5397 C CA . PHE B 1 212 ? -5.184 27.266 6.023 1 94.62 212 PHE B CA 1
ATOM 5398 C C . PHE B 1 212 ? -6.676 26.984 6.172 1 94.62 212 PHE B C 1
ATOM 5400 O O . PHE B 1 212 ? -7.23 27.109 7.266 1 94.62 212 PHE B O 1
ATOM 5407 N N . THR B 1 213 ? -7.254 26.594 5.145 1 91.12 213 THR B N 1
ATOM 5408 C CA . THR B 1 213 ? -8.695 26.406 5.152 1 91.12 213 THR B CA 1
ATOM 5409 C C . THR B 1 213 ? -9.094 25.312 6.141 1 91.12 213 THR B C 1
ATOM 5411 O O . THR B 1 213 ? -10.102 25.438 6.84 1 91.12 213 THR B O 1
ATOM 5414 N N . ARG B 1 214 ? -8.32 24.312 6.223 1 91.94 214 ARG B N 1
ATOM 5415 C CA . ARG B 1 214 ? -8.609 23.234 7.148 1 91.94 214 ARG B CA 1
ATOM 5416 C C . ARG B 1 214 ? -8.453 23.688 8.594 1 91.94 214 ARG B C 1
ATOM 5418 O O . ARG B 1 214 ? -9.273 23.344 9.453 1 91.94 214 ARG B O 1
ATOM 5425 N N . LEU B 1 215 ? -7.465 24.453 8.844 1 94.19 215 LEU B N 1
ATOM 5426 C CA . LEU B 1 215 ? -7.262 24.969 10.188 1 94.19 215 LEU B CA 1
ATOM 5427 C C . LEU B 1 215 ? -8.406 25.906 10.586 1 94.19 215 LEU B C 1
ATOM 5429 O O . LEU B 1 215 ? -8.969 25.766 11.672 1 94.19 215 LEU B O 1
ATOM 5433 N N . ALA B 1 216 ? -8.734 26.766 9.68 1 92.56 216 ALA B N 1
ATOM 5434 C CA . ALA B 1 216 ? -9.773 27.766 9.953 1 92.56 216 ALA B CA 1
ATOM 5435 C C . ALA B 1 216 ? -11.117 27.094 10.195 1 92.56 216 ALA B C 1
ATOM 5437 O O . ALA B 1 216 ? -11.891 27.547 11.047 1 92.56 216 ALA B O 1
ATOM 5438 N N . MET B 1 217 ? -11.328 26.031 9.523 1 88.88 217 MET B N 1
ATOM 5439 C CA . MET B 1 217 ? -12.609 25.344 9.664 1 88.88 217 MET B CA 1
ATOM 5440 C C . MET B 1 217 ? -12.641 24.531 10.953 1 88.88 217 MET B C 1
ATOM 5442 O O . MET B 1 217 ? -13.703 24.391 11.57 1 88.88 217 MET B O 1
ATOM 5446 N N . THR B 1 218 ? -11.562 24.047 11.344 1 91.25 218 THR B N 1
ATOM 5447 C CA . THR B 1 218 ? -11.508 23.109 12.453 1 91.25 218 THR B CA 1
ATOM 5448 C C . THR B 1 218 ? -11.391 23.844 13.781 1 91.25 218 THR B C 1
ATOM 5450 O O . THR B 1 218 ? -11.914 23.391 14.797 1 91.25 218 THR B O 1
ATOM 5453 N N . ILE B 1 219 ? -10.688 24.953 13.789 1 91.5 219 ILE B N 1
ATOM 5454 C CA . ILE B 1 219 ? -10.43 25.703 15.016 1 91.5 219 ILE B CA 1
ATOM 5455 C C . ILE B 1 219 ? -11.367 26.922 15.086 1 91.5 219 ILE B C 1
ATOM 5457 O O . ILE B 1 219 ? -11.297 27.812 14.242 1 91.5 219 ILE B O 1
ATOM 5461 N N . SER B 1 220 ? -12.18 26.953 16.078 1 89.06 220 SER B N 1
ATOM 5462 C CA . SER B 1 220 ? -13.188 28 16.234 1 89.06 220 SER B CA 1
ATOM 5463 C C . SER B 1 220 ? -12.609 29.219 16.922 1 89.06 220 SER B C 1
ATOM 5465 O O . SER B 1 220 ? -13.055 29.594 18 1 89.06 220 SER B O 1
ATOM 5467 N N . ALA B 1 221 ? -11.711 29.922 16.266 1 93.31 221 ALA B N 1
ATOM 5468 C CA . ALA B 1 221 ? -11.156 31.156 16.781 1 93.31 221 ALA B CA 1
ATOM 5469 C C . ALA B 1 221 ? -12.133 32.312 16.609 1 93.31 221 ALA B C 1
ATOM 5471 O O . ALA B 1 221 ? -13.133 32.188 15.898 1 93.31 221 ALA B O 1
ATOM 5472 N N . LYS B 1 222 ? -11.875 33.375 17.312 1 93.5 222 LYS B N 1
ATOM 5473 C CA . LYS B 1 222 ? -12.711 34.562 17.219 1 93.5 222 LYS B CA 1
ATOM 5474 C C . LYS B 1 222 ? -12.766 35.094 15.781 1 93.5 222 LYS B C 1
ATOM 5476 O O . LYS B 1 222 ? -13.844 35.438 15.281 1 93.5 222 LYS B O 1
ATOM 5481 N N . LYS B 1 223 ? -11.656 35.25 15.195 1 94.31 223 LYS B N 1
ATOM 5482 C CA . LYS B 1 223 ? -11.461 35.625 13.805 1 94.31 223 LYS B CA 1
ATOM 5483 C C . LYS B 1 223 ? -10.234 34.938 13.203 1 94.31 223 LYS B C 1
ATOM 5485 O O . LYS B 1 223 ? -9.32 34.562 13.938 1 94.31 223 LYS B O 1
ATOM 5490 N N . TRP B 1 224 ? -10.281 34.781 11.867 1 95.62 224 TRP B N 1
ATOM 5491 C CA . TRP B 1 224 ? -9.148 34.188 11.18 1 95.62 224 TRP B CA 1
ATOM 5492 C C . TRP B 1 224 ? -8.562 35.156 10.148 1 95.62 224 TRP B C 1
ATOM 5494 O O . TRP B 1 224 ? -9.312 35.812 9.414 1 95.62 224 TRP B O 1
ATOM 5504 N N . TYR B 1 225 ? -7.254 35.312 10.156 1 96.81 225 TYR B N 1
ATOM 5505 C CA . TYR B 1 225 ? -6.504 36.094 9.172 1 96.81 225 TYR B CA 1
ATOM 5506 C C . TYR B 1 225 ? -5.395 35.25 8.547 1 96.81 225 TYR B C 1
ATOM 5508 O O . TYR B 1 225 ? -4.863 34.344 9.188 1 96.81 225 TYR B O 1
ATOM 5516 N N . TYR B 1 226 ? -5.102 35.5 7.309 1 96.88 226 TYR B N 1
ATOM 5517 C CA . TYR B 1 226 ? -3.928 34.875 6.699 1 96.88 226 TYR B CA 1
ATOM 5518 C C . TYR B 1 226 ? -3.143 35.906 5.883 1 96.88 226 TYR B C 1
ATOM 5520 O O . TYR B 1 226 ? -3.641 37 5.594 1 96.88 226 TYR B O 1
ATOM 5528 N N . PHE B 1 227 ? -1.884 35.594 5.664 1 96.62 227 PHE B N 1
ATOM 5529 C CA . PHE B 1 227 ? -0.965 36.5 4.984 1 96.62 227 PHE B CA 1
ATOM 5530 C C . PHE B 1 227 ? -0.688 36 3.562 1 96.62 227 PHE B C 1
ATOM 5532 O O . PHE B 1 227 ? -0.103 34.938 3.361 1 96.62 227 PHE B O 1
ATOM 5539 N N . GLU B 1 228 ? -1.082 36.75 2.564 1 90.06 228 GLU B N 1
ATOM 5540 C CA . GLU B 1 228 ? -0.881 36.438 1.151 1 90.06 228 GLU B CA 1
ATOM 5541 C C . GLU B 1 228 ? -0.537 37.688 0.358 1 90.06 228 GLU B C 1
ATOM 5543 O O . GLU B 1 228 ? -1.164 38.75 0.538 1 90.06 228 GLU B O 1
ATOM 5548 N N . ASN B 1 229 ? 0.408 37.594 -0.503 1 90.25 229 ASN B N 1
ATOM 5549 C CA . ASN B 1 229 ? 0.797 38.688 -1.376 1 90.25 229 ASN B CA 1
ATOM 5550 C C . ASN B 1 229 ? 1.063 39.969 -0.583 1 90.25 229 ASN B C 1
ATOM 5552 O O . ASN B 1 229 ? 0.544 41.031 -0.92 1 90.25 229 ASN B O 1
ATOM 5556 N N . ASN B 1 230 ? 1.619 39.906 0.515 1 90.88 230 ASN B N 1
ATOM 5557 C CA . ASN B 1 230 ? 2.064 41 1.358 1 90.88 230 ASN B CA 1
ATOM 5558 C C . ASN B 1 230 ? 0.885 41.75 1.963 1 90.88 230 ASN B C 1
ATOM 5560 O O . ASN B 1 230 ? 0.948 42.969 2.143 1 90.88 230 ASN B O 1
ATOM 5564 N N . SER B 1 231 ? -0.134 41.062 2.121 1 94 231 SER B N 1
ATOM 5565 C CA . SER B 1 231 ? -1.309 41.625 2.764 1 94 231 SER B CA 1
ATOM 5566 C C . SER B 1 231 ? -1.955 40.656 3.729 1 94 231 SER B C 1
ATOM 5568 O O . SER B 1 231 ? -1.829 39.438 3.561 1 94 231 SER B O 1
ATOM 5570 N N . ILE B 1 232 ? -2.559 41.219 4.73 1 96.12 232 ILE B N 1
ATOM 5571 C CA . ILE B 1 232 ? -3.312 40.438 5.684 1 96.12 232 ILE B CA 1
ATOM 5572 C C . ILE B 1 232 ? -4.789 40.406 5.301 1 96.12 232 ILE B C 1
ATOM 5574 O O . ILE B 1 232 ? -5.402 41.469 5.141 1 96.12 232 ILE B O 1
ATOM 5578 N N . VAL B 1 233 ? -5.324 39.219 5.102 1 95.06 233 VAL B N 1
ATOM 5579 C CA . VAL B 1 233 ? -6.703 39.062 4.648 1 95.06 233 VAL B CA 1
ATOM 5580 C C . VAL B 1 233 ? -7.531 38.406 5.746 1 95.06 233 VAL B C 1
ATOM 5582 O O . VAL B 1 233 ? -7.105 37.406 6.332 1 95.06 233 VAL B O 1
ATOM 5585 N N . GLU B 1 234 ? -8.656 38.969 6.098 1 94.5 234 GLU B N 1
ATOM 5586 C CA . GLU B 1 234 ? -9.586 38.344 7.035 1 94.5 234 GLU B CA 1
ATOM 5587 C C . GLU B 1 234 ? -10.43 37.281 6.348 1 94.5 234 GLU B C 1
ATOM 5589 O O . GLU B 1 234 ? -10.922 37.5 5.242 1 94.5 234 GLU B O 1
ATOM 5594 N N . TYR B 1 235 ? -10.438 36.125 6.957 1 91.81 235 TYR B N 1
ATOM 5595 C CA . TYR B 1 235 ? -11.188 35 6.391 1 91.81 235 TYR B CA 1
ATOM 5596 C C . TYR B 1 235 ? -12.531 34.844 7.086 1 91.81 235 TYR B C 1
ATOM 5598 O O . TYR B 1 235 ? -12.594 34.75 8.312 1 91.81 235 TYR B O 1
ATOM 5606 N N . GLU B 1 236 ? -13.633 34.812 6.336 1 83.56 236 GLU B N 1
ATOM 5607 C CA . GLU B 1 236 ? -14.969 34.562 6.859 1 83.56 236 GLU B CA 1
ATOM 5608 C C . GLU B 1 236 ? -15.453 33.156 6.551 1 83.56 236 GLU B C 1
ATOM 5610 O O . GLU B 1 236 ? -15.609 32.812 5.383 1 83.56 236 GLU B O 1
ATOM 5615 N N . ILE B 1 237 ? -15.578 32.469 7.551 1 75 237 ILE B N 1
ATOM 5616 C CA . ILE B 1 237 ? -15.891 31.031 7.434 1 75 237 ILE B CA 1
ATOM 5617 C C . ILE B 1 237 ? -17.359 30.859 7.086 1 75 237 ILE B C 1
ATOM 5619 O O . ILE B 1 237 ? -17.719 29.969 6.316 1 75 237 ILE B O 1
ATOM 5623 N N . LEU B 1 238 ? -18.141 31.75 7.543 1 66.81 238 LEU B N 1
ATOM 5624 C CA . LEU B 1 238 ? -19.594 31.547 7.449 1 66.81 238 LEU B CA 1
ATOM 5625 C C . LEU B 1 238 ? -20.062 31.703 6.012 1 66.81 238 LEU B C 1
ATOM 5627 O O . LEU B 1 238 ? -19.578 32.562 5.281 1 66.81 238 LEU B O 1
ATOM 5631 N N . ASN B 1 239 ? -20.828 30.781 5.641 1 67.19 239 ASN B N 1
ATOM 5632 C CA . ASN B 1 239 ? -21.609 30.844 4.406 1 67.19 239 ASN B CA 1
ATOM 5633 C C . ASN B 1 239 ? -20.719 30.688 3.174 1 67.19 239 ASN B C 1
ATOM 5635 O O . ASN B 1 239 ? -20.891 31.406 2.189 1 67.19 239 ASN B O 1
ATOM 5639 N N . THR B 1 240 ? -19.781 29.797 3.326 1 77.81 240 THR B N 1
ATOM 5640 C CA . THR B 1 240 ? -18.953 29.531 2.162 1 77.81 240 THR B CA 1
ATOM 5641 C C . THR B 1 240 ? -19.594 28.484 1.264 1 77.81 240 THR B C 1
ATOM 5643 O O . THR B 1 240 ? -20.359 27.641 1.734 1 77.81 240 THR B O 1
ATOM 5646 N N . PRO B 1 241 ? -19.391 28.656 -0.059 1 82.62 241 PRO B N 1
ATOM 5647 C CA . PRO B 1 241 ? -19.875 27.625 -0.975 1 82.62 241 PRO B CA 1
ATOM 5648 C C . PRO B 1 241 ? -19.438 26.219 -0.562 1 82.62 241 PRO B C 1
ATOM 5650 O O . PRO B 1 241 ? -20.188 25.266 -0.752 1 82.62 241 PRO B O 1
ATOM 5653 N N . TRP B 1 242 ? -18.359 26.156 0.009 1 85.12 242 TRP B N 1
ATOM 5654 C CA . TRP B 1 242 ? -17.859 24.859 0.469 1 85.12 242 TRP B CA 1
ATOM 5655 C C . TRP B 1 242 ? -18.766 24.281 1.555 1 85.12 242 TRP B C 1
ATOM 5657 O O . TRP B 1 242 ? -19.141 23.109 1.493 1 85.12 242 TRP B O 1
ATOM 5667 N N . LEU B 1 243 ? -19.109 25.078 2.482 1 84.56 243 LEU B N 1
ATOM 5668 C CA . LEU B 1 243 ? -19.938 24.625 3.59 1 84.56 243 LEU B CA 1
ATOM 5669 C C . LEU B 1 243 ? -21.328 24.234 3.1 1 84.56 243 LEU B C 1
ATOM 5671 O O . LEU B 1 243 ? -21.922 23.266 3.605 1 84.56 243 LEU B O 1
ATOM 5675 N N . LYS B 1 244 ? -21.828 24.984 2.158 1 86.06 244 LYS B N 1
ATOM 5676 C CA . LYS B 1 244 ? -23.125 24.656 1.577 1 86.06 244 LYS B CA 1
ATOM 5677 C C . LYS B 1 244 ? -23.094 23.281 0.911 1 86.06 244 LYS B C 1
ATOM 5679 O O . LYS B 1 244 ? -24.016 22.484 1.089 1 86.06 244 LYS B O 1
ATOM 5684 N N . ARG B 1 245 ? -22.062 23.094 0.246 1 89.75 245 ARG B N 1
ATOM 5685 C CA . ARG B 1 245 ? -21.906 21.797 -0.411 1 89.75 245 ARG B CA 1
ATOM 5686 C C . ARG B 1 245 ? -21.812 20.672 0.613 1 89.75 245 ARG B C 1
ATOM 5688 O O . ARG B 1 245 ? -22.391 19.594 0.42 1 89.75 245 ARG B O 1
ATOM 5695 N N . ARG B 1 246 ? -21.109 20.953 1.649 1 90.75 246 ARG B N 1
ATOM 5696 C CA . ARG B 1 246 ? -20.953 19.922 2.684 1 90.75 246 ARG B CA 1
ATOM 5697 C C . ARG B 1 246 ? -22.297 19.609 3.336 1 90.75 246 ARG B C 1
ATOM 5699 O O . ARG B 1 246 ? -22.578 18.438 3.619 1 90.75 246 ARG B O 1
ATOM 5706 N N . ARG B 1 247 ? -23.109 20.594 3.549 1 88 247 ARG B N 1
ATOM 5707 C CA . ARG B 1 247 ? -24.453 20.375 4.109 1 88 247 ARG B CA 1
ATOM 5708 C C . ARG B 1 247 ? -25.297 19.516 3.18 1 88 247 ARG B C 1
ATOM 5710 O O . ARG B 1 247 ? -26.062 18.672 3.639 1 88 247 ARG B O 1
ATOM 5717 N N . PHE B 1 248 ? -25.094 19.828 1.935 1 91.12 248 PHE B N 1
ATOM 5718 C CA . PHE B 1 248 ? -25.812 19.062 0.931 1 91.12 248 PHE B CA 1
ATOM 5719 C C . PHE B 1 248 ? -25.453 17.578 1.006 1 91.12 248 PHE B C 1
ATOM 5721 O O . PHE B 1 248 ? -26.344 16.719 0.969 1 91.12 248 PHE B O 1
ATOM 5728 N N . VAL B 1 249 ? -24.203 17.281 1.151 1 94.19 249 VAL B N 1
ATOM 5729 C CA . VAL B 1 249 ? -23.766 15.883 1.152 1 94.19 249 VAL B CA 1
ATOM 5730 C C . VAL B 1 249 ? -24.203 15.211 2.455 1 94.19 249 VAL B C 1
ATOM 5732 O O . VAL B 1 249 ? -24.484 14.016 2.475 1 94.19 249 VAL B O 1
ATOM 5735 N N . VAL B 1 250 ? -24.25 15.938 3.553 1 93.25 250 VAL B N 1
ATOM 5736 C CA . VAL B 1 250 ? -24.734 15.398 4.816 1 93.25 250 VAL B CA 1
ATOM 5737 C C . VAL B 1 250 ? -26.188 14.945 4.656 1 93.25 250 VAL B C 1
ATOM 5739 O O . VAL B 1 250 ? -26.578 13.875 5.141 1 93.25 250 VAL B O 1
ATOM 5742 N N . GLU B 1 251 ? -27 15.719 3.98 1 93.69 251 GLU B N 1
ATOM 5743 C CA . GLU B 1 251 ? -28.391 15.359 3.717 1 93.69 251 GLU B CA 1
ATOM 5744 C C . GLU B 1 251 ? -28.484 14.109 2.854 1 93.69 251 GLU B C 1
ATOM 5746 O O . GLU B 1 251 ? -29.344 13.258 3.072 1 93.69 251 GLU B O 1
ATOM 5751 N N . LYS B 1 252 ? -27.594 14.031 1.939 1 94.56 252 LYS B N 1
ATOM 5752 C CA . LYS B 1 252 ? -27.547 12.844 1.09 1 94.56 252 LYS B CA 1
ATOM 5753 C C . LYS B 1 252 ? -27.25 11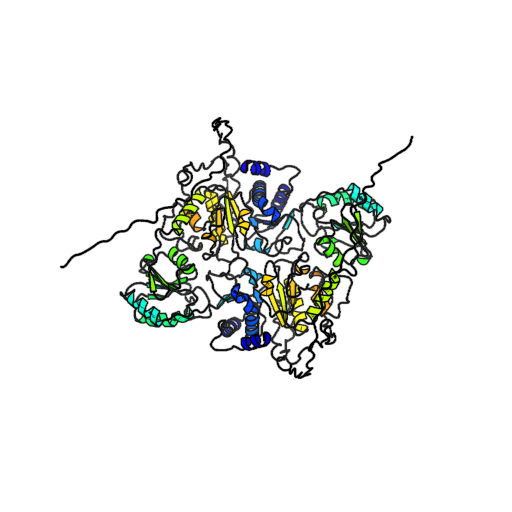.594 1.907 1 94.56 252 LYS B C 1
ATOM 5755 O O . LYS B 1 252 ? -27.781 10.516 1.622 1 94.56 252 LYS B O 1
ATOM 5760 N N . LEU B 1 253 ? -26.375 11.766 2.867 1 96.06 253 LEU B N 1
ATOM 5761 C CA . LEU B 1 253 ? -26.047 10.641 3.742 1 96.06 253 LEU B CA 1
ATOM 5762 C C . LEU B 1 253 ? -27.281 10.203 4.531 1 96.06 253 LEU B C 1
ATOM 5764 O O . LEU B 1 253 ? -27.516 9.008 4.711 1 96.06 253 LEU B O 1
ATOM 5768 N N . LYS B 1 254 ? -28.016 11.148 4.988 1 93.69 254 LYS B N 1
ATOM 5769 C CA . LYS B 1 254 ? -29.234 10.836 5.73 1 93.69 254 LYS B CA 1
ATOM 5770 C C . LYS B 1 254 ? -30.188 9.992 4.891 1 93.69 254 LYS B C 1
ATOM 5772 O O . LYS B 1 254 ? -30.859 9.094 5.41 1 93.69 254 LYS B O 1
ATOM 5777 N N . ASP B 1 255 ? -30.156 10.203 3.613 1 93.12 255 ASP B N 1
ATOM 5778 C CA . ASP B 1 255 ? -31.047 9.508 2.695 1 93.12 255 ASP B CA 1
ATOM 5779 C C . ASP B 1 255 ? -30.453 8.172 2.246 1 93.12 255 ASP B C 1
ATOM 5781 O O . ASP B 1 255 ? -31.156 7.328 1.698 1 93.12 255 ASP B O 1
ATOM 5785 N N . ALA B 1 256 ? -29.219 7.996 2.438 1 95.12 256 ALA B N 1
ATOM 5786 C CA . ALA B 1 256 ? -28.516 6.816 1.935 1 95.12 256 ALA B CA 1
ATOM 5787 C C . ALA B 1 256 ? -29 5.555 2.652 1 95.12 256 ALA B C 1
ATOM 5789 O O . ALA B 1 256 ? -29.219 5.574 3.865 1 95.12 256 ALA B O 1
ATOM 5790 N N . ARG B 1 257 ? -29.172 4.5 1.909 1 92.62 257 ARG B N 1
ATOM 5791 C CA . ARG B 1 257 ? -29.516 3.203 2.482 1 92.62 257 ARG B CA 1
ATOM 5792 C C . ARG B 1 257 ? -28.281 2.346 2.693 1 92.62 257 ARG B C 1
ATOM 5794 O O . ARG B 1 257 ? -28.141 1.673 3.719 1 92.62 257 ARG B O 1
ATOM 5801 N N . VAL B 1 258 ? -27.359 2.369 1.726 1 92.88 258 VAL B N 1
ATOM 5802 C CA . VAL B 1 258 ? -26.109 1.616 1.766 1 92.88 258 VAL B CA 1
ATOM 5803 C C . VAL B 1 258 ? -24.938 2.582 1.832 1 92.88 258 VAL B C 1
ATOM 5805 O O . VAL B 1 258 ? -24.797 3.455 0.973 1 92.88 258 VAL B O 1
ATOM 5808 N N . VAL B 1 259 ? -24.141 2.418 2.881 1 96.31 259 VAL B N 1
ATOM 5809 C CA . VAL B 1 259 ? -23.016 3.324 3.102 1 96.31 259 VAL B CA 1
ATOM 5810 C C . VAL B 1 259 ? -21.703 2.551 3.016 1 96.31 259 VAL B C 1
ATOM 5812 O O . VAL B 1 259 ? -21.562 1.488 3.623 1 96.31 259 VAL B O 1
ATOM 5815 N N . GLY B 1 260 ? -20.812 3.012 2.154 1 96 260 GLY B N 1
ATOM 5816 C CA . GLY B 1 260 ? -19.469 2.451 2.111 1 96 260 GLY B CA 1
ATOM 5817 C C . GLY B 1 260 ? -18.469 3.209 2.977 1 96 260 GLY B C 1
ATOM 5818 O O . GLY B 1 260 ? -18.344 4.426 2.854 1 96 260 GLY B O 1
ATOM 5819 N N . ILE B 1 261 ? -17.844 2.543 3.895 1 96.38 261 ILE B N 1
ATOM 5820 C CA . ILE B 1 261 ? -16.766 3.117 4.688 1 96.38 261 ILE B CA 1
ATOM 5821 C C . ILE B 1 261 ? -15.43 2.834 4.02 1 96.38 261 ILE B C 1
ATOM 5823 O O . ILE B 1 261 ? -14.953 1.695 4.016 1 96.38 261 ILE B O 1
ATOM 5827 N N . VAL B 1 262 ? -14.836 3.842 3.504 1 95.12 262 VAL B N 1
ATOM 5828 C CA . VAL B 1 262 ? -13.602 3.711 2.738 1 95.12 262 VAL B CA 1
ATOM 5829 C C . VAL B 1 262 ? -12.406 4.02 3.635 1 95.12 262 VAL B C 1
ATOM 5831 O O . VAL B 1 262 ? -12.266 5.141 4.129 1 95.12 262 VAL B O 1
ATOM 5834 N N . VAL B 1 263 ? -11.633 3.045 3.814 1 92.31 263 VAL B N 1
ATOM 5835 C CA . VAL B 1 263 ? -10.398 3.217 4.578 1 92.31 263 VAL B CA 1
ATOM 5836 C C . VAL B 1 263 ? -9.242 3.529 3.631 1 92.31 263 VAL B C 1
ATOM 5838 O O . VAL B 1 263 ? -8.734 2.637 2.949 1 92.31 263 VAL B O 1
ATOM 5841 N N . ALA B 1 264 ? -8.828 4.734 3.582 1 89.62 264 ALA B N 1
ATOM 5842 C CA . ALA B 1 264 ? -7.797 5.203 2.656 1 89.62 264 ALA B CA 1
ATOM 5843 C C . ALA B 1 264 ? -6.527 5.605 3.404 1 89.62 264 ALA B C 1
ATOM 5845 O O . ALA B 1 264 ? -5.898 6.613 3.074 1 89.62 264 ALA B O 1
ATOM 5846 N N . THR B 1 265 ? -6.215 4.926 4.438 1 82.75 265 THR B N 1
ATOM 5847 C CA . THR B 1 265 ? -5.008 5.113 5.234 1 82.75 265 THR B CA 1
ATOM 5848 C C . THR B 1 265 ? -4.633 3.826 5.965 1 82.75 265 THR B C 1
ATOM 5850 O O . THR B 1 265 ? -5.496 2.994 6.246 1 82.75 265 THR B O 1
ATOM 5853 N N . LEU B 1 266 ? -3.373 3.662 6.168 1 73.88 266 LEU B N 1
ATOM 5854 C CA . LEU B 1 266 ? -2.926 2.527 6.969 1 73.88 266 LEU B CA 1
ATOM 5855 C C . LEU B 1 266 ? -2.135 3 8.188 1 73.88 266 LEU B C 1
ATOM 5857 O O . LEU B 1 266 ? -1.712 2.188 9.008 1 73.88 266 LEU B O 1
ATOM 5861 N N . GLY B 1 267 ? -2.109 4.316 8.406 1 76.38 267 GLY B N 1
ATOM 5862 C CA . GLY B 1 267 ? -1.118 4.684 9.406 1 76.38 267 GLY B CA 1
ATOM 5863 C C . GLY B 1 267 ? -1.552 5.848 10.273 1 76.38 267 GLY B C 1
ATOM 5864 O O . GLY B 1 267 ? -0.864 6.203 11.234 1 76.38 267 GLY B O 1
ATOM 5865 N N . ILE B 1 268 ? -2.666 6.48 9.984 1 86.19 268 ILE B N 1
ATOM 5866 C CA . ILE B 1 268 ? -3.09 7.602 10.82 1 86.19 268 ILE B CA 1
ATOM 5867 C C . ILE B 1 268 ? -3.504 7.098 12.195 1 86.19 268 ILE B C 1
ATOM 5869 O O . ILE B 1 268 ? -4.188 6.074 12.312 1 86.19 268 ILE B O 1
ATOM 5873 N N . LYS B 1 269 ? -3.092 7.785 13.164 1 90.06 269 LYS B N 1
ATOM 5874 C CA . LYS B 1 269 ? -3.395 7.371 14.531 1 90.06 269 LYS B CA 1
ATOM 5875 C C . LYS B 1 269 ? -4.898 7.27 14.758 1 90.06 269 LYS B C 1
ATOM 5877 O O . LYS B 1 269 ? -5.656 8.148 14.344 1 90.06 269 LYS B O 1
ATOM 5882 N N . ASP B 1 270 ? -5.387 6.148 15.297 1 92.25 270 ASP B N 1
ATOM 5883 C CA . ASP B 1 270 ? -6.746 5.906 15.773 1 92.25 270 ASP B CA 1
ATOM 5884 C C . ASP B 1 270 ? -7.707 5.699 14.602 1 92.25 270 ASP B C 1
ATOM 5886 O O . ASP B 1 270 ? -8.914 5.879 14.75 1 92.25 270 ASP B O 1
ATOM 5890 N N . TYR B 1 271 ? -7.176 5.406 13.461 1 90.69 271 TYR B N 1
ATOM 5891 C CA . TYR B 1 271 ? -8.07 5.219 12.328 1 90.69 271 TYR B CA 1
ATOM 5892 C C . TYR B 1 271 ? -8.969 4.008 12.539 1 90.69 271 TYR B C 1
ATOM 5894 O O . TYR B 1 271 ? -10.102 3.973 12.039 1 90.69 271 TYR B O 1
ATOM 5902 N N . LEU B 1 272 ? -8.547 3.01 13.289 1 90.88 272 LEU B N 1
ATOM 5903 C CA . LEU B 1 272 ? -9.375 1.844 13.578 1 90.88 272 LEU B CA 1
ATOM 5904 C C . LEU B 1 272 ? -10.531 2.213 14.5 1 90.88 272 LEU B C 1
ATOM 5906 O O . LEU B 1 272 ? -11.641 1.687 14.352 1 90.88 272 LEU B O 1
ATOM 5910 N N . LYS B 1 273 ? -10.297 3.131 15.375 1 94.81 273 LYS B N 1
ATOM 5911 C CA . LYS B 1 273 ? -11.336 3.574 16.297 1 94.81 273 LYS B CA 1
ATOM 5912 C C . LYS B 1 273 ? -12.445 4.312 15.547 1 94.81 273 LYS B C 1
ATOM 5914 O O . LYS B 1 273 ? -13.633 4.105 15.82 1 94.81 273 LYS B O 1
ATOM 5919 N N . ILE B 1 274 ? -12.031 5.16 14.656 1 96.56 274 ILE B N 1
ATOM 5920 C CA . ILE B 1 274 ? -13.031 5.938 13.93 1 96.56 274 ILE B CA 1
ATOM 5921 C C . ILE B 1 274 ? -13.836 5.02 13.008 1 96.56 274 ILE B C 1
ATOM 5923 O O . ILE B 1 274 ? -15.023 5.238 12.789 1 96.56 274 ILE B O 1
ATOM 5927 N N . ILE B 1 275 ? -13.164 4.031 12.438 1 94 275 ILE B N 1
ATOM 5928 C CA . ILE B 1 275 ? -13.867 3.053 11.617 1 94 275 ILE B CA 1
ATOM 5929 C C . ILE B 1 275 ? -14.977 2.395 12.445 1 94 275 ILE B C 1
ATOM 5931 O O . ILE B 1 275 ? -16.125 2.312 11.992 1 94 275 ILE B O 1
ATOM 5935 N N . THR B 1 276 ? -14.656 1.997 13.617 1 93.44 276 THR B N 1
ATOM 5936 C CA . THR B 1 276 ? -15.602 1.327 14.508 1 93.44 276 THR B CA 1
ATOM 5937 C C . THR B 1 276 ? -16.734 2.266 14.898 1 93.44 276 THR B C 1
ATOM 5939 O O . THR B 1 276 ? -17.906 1.872 14.883 1 93.44 276 THR B O 1
ATOM 5942 N N . MET B 1 277 ? -16.391 3.465 15.203 1 96.38 277 MET B N 1
ATOM 5943 C CA . MET B 1 277 ? -17.406 4.445 15.586 1 96.38 277 MET B CA 1
ATOM 5944 C C . MET B 1 277 ? -18.391 4.68 14.453 1 96.38 277 MET B C 1
ATOM 5946 O O . MET B 1 277 ? -19.609 4.637 14.672 1 96.38 277 MET B O 1
ATOM 5950 N N . VAL B 1 278 ? -17.859 4.906 13.281 1 97.06 278 VAL B N 1
ATOM 5951 C CA . VAL B 1 278 ? -18.688 5.172 12.117 1 97.06 278 VAL B CA 1
ATOM 5952 C C . VAL B 1 278 ? -19.578 3.963 11.836 1 97.06 278 VAL B C 1
ATOM 5954 O O . VAL B 1 278 ? -20.781 4.105 11.602 1 97.06 278 VAL B O 1
ATOM 5957 N N . LYS B 1 279 ? -19 2.816 11.875 1 93.56 279 LYS B N 1
ATOM 5958 C CA . LYS B 1 279 ? -19.75 1.578 11.656 1 93.56 279 LYS B CA 1
ATOM 5959 C C . LYS B 1 279 ? -20.906 1.451 12.641 1 93.56 279 LYS B C 1
ATOM 5961 O O . LYS B 1 279 ? -22.031 1.135 12.25 1 93.56 279 LYS B O 1
ATOM 5966 N N . ASN B 1 280 ? -20.656 1.711 13.891 1 94.69 280 ASN B N 1
ATOM 5967 C CA . ASN B 1 280 ? -21.672 1.591 14.945 1 94.69 280 ASN B CA 1
ATOM 5968 C C . ASN B 1 280 ? -22.812 2.59 14.742 1 94.69 280 ASN B C 1
ATOM 5970 O O . ASN B 1 280 ? -23.969 2.254 14.938 1 94.69 280 ASN B O 1
ATOM 5974 N N . ILE B 1 281 ? -22.469 3.787 14.383 1 96.44 281 ILE B N 1
ATOM 5975 C CA . ILE B 1 281 ? -23.469 4.816 14.164 1 96.44 281 ILE B CA 1
ATOM 5976 C C . ILE B 1 281 ? -24.391 4.406 13.016 1 96.44 281 ILE B C 1
ATOM 5978 O O . ILE B 1 281 ? -25.609 4.492 13.125 1 96.44 281 ILE B O 1
ATOM 5982 N N . ILE B 1 282 ? -23.75 3.975 11.938 1 95.12 282 ILE B N 1
ATOM 5983 C CA . ILE B 1 282 ? -24.516 3.578 10.758 1 95.12 282 ILE B CA 1
ATOM 5984 C C . ILE B 1 282 ? -25.406 2.391 11.109 1 95.12 282 ILE B C 1
ATOM 5986 O O . ILE B 1 282 ? -26.562 2.334 10.695 1 95.12 282 ILE B O 1
ATOM 5990 N N . LYS B 1 283 ? -24.875 1.495 11.906 1 91.75 283 LYS B N 1
ATOM 5991 C CA . LYS B 1 283 ? -25.641 0.343 12.359 1 91.75 283 LYS B CA 1
ATOM 5992 C C . LYS B 1 283 ? -26.844 0.781 13.211 1 91.75 283 LYS B C 1
ATOM 5994 O O . LYS B 1 283 ? -27.938 0.257 13.062 1 91.75 283 LYS B O 1
ATOM 5999 N N . GLU B 1 284 ? -26.609 1.687 14.078 1 93.31 284 GLU B N 1
ATOM 6000 C CA . GLU B 1 284 ? -27.672 2.197 14.945 1 93.31 284 GLU B CA 1
ATOM 6001 C C . GLU B 1 284 ? -28.781 2.852 14.141 1 93.31 284 GLU B C 1
ATOM 6003 O O . GLU B 1 284 ? -29.938 2.84 14.555 1 93.31 284 GLU B O 1
ATOM 6008 N N . LYS B 1 285 ? -28.438 3.359 13.016 1 93.81 285 LYS B N 1
ATOM 6009 C CA . LYS B 1 285 ? -29.422 3.992 12.148 1 93.81 285 LYS B CA 1
ATOM 6010 C C . LYS B 1 285 ? -30.047 2.979 11.188 1 93.81 285 LYS B C 1
ATOM 6012 O O . LYS B 1 285 ? -30.781 3.352 10.273 1 93.81 285 LYS B O 1
ATOM 6017 N N . LYS B 1 286 ? -29.625 1.656 11.383 1 90.44 286 LYS B N 1
ATOM 6018 C CA . LYS B 1 286 ? -30.172 0.525 10.633 1 90.44 286 LYS B CA 1
ATOM 6019 C C . LYS B 1 286 ? -29.859 0.645 9.148 1 90.44 286 LYS B C 1
ATOM 6021 O O . LYS B 1 286 ? -30.703 0.341 8.305 1 90.44 286 LYS B O 1
ATOM 6026 N N . LYS B 1 287 ? -28.781 1.295 8.859 1 91.94 287 LYS B N 1
ATOM 6027 C CA . LYS B 1 287 ? -28.266 1.354 7.492 1 91.94 287 LYS B CA 1
ATOM 6028 C C . LYS B 1 287 ? -27.234 0.264 7.238 1 91.94 287 LYS B C 1
ATOM 6030 O O . LYS B 1 287 ? -26.531 -0.156 8.164 1 91.94 287 LYS B O 1
ATOM 6035 N N . LYS B 1 288 ? -27.219 -0.185 6.016 1 87.94 288 LYS B N 1
ATOM 6036 C CA . LYS B 1 288 ? -26.219 -1.178 5.641 1 87.94 288 LYS B CA 1
ATOM 6037 C C . LYS B 1 288 ? -24.859 -0.522 5.387 1 87.94 288 LYS B C 1
ATOM 6039 O O . LYS B 1 288 ? -24.781 0.551 4.785 1 87.94 288 LYS B O 1
ATOM 6044 N N . SER B 1 289 ? -23.844 -1.135 5.891 1 92 289 SER B N 1
ATOM 6045 C CA . SER B 1 289 ? -22.516 -0.554 5.688 1 92 289 SER B CA 1
ATOM 6046 C C . SER B 1 289 ? -21.516 -1.613 5.258 1 92 289 SER B C 1
ATOM 6048 O O . SER B 1 289 ? -21.656 -2.787 5.605 1 92 289 SER B O 1
ATOM 6050 N N . TYR B 1 290 ? -20.578 -1.186 4.48 1 88.69 290 TYR B N 1
ATOM 6051 C CA . TYR B 1 290 ? -19.469 -2.008 4.031 1 88.69 290 TYR B CA 1
ATOM 6052 C C . TYR B 1 290 ? -18.141 -1.269 4.191 1 88.69 290 TYR B C 1
ATOM 6054 O O . TYR B 1 290 ? -18.062 -0.064 3.938 1 88.69 290 TYR B O 1
ATOM 6062 N N . ILE B 1 291 ? -17.188 -1.994 4.609 1 91.5 291 ILE B N 1
ATOM 6063 C CA . ILE B 1 291 ? -15.867 -1.395 4.77 1 91.5 291 ILE B CA 1
ATOM 6064 C C . ILE B 1 291 ? -14.992 -1.747 3.568 1 91.5 291 ILE B C 1
ATOM 6066 O O . ILE B 1 291 ? -14.859 -2.92 3.213 1 91.5 291 ILE B O 1
ATOM 6070 N N . LEU B 1 292 ? -14.438 -0.785 2.973 1 91.75 292 LEU B N 1
ATOM 6071 C CA . LEU B 1 292 ? -13.586 -0.913 1.796 1 91.75 292 LEU B CA 1
ATOM 6072 C C . LEU B 1 292 ? -12.188 -0.363 2.072 1 91.75 292 LEU B C 1
ATOM 6074 O O . LEU B 1 292 ? -12.039 0.764 2.553 1 91.75 292 LEU B O 1
ATOM 6078 N N . SER B 1 293 ? -11.219 -1.118 1.883 1 88.94 293 SER B N 1
ATOM 6079 C CA . SER B 1 293 ? -9.852 -0.619 1.931 1 88.94 293 SER B CA 1
ATOM 6080 C C . SER B 1 293 ? -9.344 -0.262 0.537 1 88.94 293 SER B C 1
ATOM 6082 O O . SER B 1 293 ? -9.266 -1.124 -0.341 1 88.94 293 SER B O 1
ATOM 6084 N N . VAL B 1 294 ? -9.102 0.936 0.306 1 85.31 294 VAL B N 1
ATOM 6085 C CA . VAL B 1 294 ? -8.695 1.417 -1.012 1 85.31 294 VAL B CA 1
ATOM 6086 C C . VAL B 1 294 ? -7.492 2.344 -0.876 1 85.31 294 VAL B C 1
ATOM 6088 O O . VAL B 1 294 ? -7.531 3.316 -0.121 1 85.31 294 VAL B O 1
ATOM 6091 N N . GLY B 1 295 ? -6.473 1.895 -1.595 1 77.12 295 GLY B N 1
ATOM 6092 C CA . GLY B 1 295 ? -5.375 2.844 -1.69 1 77.12 295 GLY B CA 1
ATOM 6093 C C . GLY B 1 295 ? -5.625 3.947 -2.701 1 77.12 295 GLY B C 1
ATOM 6094 O O . GLY B 1 295 ? -6.426 3.779 -3.625 1 77.12 295 GLY B O 1
ATOM 6095 N N . LYS B 1 296 ? -4.969 5.113 -2.658 1 78.69 296 LYS B N 1
ATOM 6096 C CA . LYS B 1 296 ? -5.062 6.293 -3.516 1 78.69 296 LYS B CA 1
ATOM 6097 C C . LYS B 1 296 ? -6.438 6.383 -4.18 1 78.69 296 LYS B C 1
ATOM 6099 O O . LYS B 1 296 ? -6.574 6.121 -5.375 1 78.69 296 LYS B O 1
ATOM 6104 N N . ILE B 1 297 ? -7.402 6.727 -3.576 1 88.19 297 ILE B N 1
ATOM 6105 C CA . ILE B 1 297 ? -8.805 6.797 -3.986 1 88.19 297 ILE B CA 1
ATOM 6106 C C . ILE B 1 297 ? -8.922 7.637 -5.258 1 88.19 297 ILE B C 1
ATOM 6108 O O . ILE B 1 297 ? -8.289 8.688 -5.379 1 88.19 297 ILE B O 1
ATOM 6112 N N . ASN B 1 298 ? -9.633 7.145 -6.23 1 87.69 298 ASN B N 1
ATOM 6113 C CA . ASN B 1 298 ? -10 7.898 -7.426 1 87.69 298 ASN B CA 1
ATOM 6114 C C . ASN B 1 298 ? -11.414 7.555 -7.887 1 87.69 298 ASN B C 1
ATOM 6116 O O . ASN B 1 298 ? -12.031 6.617 -7.379 1 87.69 298 ASN B O 1
ATOM 6120 N N . PRO B 1 299 ? -11.992 8.359 -8.727 1 92.06 299 PRO B N 1
ATOM 6121 C CA . PRO B 1 299 ? -13.391 8.172 -9.133 1 92.06 299 PRO B CA 1
ATOM 6122 C C . PRO B 1 299 ? -13.648 6.809 -9.758 1 92.06 299 PRO B C 1
ATOM 6124 O O . PRO B 1 299 ? -14.688 6.195 -9.508 1 92.06 299 PRO B O 1
ATOM 6127 N N . THR B 1 300 ? -12.758 6.305 -10.461 1 87.94 300 THR B N 1
ATOM 6128 C CA . THR B 1 300 ? -12.93 5.027 -11.141 1 87.94 300 THR B CA 1
ATOM 6129 C C . THR B 1 300 ? -13 3.883 -10.133 1 87.94 300 THR B C 1
ATOM 6131 O O . THR B 1 300 ? -13.82 2.977 -10.281 1 87.94 300 THR B O 1
ATOM 6134 N N . LYS B 1 301 ? -12.164 3.928 -9.18 1 87.31 301 LYS B N 1
ATOM 6135 C CA . LYS B 1 301 ? -12.141 2.879 -8.164 1 87.31 301 LYS B CA 1
ATOM 6136 C C . LYS B 1 301 ? -13.461 2.818 -7.402 1 87.31 301 LYS B C 1
ATOM 6138 O O . LYS B 1 301 ? -14 1.734 -7.176 1 87.31 301 LYS B O 1
ATOM 6143 N N . LEU B 1 302 ? -14.008 3.941 -7.027 1 92.31 302 LEU B N 1
ATOM 6144 C CA . LEU B 1 302 ? -15.227 3.959 -6.23 1 92.31 302 LEU B CA 1
ATOM 6145 C C . LEU B 1 302 ? -16.453 3.686 -7.098 1 92.31 302 LEU B C 1
ATOM 6147 O O . LEU B 1 302 ? -17.516 3.316 -6.59 1 92.31 302 LEU B O 1
ATOM 6151 N N . ALA B 1 303 ? -16.328 3.916 -8.391 1 91.38 303 ALA B N 1
ATOM 6152 C CA . ALA B 1 303 ? -17.406 3.635 -9.32 1 91.38 303 ALA B CA 1
ATOM 6153 C C . ALA B 1 303 ? -17.656 2.133 -9.43 1 91.38 303 ALA B C 1
ATOM 6155 O O . ALA B 1 303 ? -18.703 1.708 -9.93 1 91.38 303 ALA B O 1
ATOM 6156 N N . ASN B 1 304 ? -16.75 1.389 -8.961 1 87.56 304 ASN B N 1
ATOM 6157 C CA . ASN B 1 304 ? -16.891 -0.064 -9 1 87.56 304 ASN B CA 1
ATOM 6158 C C . ASN B 1 304 ? -17.938 -0.557 -8 1 87.56 304 ASN B C 1
ATOM 6160 O O . ASN B 1 304 ? -18.281 -1.738 -7.996 1 87.56 304 ASN B O 1
ATOM 6164 N N . PHE B 1 305 ? -18.469 0.324 -7.219 1 90 305 PHE B N 1
ATOM 6165 C CA . PHE B 1 305 ? -19.438 -0.046 -6.18 1 90 305 PHE B CA 1
ATOM 6166 C C . PHE B 1 305 ? -20.75 0.699 -6.367 1 90 305 PHE B C 1
ATOM 6168 O O . PHE B 1 305 ? -21.156 1.478 -5.504 1 90 305 PHE B O 1
ATOM 6175 N N . PRO B 1 306 ? -21.422 0.379 -7.367 1 89.06 306 PRO B N 1
ATOM 6176 C CA . PRO B 1 306 ? -22.641 1.118 -7.699 1 89.06 306 PRO B CA 1
ATOM 6177 C C . PRO B 1 306 ? -23.75 0.927 -6.66 1 89.06 306 PRO B C 1
ATOM 6179 O O . PRO B 1 306 ? -24.656 1.757 -6.562 1 89.06 306 PRO B O 1
ATOM 6182 N N . GLU B 1 307 ? -23.672 -0.111 -5.863 1 88.56 307 GLU B N 1
ATOM 6183 C CA . GLU B 1 307 ? -24.688 -0.417 -4.859 1 88.56 307 GLU B CA 1
ATOM 6184 C C . GLU B 1 307 ? -24.594 0.542 -3.676 1 88.56 307 GLU B C 1
ATOM 6186 O O . GLU B 1 307 ? -25.531 0.645 -2.881 1 88.56 307 GLU B O 1
ATOM 6191 N N . ILE B 1 308 ? -23.484 1.234 -3.57 1 93.44 308 ILE B N 1
ATOM 6192 C CA . ILE B 1 308 ? -23.281 2.127 -2.436 1 93.44 308 ILE B CA 1
ATOM 6193 C C . ILE B 1 308 ? -23.844 3.506 -2.748 1 93.44 308 ILE B C 1
ATOM 6195 O O . ILE B 1 308 ? -23.609 4.051 -3.83 1 93.44 308 ILE B O 1
ATOM 6199 N N . ASP B 1 309 ? -24.562 4.129 -1.815 1 95.88 309 ASP B N 1
ATOM 6200 C CA . ASP B 1 309 ? -25.219 5.418 -2.014 1 95.88 309 ASP B CA 1
ATOM 6201 C C . ASP B 1 309 ? -24.312 6.566 -1.603 1 95.88 309 ASP B C 1
ATOM 6203 O O . ASP B 1 309 ? -24.406 7.672 -2.139 1 95.88 309 ASP B O 1
ATOM 6207 N N . ALA B 1 310 ? -23.531 6.312 -0.646 1 97.25 310 ALA B N 1
ATOM 6208 C CA . ALA B 1 310 ? -22.625 7.324 -0.102 1 97.25 310 ALA B CA 1
ATOM 6209 C C . ALA B 1 310 ? -21.391 6.684 0.513 1 97.25 310 ALA B C 1
ATOM 6211 O O . ALA B 1 310 ? -21.453 5.559 1.019 1 97.25 310 ALA B O 1
ATOM 6212 N N . PHE B 1 311 ? -20.375 7.398 0.442 1 97.56 311 PHE B N 1
ATOM 6213 C CA . PHE B 1 311 ? -19.125 6.91 1.018 1 97.56 311 PHE B CA 1
ATOM 6214 C C . PHE B 1 311 ? -18.688 7.785 2.188 1 97.56 311 PHE B C 1
ATOM 6216 O O . PHE B 1 311 ? -18.781 9.008 2.121 1 97.56 311 PHE B O 1
ATOM 6223 N N . VAL B 1 312 ? -18.312 7.195 3.27 1 98 312 VAL B N 1
ATOM 6224 C CA . VAL B 1 312 ? -17.562 7.855 4.328 1 98 312 VAL B CA 1
ATOM 6225 C C . VAL B 1 312 ? -16.078 7.516 4.195 1 98 312 VAL B C 1
ATOM 6227 O O . VAL B 1 312 ? -15.695 6.344 4.258 1 98 312 VAL B O 1
ATOM 6230 N N . VAL B 1 313 ? -15.312 8.5 4.051 1 96.75 313 VAL B N 1
ATOM 6231 C CA . VAL B 1 313 ? -13.914 8.258 3.723 1 96.75 313 VAL B CA 1
ATOM 6232 C C . VAL B 1 313 ? -13.031 8.602 4.922 1 96.75 313 VAL B C 1
ATOM 6234 O O . VAL B 1 313 ? -13.062 9.734 5.418 1 96.75 313 VAL B O 1
ATOM 6237 N N . ILE B 1 314 ? -12.336 7.645 5.418 1 95.12 314 ILE B N 1
ATOM 6238 C CA . ILE B 1 314 ? -11.352 7.824 6.484 1 95.12 314 ILE B CA 1
ATOM 6239 C C . ILE B 1 314 ? -9.969 8.031 5.875 1 95.12 314 ILE B C 1
ATOM 6241 O O . ILE B 1 314 ? -9.352 7.086 5.379 1 95.12 314 ILE B O 1
ATOM 6245 N N . THR B 1 315 ? -9.5 9.195 5.875 1 93.44 315 THR B N 1
ATOM 6246 C CA . THR B 1 315 ? -8.242 9.57 5.238 1 93.44 315 THR B CA 1
ATOM 6247 C C . THR B 1 315 ? -7.594 10.742 5.965 1 93.44 315 THR B C 1
ATOM 6249 O O . THR B 1 315 ? -8.086 11.188 7.008 1 93.44 315 THR B O 1
ATOM 6252 N N . CYS B 1 316 ? -6.473 11.156 5.465 1 92.19 316 CYS B N 1
ATOM 6253 C CA . CYS B 1 316 ? -5.785 12.328 5.988 1 92.19 316 CYS B CA 1
ATOM 6254 C C . CYS B 1 316 ? -6.656 13.57 5.859 1 92.19 316 CYS B C 1
ATOM 6256 O O . CYS B 1 316 ? -7.312 13.773 4.836 1 92.19 316 CYS B O 1
ATOM 6258 N N . PRO B 1 317 ? -6.68 14.422 6.863 1 91.19 317 PRO B N 1
ATOM 6259 C CA . PRO B 1 317 ? -7.488 15.641 6.816 1 91.19 317 PRO B CA 1
ATOM 6260 C C . PRO B 1 317 ? -7.098 16.562 5.668 1 91.19 317 PRO B C 1
ATOM 6262 O O . PRO B 1 317 ? -7.91 17.375 5.219 1 91.19 317 PRO B O 1
ATOM 6265 N N . GLU B 1 318 ? -5.953 16.438 5.164 1 90.44 318 GLU B N 1
ATOM 6266 C CA . GLU B 1 318 ? -5.504 17.328 4.094 1 90.44 318 GLU B CA 1
ATOM 6267 C C . GLU B 1 318 ? -5.852 16.75 2.723 1 90.44 318 GLU B C 1
ATOM 6269 O O . GLU B 1 318 ? -5.551 17.359 1.694 1 90.44 318 GLU B O 1
ATOM 6274 N N . SER B 1 319 ? -6.543 15.633 2.742 1 89.88 319 SER B N 1
ATOM 6275 C CA . SER B 1 319 ? -6.918 15.031 1.466 1 89.88 319 SER B CA 1
ATOM 6276 C C . SER B 1 319 ? -7.816 15.969 0.663 1 89.88 319 SER B C 1
ATOM 6278 O O . SER B 1 319 ? -8.734 16.578 1.212 1 89.88 319 SER B O 1
ATOM 6280 N N . GLU B 1 320 ? -7.633 16.031 -0.618 1 88.69 320 GLU B N 1
ATOM 6281 C CA . GLU B 1 320 ? -8.398 16.922 -1.482 1 88.69 320 GLU B CA 1
ATOM 6282 C C . GLU B 1 320 ? -9.617 16.219 -2.061 1 88.69 320 GLU B C 1
ATOM 6284 O O . GLU B 1 320 ? -10.398 16.828 -2.807 1 88.69 320 GLU B O 1
ATOM 6289 N N . ILE B 1 321 ? -9.828 15.031 -1.682 1 90.25 321 ILE B N 1
ATOM 6290 C CA . ILE B 1 321 ? -10.891 14.25 -2.297 1 90.25 321 ILE B CA 1
ATOM 6291 C C . ILE B 1 321 ? -12.25 14.852 -1.937 1 90.25 321 ILE B C 1
ATOM 6293 O O . ILE B 1 321 ? -13.219 14.719 -2.691 1 90.25 321 ILE B O 1
ATOM 6297 N N . PHE B 1 322 ? -12.352 15.516 -0.834 1 91.19 322 PHE B N 1
ATOM 6298 C CA . PHE B 1 322 ? -13.625 16.047 -0.355 1 91.19 322 PHE B CA 1
ATOM 6299 C C . PHE B 1 322 ? -14.023 17.281 -1.15 1 91.19 322 PHE B C 1
ATOM 6301 O O . PHE B 1 322 ? -15.18 17.719 -1.099 1 91.19 322 PHE B O 1
ATOM 6308 N N . ASP B 1 323 ? -13.062 17.797 -1.846 1 88.5 323 ASP B N 1
ATOM 6309 C CA . ASP B 1 323 ? -13.32 18.984 -2.664 1 88.5 323 ASP B CA 1
ATOM 6310 C C . ASP B 1 323 ? -13.578 18.594 -4.117 1 88.5 323 ASP B C 1
ATOM 6312 O O . ASP B 1 323 ? -13.969 19.438 -4.926 1 88.5 323 ASP B O 1
ATOM 6316 N N . SER B 1 324 ? -13.445 17.328 -4.41 1 88.5 324 SER B N 1
ATOM 6317 C CA . SER B 1 324 ? -13.594 16.875 -5.789 1 88.5 324 SER B CA 1
ATOM 6318 C C . SER B 1 324 ? -15.062 16.734 -6.176 1 88.5 324 SER B C 1
ATOM 6320 O O . SER B 1 324 ? -15.883 16.312 -5.367 1 88.5 324 SER B O 1
ATOM 6322 N N . ARG B 1 325 ? -15.344 17.125 -7.449 1 88.69 325 ARG B N 1
ATOM 6323 C CA . ARG B 1 325 ? -16.688 16.984 -7.988 1 88.69 325 ARG B CA 1
ATOM 6324 C C . ARG B 1 325 ? -16.766 15.836 -9 1 88.69 325 ARG B C 1
ATOM 6326 O O . ARG B 1 325 ? -17.75 15.695 -9.711 1 88.69 325 ARG B O 1
ATOM 6333 N N . GLU B 1 326 ? -15.742 15.055 -9.008 1 91.94 326 GLU B N 1
ATOM 6334 C CA . GLU B 1 326 ? -15.617 14.031 -10.039 1 91.94 326 GLU B CA 1
ATOM 6335 C C . GLU B 1 326 ? -16.219 12.703 -9.586 1 91.94 326 GLU B C 1
ATOM 6337 O O . GLU B 1 326 ? -16.469 11.812 -10.406 1 91.94 326 GLU B O 1
ATOM 6342 N N . PHE B 1 327 ? -16.5 12.641 -8.367 1 94.12 327 PHE B N 1
ATOM 6343 C CA . PHE B 1 327 ? -17.016 11.375 -7.852 1 94.12 327 PHE B CA 1
ATOM 6344 C C . PHE B 1 327 ? -18.516 11.273 -8.078 1 94.12 327 PHE B C 1
ATOM 6346 O O . PHE B 1 327 ? -19.234 12.258 -7.922 1 94.12 327 PHE B O 1
ATOM 6353 N N . LEU B 1 328 ? -19.016 10.109 -8.422 1 92.94 328 LEU B N 1
ATOM 6354 C CA . LEU B 1 328 ? -20.422 9.875 -8.75 1 92.94 328 LEU B CA 1
ATOM 6355 C C . LEU B 1 328 ? -21.281 9.914 -7.492 1 92.94 328 LEU B C 1
ATOM 6357 O O . LEU B 1 328 ? -22.438 10.336 -7.539 1 92.94 328 LEU B O 1
ATOM 6361 N N . LYS B 1 329 ? -20.734 9.391 -6.441 1 95.69 329 LYS B N 1
ATOM 6362 C CA . LYS B 1 329 ? -21.438 9.328 -5.16 1 95.69 329 LYS B CA 1
ATOM 6363 C C . LYS B 1 329 ? -20.828 10.297 -4.152 1 95.69 329 LYS B C 1
ATOM 6365 O O . LYS B 1 329 ? -19.641 10.641 -4.254 1 95.69 329 LYS B O 1
ATOM 6370 N N . PRO B 1 330 ? -21.562 10.789 -3.215 1 96.44 330 PRO B N 1
ATOM 6371 C CA . PRO B 1 330 ? -21.031 11.742 -2.24 1 96.44 330 PRO B CA 1
ATOM 6372 C C . PRO B 1 330 ? -19.969 11.125 -1.336 1 96.44 330 PRO B C 1
ATOM 6374 O O . PRO B 1 330 ? -20.094 9.961 -0.935 1 96.44 330 PRO B O 1
ATOM 6377 N N . LEU B 1 331 ? -18.984 11.883 -1.056 1 97.38 331 LEU B N 1
ATOM 6378 C CA . LEU B 1 331 ? -17.922 11.531 -0.121 1 97.38 331 LEU B CA 1
ATOM 6379 C C . LEU B 1 331 ? -18.047 12.344 1.167 1 97.38 331 LEU B C 1
ATOM 6381 O O . LEU B 1 331 ? -18.062 13.57 1.133 1 97.38 331 LEU B O 1
ATOM 6385 N N . LEU B 1 332 ? -18.109 11.641 2.275 1 97.19 332 LEU B N 1
ATOM 6386 C CA . LEU B 1 332 ? -18.312 12.312 3.557 1 97.19 332 LEU B CA 1
ATOM 6387 C C . LEU B 1 332 ? -17.109 12.102 4.477 1 97.19 332 LEU B C 1
ATOM 6389 O O . LEU B 1 332 ? -16.438 11.078 4.402 1 97.19 332 LEU B O 1
ATOM 6393 N N . MET B 1 333 ? -16.953 13.062 5.324 1 96.44 333 MET B N 1
ATOM 6394 C CA . MET B 1 333 ? -15.992 12.953 6.422 1 96.44 333 MET B CA 1
ATOM 6395 C C . MET B 1 333 ? -16.641 12.297 7.641 1 96.44 333 MET B C 1
ATOM 6397 O O . MET B 1 333 ? -17.859 12.367 7.816 1 96.44 333 MET B O 1
ATOM 6401 N N . PRO B 1 334 ? -15.805 11.688 8.492 1 96.75 334 PRO B N 1
ATOM 6402 C CA . PRO B 1 334 ? -16.359 11.086 9.703 1 96.75 334 PRO B CA 1
ATOM 6403 C C . PRO B 1 334 ? -17.188 12.07 10.531 1 96.75 334 PRO B C 1
ATOM 6405 O O . PRO B 1 334 ? -18.25 11.711 11.047 1 96.75 334 PRO B O 1
ATOM 6408 N N . TYR B 1 335 ? -16.781 13.312 10.586 1 95.69 335 TYR B N 1
ATOM 6409 C CA . TYR B 1 335 ? -17.5 14.328 11.344 1 95.69 335 TYR B CA 1
ATOM 6410 C C . TYR B 1 335 ? -18.906 14.5 10.812 1 95.69 335 TYR B C 1
ATOM 6412 O O . TYR B 1 335 ? -19.844 14.75 11.578 1 95.69 335 TYR B O 1
ATOM 6420 N N . GLU B 1 336 ? -19.047 14.344 9.594 1 95 336 GLU B N 1
ATOM 6421 C CA . GLU B 1 336 ? -20.328 14.57 8.938 1 95 336 GLU B CA 1
ATOM 6422 C C . GLU B 1 336 ? -21.312 13.445 9.242 1 95 336 GLU B C 1
ATOM 6424 O O . GLU B 1 336 ? -22.531 13.625 9.148 1 95 336 GLU B O 1
ATOM 6429 N N . VAL B 1 337 ? -20.781 12.297 9.562 1 96.31 337 VAL B N 1
ATOM 6430 C CA . VAL B 1 337 ? -21.625 11.211 10.047 1 96.31 337 VAL B CA 1
ATOM 6431 C C . VAL B 1 337 ? -22.266 11.609 11.375 1 96.31 337 VAL B C 1
ATOM 6433 O O . VAL B 1 337 ? -23.453 11.367 11.602 1 96.31 337 VAL B O 1
ATOM 6436 N N . GLU B 1 338 ? -21.469 12.25 12.203 1 93.56 338 GLU B N 1
ATOM 6437 C CA . GLU B 1 338 ? -21.984 12.773 13.469 1 93.56 338 GLU B CA 1
ATOM 6438 C C . GLU B 1 338 ? -23.047 13.836 13.242 1 93.56 338 GLU B C 1
ATOM 6440 O O . GLU B 1 338 ? -24.062 13.852 13.93 1 93.56 338 GLU B O 1
ATOM 6445 N N . LEU B 1 339 ? -22.766 14.68 12.359 1 92.12 339 LEU B N 1
ATOM 6446 C CA . LEU B 1 339 ? -23.719 15.75 12.062 1 92.12 339 LEU B CA 1
ATOM 6447 C C . LEU B 1 339 ? -25.047 15.172 11.57 1 92.12 339 LEU B C 1
ATOM 6449 O O . LEU B 1 339 ? -26.109 15.711 11.875 1 92.12 339 LEU B O 1
ATOM 6453 N N . ALA B 1 340 ? -24.953 14.156 10.828 1 92.81 340 ALA B N 1
ATOM 6454 C CA . ALA B 1 340 ? -26.125 13.57 10.203 1 92.81 340 ALA B CA 1
ATOM 6455 C C . ALA B 1 340 ? -26.969 12.812 11.227 1 92.81 340 ALA B C 1
ATOM 6457 O O . ALA B 1 340 ? -28.203 12.859 11.188 1 92.81 340 ALA B O 1
ATOM 6458 N N . PHE B 1 341 ? -26.297 12.18 12.242 1 94.88 341 PHE B N 1
ATOM 6459 C CA . PHE B 1 341 ? -27.062 11.141 12.938 1 94.88 341 PHE B CA 1
ATOM 6460 C C . PHE B 1 341 ? -27 11.336 14.445 1 94.88 341 PHE B C 1
ATOM 6462 O O . PHE B 1 341 ? -27.703 10.672 15.195 1 94.88 341 PHE B O 1
ATOM 6469 N N . ASN B 1 342 ? -26.062 12.195 14.906 1 92.44 342 ASN B N 1
ATOM 6470 C CA . ASN B 1 342 ? -25.938 12.438 16.344 1 92.44 342 ASN B CA 1
ATOM 6471 C C . ASN B 1 342 ? -26.719 13.672 16.781 1 92.44 342 ASN B C 1
ATOM 6473 O O . ASN B 1 342 ? -26.297 14.797 16.516 1 92.44 342 ASN B O 1
ATOM 6477 N N . SER B 1 343 ? -27.75 13.523 17.531 1 88.81 343 SER B N 1
ATOM 6478 C CA . SER B 1 343 ? -28.594 14.625 17.953 1 88.81 343 SER B CA 1
ATOM 6479 C C . SER B 1 343 ? -27.953 15.438 19.062 1 88.81 343 SER B C 1
ATOM 6481 O O . SER B 1 343 ? -28.328 16.578 19.312 1 88.81 343 SER B O 1
ATOM 6483 N N . SER B 1 344 ? -27.016 14.805 19.703 1 88.25 344 SER B N 1
ATOM 6484 C CA . SER B 1 344 ? -26.344 15.492 20.781 1 88.25 344 SER B CA 1
ATOM 6485 C C . SER B 1 344 ? -25.391 16.562 20.25 1 88.25 344 SER B C 1
ATOM 6487 O O . SER B 1 344 ? -24.938 17.438 21 1 88.25 344 SER B O 1
ATOM 6489 N N . ARG B 1 345 ? -25.094 16.438 19.016 1 86.56 345 ARG B N 1
ATOM 6490 C CA . ARG B 1 345 ? -24.156 17.391 18.422 1 86.56 345 ARG B CA 1
ATOM 6491 C C . ARG B 1 345 ? -24.891 18.609 17.875 1 86.56 345 ARG B C 1
ATOM 6493 O O . ARG B 1 345 ? -25.797 18.484 17.062 1 86.56 345 ARG B O 1
ATOM 6500 N N . GLU B 1 346 ? -24.688 19.656 18.641 1 73.12 346 GLU B N 1
ATOM 6501 C CA . GLU B 1 346 ? -25.266 20.906 18.172 1 73.12 346 GLU B CA 1
ATOM 6502 C C . GLU B 1 346 ? -24.562 21.438 16.938 1 73.12 346 GLU B C 1
ATOM 6504 O O . GLU B 1 346 ? -23.375 21.172 16.734 1 73.12 346 GLU B O 1
ATOM 6509 N N . CYS B 1 347 ? -25.391 21.719 15.867 1 59.84 347 CYS B N 1
ATOM 6510 C CA . CYS B 1 347 ? -24.859 22.219 14.609 1 59.84 347 CYS B CA 1
ATOM 6511 C C . CYS B 1 347 ? -23.828 23.312 14.867 1 59.84 347 CYS B C 1
ATOM 6513 O O . CYS B 1 347 ? -24.188 24.422 15.266 1 59.84 347 CYS B O 1
ATOM 6515 N N . TYR B 1 348 ? -22.734 22.938 15.469 1 59 348 TYR B N 1
ATOM 6516 C CA . TYR B 1 348 ? -21.781 23.984 15.828 1 59 348 TYR B CA 1
ATOM 6517 C C . TYR B 1 348 ? -21 24.453 14.609 1 59 348 TYR B C 1
ATOM 6519 O O . TYR B 1 348 ? -21.016 23.797 13.562 1 59 348 TYR B O 1
ATOM 6527 N N . THR B 1 349 ? -20.453 25.656 14.711 1 60.09 349 THR B N 1
ATOM 6528 C CA . THR B 1 349 ? -19.609 26.5 13.867 1 60.09 349 THR B CA 1
ATOM 6529 C C . THR B 1 349 ? -18.312 25.766 13.508 1 60.09 349 THR B C 1
ATOM 6531 O O . THR B 1 349 ? -17.766 25.969 12.422 1 60.09 349 THR B O 1
ATOM 6534 N N . GLN B 1 350 ? -17.938 24.734 14.289 1 75.31 350 GLN B N 1
ATOM 6535 C CA . GLN B 1 350 ? -16.656 24.094 14.016 1 75.31 350 GLN B CA 1
ATOM 6536 C C . GLN B 1 350 ? -16.828 22.828 13.195 1 75.31 350 GLN B C 1
ATOM 6538 O O . GLN B 1 350 ? -17.75 22.047 13.438 1 75.31 350 GLN B O 1
ATOM 6543 N N . TYR B 1 351 ? -16.109 22.766 12.164 1 87.31 351 TYR B N 1
ATOM 6544 C CA . TYR B 1 351 ? -16.094 21.562 11.32 1 87.31 351 TYR B CA 1
ATOM 6545 C C . TYR B 1 351 ? -14.875 20.703 11.609 1 87.31 351 TYR B C 1
ATOM 6547 O O . TYR B 1 351 ? -13.789 20.969 11.094 1 87.31 351 TYR B O 1
ATOM 6555 N N . CYS B 1 352 ? -14.977 19.656 12.352 1 91.31 352 CYS B N 1
ATOM 6556 C CA . CYS B 1 352 ? -13.867 18.844 12.82 1 91.31 352 CYS B CA 1
ATOM 6557 C C . CYS B 1 352 ? -13.312 17.969 11.695 1 91.31 352 CYS B C 1
ATOM 6559 O O . CYS B 1 352 ? -13.758 16.844 11.5 1 91.31 352 CYS B O 1
ATOM 6561 N N . MET B 1 353 ? -12.344 18.438 11.094 1 91.25 353 MET B N 1
ATOM 6562 C CA . MET B 1 353 ? -11.742 17.719 9.977 1 91.25 353 MET B CA 1
ATOM 6563 C C . MET B 1 353 ? -10.789 16.641 10.484 1 91.25 353 MET B C 1
ATOM 6565 O O . MET B 1 353 ? -10.555 15.641 9.797 1 91.25 353 MET B O 1
ATOM 6569 N N . ASP B 1 354 ? -10.219 16.828 11.586 1 91.94 354 ASP B N 1
ATOM 6570 C CA . ASP B 1 354 ? -9.469 15.797 12.289 1 91.94 354 ASP B CA 1
ATOM 6571 C C . ASP B 1 354 ? -10.398 14.891 13.086 1 91.94 354 ASP B C 1
ATOM 6573 O O . ASP B 1 354 ? -10.898 15.281 14.148 1 91.94 354 ASP B O 1
ATOM 6577 N N . PHE B 1 355 ? -10.531 13.656 12.625 1 94.5 355 PHE B N 1
ATOM 6578 C CA . PHE B 1 355 ? -11.547 12.789 13.219 1 94.5 355 PHE B CA 1
ATOM 6579 C C . PHE B 1 355 ? -11.172 12.414 14.648 1 94.5 355 PHE B C 1
ATOM 6581 O O . PHE B 1 355 ? -12.008 11.938 15.414 1 94.5 355 PHE B O 1
ATOM 6588 N N . ARG B 1 356 ? -9.961 12.602 15.07 1 92.5 356 ARG B N 1
ATOM 6589 C CA . ARG B 1 356 ? -9.547 12.281 16.438 1 92.5 356 ARG B CA 1
ATOM 6590 C C . ARG B 1 356 ? -10.234 13.195 17.438 1 92.5 356 ARG B C 1
ATOM 6592 O O . ARG B 1 356 ? -10.367 12.844 18.609 1 92.5 356 ARG B O 1
ATOM 6599 N N . GLN B 1 357 ? -10.672 14.328 16.984 1 92.62 357 GLN B N 1
ATOM 6600 C CA . GLN B 1 357 ? -11.344 15.289 17.844 1 92.62 357 GLN B CA 1
ATOM 6601 C C . GLN B 1 357 ? -12.695 14.766 18.312 1 92.62 357 GLN B C 1
ATOM 6603 O O . GLN B 1 357 ? -13.188 15.148 19.375 1 92.62 357 GLN B O 1
ATOM 6608 N N . ILE B 1 358 ? -13.297 13.875 17.531 1 94.25 358 ILE B N 1
ATOM 6609 C CA . ILE B 1 358 ? -14.664 13.469 17.828 1 94.25 358 ILE B CA 1
ATOM 6610 C C . ILE B 1 358 ? -14.664 12.07 18.453 1 94.25 358 ILE B C 1
ATOM 6612 O O . ILE B 1 358 ? -15.727 11.523 18.75 1 94.25 358 ILE B O 1
ATOM 6616 N N . LEU B 1 359 ? -13.523 11.484 18.609 1 95.81 359 LEU B N 1
ATOM 6617 C CA . LEU B 1 359 ? -13.383 10.188 19.281 1 95.81 359 LEU B CA 1
ATOM 6618 C C . LEU B 1 359 ? -13.414 10.352 20.797 1 95.81 359 LEU B C 1
ATOM 6620 O O . LEU B 1 359 ? -13.188 11.453 21.312 1 95.81 359 LEU B O 1
ATOM 6624 N N . PRO B 1 360 ? -13.719 9.266 21.516 1 93.44 360 PRO B N 1
ATOM 6625 C CA . PRO B 1 360 ? -13.617 9.359 22.984 1 93.44 360 PRO B CA 1
ATOM 6626 C C . PRO B 1 360 ? -12.25 9.836 23.453 1 93.44 360 PRO B C 1
ATOM 6628 O O . PRO B 1 360 ? -11.227 9.289 23.031 1 93.44 360 PRO B O 1
ATOM 6631 N N . GLY B 1 361 ? -12.227 10.867 24.234 1 90 361 GLY B N 1
ATOM 6632 C CA . GLY B 1 361 ? -10.977 11.453 24.672 1 90 361 GLY B CA 1
ATOM 6633 C C . GLY B 1 361 ? -10.562 12.656 23.844 1 90 361 GLY B C 1
ATOM 6634 O O . GLY B 1 361 ? -9.641 13.383 24.219 1 90 361 GLY B O 1
ATOM 6635 N N . GLY B 1 362 ? -11.281 12.859 22.75 1 89.81 362 GLY B N 1
ATOM 6636 C CA . GLY B 1 362 ? -10.984 14 21.906 1 89.81 362 GLY B CA 1
ATOM 6637 C C . GLY B 1 362 ? -11.562 15.305 22.422 1 89.81 362 GLY B C 1
ATOM 6638 O O . GLY B 1 362 ? -12.469 15.297 23.266 1 89.81 362 GLY B O 1
ATOM 6639 N N . VAL B 1 363 ? -11.094 16.422 21.938 1 86.88 363 VAL B N 1
ATOM 6640 C CA . VAL B 1 363 ? -11.43 17.75 22.438 1 86.88 363 VAL B CA 1
ATOM 6641 C C . VAL B 1 363 ? -12.891 18.062 22.141 1 86.88 363 VAL B C 1
ATOM 6643 O O . VAL B 1 363 ? -13.531 18.828 22.859 1 86.88 363 VAL B O 1
ATOM 6646 N N . ASN B 1 364 ? -13.445 17.406 21.078 1 89.94 364 ASN B N 1
ATOM 6647 C CA . ASN B 1 364 ? -14.82 17.703 20.688 1 89.94 364 ASN B CA 1
ATOM 6648 C C . ASN B 1 364 ? -15.703 16.453 20.75 1 89.94 364 ASN B C 1
ATOM 6650 O O . ASN B 1 364 ? -16.641 16.312 19.969 1 89.94 364 ASN B O 1
ATOM 6654 N N . TYR B 1 365 ? -15.383 15.57 21.609 1 92.19 365 TYR B N 1
ATOM 6655 C CA . TYR B 1 365 ? -16.156 14.344 21.75 1 92.19 365 TYR B CA 1
ATOM 6656 C C . TYR B 1 365 ? -17.531 14.625 22.359 1 92.19 365 TYR B C 1
ATOM 6658 O O . TYR B 1 365 ? -17.641 15.438 23.281 1 92.19 365 TYR B O 1
ATOM 6666 N N . VAL B 1 366 ? -18.578 14.086 21.875 1 92.12 366 VAL B N 1
ATOM 6667 C CA . VAL B 1 366 ? -19.938 14.102 22.422 1 92.12 366 VAL B CA 1
ATOM 6668 C C . VAL B 1 366 ? -20.531 12.695 22.344 1 92.12 366 VAL B C 1
ATOM 6670 O O . VAL B 1 366 ? -20.328 11.977 21.359 1 92.12 366 VAL B O 1
ATOM 6673 N N . ASP B 1 367 ? -21.234 12.344 23.328 1 92.94 367 ASP B N 1
ATOM 6674 C CA . ASP B 1 367 ? -21.875 11.039 23.312 1 92.94 367 ASP B CA 1
ATOM 6675 C C . ASP B 1 367 ? -22.875 10.93 22.156 1 92.94 367 ASP B C 1
ATOM 6677 O O . ASP B 1 367 ? -23.531 11.906 21.797 1 92.94 367 ASP B O 1
ATOM 6681 N N . PHE B 1 368 ? -22.984 9.742 21.672 1 93.31 368 PHE B N 1
ATOM 6682 C CA . PHE B 1 368 ? -23.844 9.531 20.516 1 93.31 368 PHE B CA 1
ATOM 6683 C C . PHE B 1 368 ? -25.281 9.289 20.953 1 93.31 368 PHE B C 1
ATOM 6685 O O . PHE B 1 368 ? -25.547 8.391 21.766 1 93.31 368 PHE B O 1
ATOM 6692 N N . LYS B 1 369 ? -26.141 10.07 20.531 1 92.5 369 LYS B N 1
ATOM 6693 C CA . LYS B 1 369 ? -27.578 9.891 20.641 1 92.5 369 LYS B CA 1
ATOM 6694 C C . LYS B 1 369 ? -28.234 9.875 19.25 1 92.5 369 LYS B C 1
ATOM 6696 O O . LYS B 1 369 ? -28.219 10.883 18.547 1 92.5 369 LYS B O 1
ATOM 6701 N N . PRO B 1 370 ? -28.766 8.742 18.875 1 90.62 370 PRO B N 1
ATOM 6702 C CA . PRO B 1 370 ? -29.328 8.641 17.516 1 90.62 370 PRO B CA 1
ATOM 6703 C C . PRO B 1 370 ? -30.422 9.68 17.25 1 90.62 370 PRO B C 1
ATOM 6705 O O . PRO B 1 370 ? -31.297 9.891 18.109 1 90.62 370 PRO B O 1
ATOM 6708 N N . SER B 1 371 ? -30.266 10.406 16.266 1 83.19 371 SER B N 1
ATOM 6709 C CA . SER B 1 371 ? -31.266 11.398 15.891 1 83.19 371 SER B CA 1
ATOM 6710 C C . SER B 1 371 ? -32.594 10.727 15.492 1 83.19 371 SER B C 1
ATOM 6712 O O . SER B 1 371 ? -32.594 9.617 14.961 1 83.19 371 SER B O 1
ATOM 6714 N N . THR B 1 372 ? -33.688 11.266 16.094 1 64.62 372 THR B N 1
ATOM 6715 C CA . THR B 1 372 ? -35.031 10.789 15.75 1 64.62 372 THR B CA 1
ATOM 6716 C C . THR B 1 372 ? -35.531 11.469 14.484 1 64.62 372 THR B C 1
ATOM 6718 O O . THR B 1 372 ? -36.719 11.375 14.164 1 64.62 372 THR B O 1
ATOM 6721 N N . ASP B 1 373 ? -34.75 12.258 13.859 1 55.28 373 ASP B N 1
ATOM 6722 C CA . ASP B 1 373 ? -35.219 13.172 12.828 1 55.28 373 ASP B CA 1
ATOM 6723 C C . ASP B 1 373 ? -36.281 12.516 11.953 1 55.28 373 ASP B C 1
ATOM 6725 O O . ASP B 1 373 ? -36.219 11.312 11.688 1 55.28 373 ASP B O 1
ATOM 6729 N N . SER B 1 374 ? -37.406 13.195 11.812 1 52 374 SER B N 1
ATOM 6730 C CA . SER B 1 374 ? -38.594 13.008 11 1 52 374 SER B CA 1
ATOM 6731 C C . SER B 1 374 ? -38.25 12.594 9.578 1 52 374 SER B C 1
ATOM 6733 O O . SER B 1 374 ? -37.156 12.891 9.094 1 52 374 SER B O 1
ATOM 6735 N N . ASP B 1 375 ? -38.812 11.539 8.953 1 55.5 375 ASP B N 1
ATOM 6736 C CA . ASP B 1 375 ? -38.875 10.68 7.773 1 55.5 375 ASP B CA 1
ATOM 6737 C C . ASP B 1 375 ? -38.781 11.492 6.488 1 55.5 375 ASP B C 1
ATOM 6739 O O . ASP B 1 375 ? -38.938 10.953 5.391 1 55.5 375 ASP B O 1
ATOM 6743 N N . VAL B 1 376 ? -38.719 12.961 6.512 1 53 376 VAL B N 1
ATOM 6744 C CA . VAL B 1 376 ? -38.875 13.531 5.18 1 53 376 VAL B CA 1
ATOM 6745 C C . VAL B 1 376 ? -37.5 13.945 4.637 1 53 376 VAL B C 1
ATOM 6747 O O . VAL B 1 376 ? -36.75 14.648 5.312 1 53 376 VAL B O 1
ATOM 6750 N N . SER B 1 377 ? -37.062 13.484 3.572 1 56.81 377 SER B N 1
ATOM 6751 C CA . SER B 1 377 ? -35.844 13.859 2.838 1 56.81 377 SER B CA 1
ATOM 6752 C C . SER B 1 377 ? -35.875 15.336 2.443 1 56.81 377 SER B C 1
ATOM 6754 O O . SER B 1 377 ? -36.812 15.773 1.748 1 56.81 377 SER B O 1
ATOM 6756 N N . LEU B 1 378 ? -35.031 16.203 2.932 1 53.69 378 LEU B N 1
ATOM 6757 C CA . LEU B 1 378 ? -35 17.609 2.531 1 53.69 378 LEU B CA 1
ATOM 6758 C C . LEU B 1 378 ? -34.594 17.75 1.07 1 53.69 378 LEU B C 1
ATOM 6760 O O . LEU B 1 378 ? -34.75 18.812 0.475 1 53.69 378 LEU B O 1
ATOM 6764 N N . ILE B 1 379 ? -34.031 16.641 0.554 1 57.03 379 ILE B N 1
ATOM 6765 C CA . ILE B 1 379 ? -33.625 16.656 -0.846 1 57.03 379 ILE B CA 1
ATOM 6766 C C . ILE B 1 379 ? -34.781 16.234 -1.732 1 57.03 379 ILE B C 1
ATOM 6768 O O . ILE B 1 379 ? -35.125 16.922 -2.699 1 57.03 379 ILE B O 1
ATOM 6772 N N . THR B 1 380 ? -35.438 15.109 -1.301 1 56.34 380 THR B N 1
ATOM 6773 C CA . THR B 1 380 ? -36.469 14.539 -2.154 1 56.34 380 THR B CA 1
ATOM 6774 C C . THR B 1 380 ? -37.844 14.875 -1.616 1 56.34 380 THR B C 1
ATOM 6776 O O . THR B 1 380 ? -38.844 14.758 -2.336 1 56.34 380 THR B O 1
ATOM 6779 N N . GLY B 1 381 ? -38 15.445 -0.382 1 52.31 381 GLY B N 1
ATOM 6780 C CA . GLY B 1 381 ? -39.281 15.688 0.257 1 52.31 381 GLY B CA 1
ATOM 6781 C C . GLY B 1 381 ? -40 14.414 0.681 1 52.31 381 GLY B C 1
ATOM 6782 O O . GLY B 1 381 ? -41.094 14.469 1.236 1 52.31 381 GLY B O 1
ATOM 6783 N N . GLU B 1 382 ? -39.438 13.227 0.308 1 53.59 382 GLU B N 1
ATOM 6784 C CA . GLU B 1 382 ? -40.062 11.938 0.606 1 53.59 382 GLU B CA 1
ATOM 6785 C C . GLU B 1 382 ? -39.75 11.492 2.029 1 53.59 382 GLU B C 1
ATOM 6787 O O . GLU B 1 382 ? -38.75 11.914 2.611 1 53.59 382 GLU B O 1
ATOM 6792 N N . LEU B 1 383 ? -40.812 10.781 2.686 1 51.84 383 LEU B N 1
ATOM 6793 C CA . LEU B 1 383 ? -40.594 10.203 4.008 1 51.84 383 LEU B CA 1
ATOM 6794 C C . LEU B 1 383 ? -39.438 9.203 3.99 1 51.84 383 LEU B C 1
ATOM 6796 O O . LEU B 1 383 ? -39.375 8.359 3.096 1 51.84 383 LEU B O 1
ATOM 6800 N N . ARG B 1 384 ? -38.438 9.359 4.738 1 55.78 384 ARG B N 1
ATOM 6801 C CA . ARG B 1 384 ? -37.344 8.422 4.852 1 55.78 384 ARG B CA 1
ATOM 6802 C C . ARG B 1 384 ? -37.812 7.102 5.465 1 55.78 384 ARG B C 1
ATOM 6804 O O . ARG B 1 384 ? -38.375 7.09 6.551 1 55.78 384 ARG B O 1
ATOM 6811 N N . ASN B 1 385 ? -38.688 6.207 4.91 1 46.41 385 ASN B N 1
ATOM 6812 C CA . ASN B 1 385 ? -39.25 4.957 5.426 1 46.41 385 ASN B CA 1
ATOM 6813 C C . ASN B 1 385 ? -38.156 4.082 6.043 1 46.41 385 ASN B C 1
ATOM 6815 O O . ASN B 1 385 ? -37.188 3.709 5.371 1 46.41 385 ASN B O 1
ATOM 6819 N N . CYS B 1 386 ? -37.812 4.262 7.348 1 41.81 386 CYS B N 1
ATOM 6820 C CA . CYS B 1 386 ? -37.031 3.197 7.977 1 41.81 386 CYS B CA 1
ATOM 6821 C C . CYS B 1 386 ? -37.75 1.857 7.848 1 41.81 386 CYS B C 1
ATOM 6823 O O . CYS B 1 386 ? -38.844 1.69 8.359 1 41.81 386 CYS B O 1
ATOM 6825 N N . ASP B 1 387 ? -37.875 1.176 6.879 1 38.09 387 ASP B N 1
ATOM 6826 C CA . ASP B 1 387 ? -38.5 -0.14 6.773 1 38.09 387 ASP B CA 1
ATOM 6827 C C . ASP B 1 387 ? -38.156 -1.008 7.984 1 38.09 387 ASP B C 1
ATOM 6829 O O . ASP B 1 387 ? -37 -1.305 8.234 1 38.09 387 ASP B O 1
ATOM 6833 N N . GLU B 1 388 ? -38.938 -1.056 9.211 1 35.56 388 GLU B N 1
ATOM 6834 C CA . GLU B 1 388 ? -38.969 -1.896 10.406 1 35.56 388 GLU B CA 1
ATOM 6835 C C . GLU B 1 388 ? -38.75 -3.361 10.062 1 35.56 388 GLU B C 1
ATOM 6837 O O . GLU B 1 388 ? -38.469 -4.176 10.945 1 35.56 388 GLU B O 1
ATOM 6842 N N . ASN B 1 389 ? -39.25 -3.898 8.977 1 33.5 389 ASN B N 1
ATOM 6843 C CA . ASN B 1 389 ? -39.406 -5.344 8.906 1 33.5 389 ASN B CA 1
ATOM 6844 C C . ASN B 1 389 ? -38.094 -6.07 8.828 1 33.5 389 ASN B C 1
ATOM 6846 O O . ASN B 1 389 ? -38.031 -7.242 8.453 1 33.5 389 ASN B O 1
ATOM 6850 N N . ILE B 1 390 ? -37 -5.434 8.695 1 32.56 390 ILE B N 1
ATOM 6851 C CA . ILE B 1 390 ? -35.875 -6.371 8.672 1 32.56 390 ILE B CA 1
ATOM 6852 C C . ILE B 1 390 ? -35.5 -6.766 10.102 1 32.56 390 ILE B C 1
ATOM 6854 O O . ILE B 1 390 ? -35.188 -5.91 10.93 1 32.56 390 ILE B O 1
ATOM 6858 N N . PRO B 1 391 ? -36.094 -7.906 10.703 1 27.44 391 PRO B N 1
ATOM 6859 C CA . PRO B 1 391 ? -35.781 -8.375 12.055 1 27.44 391 PRO B CA 1
ATOM 6860 C C . PRO B 1 391 ? -34.312 -8.172 12.422 1 27.44 391 PRO B C 1
ATOM 6862 O O . PRO B 1 391 ? -33.406 -8.555 11.664 1 27.44 391 PRO B O 1
ATOM 6865 N N . CYS B 1 392 ? -34.031 -7.133 13.086 1 27.48 392 CYS B N 1
ATOM 6866 C CA . CYS B 1 392 ? -32.781 -6.906 13.75 1 27.48 392 CYS B CA 1
ATOM 6867 C C . CYS B 1 392 ? -32.5 -7.98 14.797 1 27.48 392 CYS B C 1
ATOM 6869 O O . CYS B 1 392 ? -33.281 -8.156 15.734 1 27.48 392 CYS B O 1
ATOM 6871 N N . THR B 1 393 ? -32.125 -9.227 14.492 1 28.42 393 THR B N 1
ATOM 6872 C CA . THR B 1 393 ? -31.734 -10.133 15.57 1 28.42 393 THR B CA 1
ATOM 6873 C C . THR B 1 393 ? -30.922 -9.398 16.625 1 28.42 393 THR B C 1
ATOM 6875 O O . THR B 1 393 ? -29.812 -8.914 16.359 1 28.42 393 THR B O 1
ATOM 6878 N N . ASP B 1 394 ? -31.547 -8.766 17.641 1 25.12 394 ASP B N 1
ATOM 6879 C CA . ASP B 1 394 ? -31.25 -7.902 18.781 1 25.12 394 ASP B CA 1
ATOM 6880 C C . ASP B 1 394 ? -30.266 -8.57 19.734 1 25.12 394 ASP B C 1
ATOM 6882 O O . ASP B 1 394 ? -29.703 -7.91 20.609 1 25.12 394 ASP B O 1
ATOM 6886 N N . LYS B 1 395 ? -30.5 -9.883 20.172 1 24.7 395 LYS B N 1
ATOM 6887 C CA . LYS B 1 395 ? -30.047 -10.164 21.531 1 24.7 395 LYS B CA 1
ATOM 6888 C C . LYS B 1 395 ? -28.531 -10.047 21.641 1 24.7 395 LYS B C 1
ATOM 6890 O O . LYS B 1 395 ? -27.812 -10.984 21.312 1 24.7 395 LYS B O 1
ATOM 6895 N N . MET B 1 396 ? -27.953 -8.961 21.266 1 22.98 396 MET B N 1
ATOM 6896 C CA . MET B 1 396 ? -26.531 -8.875 21.594 1 22.98 396 MET B CA 1
ATOM 6897 C C . MET B 1 396 ? -26.328 -8.844 23.109 1 22.98 396 MET B C 1
ATOM 6899 O O . MET B 1 396 ? -26.922 -8.016 23.797 1 22.98 396 MET B O 1
ATOM 6903 N N . ASN B 1 397 ? -26.125 -9.992 23.75 1 23.42 397 ASN B N 1
ATOM 6904 C CA . ASN B 1 397 ? -25.672 -10.039 25.141 1 23.42 397 ASN B CA 1
ATOM 6905 C C . ASN B 1 397 ? -24.656 -8.953 25.438 1 23.42 397 ASN B C 1
ATOM 6907 O O . ASN B 1 397 ? -23.891 -8.555 24.547 1 23.42 397 ASN B O 1
ATOM 6911 N N . ALA B 1 398 ? -24.906 -8.148 26.469 1 24.22 398 ALA B N 1
ATOM 6912 C CA . ALA B 1 398 ? -24.078 -7.16 27.156 1 24.22 398 ALA B CA 1
ATOM 6913 C C . ALA B 1 398 ? -22.641 -7.652 27.281 1 24.22 398 ALA B C 1
ATOM 6915 O O . ALA B 1 398 ? -22.391 -8.75 27.797 1 24.22 398 ALA B O 1
ATOM 6916 N N . LEU B 1 399 ? -21.781 -7.215 26.375 1 24.62 399 LEU B N 1
ATOM 6917 C CA . LEU B 1 399 ? -20.328 -7.371 26.469 1 24.62 399 LEU B CA 1
ATOM 6918 C C . LEU B 1 399 ? -19.828 -7.008 27.859 1 24.62 399 LEU B C 1
ATOM 6920 O O . LEU B 1 399 ? -20.078 -5.902 28.344 1 24.62 399 LEU B O 1
ATOM 6924 N N . ALA B 1 400 ? -19.859 -7.992 28.719 1 24.22 400 ALA B N 1
ATOM 6925 C CA . ALA B 1 400 ? -19.047 -7.863 29.938 1 24.22 400 ALA B CA 1
ATOM 6926 C C . ALA B 1 400 ? -17.656 -7.297 29.609 1 24.22 400 ALA B C 1
ATOM 6928 O O . ALA B 1 400 ? -16.953 -7.824 28.75 1 24.22 400 ALA B O 1
ATOM 6929 N N . ILE B 1 401 ? -17.484 -6.023 29.703 1 25.53 401 ILE B N 1
ATOM 6930 C CA . ILE B 1 401 ? -16.25 -5.246 29.719 1 25.53 401 ILE B CA 1
ATOM 6931 C C . ILE B 1 401 ? -15.188 -5.988 30.516 1 25.53 401 ILE B C 1
ATOM 6933 O O . ILE B 1 401 ? -15.148 -5.895 31.75 1 25.53 401 ILE B O 1
ATOM 6937 N N . ASN B 1 402 ? -15.18 -7.344 30.391 1 24.44 402 ASN B N 1
ATOM 6938 C CA . ASN B 1 402 ? -13.992 -7.672 31.188 1 24.44 402 ASN B CA 1
ATOM 6939 C C . ASN B 1 402 ? -12.742 -7.004 30.625 1 24.44 402 ASN B C 1
ATOM 6941 O O . ASN B 1 402 ? -12.695 -6.648 29.438 1 24.44 402 ASN B O 1
ATOM 6945 N N . ASN B 1 403 ? -11.617 -6.809 31.328 1 25.09 403 ASN B N 1
ATOM 6946 C CA . ASN B 1 403 ? -10.312 -6.168 31.172 1 25.09 403 ASN B CA 1
ATOM 6947 C C . ASN B 1 403 ? -9.68 -6.508 29.828 1 25.09 403 ASN B C 1
ATOM 6949 O O . ASN B 1 403 ? -8.711 -5.867 29.406 1 25.09 403 ASN B O 1
ATOM 6953 N N . SER B 1 404 ? -9.688 -7.871 29.391 1 24.55 404 SER B N 1
ATOM 6954 C CA . SER B 1 404 ? -8.719 -8.211 28.359 1 24.55 404 SER B CA 1
ATOM 6955 C C . SER B 1 404 ? -9.164 -7.707 26.984 1 24.55 404 SER B C 1
ATOM 6957 O O . SER B 1 404 ? -10.164 -6.992 26.875 1 24.55 404 SER B O 1
ATOM 6959 N N . SER B 1 405 ? -8.977 -8.617 25.766 1 24.02 405 SER B N 1
ATOM 6960 C CA . SER B 1 405 ? -8.875 -8.414 24.328 1 24.02 405 SER B CA 1
ATOM 6961 C C . SER B 1 405 ? -10.242 -8.125 23.719 1 24.02 405 SER B C 1
ATOM 6963 O O . SER B 1 405 ? -11.133 -8.984 23.75 1 24.02 405 SER B O 1
ATOM 6965 N N . ASP B 1 406 ? -10.758 -6.918 23.625 1 23.83 406 ASP B N 1
ATOM 6966 C CA . ASP B 1 406 ? -12.078 -6.312 23.516 1 23.83 406 ASP B CA 1
ATOM 6967 C C . ASP B 1 406 ? -12.672 -6.551 22.125 1 23.83 406 ASP B C 1
ATOM 6969 O O . ASP B 1 406 ? -12.492 -5.73 21.219 1 23.83 406 ASP B O 1
ATOM 6973 N N . VAL B 1 407 ? -12.617 -7.801 21.5 1 23.38 407 VAL B N 1
ATOM 6974 C CA . VAL B 1 407 ? -13.125 -7.969 20.141 1 23.38 407 VAL B CA 1
ATOM 6975 C C . VAL B 1 407 ? -14.648 -7.898 20.156 1 23.38 407 VAL B C 1
ATOM 6977 O O . VAL B 1 407 ? -15.312 -8.648 20.875 1 23.38 407 VAL B O 1
ATOM 6980 N N . VAL B 1 408 ? -15.297 -6.738 19.922 1 23.27 408 VAL B N 1
ATOM 6981 C CA . VAL B 1 408 ? -16.734 -6.523 19.922 1 23.27 408 VAL B CA 1
ATOM 6982 C C . VAL B 1 408 ? -17.344 -7.129 18.672 1 23.27 408 VAL B C 1
ATOM 6984 O O . VAL B 1 408 ? -16.969 -6.762 17.547 1 23.27 408 VAL B O 1
ATOM 6987 N N . ALA B 1 409 ? -17.891 -8.422 18.688 1 22.92 409 ALA B N 1
ATOM 6988 C CA . ALA B 1 409 ? -18.531 -9.133 17.578 1 22.92 409 ALA B CA 1
ATOM 6989 C C . ALA B 1 409 ? -19.922 -8.586 17.312 1 22.92 409 ALA B C 1
ATOM 6991 O O . ALA B 1 409 ? -20.766 -8.523 18.219 1 22.92 409 ALA B O 1
ATOM 6992 N N . ILE B 1 410 ? -20.219 -7.633 16.375 1 22.48 410 ILE B N 1
ATOM 6993 C CA . ILE B 1 410 ? -21.484 -6.953 16.109 1 22.48 410 ILE B CA 1
ATOM 6994 C C . ILE B 1 410 ? -22.344 -7.824 15.195 1 22.48 410 ILE B C 1
ATOM 6996 O O . ILE B 1 410 ? -21.906 -8.25 14.125 1 22.48 410 ILE B O 1
ATOM 7000 N N . GLY B 1 411 ? -23.453 -8.461 15.672 1 20.94 411 GLY B N 1
ATOM 7001 C CA . GLY B 1 411 ? -24.375 -9.453 15.156 1 20.94 411 GLY B CA 1
ATOM 7002 C C . GLY B 1 411 ? -25.25 -8.93 14.031 1 20.94 411 GLY B C 1
ATOM 7003 O O . GLY B 1 411 ? -25.266 -7.73 13.758 1 20.94 411 GLY B O 1
ATOM 7004 N N . LYS B 1 412 ? -26.516 -9.812 13.438 1 22.77 412 LYS B N 1
ATOM 7005 C CA . LYS B 1 412 ? -27.203 -10.391 12.281 1 22.77 412 LYS B CA 1
ATOM 7006 C C . LYS B 1 412 ? -28.469 -9.609 11.93 1 22.77 412 LYS B C 1
ATOM 7008 O O . LYS B 1 412 ? -29.578 -10.07 12.195 1 22.77 412 LYS B O 1
ATOM 7013 N N . ALA B 1 413 ? -28.797 -8.281 11.922 1 21.67 413 ALA B N 1
ATOM 7014 C CA . ALA B 1 413 ? -30.188 -7.852 11.922 1 21.67 413 ALA B CA 1
ATOM 7015 C C . ALA B 1 413 ? -30.797 -7.938 10.523 1 21.67 413 ALA B C 1
ATOM 7017 O O . ALA B 1 413 ? -32.031 -7.957 10.367 1 21.67 413 ALA B O 1
ATOM 7018 N N . GLY B 1 414 ? -30.297 -7.863 9.281 1 21.97 414 GLY B N 1
ATOM 7019 C CA . GLY B 1 414 ? -30.875 -7.129 8.164 1 21.97 414 GLY B CA 1
ATOM 7020 C C . GLY B 1 414 ? -31.797 -7.973 7.312 1 21.97 414 GLY B C 1
ATOM 7021 O O . GLY B 1 414 ? -32.125 -7.605 6.18 1 21.97 414 GLY B O 1
ATOM 7022 N N . ALA B 1 415 ? -32.531 -9.047 7.559 1 21.38 415 ALA B N 1
ATOM 7023 C CA . ALA B 1 415 ? -33.125 -9.789 6.438 1 21.38 415 ALA B CA 1
ATOM 7024 C C . ALA B 1 415 ? -34.375 -9.086 5.898 1 21.38 415 ALA B C 1
ATOM 7026 O O . ALA B 1 415 ? -34.594 -9.07 4.688 1 21.38 415 ALA B O 1
ATOM 7027 N N . GLU B 1 416 ? -35.438 -8.562 6.664 1 23.23 416 GLU B N 1
ATOM 7028 C CA . GLU B 1 416 ? -36.812 -8.727 6.27 1 23.23 416 GLU B CA 1
ATOM 7029 C C . GLU B 1 416 ? -37.25 -7.613 5.324 1 23.23 416 GLU B C 1
ATOM 7031 O O . GLU B 1 416 ? -38.312 -7.699 4.703 1 23.23 416 GLU B O 1
ATOM 7036 N N . PHE B 1 417 ? -36.75 -6.512 5.191 1 22.11 417 PHE B N 1
ATOM 7037 C CA . PHE B 1 417 ? -37.562 -5.371 4.762 1 22.11 417 PHE B CA 1
ATOM 7038 C C . PHE B 1 417 ? -38 -5.531 3.309 1 22.11 417 PHE B C 1
ATOM 7040 O O . PHE B 1 417 ? -38.469 -4.574 2.689 1 22.11 417 PHE B O 1
ATOM 7047 N N . LEU B 1 418 ? -37.969 -6.641 2.666 1 22.84 418 LEU B N 1
ATOM 7048 C CA . LEU B 1 418 ? -38.156 -6.52 1.225 1 22.84 418 LEU B CA 1
ATOM 7049 C C . LEU B 1 418 ? -39.625 -6.223 0.888 1 22.84 418 LEU B C 1
ATOM 7051 O O . LEU B 1 418 ? -40 -6.242 -0.283 1 22.84 418 LEU B O 1
ATOM 7055 N N . TYR B 1 419 ? -40.531 -6.184 1.816 1 21.22 419 TYR B N 1
ATOM 7056 C CA . TYR B 1 419 ? -41.875 -6.441 1.279 1 21.22 419 TYR B CA 1
ATOM 7057 C C . TYR B 1 419 ? -42.375 -5.238 0.497 1 21.22 419 TYR B C 1
ATOM 7059 O O . TYR B 1 419 ? -43.062 -5.395 -0.519 1 21.22 419 TYR B O 1
ATOM 7067 N N . ASN B 1 420 ? -42.438 -4.016 1.054 1 20.59 420 ASN B N 1
ATOM 7068 C CA . ASN B 1 420 ? -43.688 -3.26 0.943 1 20.59 420 ASN B CA 1
ATOM 7069 C C . ASN B 1 420 ? -43.812 -2.604 -0.427 1 20.59 420 ASN B C 1
ATOM 7071 O O . ASN B 1 420 ? -44.781 -1.878 -0.679 1 20.59 420 ASN B O 1
ATOM 7075 N N . ARG B 1 421 ? -42.875 -2.152 -1.274 1 19.75 421 ARG B N 1
ATOM 7076 C CA . ARG B 1 421 ? -43.312 -1 -2.068 1 19.75 421 ARG B CA 1
ATOM 7077 C C . ARG B 1 421 ? -44.281 -1.416 -3.162 1 19.75 421 ARG B C 1
ATOM 7079 O O . ARG B 1 421 ? -43.906 -2.08 -4.125 1 19.75 421 ARG B O 1
ATOM 7086 N N . SER B 1 422 ? -45.531 -1.553 -2.902 1 21.73 422 SER B N 1
ATOM 7087 C CA . SER B 1 422 ? -46.656 -1.712 -3.836 1 21.73 422 SER B CA 1
ATOM 7088 C C . SER B 1 422 ? -46.812 -0.475 -4.711 1 21.73 422 SER B C 1
ATOM 7090 O O . SER B 1 422 ? -47.812 -0.358 -5.445 1 21.73 422 SER B O 1
ATOM 7092 N N . TRP B 1 423 ? -45.875 0.201 -5.309 1 18.59 423 TRP B N 1
ATOM 7093 C CA . TRP B 1 423 ? -46.344 1.434 -5.941 1 18.59 423 TRP B CA 1
ATOM 7094 C C . TRP B 1 423 ? -47.344 1.138 -7.031 1 18.59 423 TRP B C 1
ATOM 7096 O O . TRP B 1 423 ? -47.094 0.342 -7.938 1 18.59 423 TRP B O 1
ATOM 7106 N N . LYS B 1 424 ? -48.625 1.376 -6.828 1 20.84 424 LYS B N 1
ATOM 7107 C CA . LYS B 1 424 ? -49.812 1.339 -7.648 1 20.84 424 LYS B CA 1
ATOM 7108 C C . LYS B 1 424 ? -49.844 2.477 -8.664 1 20.84 424 LYS B C 1
ATOM 7110 O O . LYS B 1 424 ? -50.719 2.557 -9.508 1 20.84 424 LYS B O 1
ATOM 7115 N N . GLY B 1 425 ? -49.031 3.537 -8.641 1 18.81 425 GLY B N 1
ATOM 7116 C CA . GLY B 1 425 ? -49.75 4.668 -9.195 1 18.81 425 GLY B CA 1
ATOM 7117 C C . GLY B 1 425 ? -50.094 4.496 -10.664 1 18.81 425 GLY B C 1
ATOM 7118 O O . GLY B 1 425 ? -49.219 4.133 -11.469 1 18.81 425 GLY B O 1
ATOM 7119 N N . VAL B 1 426 ? -51.312 4.309 -11.141 1 21.31 426 VAL B N 1
ATOM 7120 C CA . VAL B 1 426 ? -52 4.188 -12.422 1 21.31 426 VAL B CA 1
ATOM 7121 C C . VAL B 1 426 ? -51.906 5.504 -13.188 1 21.31 426 VAL B C 1
ATOM 7123 O O . VAL B 1 426 ? -52.25 5.566 -14.367 1 21.31 426 VAL B O 1
ATOM 7126 N N . GLU B 1 427 ? -51.469 6.742 -12.789 1 21.67 427 GLU B N 1
ATOM 7127 C CA . GLU B 1 427 ? -52.531 7.691 -13.148 1 21.67 427 GLU B CA 1
ATOM 7128 C C . GLU B 1 427 ? -52.812 7.645 -14.648 1 21.67 427 GLU B C 1
ATOM 7130 O O . GLU B 1 427 ? -52.125 6.973 -15.406 1 21.67 427 GLU B O 1
ATOM 7135 N N . GLN B 1 428 ? -52.906 9.07 -15.281 1 19.66 428 GLN B N 1
ATOM 7136 C CA . GLN B 1 428 ? -53.688 9.945 -16.172 1 19.66 428 GLN B CA 1
ATOM 7137 C C . GLN B 1 428 ? -53.25 9.789 -17.609 1 19.66 428 GLN B C 1
ATOM 7139 O O . GLN B 1 428 ? -52.031 9.742 -17.906 1 19.66 428 GLN B O 1
ATOM 7144 N N . ARG B 1 429 ? -54.25 9.555 -18.531 1 22.91 429 ARG B N 1
ATOM 7145 C CA . ARG B 1 429 ? -54.312 9.422 -19.984 1 22.91 429 ARG B CA 1
ATOM 7146 C C . ARG B 1 429 ? -54.062 10.75 -20.672 1 22.91 429 ARG B C 1
ATOM 7148 O O . ARG B 1 429 ? -54.781 11.133 -21.609 1 22.91 429 ARG B O 1
ATOM 7155 N N . LEU B 1 430 ? -53.438 11.836 -20.062 1 19.38 430 LEU B N 1
ATOM 7156 C CA . LEU B 1 430 ? -53.688 13.086 -20.781 1 19.38 430 LEU B CA 1
ATOM 7157 C C . LEU B 1 430 ? -53.25 12.969 -22.234 1 19.38 430 LEU B C 1
ATOM 7159 O O . LEU B 1 430 ? -52.281 12.297 -22.562 1 19.38 430 LEU B O 1
ATOM 7163 N N . GLY B 1 431 ? -54 13.539 -23.312 1 22.11 431 GLY B N 1
ATOM 7164 C CA . GLY B 1 431 ? -54.469 13.734 -24.672 1 22.11 431 GLY B CA 1
ATOM 7165 C C . GLY B 1 431 ? -53.406 14.359 -25.578 1 22.11 431 GLY B C 1
ATOM 7166 O O . GLY B 1 431 ? -52.375 14.82 -25.094 1 22.11 431 GLY B O 1
ATOM 7167 N N . LYS B 1 432 ? -53.938 14.984 -26.812 1 23 432 LYS B N 1
ATOM 7168 C CA . LYS B 1 432 ? -53.719 15 -28.266 1 23 432 LYS B CA 1
ATOM 7169 C C . LYS B 1 432 ? -52.75 16.125 -28.656 1 23 432 LYS B C 1
ATOM 7171 O O . LYS B 1 432 ? -52.406 16.266 -29.828 1 23 432 LYS B O 1
ATOM 7176 N N . ASP B 1 433 ? -52.594 17.25 -27.797 1 21 433 ASP B N 1
ATOM 7177 C CA . ASP B 1 433 ? -52.469 18.438 -28.641 1 21 433 ASP B CA 1
ATOM 7178 C C . ASP B 1 433 ? -51.062 18.531 -29.219 1 21 433 ASP B C 1
ATOM 7180 O O . ASP B 1 433 ? -50.094 18.078 -28.625 1 21 433 ASP B O 1
ATOM 7184 N N . ALA B 1 434 ? -50.969 19.141 -30.5 1 21.81 434 ALA B N 1
ATOM 7185 C CA . ALA B 1 434 ? -50.094 19.234 -31.656 1 21.81 434 ALA B CA 1
ATOM 7186 C C . ALA B 1 434 ? -48.969 20.234 -31.406 1 21.81 434 ALA B C 1
ATOM 7188 O O . ALA B 1 434 ? -48.125 20.453 -32.25 1 21.81 434 ALA B O 1
ATOM 7189 N N . VAL B 1 435 ? -48.438 20.656 -30.203 1 21.02 435 VAL B N 1
ATOM 7190 C CA . VAL B 1 435 ? -47.906 22.016 -30.156 1 21.02 435 VAL B CA 1
ATOM 7191 C C . VAL B 1 435 ? -46.781 22.172 -31.156 1 21.02 435 VAL B C 1
ATOM 7193 O O . VAL B 1 435 ? -45.906 21.312 -31.25 1 21.02 435 VAL B O 1
ATOM 7196 N N . HIS B 1 436 ? -46.781 23.312 -31.984 1 19.48 436 HIS B N 1
ATOM 7197 C CA . HIS B 1 436 ? -46.219 23.906 -33.188 1 19.48 436 HIS B CA 1
ATOM 7198 C C . HIS B 1 436 ? -44.75 24.328 -32.938 1 19.48 436 HIS B C 1
ATOM 7200 O O . HIS B 1 436 ? -44.312 24.453 -31.812 1 19.48 436 HIS B O 1
ATOM 7206 N N . ALA B 1 437 ? -44.156 25.203 -33.969 1 20.27 437 ALA B N 1
ATOM 7207 C CA . ALA B 1 437 ? -42.969 25.438 -34.75 1 20.27 437 ALA B CA 1
ATOM 7208 C C . ALA B 1 437 ? -42.094 26.5 -34.094 1 20.27 437 ALA B C 1
ATOM 7210 O O . ALA B 1 437 ? -42.469 27.656 -33.969 1 20.27 437 ALA B O 1
ATOM 7211 N N . ALA B 1 438 ? -41.625 26.641 -32.812 1 20.11 438 ALA B N 1
ATOM 7212 C CA . ALA B 1 438 ? -41.094 27.938 -32.469 1 20.11 438 ALA B CA 1
ATOM 7213 C C . ALA B 1 438 ? -39.875 28.281 -33.312 1 20.11 438 ALA B C 1
ATOM 7215 O O . ALA B 1 438 ? -38.969 27.469 -33.438 1 20.11 438 ALA B O 1
ATOM 7216 N N . GLU B 1 439 ? -39.906 29.344 -34.188 1 20.92 439 GLU B N 1
ATOM 7217 C CA . GLU B 1 439 ? -39.094 30 -35.219 1 20.92 439 GLU B CA 1
ATOM 7218 C C . GLU B 1 439 ? -37.844 30.609 -34.625 1 20.92 439 GLU B C 1
ATOM 7220 O O . GLU B 1 439 ? -37.781 30.859 -33.406 1 20.92 439 GLU B O 1
ATOM 7225 N N . ILE B 1 440 ? -36.812 30.922 -35.469 1 21.23 440 ILE B N 1
ATOM 7226 C CA . ILE B 1 440 ? -35.375 31.25 -35.562 1 21.23 440 ILE B CA 1
ATOM 7227 C C . ILE B 1 440 ? -35.125 32.625 -35 1 21.23 440 ILE B C 1
ATOM 7229 O O . ILE B 1 440 ? -35.656 33.625 -35.5 1 21.23 440 ILE B O 1
ATOM 7233 N N . GLY B 1 441 ? -35.125 32.938 -33.719 1 17.92 441 GLY B N 1
ATOM 7234 C CA . GLY B 1 441 ? -35 34.344 -33.406 1 17.92 441 GLY B CA 1
ATOM 7235 C C . GLY B 1 441 ? -33.656 34.938 -33.781 1 17.92 441 GLY B C 1
ATOM 7236 O O . GLY B 1 441 ? -32.594 34.344 -33.438 1 17.92 441 GLY B O 1
ATOM 7237 N N . ARG B 1 442 ? -33.312 35.844 -34.906 1 23.22 442 ARG B N 1
ATOM 7238 C CA . ARG B 1 442 ? -32.25 36.531 -35.656 1 23.22 442 ARG B CA 1
ATOM 7239 C C . ARG B 1 442 ? -31.547 37.562 -34.812 1 23.22 442 ARG B C 1
ATOM 7241 O O . ARG B 1 442 ? -30.516 38.125 -35.219 1 23.22 442 ARG B O 1
ATOM 7248 N N . CYS B 1 443 ? -31.359 37.812 -33.531 1 18.53 443 CYS B N 1
ATOM 7249 C CA . CYS B 1 443 ? -31.281 39.219 -33.156 1 18.53 443 CYS B CA 1
ATOM 7250 C C . CYS B 1 443 ? -29.953 39.812 -33.594 1 18.53 443 CYS B C 1
ATOM 7252 O O . CYS B 1 443 ? -28.953 39.094 -33.719 1 18.53 443 CYS B O 1
ATOM 7254 N N . GLY B 1 444 ? -29.875 41.062 -34.281 1 20.28 444 GLY B N 1
ATOM 7255 C CA . GLY B 1 444 ? -29.219 42.094 -35.062 1 20.28 444 GLY B CA 1
ATOM 7256 C C . GLY B 1 444 ? -28.234 42.938 -34.25 1 20.28 444 GLY B C 1
ATOM 7257 O O . GLY B 1 444 ? -28.531 43.344 -33.156 1 20.28 444 GLY B O 1
ATOM 7258 N N . LEU B 1 445 ? -27 42.625 -33.719 1 19.83 445 LEU B N 1
ATOM 7259 C CA . LEU B 1 445 ? -26.484 43.812 -33.062 1 19.83 445 LEU B CA 1
ATOM 7260 C C . LEU B 1 445 ? -26.391 44.969 -34.031 1 19.83 445 LEU B C 1
ATOM 7262 O O . LEU B 1 445 ? -26.281 44.781 -35.25 1 19.83 445 LEU B O 1
ATOM 7266 N N . PRO B 1 446 ? -26.562 46.312 -33.625 1 20.61 446 PRO B N 1
ATOM 7267 C CA . PRO B 1 446 ? -26.422 47.656 -34.219 1 20.61 446 PRO B CA 1
ATOM 7268 C C . PRO B 1 446 ? -25.031 47.875 -34.812 1 20.61 446 PRO B C 1
ATOM 7270 O O . PRO B 1 446 ? -24.062 47.25 -34.375 1 20.61 446 PRO B O 1
ATOM 7273 N N . SER B 1 447 ? -24.781 48.438 -36.094 1 20.34 447 SER B N 1
ATOM 7274 C CA . SER B 1 447 ? -23.875 48.625 -37.219 1 20.34 447 SER B CA 1
ATOM 7275 C C . SER B 1 447 ? -22.828 49.688 -36.906 1 20.34 447 SER B C 1
ATOM 7277 O O . SER B 1 447 ? -21.906 49.938 -37.688 1 20.34 447 SER B O 1
ATOM 7279 N N . CYS B 1 448 ? -22.156 49.938 -35.719 1 20.34 448 CYS B N 1
ATOM 7280 C CA . CYS B 1 448 ? -21.688 51.312 -35.875 1 20.34 448 CYS B CA 1
ATOM 7281 C C . CYS B 1 448 ? -20.781 51.469 -37.094 1 20.34 448 CYS B C 1
ATOM 7283 O O . CYS B 1 448 ? -20.109 50.5 -37.5 1 20.34 448 CYS B O 1
ATOM 7285 N N . TYR B 1 449 ? -21 52.5 -38 1 19.81 449 TYR B N 1
ATOM 7286 C CA . TYR B 1 449 ? -20.547 53.062 -39.25 1 19.81 449 TYR B CA 1
ATOM 7287 C C . TYR B 1 449 ? -19.062 53.406 -39.219 1 19.81 449 TYR B C 1
ATOM 7289 O O . TYR B 1 449 ? -18.562 53.875 -38.188 1 19.81 449 TYR B O 1
ATOM 7297 N N . GLU B 1 450 ? -18.172 52.719 -39.812 1 21.22 450 GLU B N 1
ATOM 7298 C CA . GLU B 1 450 ? -16.734 52.938 -40 1 21.22 450 GLU B CA 1
ATOM 7299 C C . GLU B 1 450 ? -16.5 54.344 -40.594 1 21.22 450 GLU B C 1
ATOM 7301 O O . GLU B 1 450 ? -15.352 54.75 -40.781 1 21.22 450 GLU B O 1
ATOM 7306 N N . ASN B 1 451 ? -17.578 54.938 -41.219 1 20.97 451 ASN B N 1
ATOM 7307 C CA . ASN B 1 451 ? -17.156 55.969 -42.156 1 20.97 451 ASN B CA 1
ATOM 7308 C C . ASN B 1 451 ? -16.281 57.031 -41.5 1 20.97 451 ASN B C 1
ATOM 7310 O O . ASN B 1 451 ? -15.727 57.875 -42.188 1 20.97 451 ASN B O 1
ATOM 7314 N N . GLU B 1 452 ? -16.5 57.562 -40.344 1 21.56 452 GLU B N 1
ATOM 7315 C CA . GLU B 1 452 ? -16.484 59 -40.562 1 21.56 452 GLU B CA 1
ATOM 7316 C C . GLU B 1 452 ? -15.055 59.531 -40.656 1 21.56 452 GLU B C 1
ATOM 7318 O O . GLU B 1 452 ? -14.828 60.75 -40.656 1 21.56 452 GLU B O 1
ATOM 7323 N N . PRO B 1 453 ? -13.898 58.781 -41 1 23.86 453 PRO B N 1
ATOM 7324 C CA . PRO B 1 453 ? -12.906 59.844 -41.031 1 23.86 453 PRO B CA 1
ATOM 7325 C C . PRO B 1 453 ? -13.273 60.969 -42.031 1 23.86 453 PRO B C 1
ATOM 7327 O O . PRO B 1 453 ? -13.82 60.688 -43.094 1 23.86 453 PRO B O 1
ATOM 7330 N N . ILE B 1 454 ? -13.516 62.281 -41.562 1 23.12 454 ILE B N 1
ATOM 7331 C CA . ILE B 1 454 ? -13.664 63.688 -41.938 1 23.12 454 ILE B CA 1
ATOM 7332 C C . ILE B 1 454 ? -12.477 64.125 -42.781 1 23.12 454 ILE B C 1
ATOM 7334 O O . ILE B 1 454 ? -11.32 63.906 -42.406 1 23.12 454 ILE B O 1
ATOM 7338 N N . SER B 1 455 ? -12.656 64.438 -44.094 1 21.62 455 SER B N 1
ATOM 7339 C CA . SER B 1 455 ? -12.102 65.312 -45.156 1 21.62 455 SER B CA 1
ATOM 7340 C C . SER B 1 455 ? -11.742 66.688 -44.625 1 21.62 455 SER B C 1
ATOM 7342 O O . SER B 1 455 ? -12.625 67.5 -44.375 1 21.62 455 SER B O 1
ATOM 7344 N N . ARG B 1 456 ? -10.977 66.938 -43.562 1 23.89 456 ARG B N 1
ATOM 7345 C CA . ARG B 1 456 ? -10.68 68.375 -43.406 1 23.89 456 ARG B CA 1
ATOM 7346 C C . ARG B 1 456 ? -9.922 68.938 -44.625 1 23.89 456 ARG B C 1
ATOM 7348 O O . ARG B 1 456 ? -8.734 68.625 -44.781 1 23.89 456 ARG B O 1
ATOM 7355 N N . GLU B 1 457 ? -10.539 68.938 -45.875 1 21.27 457 GLU B N 1
ATOM 7356 C CA . GLU B 1 457 ? -10.25 69.688 -47.094 1 21.27 457 GLU B CA 1
ATOM 7357 C C . GLU B 1 457 ? -9.758 71.062 -46.781 1 21.27 457 GLU B C 1
ATOM 7359 O O . GLU B 1 457 ? -8.742 71.5 -47.312 1 21.27 457 GLU B O 1
ATOM 7364 N N . ASP B 1 458 ? -10.664 72.062 -46.812 1 21.34 458 ASP B N 1
ATOM 7365 C CA . ASP B 1 458 ? -10.852 73.062 -47.844 1 21.34 458 ASP B CA 1
ATOM 7366 C C . ASP B 1 458 ? -9.898 74.25 -47.656 1 21.34 458 ASP B C 1
ATOM 7368 O O . ASP B 1 458 ? -9.188 74.688 -48.562 1 21.34 458 ASP B O 1
ATOM 7372 N N . ASN B 1 459 ? -10.484 75.625 -47.375 1 22.17 459 ASN B N 1
ATOM 7373 C CA . ASN B 1 459 ? -10.602 76.875 -48.094 1 22.17 459 ASN B CA 1
ATOM 7374 C C . ASN B 1 459 ? -9.539 77.875 -47.625 1 22.17 459 ASN B C 1
ATOM 7376 O O . ASN B 1 459 ? -8.758 78.375 -48.438 1 22.17 459 ASN B O 1
ATOM 7380 N N . ASN B 1 460 ? -9.93 79.375 -47 1 24.88 460 ASN B N 1
ATOM 7381 C CA . ASN B 1 460 ? -9.719 80.812 -47.25 1 24.88 460 ASN B CA 1
ATOM 7382 C C . ASN B 1 460 ? -8.516 81.375 -46.5 1 24.88 460 ASN B C 1
ATOM 7384 O O . ASN B 1 460 ? -7.898 82.375 -46.906 1 24.88 460 ASN B O 1
ATOM 7388 N N . GLU B 1 461 ? -7.875 82 -45.344 1 24.23 461 GLU B N 1
ATOM 7389 C CA . GLU B 1 461 ? -6.711 82.812 -45.688 1 24.23 461 GLU B CA 1
ATOM 7390 C C . GLU B 1 461 ? -5.492 81.938 -45.969 1 24.23 461 GLU B C 1
ATOM 7392 O O . GLU B 1 461 ? -5.285 80.875 -45.312 1 24.23 461 GLU B O 1
#

Nearest PDB structures (foldseek):
  6bxm-assembly1_B  TM=7.741E-01  e=3.972E-18  Candidatus Methanoperedens nitratireducens
  6q2d-assembly1_B  TM=7.480E-01  e=1.404E-16  Methanobrevibacter smithii
  3lzc-assembly1_B  TM=7.390E-01  e=5.252E-15  Pyrococcus horikoshii
  3lzd-assembly1_B  TM=7.541E-01  e=2.868E-14  Pyrococcus horikoshii
  3lzd-assembly1_A  TM=7.400E-01  e=1.160E-14  Pyrococcus horikoshii